Protein AF-0000000075673671 (afdb_homodimer)

Foldseek 3Di:
DPPDPPPLDADDDDFDDFDDLDVPDPLVVLLVVLLVVQQVDAAEEAWAALNDGDAPVQWDFFFFQQFRVRTRYIYHADFLVRLVSLQVSLLVCLVVLQPPDLLVLLQLLLQLLVCCQPPCVSNLLSLLCRLQVAASRLSRLFLRRFLSLLSNQLSNLSSVVLVDFDDADVQKDKGKDWTFFQGAEEEEAEQNGLSRQLNSLSLLLSSRHAYERAYDNSSLVSSRVSVVSSVVSPRHRSSYIDHHHDLVRNLVSLLQAQRAAEYRDEEALVSLVVSVVSNVVNVVSHPDNHQYWYFHADAEEEEEAPQFDLVLVLVQLCCQQQAQFLQDSQRHAEYEAAPVCCVVSVVSNQVVLVVAAEHRSSPNSHRYYAGRDDVLLVLLLVVLVVQVPDPQKDWPDFSDFDPPRRGGGRQTEIEGQDCLPPSSADGNSGNHHYYYHDHNVCSLVVLLCNQVRYQWAFWYEYGHPPPVVVVSSCVSNVQNHLYYYYSHHRDDDHQCRFQGFHDGSSIPSLRSSHSCNSVSRTDMDMDMDGNDDDDDPDDPVPDD/DPPDPPPLDADDDDFDDFDDLDPPDPLVVLLVVLLVVQQVDAAEAAWAALNDGDAPVQWDFFFFQQFRVRTRYIYHADFLVSLVSLQVSLLVCLVVLQPPDLLVLLQLLLLLLVCCQPPCVSNLLSLLCRLQVAASRLSRLFLRRFLSLLSNQLSNLSSVVLVDFDDADVQKDKGKDWTFFQGAEEEEAEQNGLSRQLNSLSLLLSSRHAYERAYDNSSVVSSRVSVVSSVVSPRHRSSYIDHHHDLVRNLVSLLQAQRAAEYRDEEALVSLVVSVVSNVVNVVSHPDNHQYWYFHADAEEEEEAPQFDLVLVLVQLCCQQQAQFLQDSQRHAEYEAAPVCCVVSVVSNQVVLVVAAEHRSSPNSHRYYAGRDDVLLVLLLVVLVVQVPDPQKDWPDFSDFDPPRRGDGRQTEIEGQDCLPPSSADGNSGNHHYYYHDHNVCSLVVLLCNQVRYQWAFWYEYGHPPPVVVVSSCVSNVQNHLYYYYSHHRDDDHQCRFQGFHDGSSIPSLRSSHSCNSVSRTDMDMDMDGNDDDDDPDDPVPDD

Radius of gyration: 30.73 Å; Cα contacts (8 Å, |Δi|>4): 2734; chains: 2; bounding box: 63×90×68 Å

Organism: Branchiostoma floridae (NCBI:txid7739)

Secondary structure (DSSP, 8-state):
--------------PPPPP---TT-HHHHHHHHHHHHHHT--EEE-EEETTEEE--S-EEEEEETTEEEEEEEEEEPPPHHHHHHHHHHHHHHHHHHHHS-HHHHHHHHHHHHHHHHHTSHHHHHHHHHHHH---HHHHIIIIIIIHHHHHHHHHHHHHHHHH--PPPBTTEEEEEEEEPPSSEEEEE--SS-HHHHHHHHHHHHHTT-EEEEE--GGGHHHHHHHHHHHHHHTPPTTTEEE----HHHHHHHHHT-TTEEEEEEES-HHHHHHHHHHHHHTGGG-SSPPEEEEE----EEEEE-TTS-HHHHHHHHHHHHHGGGG-STT-EEEEEEETTTHHHHHHHHHHHHHHPPB--TT-TT-SB---SSHHHHHHHHHHHHHHHH-TTEEEEE---EE-SSS-EE--EEEEES-TTSHHHHS---SSEEEEEEE-GGGHHHHHHHHHHHSSEESEEEEE-S-HHHHHHHHHHTTTS-SEEEESS-S----TTTS-B--EETTB----BTSTTGGGGG-EEEEEEEE-S----S--GGG--/--------------PPPPP---TT-HHHHHHHHHHHHHHT--EEE-EEETTEEE--S-EEEEEETTEEEEEEEEEEPPPHHHHHHHHHHHHHHHHHHHHS-HHHHHHHHHHHHHHHHHTSHHHHHHHHHHHH---HHHHIIIIIIIHHHHHHHHHHHHHHHHH--PPPBTTEEEEEEEEPPSSEEEEE--SS-HHHHHHHHHHHHHTT-EEEEE--GGGHHHHHHHHHHHHHHTPPTTTEEE----HHHHHHHHHT-TTEEEEEEES-HHHHHHHHHHHHHTGGG-SS--EEEEE----EEEEE-TTS-HHHHHHHHHHHHHGGGG-STT-EEEEEEETTTHHHHHHHHHHHHHHPPB--TT-TT-SB---SSHHHHHHHHHHHHHHHH-TTEEEEE---EE-SSS-EE--EEEEES-TTSHHHHS---SSEEEEEEE-GGGHHHHHHHHHHHSSEESEEEEE-S-HHHHHHHHHHTGGG-SEEEESS-S----TTTS-B--EETTB----BTSTTGGGGG-EEEEEEEE-S----S--GGG--

Structure (mmCIF, N/CA/C/O backbone):
data_AF-0000000075673671-model_v1
#
loop_
_entity.id
_entity.type
_entity.pdbx_description
1 polymer 'Multifunctional fusion protein'
#
loop_
_atom_site.group_PDB
_atom_site.id
_atom_site.type_symbol
_atom_site.label_atom_id
_atom_site.label_alt_id
_atom_site.label_comp_id
_atom_site.label_asym_id
_atom_site.label_entity_id
_atom_site.label_seq_id
_atom_site.pdbx_PDB_ins_code
_atom_site.Cartn_x
_atom_site.Cartn_y
_atom_site.Cartn_z
_atom_site.occupancy
_atom_site.B_iso_or_equiv
_atom_site.auth_seq_id
_atom_site.auth_comp_id
_atom_site.auth_asym_id
_atom_site.auth_atom_id
_atom_site.pdbx_PDB_model_num
ATOM 1 N N . MET A 1 1 ? 17.734 27.875 -11.633 1 21.94 1 MET A N 1
ATOM 2 C CA . MET A 1 1 ? 16.969 27.328 -12.742 1 21.94 1 MET A CA 1
ATOM 3 C C . MET A 1 1 ? 16.875 25.797 -12.633 1 21.94 1 MET A C 1
ATOM 5 O O . MET A 1 1 ? 17.891 25.109 -12.766 1 21.94 1 MET A O 1
ATOM 9 N N . PHE A 1 2 ? 16.094 25.266 -11.719 1 29.94 2 PHE A N 1
ATOM 10 C CA . PHE A 1 2 ? 15.891 23.828 -11.633 1 29.94 2 PHE A CA 1
ATOM 11 C C . PHE A 1 2 ? 15.758 23.219 -13.023 1 29.94 2 PHE A C 1
ATOM 13 O O . PHE A 1 2 ? 14.961 23.688 -13.844 1 29.94 2 PHE A O 1
ATOM 20 N N . ARG A 1 3 ? 16.75 22.797 -13.641 1 30.12 3 ARG A N 1
ATOM 21 C CA . ARG A 1 3 ? 16.766 22.141 -14.953 1 30.12 3 ARG A CA 1
ATOM 22 C C . ARG A 1 3 ? 15.453 21.406 -15.211 1 30.12 3 ARG A C 1
ATOM 24 O O . ARG A 1 3 ? 14.898 20.781 -14.312 1 30.12 3 ARG A O 1
ATOM 31 N N . HIS A 1 4 ? 14.688 21.844 -16.234 1 31.64 4 HIS A N 1
ATOM 32 C CA . HIS A 1 4 ? 13.562 21.219 -16.922 1 31.64 4 HIS A CA 1
ATOM 33 C C . HIS A 1 4 ? 13.672 19.703 -16.891 1 31.64 4 HIS A C 1
ATOM 35 O O . HIS A 1 4 ? 14.75 19.156 -17.094 1 31.64 4 HIS A O 1
ATOM 41 N N . LEU A 1 5 ? 12.969 19.016 -16.094 1 36.66 5 LEU A N 1
ATOM 42 C CA . LEU A 1 5 ? 12.75 17.578 -16.172 1 36.66 5 LEU A CA 1
ATOM 43 C C . LEU A 1 5 ? 12.836 17.078 -17.609 1 36.66 5 LEU A C 1
ATOM 45 O O . LEU A 1 5 ? 12.125 17.578 -18.484 1 36.66 5 LEU A O 1
ATOM 49 N N . SER A 1 6 ? 14.031 16.719 -18.047 1 38.06 6 SER A N 1
ATOM 50 C CA . SER A 1 6 ? 14.273 16.016 -19.312 1 38.06 6 SER A CA 1
ATOM 51 C C . SER A 1 6 ? 13.039 15.227 -19.75 1 38.06 6 SER A C 1
ATOM 53 O O . SER A 1 6 ? 12.234 14.812 -18.906 1 38.06 6 SER A O 1
ATOM 55 N N . SER A 1 7 ? 12.57 15.438 -20.969 1 45.81 7 SER A N 1
ATOM 56 C CA . SER A 1 7 ? 11.531 14.664 -21.625 1 45.81 7 SER A CA 1
ATOM 57 C C . SER A 1 7 ? 11.453 13.242 -21.094 1 45.81 7 SER A C 1
ATOM 59 O O . SER A 1 7 ? 12.422 12.484 -21.188 1 45.81 7 SER A O 1
ATOM 61 N N . ALA A 1 8 ? 10.641 13.164 -20.094 1 63.19 8 ALA A N 1
ATOM 62 C CA . ALA A 1 8 ? 10.445 11.844 -19.484 1 63.19 8 ALA A CA 1
ATOM 63 C C . ALA A 1 8 ? 10.57 10.734 -20.531 1 63.19 8 ALA A C 1
ATOM 65 O O . ALA A 1 8 ? 9.852 10.727 -21.531 1 63.19 8 ALA A O 1
ATOM 66 N N . ALA A 1 9 ? 11.648 10.047 -20.609 1 69.44 9 ALA A N 1
ATOM 67 C CA . ALA A 1 9 ? 11.938 8.898 -21.453 1 69.44 9 ALA A CA 1
ATOM 68 C C . ALA A 1 9 ? 10.734 7.957 -21.547 1 69.44 9 ALA A C 1
ATOM 70 O O . ALA A 1 9 ? 10.016 7.77 -20.562 1 69.44 9 ALA A O 1
ATOM 71 N N . THR A 1 10 ? 10.133 7.738 -22.734 1 79.19 10 THR A N 1
ATOM 72 C CA . THR A 1 10 ? 9.133 6.695 -22.953 1 79.19 10 THR A CA 1
ATOM 73 C C . THR A 1 10 ? 9.75 5.496 -23.672 1 79.19 10 THR A C 1
ATOM 75 O O . THR A 1 10 ? 10.633 5.656 -24.516 1 79.19 10 THR A O 1
ATOM 78 N N . VAL A 1 11 ? 9.438 4.316 -23 1 89.44 11 VAL A N 1
ATOM 79 C CA . VAL A 1 11 ? 9.867 3.094 -23.672 1 89.44 11 VAL A CA 1
ATOM 80 C C . VAL A 1 11 ? 8.641 2.264 -24.062 1 89.44 11 VAL A C 1
ATOM 82 O O . VAL A 1 11 ? 7.668 2.195 -23.312 1 89.44 11 VAL A O 1
ATOM 85 N N . GLU A 1 12 ? 8.672 1.79 -25.219 1 92.75 12 GLU A N 1
ATOM 86 C CA . GLU A 1 12 ? 7.641 0.852 -25.672 1 92.75 12 GLU A CA 1
ATOM 87 C C . GLU A 1 12 ? 8.117 -0.592 -25.516 1 92.75 12 GLU A C 1
ATOM 89 O O . GLU A 1 12 ? 9.227 -0.927 -25.922 1 92.75 12 GLU A O 1
ATOM 94 N N . VAL A 1 13 ? 7.305 -1.298 -24.812 1 96.56 13 VAL A N 1
ATOM 95 C CA . VAL A 1 13 ? 7.66 -2.699 -24.609 1 96.56 13 VAL A CA 1
ATOM 96 C C . VAL A 1 13 ? 6.5 -3.594 -25.047 1 96.56 13 VAL A C 1
ATOM 98 O O . VAL A 1 13 ? 5.359 -3.137 -25.141 1 96.56 13 VAL A O 1
ATOM 101 N N . GLU A 1 14 ? 6.812 -4.801 -25.391 1 97 14 GLU A N 1
ATOM 102 C CA . GLU A 1 14 ? 5.855 -5.859 -25.703 1 97 14 GLU A CA 1
ATOM 103 C C . GLU A 1 14 ? 6.18 -7.137 -24.938 1 97 14 GLU A C 1
ATOM 105 O O . GLU A 1 14 ? 7.301 -7.309 -24.453 1 97 14 GLU A O 1
ATOM 110 N N . ASN A 1 15 ? 5.207 -7.969 -24.766 1 98.25 15 ASN A N 1
ATOM 111 C CA . ASN A 1 15 ? 5.461 -9.25 -24.109 1 98.25 15 ASN A CA 1
ATOM 112 C C . ASN A 1 15 ? 6.457 -10.094 -24.906 1 98.25 15 ASN A C 1
ATOM 114 O O . ASN A 1 15 ? 6.426 -10.102 -26.125 1 98.25 15 ASN A O 1
ATOM 118 N N . GLU A 1 16 ? 7.301 -10.773 -24.203 1 98.5 16 GLU A N 1
ATOM 119 C CA . GLU A 1 16 ? 8.25 -11.695 -24.812 1 98.5 16 GLU A CA 1
ATOM 120 C C . GLU A 1 16 ? 7.531 -12.883 -25.453 1 98.5 16 GLU A C 1
ATOM 122 O O . GLU A 1 16 ? 6.684 -13.516 -24.812 1 98.5 16 GLU A O 1
ATOM 127 N N . PRO A 1 17 ? 7.828 -13.188 -26.703 1 97 17 PRO A N 1
ATOM 128 C CA . PRO A 1 17 ? 7.211 -14.367 -27.312 1 97 17 PRO A CA 1
ATOM 129 C C . PRO A 1 17 ? 7.645 -15.672 -26.641 1 97 17 PRO A C 1
ATOM 131 O O . PRO A 1 17 ? 8.812 -15.828 -26.281 1 97 17 PRO A O 1
ATOM 134 N N . CYS A 1 18 ? 6.73 -16.547 -26.438 1 96.5 18 CYS A N 1
ATOM 135 C CA . CYS A 1 18 ? 7.043 -17.891 -26 1 96.5 18 CYS A CA 1
ATOM 136 C C . CYS A 1 18 ? 7.438 -18.781 -27.188 1 96.5 18 CYS A C 1
ATOM 138 O O . CYS A 1 18 ? 6.691 -18.875 -28.156 1 96.5 18 CYS A O 1
ATOM 140 N N . LEU A 1 19 ? 8.516 -19.469 -27.062 1 96.88 19 LEU A N 1
ATOM 141 C CA . LEU A 1 19 ? 8.953 -20.375 -28.125 1 96.88 19 LEU A CA 1
ATOM 142 C C . LEU A 1 19 ? 8.32 -21.766 -27.953 1 96.88 19 LEU A C 1
ATOM 144 O O . LEU A 1 19 ? 7.824 -22.094 -26.875 1 96.88 19 LEU A O 1
ATOM 148 N N . ASN A 1 20 ? 8.375 -22.625 -29.016 1 94.62 20 ASN A N 1
ATOM 149 C CA . ASN A 1 20 ? 7.57 -23.844 -29.016 1 94.62 20 ASN A CA 1
ATOM 150 C C . ASN A 1 20 ? 8.43 -25.094 -28.828 1 94.62 20 ASN A C 1
ATOM 152 O O . ASN A 1 20 ? 7.914 -26.172 -28.516 1 94.62 20 ASN A O 1
ATOM 156 N N . TY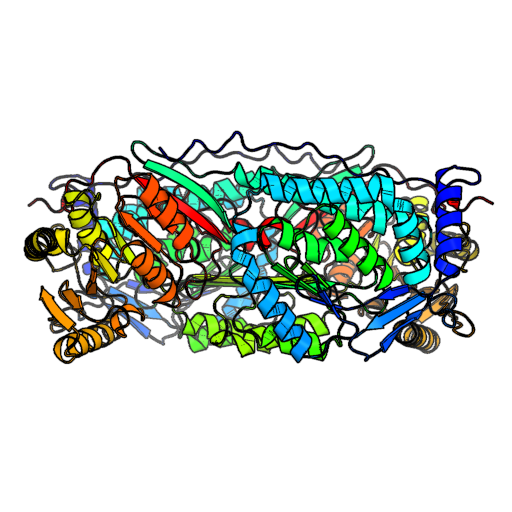R A 1 21 ? 9.672 -25.031 -29.141 1 97.19 21 TYR A N 1
ATOM 157 C CA . TYR A 1 21 ? 10.648 -26.094 -28.938 1 97.19 21 TYR A CA 1
ATOM 158 C C . TYR A 1 21 ? 10.219 -27.375 -29.625 1 97.19 21 TYR A C 1
ATOM 160 O O . TYR A 1 21 ? 10.266 -28.453 -29.031 1 97.19 21 TYR A O 1
ATOM 168 N N . LEU A 1 22 ? 9.82 -27.234 -30.828 1 96.62 22 LEU A N 1
ATOM 169 C CA . LEU A 1 22 ? 9.414 -28.375 -31.641 1 96.62 22 LEU A CA 1
ATOM 170 C C . LEU A 1 22 ? 10.602 -29.297 -31.906 1 96.62 22 LEU A C 1
ATOM 172 O O . LEU A 1 22 ? 11.75 -28.859 -31.875 1 96.62 22 LEU A O 1
ATOM 176 N N . LYS A 1 23 ? 10.289 -30.594 -32.188 1 94.31 23 LYS A N 1
ATOM 177 C CA . LYS A 1 23 ? 11.344 -31.531 -32.562 1 94.31 23 LYS A CA 1
ATOM 178 C C . LYS A 1 23 ? 12.133 -31.016 -33.75 1 94.31 23 LYS A C 1
ATOM 180 O O . LYS A 1 23 ? 11.547 -30.578 -34.75 1 94.31 23 LYS A O 1
ATOM 185 N N . GLY A 1 24 ? 13.43 -31 -33.594 1 94.5 24 GLY A N 1
ATOM 186 C CA . GLY A 1 24 ? 14.297 -30.594 -34.688 1 94.5 24 GLY A CA 1
ATOM 187 C C . GLY A 1 24 ? 14.555 -29.094 -34.719 1 94.5 24 GLY A C 1
ATOM 188 O O . GLY A 1 24 ? 15.391 -28.625 -35.5 1 94.5 24 GLY A O 1
ATOM 189 N N . SER A 1 25 ? 13.852 -28.359 -33.969 1 96.25 25 SER A N 1
ATOM 190 C CA . SER A 1 25 ? 14.031 -26.906 -33.969 1 96.25 25 SER A CA 1
ATOM 191 C C . SER A 1 25 ? 15.367 -26.5 -33.344 1 96.25 25 SER A C 1
ATOM 193 O O . SER A 1 25 ? 15.938 -27.266 -32.562 1 96.25 25 SER A O 1
ATOM 195 N N . GLU A 1 26 ? 15.852 -25.344 -33.75 1 97.5 26 GLU A N 1
ATOM 196 C CA . GLU A 1 26 ? 17.109 -24.812 -33.219 1 97.5 26 GLU A CA 1
ATOM 197 C C . GLU A 1 26 ? 17.016 -24.516 -31.719 1 97.5 26 GLU A C 1
ATOM 199 O O . GLU A 1 26 ? 17.953 -24.797 -30.969 1 97.5 26 GLU A O 1
ATOM 204 N N . GLU A 1 27 ? 15.922 -23.922 -31.312 1 97.56 27 GLU A N 1
ATOM 205 C CA . GLU A 1 27 ? 15.758 -23.594 -29.906 1 97.56 27 GLU A CA 1
ATOM 206 C C . GLU A 1 27 ? 15.742 -24.859 -29.047 1 97.56 27 GLU A C 1
ATOM 208 O O . GLU A 1 27 ? 16.25 -24.859 -27.922 1 97.56 27 GLU A O 1
ATOM 213 N N . ARG A 1 28 ? 15.133 -25.938 -29.5 1 97.31 28 ARG A N 1
ATOM 214 C CA . ARG A 1 28 ? 15.148 -27.188 -28.766 1 97.31 28 ARG A CA 1
ATOM 215 C C . ARG A 1 28 ? 16.562 -27.719 -28.609 1 97.31 28 ARG A C 1
ATOM 217 O O . ARG A 1 28 ? 16.953 -28.172 -27.531 1 97.31 28 ARG A O 1
ATOM 224 N N . GLN A 1 29 ? 17.328 -27.672 -29.688 1 97.81 29 GLN A N 1
ATOM 225 C CA . GLN A 1 29 ? 18.719 -28.125 -29.656 1 97.81 29 GLN A CA 1
ATOM 226 C C . GLN A 1 29 ? 19.531 -27.328 -28.641 1 97.81 29 GLN A C 1
ATOM 228 O O . GLN A 1 29 ? 20.344 -27.891 -27.906 1 97.81 29 GLN A O 1
ATOM 233 N N . LYS A 1 30 ? 19.312 -26.094 -28.609 1 98.5 30 LYS A N 1
ATOM 234 C CA . LYS A 1 30 ? 20.062 -25.219 -27.703 1 98.5 30 LYS A CA 1
ATOM 235 C C . LYS A 1 30 ? 19.734 -25.531 -26.25 1 98.5 30 LYS A C 1
ATOM 237 O O . LYS A 1 30 ? 20.609 -25.516 -25.391 1 98.5 30 LYS A O 1
ATOM 242 N N . VAL A 1 31 ? 18.484 -25.812 -25.922 1 98.31 31 VAL A N 1
ATOM 243 C CA . VAL A 1 31 ? 18.109 -26.172 -24.562 1 98.31 31 VAL A CA 1
ATOM 244 C C . VAL A 1 31 ? 18.688 -27.531 -24.203 1 98.31 31 VAL A C 1
ATOM 246 O O . VAL A 1 31 ? 19.156 -27.734 -23.078 1 98.31 31 VAL A O 1
ATOM 249 N N . GLU A 1 32 ? 18.641 -28.469 -25.156 1 98 32 GLU A N 1
ATOM 250 C CA . GLU A 1 32 ? 19.219 -29.797 -24.922 1 98 32 GLU A CA 1
ATOM 251 C C . GLU A 1 32 ? 20.703 -29.703 -24.609 1 98 32 GLU A C 1
ATOM 253 O O . GLU A 1 32 ? 21.203 -30.406 -23.719 1 98 32 GLU A O 1
ATOM 258 N N . GLU A 1 33 ? 21.359 -28.875 -25.344 1 98.44 33 GLU A N 1
ATOM 259 C CA . GLU A 1 33 ? 22.781 -28.656 -25.078 1 98.44 33 GLU A CA 1
ATOM 260 C C . GLU A 1 33 ? 23.016 -28.047 -23.703 1 98.44 33 GLU A C 1
ATOM 262 O O . GLU A 1 33 ? 23.922 -28.453 -22.984 1 98.44 33 GLU A O 1
ATOM 267 N N . ALA A 1 34 ? 22.234 -27.094 -23.328 1 98.69 34 ALA A N 1
ATOM 268 C CA . ALA A 1 34 ? 22.328 -26.453 -22.016 1 98.69 34 ALA A CA 1
ATOM 269 C C . ALA A 1 34 ? 22.062 -27.469 -20.906 1 98.69 34 ALA A C 1
ATOM 271 O O . ALA A 1 34 ? 22.719 -27.438 -19.875 1 98.69 34 ALA A O 1
ATOM 272 N N . LEU A 1 35 ? 21.094 -28.297 -21.109 1 98.62 35 LEU A N 1
ATOM 273 C CA . LEU A 1 35 ? 20.766 -29.344 -20.141 1 98.62 35 LEU A CA 1
ATOM 274 C C . LEU A 1 35 ? 21.938 -30.297 -19.938 1 98.62 35 LEU A C 1
ATOM 276 O O . LEU A 1 35 ? 22.266 -30.641 -18.797 1 98.62 35 LEU A O 1
ATOM 280 N N . LYS A 1 36 ? 22.484 -30.703 -21.047 1 97.94 36 LYS A N 1
ATOM 281 C CA . LYS A 1 36 ? 23.641 -31.609 -20.984 1 97.94 36 LYS A CA 1
ATOM 282 C C . LYS A 1 36 ? 24.797 -30.984 -20.219 1 97.94 36 LYS A C 1
ATOM 284 O O . LYS A 1 36 ? 25.391 -31.625 -19.359 1 97.94 36 LYS A O 1
ATOM 289 N N . GLU A 1 37 ? 25.062 -29.828 -20.531 1 98 37 GLU A N 1
ATOM 290 C CA . GLU A 1 37 ? 26.141 -29.109 -19.859 1 98 37 GLU A CA 1
ATOM 291 C C . GLU A 1 37 ? 25.859 -28.969 -18.359 1 98 37 GLU A C 1
ATOM 293 O O . GLU A 1 37 ? 26.75 -29.203 -17.531 1 98 37 GLU A O 1
ATOM 298 N N . MET A 1 38 ? 24.703 -28.609 -18.016 1 97.81 38 MET A N 1
ATOM 299 C CA . MET A 1 38 ? 24.344 -28.328 -16.625 1 97.81 38 MET A CA 1
ATOM 300 C C . MET A 1 38 ? 24.359 -29.594 -15.789 1 97.81 38 MET A C 1
ATOM 302 O O . MET A 1 38 ? 24.719 -29.578 -14.617 1 97.81 38 MET A O 1
ATOM 306 N N . ARG A 1 39 ? 23.984 -30.703 -16.344 1 95.12 39 ARG A N 1
ATOM 307 C CA . ARG A 1 39 ? 23.953 -32 -15.664 1 95.12 39 ARG A CA 1
ATOM 308 C C . ARG A 1 39 ? 25.359 -32.469 -15.344 1 95.12 39 ARG A C 1
ATOM 310 O O . ARG A 1 39 ? 25.562 -33.281 -14.43 1 95.12 39 ARG A O 1
ATOM 317 N N . SER A 1 40 ? 26.234 -31.969 -16.062 1 96.06 40 SER A N 1
ATOM 318 C CA . SER A 1 40 ? 27.594 -32.5 -15.992 1 96.06 40 SER A CA 1
ATOM 319 C C . SER A 1 40 ? 28.359 -31.875 -14.828 1 96.06 40 SER A C 1
ATOM 321 O O . SER A 1 40 ? 29.453 -32.344 -14.492 1 96.06 40 SER A O 1
ATOM 323 N N . LYS A 1 41 ? 27.812 -30.906 -14.18 1 95.44 41 LYS A N 1
ATOM 324 C CA . LYS A 1 41 ? 28.531 -30.266 -13.094 1 95.44 41 LYS A CA 1
ATOM 325 C C . LYS A 1 41 ? 27.594 -29.875 -11.953 1 95.44 41 LYS A C 1
ATOM 327 O O . LYS A 1 41 ? 26.375 -29.75 -12.164 1 95.44 41 LYS A O 1
ATOM 332 N N . THR A 1 42 ? 28.109 -29.844 -10.742 1 98.31 42 THR A N 1
ATOM 333 C CA . THR A 1 42 ? 27.453 -29.25 -9.586 1 98.31 42 THR A CA 1
ATOM 334 C C . THR A 1 42 ? 27.953 -27.828 -9.352 1 98.31 42 THR A C 1
ATOM 336 O O . THR A 1 42 ? 29.109 -27.625 -8.953 1 98.31 42 THR A O 1
ATOM 339 N N . GLU A 1 43 ? 27.094 -26.875 -9.656 1 98.25 43 GLU A N 1
ATOM 340 C CA . GLU A 1 43 ? 27.484 -25.484 -9.516 1 98.25 43 GLU A CA 1
ATOM 341 C C . GLU A 1 43 ? 27.609 -25.078 -8.047 1 98.25 43 GLU A C 1
ATOM 343 O O . GLU A 1 43 ? 26.719 -25.359 -7.242 1 98.25 43 GLU A O 1
ATOM 348 N N . GLU A 1 44 ? 28.703 -24.547 -7.605 1 98.75 44 GLU A N 1
ATOM 349 C CA . GLU A 1 44 ? 28.844 -24.031 -6.246 1 98.75 44 GLU A CA 1
ATOM 350 C C . GLU A 1 44 ? 28.438 -22.562 -6.176 1 98.75 44 GLU A C 1
ATOM 352 O O . GLU A 1 44 ? 28.906 -21.734 -6.961 1 98.75 44 GLU A O 1
ATOM 357 N N . ILE A 1 45 ? 27.562 -22.234 -5.238 1 98.88 45 ILE A N 1
ATOM 358 C CA . ILE A 1 45 ? 26.953 -20.922 -5.18 1 98.88 45 ILE A CA 1
ATOM 359 C C . ILE A 1 45 ? 27.234 -20.281 -3.824 1 98.88 45 ILE A C 1
ATOM 361 O O . ILE A 1 45 ? 26.812 -20.781 -2.787 1 98.88 45 ILE A O 1
ATOM 365 N N . PRO A 1 46 ? 27.938 -19.219 -3.732 1 98.94 46 PRO A N 1
ATOM 366 C CA . PRO A 1 46 ? 28.203 -18.5 -2.494 1 98.94 46 PRO A CA 1
ATOM 367 C C . PRO A 1 46 ? 27.094 -17.516 -2.137 1 98.94 46 PRO A C 1
ATOM 369 O O . PRO A 1 46 ? 26.188 -17.266 -2.947 1 98.94 46 PRO A O 1
ATOM 372 N N . CYS A 1 47 ? 27.141 -17.047 -0.902 1 98.94 47 CYS A N 1
ATOM 373 C CA . CYS A 1 47 ? 26.5 -15.758 -0.665 1 98.94 47 CYS A CA 1
ATOM 374 C C . CYS A 1 47 ? 27.234 -14.633 -1.382 1 98.94 47 CYS A C 1
ATOM 376 O O . CYS A 1 47 ? 28.453 -14.695 -1.562 1 98.94 47 CYS A O 1
ATOM 378 N N . VAL A 1 48 ? 26.5 -13.664 -1.878 1 98.94 48 VAL A N 1
ATOM 379 C CA . VAL A 1 48 ? 27.141 -12.461 -2.402 1 98.94 48 VAL A CA 1
ATOM 380 C C . VAL A 1 48 ? 26.703 -11.242 -1.592 1 98.94 48 VAL A C 1
ATOM 382 O O . VAL A 1 48 ? 25.547 -10.836 -1.662 1 98.94 48 VAL A O 1
ATOM 385 N N . ILE A 1 49 ? 27.625 -10.711 -0.816 1 98.88 49 ILE A N 1
ATOM 386 C CA . ILE A 1 49 ? 27.391 -9.594 0.09 1 98.88 49 ILE A CA 1
ATOM 387 C C . ILE A 1 49 ? 28.312 -8.43 -0.271 1 98.88 49 ILE A C 1
ATOM 389 O O . ILE A 1 49 ? 29.531 -8.562 -0.217 1 98.88 49 ILE A O 1
ATOM 393 N N . GLY A 1 50 ? 27.734 -7.312 -0.685 1 98.5 50 GLY A N 1
ATOM 394 C CA . GLY A 1 50 ? 28.516 -6.168 -1.116 1 98.5 50 GLY A CA 1
ATOM 395 C C . GLY A 1 50 ? 29.406 -6.469 -2.316 1 98.5 50 GLY A C 1
ATOM 396 O O . GLY A 1 50 ? 30.5 -5.938 -2.432 1 98.5 50 GLY A O 1
ATOM 397 N N . GLY A 1 51 ? 28.984 -7.43 -3.082 1 98.19 51 GLY A N 1
ATOM 398 C CA . GLY A 1 51 ? 29.766 -7.809 -4.25 1 98.19 51 GLY A CA 1
ATOM 399 C C . GLY A 1 51 ? 30.781 -8.898 -3.967 1 98.19 51 GLY A C 1
ATOM 400 O O . GLY A 1 51 ? 31.344 -9.492 -4.895 1 98.19 51 GLY A O 1
ATOM 401 N N . GLU A 1 52 ? 30.938 -9.211 -2.727 1 98.69 52 GLU A N 1
ATOM 402 C CA . GLU A 1 52 ? 31.906 -10.234 -2.35 1 98.69 52 GLU A CA 1
ATOM 403 C C . GLU A 1 52 ? 31.25 -11.609 -2.283 1 98.69 52 GLU A C 1
ATOM 405 O O . GLU A 1 52 ? 30.203 -11.773 -1.652 1 98.69 52 GLU A O 1
ATOM 410 N N . GLU A 1 53 ? 31.844 -12.562 -2.939 1 98.81 53 GLU A N 1
ATOM 411 C CA . GLU A 1 53 ? 31.406 -13.953 -2.812 1 98.81 53 GLU A CA 1
ATOM 412 C C . GLU A 1 53 ? 31.906 -14.578 -1.516 1 98.81 53 GLU A C 1
ATOM 414 O O . GLU A 1 53 ? 33.125 -14.594 -1.259 1 98.81 53 GLU A O 1
ATOM 419 N N . ILE A 1 54 ? 31.047 -15.008 -0.69 1 98.88 54 ILE A N 1
ATOM 420 C CA . ILE A 1 54 ? 31.391 -15.562 0.611 1 98.88 54 ILE A CA 1
ATOM 421 C C . ILE A 1 54 ? 30.969 -17.031 0.667 1 98.88 54 ILE A C 1
ATOM 423 O O . ILE A 1 54 ? 29.781 -17.344 0.642 1 98.88 54 ILE A O 1
ATOM 427 N N . PHE A 1 55 ? 31.953 -17.906 0.724 1 98.81 55 PHE A N 1
ATOM 428 C CA . PHE A 1 55 ? 31.734 -19.328 0.958 1 98.81 55 PHE A CA 1
ATOM 429 C C . PHE A 1 55 ? 31.766 -19.641 2.449 1 98.81 55 PHE A C 1
ATOM 431 O O . PHE A 1 55 ? 32.844 -19.781 3.037 1 98.81 55 PHE A O 1
ATOM 438 N N . THR A 1 56 ? 30.672 -19.703 3.119 1 98.5 56 THR A N 1
ATOM 439 C CA . THR A 1 56 ? 30.547 -19.703 4.574 1 98.5 56 THR A CA 1
ATOM 440 C C . THR A 1 56 ? 30.953 -21.062 5.145 1 98.5 56 THR A C 1
ATOM 442 O O . THR A 1 56 ? 31.266 -21.172 6.332 1 98.5 56 THR A O 1
ATOM 445 N N . GLY A 1 57 ? 30.812 -22.109 4.375 1 98.38 57 GLY A N 1
ATOM 446 C CA . GLY A 1 57 ? 31.078 -23.453 4.836 1 98.38 57 GLY A CA 1
ATOM 447 C C . GLY A 1 57 ? 29.844 -24.188 5.309 1 98.38 57 GLY A C 1
ATOM 448 O O . GLY A 1 57 ? 29.844 -25.406 5.445 1 98.38 57 GLY A O 1
ATOM 449 N N . ASP A 1 58 ? 28.75 -23.516 5.605 1 98.81 58 ASP A N 1
ATOM 450 C CA . ASP A 1 58 ? 27.469 -24.156 5.879 1 98.81 58 ASP A CA 1
ATOM 451 C C . ASP A 1 58 ? 26.781 -24.562 4.582 1 98.81 58 ASP A C 1
ATOM 453 O O . ASP A 1 58 ? 25.969 -23.812 4.043 1 98.81 58 ASP A O 1
ATOM 457 N N . VAL A 1 59 ? 27.031 -25.75 4.164 1 98.69 59 VAL A N 1
ATOM 458 C CA . VAL A 1 59 ? 26.766 -26.188 2.799 1 98.69 59 VAL A CA 1
ATOM 459 C C . VAL A 1 59 ? 25.438 -26.938 2.75 1 98.69 59 VAL A C 1
ATOM 461 O O . VAL A 1 59 ? 25.141 -27.734 3.643 1 98.69 59 VAL A O 1
ATOM 464 N N . HIS A 1 60 ? 24.703 -26.625 1.726 1 98.75 60 HIS A N 1
ATOM 465 C CA . HIS A 1 60 ? 23.453 -27.297 1.369 1 98.75 60 HIS A CA 1
ATOM 466 C C . HIS A 1 60 ? 23.406 -27.609 -0.122 1 98.75 60 HIS A C 1
ATOM 468 O O . HIS A 1 60 ? 24.234 -27.125 -0.891 1 98.75 60 HIS A O 1
ATOM 474 N N . TYR A 1 61 ? 22.469 -28.438 -0.501 1 98.62 61 TYR A N 1
ATOM 475 C CA . TYR A 1 61 ? 22.438 -28.859 -1.896 1 98.62 61 TYR A CA 1
ATOM 476 C C . TYR A 1 61 ? 21.031 -28.703 -2.473 1 98.62 61 TYR A C 1
ATOM 478 O O . TYR A 1 61 ? 20.031 -28.875 -1.764 1 98.62 61 TYR A O 1
ATOM 486 N N . GLN A 1 62 ? 20.984 -28.297 -3.695 1 98.75 62 GLN A N 1
ATOM 487 C CA . GLN A 1 62 ? 19.781 -28.453 -4.516 1 98.75 62 GLN A CA 1
ATOM 488 C C . GLN A 1 62 ? 19.875 -29.688 -5.395 1 98.75 62 GLN A C 1
ATOM 490 O O . GLN A 1 62 ? 20.875 -29.891 -6.102 1 98.75 62 GLN A O 1
ATOM 495 N N . VAL A 1 63 ? 18.906 -30.484 -5.348 1 98.5 63 VAL A N 1
ATOM 496 C CA . VAL A 1 63 ? 18.891 -31.688 -6.176 1 98.5 63 VAL A CA 1
ATOM 497 C C . VAL A 1 63 ? 17.828 -31.531 -7.273 1 98.5 63 VAL A C 1
ATOM 499 O O . VAL A 1 63 ? 17.047 -30.594 -7.258 1 98.5 63 VAL A O 1
ATOM 502 N N . CYS A 1 64 ? 17.906 -32.406 -8.297 1 98.5 64 CYS A N 1
ATOM 503 C CA . CYS A 1 64 ? 16.828 -32.5 -9.266 1 98.5 64 CYS A CA 1
ATOM 504 C C . CYS A 1 64 ? 15.625 -33.219 -8.664 1 98.5 64 CYS A C 1
ATOM 506 O O . CYS A 1 64 ? 15.742 -34.375 -8.227 1 98.5 64 CYS A O 1
ATOM 508 N N . PRO A 1 65 ? 14.445 -32.625 -8.664 1 98.69 65 PRO A N 1
ATOM 509 C CA . PRO A 1 65 ? 13.281 -33.281 -8.047 1 98.69 65 PRO A CA 1
ATOM 510 C C . PRO A 1 65 ? 12.938 -34.625 -8.695 1 98.69 65 PRO A C 1
ATOM 512 O O . PRO A 1 65 ? 12.453 -35.531 -8.023 1 98.69 65 PRO A O 1
ATOM 515 N N . HIS A 1 66 ? 13.203 -34.812 -10.023 1 98.5 66 HIS A N 1
ATOM 516 C CA . HIS A 1 66 ? 12.836 -36 -10.758 1 98.5 66 HIS A CA 1
ATOM 517 C C . HIS A 1 66 ? 13.961 -37.031 -10.727 1 98.5 66 HIS A C 1
ATOM 519 O O . HIS A 1 66 ? 13.812 -38.125 -11.258 1 98.5 66 HIS A O 1
ATOM 525 N N . ASN A 1 67 ? 15.031 -36.688 -10.18 1 98.06 67 ASN A N 1
ATOM 526 C CA . ASN A 1 67 ? 16.188 -37.531 -9.883 1 98.06 67 ASN A CA 1
ATOM 527 C C . ASN A 1 67 ? 16.953 -37 -8.664 1 98.06 67 ASN A C 1
ATOM 529 O O . ASN A 1 67 ? 18.047 -36.438 -8.797 1 98.06 67 ASN A O 1
ATOM 533 N N . HIS A 1 68 ? 16.406 -37.344 -7.449 1 97 68 HIS A N 1
ATOM 534 C CA . HIS A 1 68 ? 16.781 -36.594 -6.258 1 97 68 HIS A CA 1
ATOM 535 C C . HIS A 1 68 ? 18.188 -37 -5.777 1 97 68 HIS A C 1
ATOM 537 O O . HIS A 1 68 ? 18.734 -36.344 -4.875 1 97 68 HIS A O 1
ATOM 543 N N . GLN A 1 69 ? 18.875 -37.938 -6.414 1 97.44 69 GLN A N 1
ATOM 544 C CA . GLN A 1 69 ? 20.266 -38.25 -6.113 1 97.44 69 GLN A CA 1
ATOM 545 C C . GLN A 1 69 ? 21.234 -37.344 -6.867 1 97.44 69 GLN A C 1
ATOM 547 O O . GLN A 1 69 ? 22.422 -37.25 -6.539 1 97.44 69 GLN A O 1
ATOM 552 N N . HIS A 1 70 ? 20.703 -36.688 -7.898 1 97.88 70 HIS A N 1
ATOM 553 C CA . HIS A 1 70 ? 21.547 -35.781 -8.688 1 97.88 70 HIS A CA 1
ATOM 554 C C . HIS A 1 70 ? 21.656 -34.406 -8.031 1 97.88 70 HIS A C 1
ATOM 556 O O . HIS A 1 70 ? 20.688 -33.656 -8.031 1 97.88 70 HIS A O 1
ATOM 562 N N . LYS A 1 71 ? 22.812 -34.094 -7.539 1 98.25 71 LYS A N 1
ATOM 563 C CA . LYS A 1 71 ? 23.078 -32.781 -6.953 1 98.25 71 LYS A CA 1
ATOM 564 C C . LYS A 1 71 ? 23.391 -31.75 -8.031 1 98.25 71 LYS A C 1
ATOM 566 O O . LYS A 1 71 ? 24.453 -31.797 -8.656 1 98.25 71 LYS A O 1
ATOM 571 N N . LEU A 1 72 ? 22.531 -30.844 -8.203 1 98 72 LEU A N 1
ATOM 572 C CA . LEU A 1 72 ? 22.609 -29.844 -9.258 1 98 72 LEU A CA 1
ATOM 573 C C . LEU A 1 72 ? 23.453 -28.656 -8.805 1 98 72 LEU A C 1
ATOM 575 O O . LEU A 1 72 ? 24.219 -28.094 -9.594 1 98 72 LEU A O 1
ATOM 579 N N . ALA A 1 73 ? 23.234 -28.203 -7.547 1 98.69 73 ALA A N 1
ATOM 580 C CA . ALA A 1 73 ? 23.953 -27.047 -6.996 1 98.69 73 ALA A CA 1
ATOM 581 C C . ALA A 1 73 ? 24.359 -27.297 -5.547 1 98.69 73 ALA A C 1
ATOM 583 O O . ALA A 1 73 ? 23.672 -28.016 -4.816 1 98.69 73 ALA A O 1
ATOM 584 N N . LYS A 1 74 ? 25.484 -26.844 -5.191 1 98.75 74 LYS A N 1
ATOM 585 C CA . LYS A 1 74 ? 26.016 -26.719 -3.836 1 98.75 74 LYS A CA 1
ATOM 586 C C . LYS A 1 74 ? 26.047 -25.266 -3.383 1 98.75 74 LYS A C 1
ATOM 588 O O . LYS A 1 74 ? 26.703 -24.422 -4.016 1 98.75 74 LYS A O 1
ATOM 593 N N . PHE A 1 75 ? 25.328 -24.938 -2.289 1 98.88 75 PHE A N 1
ATOM 594 C CA . PHE A 1 75 ? 25.25 -23.516 -1.953 1 98.88 75 PHE A CA 1
ATOM 595 C C . PHE A 1 75 ? 25.547 -23.297 -0.472 1 98.88 75 PHE A C 1
ATOM 597 O O . PHE A 1 75 ? 25.422 -24.234 0.332 1 98.88 75 PHE A O 1
ATOM 604 N N . HIS A 1 76 ? 25.953 -22.125 -0.104 1 98.88 76 HIS A N 1
ATOM 605 C CA . HIS A 1 76 ? 26.391 -21.75 1.239 1 98.88 76 HIS A CA 1
ATOM 606 C C . HIS A 1 76 ? 25.344 -20.906 1.941 1 98.88 76 HIS A C 1
ATOM 608 O O . HIS A 1 76 ? 24.891 -19.891 1.396 1 98.88 76 HIS A O 1
ATOM 614 N N . TYR A 1 77 ? 24.938 -21.25 3.209 1 98.88 77 TYR A N 1
ATOM 615 C CA . TYR A 1 77 ? 23.984 -20.484 4.008 1 98.88 77 TYR A CA 1
ATOM 616 C C . TYR A 1 77 ? 24.656 -19.297 4.688 1 98.88 77 TYR A C 1
ATOM 618 O O . TYR A 1 77 ? 25.797 -19.422 5.172 1 98.88 77 TYR A O 1
ATOM 626 N N . ALA A 1 78 ? 24 -18.25 4.656 1 98.94 78 ALA A N 1
ATOM 627 C CA . ALA A 1 78 ? 24.391 -17.094 5.461 1 98.94 78 ALA A CA 1
ATOM 628 C C . ALA A 1 78 ? 23.953 -17.266 6.914 1 98.94 78 ALA A C 1
ATOM 630 O O . ALA A 1 78 ? 22.859 -17.75 7.188 1 98.94 78 ALA A O 1
ATOM 631 N N . SER A 1 79 ? 24.797 -16.938 7.848 1 98.81 79 SER A N 1
ATOM 632 C CA . SER A 1 79 ? 24.453 -16.797 9.258 1 98.81 79 SER A CA 1
ATOM 633 C C . SER A 1 79 ? 23.781 -15.445 9.531 1 98.81 79 SER A C 1
ATOM 635 O O . SER A 1 79 ? 23.703 -14.594 8.648 1 98.81 79 SER A O 1
ATOM 637 N N . ALA A 1 80 ? 23.297 -15.258 10.781 1 98.75 80 ALA A N 1
ATOM 638 C CA . ALA A 1 80 ? 22.734 -13.977 11.188 1 98.75 80 ALA A CA 1
ATOM 639 C C . ALA A 1 80 ? 23.766 -12.852 11.008 1 98.75 80 ALA A C 1
ATOM 641 O O . ALA A 1 80 ? 23.406 -11.742 10.602 1 98.75 80 ALA A O 1
ATOM 642 N N . ASP A 1 81 ? 25.031 -13.141 11.305 1 98.75 81 ASP A N 1
ATOM 643 C CA . ASP A 1 81 ? 26.078 -12.141 11.164 1 98.75 81 ASP A CA 1
ATOM 644 C C . ASP A 1 81 ? 26.281 -11.758 9.703 1 98.75 81 ASP A C 1
ATOM 646 O O . ASP A 1 81 ? 26.531 -10.594 9.391 1 98.75 81 ASP A O 1
ATOM 650 N N . HIS A 1 82 ? 26.219 -12.773 8.82 1 98.88 82 HIS A N 1
ATOM 651 C CA . HIS A 1 82 ? 26.312 -12.5 7.387 1 98.88 82 HIS A CA 1
ATOM 652 C C . HIS A 1 82 ? 25.172 -11.609 6.922 1 98.88 82 HIS A C 1
ATOM 654 O O . HIS A 1 82 ? 25.375 -10.711 6.102 1 98.88 82 HIS A O 1
ATOM 660 N N . ILE A 1 83 ? 24 -11.891 7.418 1 98.94 83 ILE A N 1
ATOM 661 C CA . ILE A 1 83 ? 22.828 -11.117 7.023 1 98.94 83 ILE A CA 1
ATOM 662 C C . ILE A 1 83 ? 22.969 -9.68 7.516 1 98.94 83 ILE A C 1
ATOM 664 O O . ILE A 1 83 ? 22.672 -8.734 6.785 1 98.94 83 ILE A O 1
ATOM 668 N N . ARG A 1 84 ? 23.422 -9.461 8.75 1 98.88 84 ARG A N 1
ATOM 669 C CA . ARG A 1 84 ? 23.672 -8.125 9.266 1 98.88 84 ARG A CA 1
ATOM 670 C C . ARG A 1 84 ? 24.719 -7.398 8.438 1 98.88 84 ARG A C 1
ATOM 672 O O . ARG A 1 84 ? 24.594 -6.195 8.188 1 98.88 84 ARG A O 1
ATOM 679 N N . LEU A 1 85 ? 25.75 -8.172 8.031 1 98.94 85 LEU A N 1
ATOM 680 C CA . LEU A 1 85 ? 26.766 -7.598 7.152 1 98.94 85 LEU A CA 1
ATOM 681 C C . LEU A 1 85 ? 26.156 -7.164 5.824 1 98.94 85 LEU A C 1
ATOM 683 O O . LEU A 1 85 ? 26.5 -6.109 5.289 1 98.94 85 LEU A O 1
ATOM 687 N N . ALA A 1 86 ? 25.266 -8 5.254 1 98.94 86 ALA A N 1
ATOM 688 C CA . ALA A 1 86 ? 24.578 -7.668 4.008 1 98.94 86 ALA A CA 1
ATOM 689 C C . ALA A 1 86 ? 23.766 -6.387 4.156 1 98.94 86 ALA A C 1
ATOM 691 O O . ALA A 1 86 ? 23.734 -5.555 3.25 1 98.94 86 ALA A O 1
ATOM 692 N N . ILE A 1 87 ? 23.062 -6.238 5.297 1 98.94 87 ILE A N 1
ATOM 693 C CA . ILE A 1 87 ? 22.312 -5.027 5.574 1 98.94 87 ILE A CA 1
ATOM 694 C C . ILE A 1 87 ? 23.234 -3.818 5.578 1 98.94 87 ILE A C 1
ATOM 696 O O . ILE A 1 87 ? 22.969 -2.818 4.91 1 98.94 87 ILE A O 1
ATOM 700 N N . ASP A 1 88 ? 24.359 -3.93 6.254 1 98.88 88 ASP A N 1
ATOM 701 C CA . ASP A 1 88 ? 25.297 -2.826 6.375 1 98.88 88 ASP A CA 1
ATOM 702 C C . ASP A 1 88 ? 25.859 -2.434 5.008 1 98.88 88 ASP A C 1
ATOM 704 O O . ASP A 1 88 ? 25.953 -1.247 4.688 1 98.88 88 ASP A O 1
ATOM 708 N N . ARG A 1 89 ? 26.266 -3.436 4.254 1 98.81 89 ARG A N 1
ATOM 709 C CA . ARG A 1 89 ? 26.859 -3.18 2.941 1 98.81 89 ARG A CA 1
ATOM 710 C C . ARG A 1 89 ? 25.828 -2.58 1.989 1 98.81 89 ARG A C 1
ATOM 712 O O . ARG A 1 89 ? 26.156 -1.713 1.177 1 98.81 89 ARG A O 1
ATOM 719 N N . ALA A 1 90 ? 24.609 -3.105 2.045 1 98.88 90 ALA A N 1
ATOM 720 C CA . ALA A 1 90 ? 23.531 -2.551 1.231 1 98.88 90 ALA A CA 1
ATOM 721 C C . ALA A 1 90 ? 23.281 -1.082 1.569 1 98.88 90 ALA A C 1
ATOM 723 O O . ALA A 1 90 ? 23.203 -0.238 0.674 1 98.88 90 ALA A O 1
ATOM 724 N N . LEU A 1 91 ? 23.234 -0.754 2.85 1 98.81 91 LEU A N 1
ATOM 725 C CA . LEU A 1 91 ? 22.922 0.599 3.303 1 98.81 91 LEU A CA 1
ATOM 726 C C . LEU A 1 91 ? 24.047 1.563 2.918 1 98.81 91 LEU A C 1
ATOM 728 O O . LEU A 1 91 ? 23.781 2.734 2.627 1 98.81 91 LEU A O 1
ATOM 732 N N . ALA A 1 92 ? 25.25 1.032 2.873 1 98.62 92 ALA A N 1
ATOM 733 C CA . ALA A 1 92 ? 26.422 1.864 2.578 1 98.62 92 ALA A CA 1
ATOM 734 C C . ALA A 1 92 ? 26.344 2.428 1.161 1 98.62 92 ALA A C 1
ATOM 736 O O . ALA A 1 92 ? 26.891 3.498 0.882 1 98.62 92 ALA A O 1
ATOM 737 N N . ILE A 1 93 ? 25.609 1.781 0.261 1 98.44 93 ILE A N 1
ATOM 738 C CA . ILE A 1 93 ? 25.625 2.238 -1.124 1 98.44 93 ILE A CA 1
ATOM 739 C C . ILE A 1 93 ? 24.219 2.725 -1.51 1 98.44 93 ILE A C 1
ATOM 741 O O . ILE A 1 93 ? 24 3.154 -2.645 1 98.44 93 ILE A O 1
ATOM 745 N N . ARG A 1 94 ? 23.266 2.674 -0.64 1 98.5 94 ARG A N 1
ATOM 746 C CA . ARG A 1 94 ? 21.859 2.951 -0.896 1 98.5 94 ARG A CA 1
ATOM 747 C C . ARG A 1 94 ? 21.672 4.348 -1.48 1 98.5 94 ARG A C 1
ATOM 749 O O . ARG A 1 94 ? 21 4.512 -2.504 1 98.5 94 ARG A O 1
ATOM 756 N N . ALA A 1 95 ? 22.219 5.336 -0.864 1 97.88 95 ALA A N 1
ATOM 757 C CA . ALA A 1 95 ? 22.031 6.719 -1.286 1 97.88 95 ALA A CA 1
ATOM 758 C C . ALA A 1 95 ? 22.531 6.93 -2.713 1 97.88 95 ALA A C 1
ATOM 760 O O . ALA A 1 95 ? 21.875 7.621 -3.506 1 97.88 95 ALA A O 1
ATOM 761 N N . GLY A 1 96 ? 23.703 6.336 -3.002 1 98.06 96 GLY A N 1
ATOM 762 C CA . GLY A 1 96 ? 24.266 6.457 -4.344 1 98.06 96 GLY A CA 1
ATOM 763 C C . GLY A 1 96 ? 23.391 5.805 -5.402 1 98.06 96 GLY A C 1
ATOM 764 O O . GLY A 1 96 ? 23.219 6.355 -6.492 1 98.06 96 GLY A O 1
ATOM 765 N N . TRP A 1 97 ? 22.859 4.676 -5.102 1 98.62 97 TRP A N 1
ATOM 766 C CA . TRP A 1 97 ? 21.984 3.975 -6.035 1 98.62 97 TRP A CA 1
ATOM 767 C C . TRP A 1 97 ? 20.672 4.742 -6.238 1 98.62 97 TRP A C 1
ATOM 769 O O . TRP A 1 97 ? 20.234 4.918 -7.375 1 98.62 97 TRP A O 1
ATOM 779 N N . GLU A 1 98 ? 20.078 5.191 -5.184 1 98.25 98 GLU A N 1
ATOM 780 C CA . GLU A 1 98 ? 18.828 5.938 -5.234 1 98.25 98 GLU A CA 1
ATOM 781 C C . GLU A 1 98 ? 18.984 7.227 -6.039 1 98.25 98 GLU A C 1
ATOM 783 O O . GLU A 1 98 ? 18.062 7.656 -6.715 1 98.25 98 GLU A O 1
ATOM 788 N N . LYS A 1 99 ? 20.125 7.766 -6.008 1 97.19 99 LYS A N 1
ATOM 789 C CA . LYS A 1 99 ? 20.391 9.031 -6.68 1 97.19 99 LYS A CA 1
ATOM 790 C C . LYS A 1 99 ? 20.469 8.852 -8.195 1 97.19 99 LYS A C 1
ATOM 792 O O . LYS A 1 99 ? 20.281 9.805 -8.945 1 97.19 99 LYS A O 1
ATOM 797 N N . ARG A 1 100 ? 20.766 7.645 -8.609 1 97.56 100 ARG A N 1
ATOM 798 C CA . ARG A 1 100 ? 20.828 7.402 -10.047 1 97.56 100 ARG A CA 1
ATOM 799 C C . ARG A 1 100 ? 19.469 7.676 -10.695 1 97.56 100 ARG A C 1
ATOM 801 O O . ARG A 1 100 ? 18.438 7.266 -10.18 1 97.56 100 ARG A O 1
ATOM 808 N N . PRO A 1 101 ? 19.453 8.383 -11.828 1 97.19 101 PRO A N 1
ATOM 809 C CA . PRO A 1 101 ? 18.188 8.695 -12.484 1 97.19 101 PRO A CA 1
ATOM 810 C C . PRO A 1 101 ? 17.359 7.445 -12.805 1 97.19 101 PRO A C 1
ATOM 812 O O . PRO A 1 101 ? 17.938 6.418 -13.195 1 97.19 101 PRO A O 1
ATOM 815 N N . MET A 1 102 ? 16.109 7.535 -12.719 1 97.62 102 MET A N 1
ATOM 816 C CA . MET A 1 102 ? 15.195 6.43 -12.977 1 97.62 102 MET A CA 1
ATOM 817 C C . MET A 1 102 ? 15.438 5.836 -14.367 1 97.62 102 MET A C 1
ATOM 819 O O . MET A 1 102 ? 15.391 4.617 -14.539 1 97.62 102 MET A O 1
ATOM 823 N N . ALA A 1 103 ? 15.664 6.715 -15.305 1 97.94 103 ALA A N 1
ATOM 824 C CA . ALA A 1 103 ? 15.883 6.266 -16.672 1 97.94 103 ALA A CA 1
ATOM 825 C C . ALA A 1 103 ? 17.094 5.344 -16.766 1 97.94 103 ALA A C 1
ATOM 827 O O . ALA A 1 103 ? 17.094 4.367 -17.516 1 97.94 103 ALA A O 1
ATOM 828 N N . GLU A 1 104 ? 18.141 5.629 -16 1 98.44 104 GLU A N 1
ATOM 829 C CA . GLU A 1 104 ? 19.344 4.797 -16 1 98.44 104 GLU A CA 1
ATOM 830 C C . GLU A 1 104 ? 19.078 3.455 -15.328 1 98.44 104 GLU A C 1
ATOM 832 O O . GLU A 1 104 ? 19.562 2.416 -15.797 1 98.44 104 GLU A O 1
ATOM 837 N N . ARG A 1 105 ? 18.375 3.492 -14.266 1 98.69 105 ARG A N 1
ATOM 838 C CA . ARG A 1 105 ? 18.031 2.244 -13.594 1 98.69 105 ARG A CA 1
ATOM 839 C C . ARG A 1 105 ? 17.125 1.386 -14.461 1 98.69 105 ARG A C 1
ATOM 841 O O . ARG A 1 105 ? 17.297 0.17 -14.555 1 98.69 105 ARG A O 1
ATOM 848 N N . ALA A 1 106 ? 16.141 2.055 -15.133 1 98.75 106 ALA A N 1
ATOM 849 C CA . ALA A 1 106 ? 15.266 1.353 -16.062 1 98.75 106 ALA A CA 1
ATOM 850 C C . ALA A 1 106 ? 16.078 0.695 -17.188 1 98.75 106 ALA A C 1
ATOM 852 O O . ALA A 1 106 ? 15.797 -0.444 -17.562 1 98.75 106 ALA A O 1
ATOM 853 N N . ASP A 1 107 ? 17.094 1.415 -17.672 1 98.69 107 ASP A N 1
ATOM 854 C CA . ASP A 1 107 ? 17.938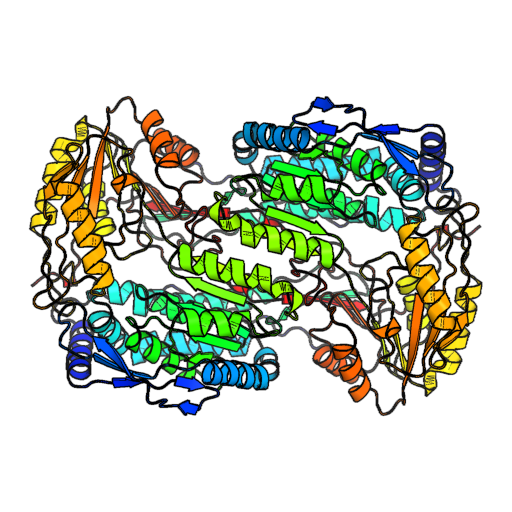 0.894 -18.75 1 98.69 107 ASP A CA 1
ATOM 855 C C . ASP A 1 107 ? 18.656 -0.384 -18.312 1 98.69 107 ASP A C 1
ATOM 857 O O . ASP A 1 107 ? 18.828 -1.305 -19.109 1 98.69 107 ASP A O 1
ATOM 861 N N . ILE A 1 108 ? 19.062 -0.431 -17.109 1 98.88 108 ILE A N 1
ATOM 862 C CA . ILE A 1 108 ? 19.75 -1.602 -16.578 1 98.88 108 ILE A CA 1
ATOM 863 C C . ILE A 1 108 ? 18.828 -2.812 -16.625 1 98.88 108 ILE A C 1
ATOM 865 O O . ILE A 1 108 ? 19.234 -3.896 -17.062 1 98.88 108 ILE A O 1
ATOM 869 N N . PHE A 1 109 ? 17.625 -2.656 -16.297 1 98.88 109 PHE A N 1
ATOM 870 C CA . PHE A 1 109 ? 16.719 -3.795 -16.234 1 98.88 109 PHE A CA 1
ATOM 871 C C . PHE A 1 109 ? 16.203 -4.145 -17.625 1 98.88 109 PHE A C 1
ATOM 873 O O . PHE A 1 109 ? 15.875 -5.305 -17.906 1 98.88 109 PHE A O 1
ATOM 880 N N . LEU A 1 110 ? 16.094 -3.15 -18.531 1 98.88 110 LEU A N 1
ATOM 881 C CA . LEU A 1 110 ? 15.852 -3.473 -19.922 1 98.88 110 LEU A CA 1
ATOM 882 C C . LEU A 1 110 ? 17 -4.289 -20.5 1 98.88 110 LEU A C 1
ATOM 884 O O . LEU A 1 110 ? 16.781 -5.207 -21.297 1 98.88 110 LEU A O 1
ATOM 888 N N . GLU A 1 111 ? 18.234 -3.941 -20.078 1 98.94 111 GLU A N 1
ATOM 889 C CA . GLU A 1 111 ? 19.391 -4.723 -20.484 1 98.94 111 GLU A CA 1
ATOM 890 C C . GLU A 1 111 ? 19.344 -6.133 -19.906 1 98.94 111 GLU A C 1
ATOM 892 O O . GLU A 1 111 ? 19.688 -7.102 -20.578 1 98.94 111 GLU A O 1
ATOM 897 N N . ALA A 1 112 ? 18.906 -6.242 -18.672 1 98.94 112 ALA A N 1
ATOM 898 C CA . ALA A 1 112 ? 18.734 -7.566 -18.078 1 98.94 112 ALA A CA 1
ATOM 899 C C . ALA A 1 112 ? 17.75 -8.406 -18.891 1 98.94 112 ALA A C 1
ATOM 901 O O . ALA A 1 112 ? 18 -9.586 -19.141 1 98.94 112 ALA A O 1
ATOM 902 N N . ALA A 1 113 ? 16.641 -7.762 -19.281 1 98.94 113 ALA A N 1
ATOM 903 C CA . ALA A 1 113 ? 15.648 -8.445 -20.109 1 98.94 113 ALA A CA 1
ATOM 904 C C . ALA A 1 113 ? 16.266 -8.898 -21.422 1 98.94 113 ALA A C 1
ATOM 906 O O . ALA A 1 113 ? 16.016 -10.023 -21.875 1 98.94 113 ALA A O 1
ATOM 907 N N . ARG A 1 114 ? 17.047 -8.031 -22.031 1 98.81 114 ARG A N 1
ATOM 908 C CA . ARG A 1 114 ? 17.703 -8.375 -23.297 1 98.81 114 ARG A CA 1
ATOM 909 C C . ARG A 1 114 ? 18.656 -9.547 -23.109 1 98.81 114 ARG A C 1
ATOM 911 O O . ARG A 1 114 ? 18.656 -10.484 -23.906 1 98.81 114 ARG A O 1
ATOM 918 N N . LEU A 1 115 ? 19.484 -9.508 -22.078 1 98.94 115 LEU A N 1
ATOM 919 C CA . LEU A 1 115 ? 20.453 -10.57 -21.797 1 98.94 115 LEU A CA 1
ATOM 920 C C . LEU A 1 115 ? 19.75 -11.906 -21.609 1 98.94 115 LEU A C 1
ATOM 922 O O . LEU A 1 115 ? 20.203 -12.93 -22.125 1 98.94 115 LEU A O 1
ATOM 926 N N . LEU A 1 116 ? 18.672 -11.859 -20.875 1 98.94 116 LEU A N 1
ATOM 927 C CA . LEU A 1 116 ? 17.938 -13.102 -20.656 1 98.94 116 LEU A CA 1
ATOM 928 C C . LEU A 1 116 ? 17.328 -13.594 -21.969 1 98.94 116 LEU A C 1
ATOM 930 O O . LEU A 1 116 ? 17.359 -14.789 -22.266 1 98.94 116 LEU A O 1
ATOM 934 N N . SER A 1 117 ? 16.766 -12.711 -22.719 1 98.81 117 SER A N 1
ATOM 935 C CA . SER A 1 117 ? 16.078 -13.062 -23.969 1 98.81 117 SER A CA 1
ATOM 936 C C . SER A 1 117 ? 17.047 -13.625 -25 1 98.81 117 SER A C 1
ATOM 938 O O . SER A 1 117 ? 16.703 -14.555 -25.734 1 98.81 117 SER A O 1
ATOM 940 N N . GLU A 1 118 ? 18.297 -13.133 -25.031 1 98.38 118 GLU A N 1
ATOM 941 C CA . GLU A 1 118 ? 19.172 -13.406 -26.156 1 98.38 118 GLU A CA 1
ATOM 942 C C . GLU A 1 118 ? 20.344 -14.297 -25.75 1 98.38 118 GLU A C 1
ATOM 944 O O . GLU A 1 118 ? 20.75 -15.188 -26.5 1 98.38 118 GLU A O 1
ATOM 949 N N . LYS A 1 119 ? 20.875 -14.102 -24.641 1 98.69 119 LYS A N 1
ATOM 950 C CA . LYS A 1 119 ? 22.141 -14.742 -24.281 1 98.69 119 LYS A CA 1
ATOM 951 C C . LYS A 1 119 ? 21.906 -15.891 -23.297 1 98.69 119 LYS A C 1
ATOM 953 O O . LYS A 1 119 ? 22.547 -16.953 -23.422 1 98.69 119 LYS A O 1
ATOM 958 N N . TYR A 1 120 ? 21.016 -15.719 -22.359 1 98.88 120 TYR A N 1
ATOM 959 C CA . TYR A 1 120 ? 20.984 -16.656 -21.234 1 98.88 120 TYR A CA 1
ATOM 960 C C . TYR A 1 120 ? 19.688 -17.469 -21.234 1 98.88 120 TYR A C 1
ATOM 962 O O . TYR A 1 120 ? 19.438 -18.25 -20.328 1 98.88 120 TYR A O 1
ATOM 970 N N . ARG A 1 121 ? 18.828 -17.328 -22.219 1 98.81 121 ARG A N 1
ATOM 971 C CA . ARG A 1 121 ? 17.5 -17.938 -22.25 1 98.81 121 ARG A CA 1
ATOM 972 C C . ARG A 1 121 ? 17.594 -19.438 -21.984 1 98.81 121 ARG A C 1
ATOM 974 O O . ARG A 1 121 ? 16.953 -19.938 -21.062 1 98.81 121 ARG A O 1
ATOM 981 N N . TYR A 1 122 ? 18.438 -20.109 -22.719 1 98.81 122 TYR A N 1
ATOM 982 C CA . TYR A 1 122 ? 18.453 -21.578 -22.688 1 98.81 122 TYR A CA 1
ATOM 983 C C . TYR A 1 122 ? 19.141 -22.078 -21.422 1 98.81 122 TYR A C 1
ATOM 985 O O . TYR A 1 122 ? 18.75 -23.109 -20.875 1 98.81 122 TYR A O 1
ATOM 993 N N . LYS A 1 123 ? 20.156 -21.391 -20.922 1 98.81 123 LYS A N 1
ATOM 994 C CA . LYS A 1 123 ? 20.766 -21.703 -19.641 1 98.81 123 LYS A CA 1
ATOM 995 C C . LYS A 1 123 ? 19.75 -21.594 -18.5 1 98.81 123 LYS A C 1
ATOM 997 O O . LYS A 1 123 ? 19.688 -22.453 -17.625 1 98.81 123 LYS A O 1
ATOM 1002 N N . MET A 1 124 ? 18.969 -20.531 -18.516 1 98.94 124 MET A N 1
ATOM 1003 C CA . MET A 1 124 ? 17.953 -20.312 -17.5 1 98.94 124 MET A CA 1
ATOM 1004 C C . MET A 1 124 ? 16.875 -21.391 -17.547 1 98.94 124 MET A C 1
ATOM 1006 O O . MET A 1 124 ? 16.422 -21.875 -16.516 1 98.94 124 MET A O 1
ATOM 1010 N N . LEU A 1 125 ? 16.469 -21.719 -18.766 1 98.88 125 LEU A N 1
ATOM 1011 C CA . LEU A 1 125 ? 15.469 -22.766 -18.922 1 98.88 125 LEU A CA 1
ATOM 1012 C C . LEU A 1 125 ? 15.984 -24.094 -18.359 1 98.88 125 LEU A C 1
ATOM 1014 O O . LEU A 1 125 ? 15.273 -24.797 -17.641 1 98.88 125 LEU A O 1
ATOM 1018 N N . ALA A 1 126 ? 17.234 -24.422 -18.688 1 98.88 126 ALA A N 1
ATOM 1019 C CA . ALA A 1 126 ? 17.828 -25.672 -18.219 1 98.88 126 ALA A CA 1
ATOM 1020 C C . ALA A 1 126 ? 17.859 -25.719 -16.688 1 98.88 126 ALA A C 1
ATOM 1022 O O . ALA A 1 126 ? 17.516 -26.734 -16.094 1 98.88 126 ALA A O 1
ATOM 1023 N N . ALA A 1 127 ? 18.266 -24.609 -16.094 1 98.88 127 ALA A N 1
ATOM 1024 C CA . ALA A 1 127 ? 18.328 -24.531 -14.633 1 98.88 127 ALA A CA 1
ATOM 1025 C C . ALA A 1 127 ? 16.953 -24.75 -14.016 1 98.88 127 ALA A C 1
ATOM 1027 O O . ALA A 1 127 ? 16.828 -25.422 -12.992 1 98.88 127 ALA A O 1
ATOM 1028 N N . THR A 1 128 ? 15.969 -24.172 -14.594 1 98.81 128 THR A N 1
ATOM 1029 C CA . THR A 1 128 ? 14.602 -24.25 -14.078 1 98.81 128 THR A CA 1
ATOM 1030 C C . THR A 1 128 ? 14.008 -25.641 -14.312 1 98.81 128 THR A C 1
ATOM 1032 O O . THR A 1 128 ? 13.289 -26.156 -13.453 1 98.81 128 THR A O 1
ATOM 1035 N N . MET A 1 129 ? 14.305 -26.219 -15.453 1 98.75 129 MET A N 1
ATOM 1036 C CA . MET A 1 129 ? 13.82 -27.562 -15.758 1 98.75 129 MET A CA 1
ATOM 1037 C C . MET A 1 129 ? 14.43 -28.578 -14.805 1 98.75 129 MET A C 1
ATOM 1039 O O . MET A 1 129 ? 13.711 -29.359 -14.172 1 98.75 129 MET A O 1
ATOM 1043 N N . LEU A 1 130 ? 15.734 -28.562 -14.68 1 98.69 130 LEU A N 1
ATOM 1044 C CA . LEU A 1 130 ? 16.422 -29.547 -13.844 1 98.69 130 LEU A CA 1
ATOM 1045 C C . LEU A 1 130 ? 16.188 -29.234 -12.367 1 98.69 130 LEU A C 1
ATOM 1047 O O . LEU A 1 130 ? 15.961 -30.156 -11.57 1 98.69 130 LEU A O 1
ATOM 1051 N N . GLY A 1 131 ? 16.234 -27.984 -12.031 1 98.62 131 GLY A N 1
ATOM 1052 C CA . GLY A 1 131 ? 16.234 -27.594 -10.625 1 98.62 131 GLY A CA 1
ATOM 1053 C C . GLY A 1 131 ? 14.852 -27.578 -10.008 1 98.62 131 GLY A C 1
ATOM 1054 O O . GLY A 1 131 ? 14.703 -27.812 -8.805 1 98.62 131 GLY A O 1
ATOM 1055 N N . GLN A 1 132 ? 13.844 -27.266 -10.773 1 98.75 132 GLN A N 1
ATOM 1056 C CA . GLN A 1 132 ? 12.508 -27.125 -10.203 1 98.75 132 GLN A CA 1
ATOM 1057 C C . GLN A 1 132 ? 11.547 -28.172 -10.766 1 98.75 132 GLN A C 1
ATOM 1059 O O . GLN A 1 132 ? 10.383 -28.219 -10.367 1 98.75 132 GLN A O 1
ATOM 1064 N N . GLY A 1 133 ? 12.047 -29 -11.648 1 98.5 133 GLY A N 1
ATOM 1065 C CA . GLY A 1 133 ? 11.227 -30.078 -12.18 1 98.5 133 GLY A CA 1
ATOM 1066 C C . GLY A 1 133 ? 10.18 -29.594 -13.172 1 98.5 133 GLY A C 1
ATOM 1067 O O . GLY A 1 133 ? 9.125 -30.219 -13.328 1 98.5 133 GLY A O 1
ATOM 1068 N N . LYS A 1 134 ? 10.445 -28.469 -13.906 1 98.56 134 LYS A N 1
ATOM 1069 C CA . LYS A 1 134 ? 9.516 -27.969 -14.922 1 98.56 134 LYS A CA 1
ATOM 1070 C C . LYS A 1 134 ? 9.828 -28.562 -16.297 1 98.56 134 LYS A C 1
ATOM 1072 O O . LYS A 1 134 ? 10.992 -28.703 -16.672 1 98.56 134 LYS A O 1
ATOM 1077 N N . ASN A 1 135 ? 8.789 -28.953 -17.016 1 98 135 ASN A N 1
ATOM 1078 C CA . ASN A 1 135 ? 9.031 -29.281 -18.422 1 98 135 ASN A CA 1
ATOM 1079 C C . ASN A 1 135 ? 9.352 -28.047 -19.25 1 98 135 ASN A C 1
ATOM 1081 O O . ASN A 1 135 ? 9.344 -26.922 -18.719 1 98 135 ASN A O 1
ATOM 1085 N N . ILE A 1 136 ? 9.656 -28.203 -20.484 1 98.12 136 ILE A N 1
ATOM 1086 C CA . ILE A 1 136 ? 10.18 -27.125 -21.312 1 98.12 136 ILE A CA 1
ATOM 1087 C C . ILE A 1 136 ? 9.125 -26.031 -21.469 1 98.12 136 ILE A C 1
ATOM 1089 O O . ILE A 1 136 ? 9.445 -24.844 -21.453 1 98.12 136 ILE A O 1
ATOM 1093 N N . GLN A 1 137 ? 7.848 -26.406 -21.625 1 97.31 137 GLN A N 1
ATOM 1094 C CA . GLN A 1 137 ? 6.773 -25.438 -21.797 1 97.31 137 GLN A CA 1
ATOM 1095 C C . GLN A 1 137 ? 6.617 -24.562 -20.562 1 97.31 137 GLN A C 1
ATOM 1097 O O . GLN A 1 137 ? 6.516 -23.328 -20.672 1 97.31 137 GLN A O 1
ATOM 1102 N N . GLN A 1 138 ? 6.562 -25.188 -19.422 1 98 138 GLN A N 1
ATOM 1103 C CA . GLN A 1 138 ? 6.391 -24.469 -18.156 1 98 138 GLN A CA 1
ATOM 1104 C C . GLN A 1 138 ? 7.621 -23.625 -17.844 1 98 138 GLN A C 1
ATOM 1106 O O . GLN A 1 138 ? 7.504 -22.516 -17.297 1 98 138 GLN A O 1
ATOM 1111 N N . ALA A 1 139 ? 8.805 -24.109 -18.125 1 98.69 139 ALA A N 1
ATOM 1112 C CA . ALA A 1 139 ? 10.023 -23.328 -17.922 1 98.69 139 ALA A CA 1
ATOM 1113 C C . ALA A 1 139 ? 10.039 -22.094 -18.828 1 98.69 139 ALA A C 1
ATOM 1115 O O . ALA A 1 139 ? 10.422 -21.016 -18.391 1 98.69 139 ALA A O 1
ATOM 1116 N N . GLU A 1 140 ? 9.625 -22.297 -20.109 1 98.44 140 GLU A N 1
ATOM 1117 C CA . GLU A 1 140 ? 9.602 -21.203 -21.078 1 98.44 140 GLU A CA 1
ATOM 1118 C C . GLU A 1 140 ? 8.672 -20.078 -20.641 1 98.44 140 GLU A C 1
ATOM 1120 O O . GLU A 1 140 ? 9.055 -18.906 -20.672 1 98.44 140 GLU A O 1
ATOM 1125 N N . ILE A 1 141 ? 7.5 -20.375 -20.172 1 98.06 141 ILE A N 1
ATOM 1126 C CA . ILE A 1 141 ? 6.504 -19.391 -19.781 1 98.06 141 ILE A CA 1
ATOM 1127 C C . ILE A 1 141 ? 6.977 -18.656 -18.531 1 98.06 141 ILE A C 1
ATOM 1129 O O . ILE A 1 141 ? 6.793 -17.453 -18.406 1 98.06 141 ILE A O 1
ATOM 1133 N N . ASP A 1 142 ? 7.617 -19.312 -17.641 1 98.5 142 ASP A N 1
ATOM 1134 C CA . ASP A 1 142 ? 8.047 -18.844 -16.328 1 98.5 142 ASP A CA 1
ATOM 1135 C C . ASP A 1 142 ? 9.391 -18.109 -16.422 1 98.5 142 ASP A C 1
ATOM 1137 O O . ASP A 1 142 ? 9.43 -16.875 -16.453 1 98.5 142 ASP A O 1
ATOM 1141 N N . ALA A 1 143 ? 10.414 -18.812 -16.75 1 98.81 143 ALA A N 1
ATOM 1142 C CA . ALA A 1 143 ? 11.781 -18.359 -16.516 1 98.81 143 ALA A CA 1
ATOM 1143 C C . ALA A 1 143 ? 12.234 -17.406 -17.625 1 98.81 143 ALA A C 1
ATOM 1145 O O . ALA A 1 143 ? 13.078 -16.531 -17.391 1 98.81 143 ALA A O 1
ATOM 1146 N N . ALA A 1 144 ? 11.68 -17.594 -18.844 1 98.75 144 ALA A N 1
ATOM 1147 C CA . ALA A 1 144 ? 12.023 -16.688 -19.922 1 98.75 144 ALA A CA 1
ATOM 1148 C C . ALA A 1 144 ? 10.953 -15.617 -20.109 1 98.75 144 ALA A C 1
ATOM 1150 O O . ALA A 1 144 ? 11.117 -14.492 -19.625 1 98.75 144 ALA A O 1
ATOM 1151 N N . ALA A 1 145 ? 9.781 -15.992 -20.578 1 98.75 145 ALA A N 1
ATOM 1152 C CA . ALA A 1 145 ? 8.766 -15.031 -21 1 98.75 145 ALA A CA 1
ATOM 1153 C C . ALA A 1 145 ? 8.352 -14.133 -19.828 1 98.75 145 ALA A C 1
ATOM 1155 O O . ALA A 1 145 ? 8.406 -12.906 -19.938 1 98.75 145 ALA A O 1
ATOM 1156 N N . GLU A 1 146 ? 7.961 -14.703 -18.75 1 98.81 146 GLU A N 1
ATOM 1157 C CA . GLU A 1 146 ? 7.402 -13.938 -17.641 1 98.81 146 GLU A CA 1
ATOM 1158 C C . GLU A 1 146 ? 8.461 -13.047 -16.984 1 98.81 146 GLU A C 1
ATOM 1160 O O . GLU A 1 146 ? 8.195 -11.883 -16.688 1 98.81 146 GLU A O 1
ATOM 1165 N N . LEU A 1 147 ? 9.688 -13.562 -16.75 1 98.94 147 LEU A N 1
ATOM 1166 C CA . LEU A 1 147 ? 10.719 -12.758 -16.109 1 98.94 147 LEU A CA 1
ATOM 1167 C C . LEU A 1 147 ? 11.133 -11.586 -17 1 98.94 147 LEU A C 1
ATOM 1169 O O . LEU A 1 147 ? 11.289 -10.461 -16.516 1 98.94 147 LEU A O 1
ATOM 1173 N N . ILE A 1 148 ? 11.305 -11.836 -18.312 1 98.94 148 ILE A N 1
ATOM 1174 C CA . ILE A 1 148 ? 11.633 -10.781 -19.266 1 98.94 148 ILE A CA 1
ATOM 1175 C C . ILE A 1 148 ? 10.547 -9.703 -19.234 1 98.94 148 ILE A C 1
ATOM 1177 O O . ILE A 1 148 ? 10.844 -8.508 -19.219 1 98.94 148 ILE A O 1
ATOM 1181 N N . ASP A 1 149 ? 9.328 -10.148 -19.219 1 98.88 149 ASP A N 1
ATOM 1182 C CA . ASP A 1 149 ? 8.195 -9.227 -19.188 1 98.88 149 ASP A CA 1
ATOM 1183 C C . ASP A 1 149 ? 8.203 -8.398 -17.906 1 98.88 149 ASP A C 1
ATOM 1185 O O . ASP A 1 149 ? 7.938 -7.191 -17.938 1 98.88 149 ASP A O 1
ATOM 1189 N N . PHE A 1 150 ? 8.453 -9.016 -16.734 1 98.94 150 PHE A N 1
ATOM 1190 C CA . PHE A 1 150 ? 8.523 -8.266 -15.492 1 98.94 150 PHE A CA 1
ATOM 1191 C C . PHE A 1 150 ? 9.539 -7.137 -15.594 1 98.94 150 PHE A C 1
ATOM 1193 O O . PHE A 1 150 ? 9.242 -5.988 -15.258 1 98.94 150 PHE A O 1
ATOM 1200 N N . TRP A 1 151 ? 10.727 -7.48 -16.047 1 98.94 151 TRP A N 1
ATOM 1201 C CA . TRP A 1 151 ? 11.789 -6.484 -16.109 1 98.94 151 TRP A CA 1
ATOM 1202 C C . TRP A 1 151 ? 11.438 -5.379 -17.109 1 98.94 151 TRP A C 1
ATOM 1204 O O . TRP A 1 151 ? 11.625 -4.195 -16.812 1 98.94 151 TRP A O 1
ATOM 1214 N N . ARG A 1 152 ? 10.828 -5.719 -18.281 1 98.81 152 ARG A N 1
ATOM 1215 C CA . ARG A 1 152 ? 10.469 -4.746 -19.297 1 98.81 152 ARG A CA 1
ATOM 1216 C C . ARG A 1 152 ? 9.344 -3.834 -18.812 1 98.81 152 ARG A C 1
ATOM 1218 O O . ARG A 1 152 ? 9.453 -2.609 -18.906 1 98.81 152 ARG A O 1
ATOM 1225 N N . TRP A 1 153 ? 8.344 -4.41 -18.312 1 98.75 153 TRP A N 1
ATOM 1226 C CA . TRP A 1 153 ? 7.148 -3.633 -17.984 1 98.75 153 TRP A CA 1
ATOM 1227 C C . TRP A 1 153 ? 7.359 -2.824 -16.703 1 98.75 153 TRP A C 1
ATOM 1229 O O . TRP A 1 153 ? 6.867 -1.702 -16.594 1 98.75 153 TRP A O 1
ATOM 1239 N N . ASN A 1 154 ? 8 -3.391 -15.695 1 98.75 154 ASN A N 1
ATOM 1240 C CA . ASN A 1 154 ? 8.344 -2.576 -14.531 1 98.75 154 ASN A CA 1
ATOM 1241 C C . ASN A 1 154 ? 9.156 -1.348 -14.93 1 98.75 154 ASN A C 1
ATOM 1243 O O . ASN A 1 154 ? 8.938 -0.257 -14.398 1 98.75 154 ASN A O 1
ATOM 1247 N N . ALA A 1 155 ? 10.156 -1.561 -15.828 1 98.75 155 ALA A N 1
ATOM 1248 C CA . ALA A 1 155 ? 10.938 -0.429 -16.328 1 98.75 155 ALA A CA 1
ATOM 1249 C C . ALA A 1 155 ? 10.031 0.615 -16.969 1 98.75 155 ALA A C 1
ATOM 1251 O O . ALA A 1 155 ? 10.125 1.806 -16.672 1 98.75 155 ALA A O 1
ATOM 1252 N N . LYS A 1 156 ? 9.172 0.159 -17.844 1 98.56 156 LYS A N 1
ATOM 1253 C CA . LYS A 1 156 ? 8.25 1.068 -18.516 1 98.56 156 LYS A CA 1
ATOM 1254 C C . LYS A 1 156 ? 7.379 1.81 -17.5 1 98.56 156 LYS A C 1
ATOM 1256 O O . LYS A 1 156 ? 7.207 3.027 -17.594 1 98.56 156 LYS A O 1
ATOM 1261 N N . HIS A 1 157 ? 6.777 1.091 -16.594 1 97.94 157 HIS A N 1
ATOM 1262 C CA . HIS A 1 157 ? 5.867 1.677 -15.617 1 97.94 157 HIS A CA 1
ATOM 1263 C C . HIS A 1 157 ? 6.59 2.68 -14.719 1 97.94 157 HIS A C 1
ATOM 1265 O O . HIS A 1 157 ? 6.004 3.689 -14.32 1 97.94 157 HIS A O 1
ATOM 1271 N N . SER A 1 158 ? 7.836 2.404 -14.344 1 98.12 158 SER A N 1
ATOM 1272 C CA . SER A 1 158 ? 8.609 3.34 -13.539 1 98.12 158 SER A CA 1
ATOM 1273 C C . SER A 1 158 ? 8.797 4.672 -14.25 1 98.12 158 SER A C 1
ATOM 1275 O O . SER A 1 158 ? 8.695 5.734 -13.633 1 98.12 158 SER A O 1
ATOM 1277 N N . LEU A 1 159 ? 9.047 4.609 -15.547 1 98 159 LEU A N 1
ATOM 1278 C CA . LEU A 1 159 ? 9.234 5.816 -16.344 1 98 159 LEU A CA 1
ATOM 1279 C C . LEU A 1 159 ? 7.91 6.547 -16.547 1 98 159 LEU A C 1
ATOM 1281 O O . LEU A 1 159 ? 7.855 7.777 -16.453 1 98 159 LEU A O 1
ATOM 1285 N N . ASP A 1 160 ? 6.832 5.805 -16.797 1 96.69 160 ASP A N 1
ATOM 1286 C CA . ASP A 1 160 ? 5.512 6.398 -16.969 1 96.69 160 ASP A CA 1
ATOM 1287 C C . ASP A 1 160 ? 5.062 7.113 -15.688 1 96.69 160 ASP A C 1
ATOM 1289 O O . ASP A 1 160 ? 4.398 8.148 -15.758 1 96.69 160 ASP A O 1
ATOM 1293 N N . LEU A 1 161 ? 5.348 6.543 -14.609 1 95.75 161 LEU A N 1
ATOM 1294 C CA . LEU A 1 161 ? 5.004 7.117 -13.312 1 95.75 161 LEU A CA 1
ATOM 1295 C C . LEU A 1 161 ? 5.574 8.523 -13.172 1 95.75 161 LEU A C 1
ATOM 1297 O O . LEU A 1 161 ? 4.926 9.414 -12.617 1 95.75 161 LEU A O 1
ATOM 1301 N N . GLN A 1 162 ? 6.754 8.773 -13.672 1 95.25 162 GLN A N 1
ATOM 1302 C CA . GLN A 1 162 ? 7.434 10.055 -13.555 1 95.25 162 GLN A CA 1
ATOM 1303 C C . GLN A 1 162 ? 6.699 11.148 -14.328 1 95.25 162 GLN A C 1
ATOM 1305 O O . GLN A 1 162 ? 6.848 12.336 -14.039 1 95.25 162 GLN A O 1
ATOM 1310 N N . LYS A 1 163 ? 5.902 10.727 -15.289 1 94.94 163 LYS A N 1
ATOM 1311 C CA . LYS A 1 163 ? 5.191 11.68 -16.141 1 94.94 163 LYS A CA 1
ATOM 1312 C C . LYS A 1 163 ? 3.957 12.234 -15.438 1 94.94 163 LYS A C 1
ATOM 1314 O O . LYS A 1 163 ? 3.406 13.258 -15.844 1 94.94 163 LYS A O 1
ATOM 1319 N N . GLN A 1 164 ? 3.516 11.57 -14.438 1 93.56 164 GLN A N 1
ATOM 1320 C CA . GLN A 1 164 ? 2.367 12.039 -13.672 1 93.56 164 GLN A CA 1
ATOM 1321 C C . GLN A 1 164 ? 2.775 13.109 -12.664 1 93.56 164 GLN A C 1
ATOM 1323 O O . GLN A 1 164 ? 3.322 12.797 -11.602 1 93.56 164 GLN A O 1
ATOM 1328 N N . GLN A 1 165 ? 2.424 14.344 -12.969 1 97.44 165 GLN A N 1
ATOM 1329 C CA . GLN A 1 165 ? 2.873 15.469 -12.156 1 97.44 165 GLN A CA 1
ATOM 1330 C C . GLN A 1 165 ? 1.689 16.281 -11.633 1 97.44 165 GLN A C 1
ATOM 1332 O O . GLN A 1 165 ? 0.608 16.266 -12.227 1 97.44 165 GLN A O 1
ATOM 1337 N N . PRO A 1 166 ? 1.835 16.984 -10.5 1 97.75 166 PRO A N 1
ATOM 1338 C CA . PRO A 1 166 ? 0.767 17.797 -9.93 1 97.75 166 PRO A CA 1
ATOM 1339 C C . PRO A 1 166 ? 0.559 19.109 -10.695 1 97.75 166 PRO A C 1
ATOM 1341 O O . PRO A 1 166 ? 1.334 19.438 -11.594 1 97.75 166 PRO A O 1
ATOM 1344 N N . ILE A 1 167 ? -0.5 19.812 -10.305 1 97.12 167 ILE A N 1
ATOM 1345 C CA . ILE A 1 167 ? -0.844 21.094 -10.898 1 97.12 167 ILE A CA 1
ATOM 1346 C C . ILE A 1 167 ? 0.089 22.188 -10.367 1 97.12 167 ILE A C 1
ATOM 1348 O O . ILE A 1 167 ? 0.314 22.281 -9.156 1 97.12 167 ILE A O 1
ATOM 1352 N N . SER A 1 168 ? 0.672 22.938 -11.258 1 97.81 168 SER A N 1
ATOM 1353 C CA . SER A 1 168 ? 1.375 24.156 -10.914 1 97.81 168 SER A CA 1
ATOM 1354 C C . SER A 1 168 ? 0.483 25.391 -11.117 1 97.81 168 SER A C 1
ATOM 1356 O O . SER A 1 168 ? -0.466 25.344 -11.898 1 97.81 168 SER A O 1
ATOM 1358 N N . THR A 1 169 ? 0.67 26.359 -10.352 1 96.94 169 THR A N 1
ATOM 1359 C CA . THR A 1 169 ? -0.091 27.609 -10.469 1 96.94 169 THR A CA 1
ATOM 1360 C C . THR A 1 169 ? 0.837 28.781 -10.727 1 96.94 169 THR A C 1
ATOM 1362 O O . THR A 1 169 ? 2.061 28.641 -10.734 1 96.94 169 THR A O 1
ATOM 1365 N N . GLU A 1 170 ? 0.247 29.984 -10.969 1 96.31 170 GLU A N 1
ATOM 1366 C CA . GLU A 1 170 ? 1.057 31.172 -11.219 1 96.31 170 GLU A CA 1
ATOM 1367 C C . GLU A 1 170 ? 2.02 31.438 -10.07 1 96.31 170 GLU A C 1
ATOM 1369 O O . GLU A 1 170 ? 1.61 31.469 -8.906 1 96.31 170 GLU A O 1
ATOM 1374 N N . GLY A 1 171 ? 3.283 31.531 -10.383 1 97.38 171 GLY A N 1
ATOM 1375 C CA . GLY A 1 171 ? 4.309 31.859 -9.398 1 97.38 171 GLY A CA 1
ATOM 1376 C C . GLY A 1 171 ? 4.766 30.656 -8.594 1 97.38 171 GLY A C 1
ATOM 1377 O O . GLY A 1 171 ? 5.648 30.781 -7.742 1 97.38 171 GLY A O 1
ATOM 1378 N N . VAL A 1 172 ? 4.219 29.5 -8.852 1 98.12 172 VAL A N 1
ATOM 1379 C CA . VAL A 1 172 ? 4.543 28.312 -8.07 1 98.12 172 VAL A CA 1
ATOM 1380 C C . VAL A 1 172 ? 4.738 27.125 -9.008 1 98.12 172 VAL A C 1
ATOM 1382 O O . VAL A 1 172 ? 3.902 26.859 -9.875 1 98.12 172 VAL A O 1
ATOM 1385 N N . THR A 1 173 ? 5.824 26.422 -8.914 1 98.62 173 THR A N 1
ATOM 1386 C CA . THR A 1 173 ? 6.035 25.141 -9.586 1 98.62 173 THR A CA 1
ATOM 1387 C C . THR A 1 173 ? 5.891 23.984 -8.594 1 98.62 173 THR A C 1
ATOM 1389 O O . THR A 1 173 ? 6.559 23.969 -7.562 1 98.62 173 THR A O 1
ATOM 1392 N N . ASN A 1 174 ? 5.008 23.078 -8.867 1 98.69 174 ASN A N 1
ATOM 1393 C CA . ASN A 1 174 ? 4.836 21.844 -8.109 1 98.69 174 ASN A CA 1
ATOM 1394 C C . ASN A 1 174 ? 5.332 20.625 -8.891 1 98.69 174 ASN A C 1
ATOM 1396 O O . ASN A 1 174 ? 5.125 20.547 -10.102 1 98.69 174 ASN A O 1
ATOM 1400 N N . SER A 1 175 ? 6.035 19.797 -8.273 1 98.44 175 SER A N 1
ATOM 1401 C CA . SER A 1 175 ? 6.492 18.547 -8.867 1 98.44 175 SER A CA 1
ATOM 1402 C C . SER A 1 175 ? 6.461 17.406 -7.848 1 98.44 175 SER A C 1
ATOM 1404 O O . SER A 1 175 ? 6.309 17.641 -6.648 1 98.44 175 SER A O 1
ATOM 1406 N N . ILE A 1 176 ? 6.512 16.234 -8.336 1 98.31 176 ILE A N 1
ATOM 1407 C CA . ILE A 1 176 ? 6.621 15.047 -7.496 1 98.31 176 ILE A CA 1
ATOM 1408 C C . ILE A 1 176 ? 7.742 14.148 -8.008 1 98.31 176 ILE A C 1
ATOM 1410 O O . ILE A 1 176 ? 7.926 14.008 -9.219 1 98.31 176 ILE A O 1
ATOM 1414 N N . ILE A 1 177 ? 8.586 13.695 -7.16 1 97.75 177 ILE A N 1
ATOM 1415 C CA . ILE A 1 177 ? 9.586 12.695 -7.508 1 97.75 177 ILE A CA 1
ATOM 1416 C C . ILE A 1 177 ? 9.305 11.398 -6.758 1 97.75 177 ILE A C 1
ATOM 1418 O O . ILE A 1 177 ? 8.68 11.414 -5.691 1 97.75 177 ILE A O 1
ATOM 1422 N N . TYR A 1 178 ? 9.695 10.297 -7.27 1 97.38 178 TYR A N 1
ATOM 1423 C CA . TYR A 1 178 ? 9.461 8.969 -6.707 1 97.38 178 TYR A CA 1
ATOM 1424 C C . TYR A 1 178 ? 10.773 8.352 -6.23 1 97.38 178 TYR A C 1
ATOM 1426 O O . TYR A 1 178 ? 11.453 7.668 -6.992 1 97.38 178 TYR A O 1
ATOM 1434 N N . ARG A 1 179 ? 11.023 8.562 -4.91 1 96.88 179 ARG A N 1
ATOM 1435 C CA . ARG A 1 179 ? 12.266 8.102 -4.289 1 96.88 179 ARG A CA 1
ATOM 1436 C C . ARG A 1 179 ? 12.117 6.668 -3.783 1 96.88 179 ARG A C 1
ATOM 1438 O O . ARG A 1 179 ? 11 6.203 -3.541 1 96.88 179 ARG A O 1
ATOM 1445 N N . GLY A 1 180 ? 13.258 5.98 -3.727 1 98.25 180 GLY A N 1
ATOM 1446 C CA . GLY A 1 180 ? 13.242 4.703 -3.029 1 98.25 180 GLY A CA 1
ATOM 1447 C C . GLY A 1 180 ? 12.93 4.836 -1.55 1 98.25 180 GLY A C 1
ATOM 1448 O O . GLY A 1 180 ? 12.906 5.945 -1.012 1 98.25 180 GLY A O 1
ATOM 1449 N N . LEU A 1 181 ? 12.656 3.793 -0.894 1 98.62 181 LEU A N 1
ATOM 1450 C CA . LEU A 1 181 ? 12.406 3.775 0.543 1 98.62 181 LEU A CA 1
ATOM 1451 C C . LEU A 1 181 ? 13.695 4.027 1.322 1 98.62 181 LEU A C 1
ATOM 1453 O O . LEU A 1 181 ? 14.797 3.848 0.792 1 98.62 181 LEU A O 1
ATOM 1457 N N . GLU A 1 182 ? 13.594 4.508 2.51 1 98.31 182 GLU A N 1
ATOM 1458 C CA . GLU A 1 182 ? 14.758 4.75 3.357 1 98.31 182 GLU A CA 1
ATOM 1459 C C . GLU A 1 182 ? 15.102 3.518 4.191 1 98.31 182 GLU A C 1
ATOM 1461 O O . GLU A 1 182 ? 14.562 3.334 5.285 1 98.31 182 GLU A O 1
ATOM 1466 N N . GLY A 1 183 ? 15.977 2.711 3.771 1 98.75 183 GLY A N 1
ATOM 1467 C CA . GLY A 1 183 ? 16.375 1.425 4.324 1 98.75 183 GLY A CA 1
ATOM 1468 C C . GLY A 1 183 ? 16.516 0.342 3.273 1 98.75 183 GLY A C 1
ATOM 1469 O O . GLY A 1 183 ? 16.906 0.623 2.139 1 98.75 183 GLY A O 1
ATOM 1470 N N . PHE A 1 184 ? 16.359 -0.919 3.695 1 98.94 184 PHE A N 1
ATOM 1471 C CA . PHE A 1 184 ? 16.5 -2.02 2.748 1 98.94 184 PHE A CA 1
ATOM 1472 C C . PHE A 1 184 ? 15.188 -2.775 2.6 1 98.94 184 PHE A C 1
ATOM 1474 O O . PHE A 1 184 ? 14.32 -2.703 3.471 1 98.94 184 PHE A O 1
ATOM 1481 N N . VAL A 1 185 ? 15.008 -3.43 1.446 1 98.94 185 VAL A N 1
ATOM 1482 C CA . VAL A 1 185 ? 13.883 -4.32 1.182 1 98.94 185 VAL A CA 1
ATOM 1483 C C . VAL A 1 185 ? 14.352 -5.773 1.233 1 98.94 185 VAL A C 1
ATOM 1485 O O . VAL A 1 185 ? 15.375 -6.125 0.643 1 98.94 185 VAL A O 1
ATOM 1488 N N . ALA A 1 186 ? 13.664 -6.57 2.01 1 99 186 ALA A N 1
ATOM 1489 C CA . ALA A 1 186 ? 13.906 -8.008 2.002 1 99 186 ALA A CA 1
ATOM 1490 C C . ALA A 1 186 ? 13.031 -8.711 0.966 1 99 186 ALA A C 1
ATOM 1492 O O . ALA A 1 186 ? 11.805 -8.562 0.979 1 99 186 ALA A O 1
ATOM 1493 N N . ALA A 1 187 ? 13.641 -9.391 0.044 1 98.94 187 ALA A N 1
ATOM 1494 C CA . ALA A 1 187 ? 12.938 -10.211 -0.939 1 98.94 187 ALA A CA 1
ATOM 1495 C C . ALA A 1 187 ? 13.023 -11.688 -0.581 1 98.94 187 ALA A C 1
ATOM 1497 O O . ALA A 1 187 ? 14.117 -12.258 -0.505 1 98.94 187 ALA A O 1
ATOM 1498 N N . VAL A 1 188 ? 11.898 -12.297 -0.306 1 98.94 188 VAL A N 1
ATOM 1499 C CA . VAL A 1 188 ? 11.805 -13.727 -0.013 1 98.94 188 VAL A CA 1
ATOM 1500 C C . VAL A 1 188 ? 11.023 -14.43 -1.119 1 98.94 188 VAL A C 1
ATOM 1502 O O . VAL A 1 188 ? 9.797 -14.297 -1.205 1 98.94 188 VAL A O 1
ATOM 1505 N N . SER A 1 189 ? 11.711 -15.148 -1.939 1 98.75 189 SER A N 1
ATOM 1506 C CA . SER A 1 189 ? 11.109 -15.633 -3.174 1 98.75 189 SER A CA 1
ATOM 1507 C C . SER A 1 189 ? 10.758 -17.109 -3.076 1 98.75 189 SER A C 1
ATOM 1509 O O . SER A 1 189 ? 11.398 -17.859 -2.322 1 98.75 189 SER A O 1
ATOM 1511 N N . PRO A 1 190 ? 9.789 -17.578 -3.781 1 98.5 190 PRO A N 1
ATOM 1512 C CA . PRO A 1 190 ? 9.344 -18.969 -3.783 1 98.5 190 PRO A CA 1
ATOM 1513 C C . PRO A 1 190 ? 10.148 -19.844 -4.746 1 98.5 190 PRO A C 1
ATOM 1515 O O . PRO A 1 190 ? 10.977 -19.328 -5.5 1 98.5 190 PRO A O 1
ATOM 1518 N N . PHE A 1 191 ? 9.852 -21.125 -4.734 1 98.56 191 PHE A N 1
ATOM 1519 C CA . PHE A 1 191 ? 10.578 -22.031 -5.617 1 98.56 191 PHE A CA 1
ATOM 1520 C C . PHE A 1 191 ? 9.906 -22.125 -6.977 1 98.56 191 PHE A C 1
ATOM 1522 O O . PHE A 1 191 ? 10.555 -22.406 -7.984 1 98.56 191 PHE A O 1
ATOM 1529 N N . ASN A 1 192 ? 8.609 -21.859 -6.992 1 98.12 192 ASN A N 1
ATOM 1530 C CA . ASN A 1 192 ? 7.848 -22.422 -8.102 1 98.12 192 ASN A CA 1
ATOM 1531 C C . ASN A 1 192 ? 7.84 -21.484 -9.305 1 98.12 192 ASN A C 1
ATOM 1533 O O . ASN A 1 192 ? 7.449 -21.891 -10.406 1 98.12 192 ASN A O 1
ATOM 1537 N N . PHE A 1 193 ? 8.336 -20.25 -9.117 1 98.12 193 PHE A N 1
ATOM 1538 C CA . PHE A 1 193 ? 8.508 -19.391 -10.273 1 98.12 193 PHE A CA 1
ATOM 1539 C C . PHE A 1 193 ? 9.836 -18.641 -10.203 1 98.12 193 PHE A C 1
ATOM 1541 O O . PHE A 1 193 ? 10.031 -17.781 -9.344 1 98.12 193 PHE A O 1
ATOM 1548 N N . THR A 1 194 ? 10.727 -18.953 -11.164 1 98.81 194 THR A N 1
ATOM 1549 C CA . THR A 1 194 ? 11.977 -18.234 -11.359 1 98.81 194 THR A CA 1
ATOM 1550 C C . THR A 1 194 ? 11.703 -16.75 -11.609 1 98.81 194 THR A C 1
ATOM 1552 O O . THR A 1 194 ? 12.398 -15.883 -11.07 1 98.81 194 THR A O 1
ATOM 1555 N N . ALA A 1 195 ? 10.664 -16.484 -12.344 1 98.88 195 ALA A N 1
ATOM 1556 C CA . ALA A 1 195 ? 10.289 -15.125 -12.703 1 98.88 195 ALA A CA 1
ATOM 1557 C C . ALA A 1 195 ? 9.961 -14.305 -11.461 1 98.88 195 ALA A C 1
ATOM 1559 O O . ALA A 1 195 ? 10.312 -13.125 -11.375 1 98.88 195 ALA A O 1
ATOM 1560 N N . ILE A 1 196 ? 9.242 -14.914 -10.5 1 98.69 196 ILE A N 1
ATOM 1561 C CA . ILE A 1 196 ? 8.859 -14.211 -9.281 1 98.69 196 ILE A CA 1
ATOM 1562 C C . ILE A 1 196 ? 10.102 -13.859 -8.469 1 98.69 196 ILE A C 1
ATOM 1564 O O . ILE A 1 196 ? 10.195 -12.781 -7.891 1 98.69 196 ILE A O 1
ATOM 1568 N N . GLY A 1 197 ? 11.07 -14.758 -8.445 1 98.5 197 GLY A N 1
ATOM 1569 C CA . GLY A 1 197 ? 12.312 -14.445 -7.762 1 98.5 197 GLY A CA 1
ATOM 1570 C C . GLY A 1 197 ? 13.016 -13.219 -8.32 1 98.5 197 GLY A C 1
ATOM 1571 O O . GLY A 1 197 ? 13.359 -12.305 -7.578 1 98.5 197 GLY A O 1
ATOM 1572 N N . GLY A 1 198 ? 13.188 -13.211 -9.648 1 98.81 198 GLY A N 1
ATOM 1573 C CA . GLY A 1 198 ? 13.797 -12.062 -10.305 1 98.81 198 GLY A CA 1
ATOM 1574 C C . GLY A 1 198 ? 13.016 -10.781 -10.094 1 98.81 198 GLY A C 1
ATOM 1575 O O . GLY A 1 198 ? 13.602 -9.711 -9.922 1 98.81 198 GLY A O 1
ATOM 1576 N N . ASN A 1 199 ? 11.734 -10.898 -10.07 1 98.88 199 ASN A N 1
ATOM 1577 C CA . ASN A 1 199 ? 10.875 -9.719 -9.938 1 98.88 199 ASN A CA 1
ATOM 1578 C C . ASN A 1 199 ? 10.891 -9.18 -8.508 1 98.88 199 ASN A C 1
ATOM 1580 O O . ASN A 1 199 ? 10.914 -7.961 -8.305 1 98.88 199 ASN A O 1
ATOM 1584 N N . LEU A 1 200 ? 10.844 -10.086 -7.453 1 98.88 200 LEU A N 1
ATOM 1585 C CA . LEU A 1 200 ? 10.789 -9.656 -6.062 1 98.88 200 LEU A CA 1
ATOM 1586 C C . LEU A 1 200 ? 12.047 -8.875 -5.684 1 98.88 200 LEU A C 1
ATOM 1588 O O . LEU A 1 200 ? 11.992 -7.969 -4.848 1 98.88 200 LEU A O 1
ATOM 1592 N N . SER A 1 201 ? 13.141 -9.227 -6.281 1 98.88 201 SER A N 1
ATOM 1593 C CA . SER A 1 201 ? 14.398 -8.516 -6.023 1 98.88 201 SER A CA 1
ATOM 1594 C C . SER A 1 201 ? 14.57 -7.344 -6.977 1 98.88 201 SER A C 1
ATOM 1596 O O . SER A 1 201 ? 14.977 -6.254 -6.562 1 98.88 201 SER A O 1
ATOM 1598 N N . GLY A 1 202 ? 14.211 -7.523 -8.234 1 98.94 202 GLY A N 1
ATOM 1599 C CA . GLY A 1 202 ? 14.5 -6.555 -9.281 1 98.94 202 GLY A CA 1
ATOM 1600 C C . GLY A 1 202 ? 13.617 -5.32 -9.211 1 98.94 202 GLY A C 1
ATOM 1601 O O . GLY A 1 202 ? 14.094 -4.199 -9.414 1 98.94 202 GLY A O 1
ATOM 1602 N N . ALA A 1 203 ? 12.32 -5.48 -8.898 1 98.94 203 ALA A N 1
ATOM 1603 C CA . ALA A 1 203 ? 11.383 -4.359 -8.93 1 98.94 203 ALA A CA 1
ATOM 1604 C C . ALA A 1 203 ? 11.75 -3.312 -7.879 1 98.94 203 ALA A C 1
ATOM 1606 O O . ALA A 1 203 ? 11.867 -2.125 -8.195 1 98.94 203 ALA A O 1
ATOM 1607 N N . PRO A 1 204 ? 12.016 -3.744 -6.59 1 98.94 204 PRO A N 1
ATOM 1608 C CA . PRO A 1 204 ? 12.453 -2.736 -5.621 1 98.94 204 PRO A CA 1
ATOM 1609 C C . PRO A 1 204 ? 13.789 -2.094 -5.996 1 98.94 204 PRO A C 1
ATOM 1611 O O . PRO A 1 204 ? 13.984 -0.895 -5.777 1 98.94 204 PRO A O 1
ATOM 1614 N N . ALA A 1 205 ? 14.695 -2.908 -6.535 1 98.94 205 ALA A N 1
ATOM 1615 C CA . ALA A 1 205 ? 15.977 -2.354 -6.953 1 98.94 205 ALA A CA 1
ATOM 1616 C C . ALA A 1 205 ? 15.789 -1.297 -8.039 1 98.94 205 ALA A C 1
ATOM 1618 O O . ALA A 1 205 ? 16.391 -0.219 -7.977 1 98.94 205 ALA A O 1
ATOM 1619 N N . LEU A 1 206 ? 14.945 -1.575 -8.992 1 98.94 206 LEU A N 1
ATOM 1620 C CA . LEU A 1 206 ? 14.625 -0.644 -10.07 1 98.94 206 LEU A CA 1
ATOM 1621 C C . LEU A 1 206 ? 14.133 0.685 -9.508 1 98.94 206 LEU A C 1
ATOM 1623 O O . LEU A 1 206 ? 14.469 1.749 -10.031 1 98.94 206 LEU A O 1
ATOM 1627 N N . MET A 1 207 ? 13.414 0.622 -8.43 1 98.81 207 MET A N 1
ATOM 1628 C CA . MET A 1 207 ? 12.805 1.823 -7.871 1 98.81 207 MET A CA 1
ATOM 1629 C C . MET A 1 207 ? 13.734 2.494 -6.871 1 98.81 207 MET A C 1
ATOM 1631 O O . MET A 1 207 ? 13.297 3.312 -6.059 1 98.81 207 MET A O 1
ATOM 1635 N N . GLY A 1 208 ? 15.008 2.115 -6.844 1 98.75 208 GLY A N 1
ATOM 1636 C CA . GLY A 1 208 ? 16.016 2.852 -6.102 1 98.75 208 GLY A CA 1
ATOM 1637 C C . GLY A 1 208 ? 16.297 2.271 -4.727 1 98.75 208 GLY A C 1
ATOM 1638 O O . GLY A 1 208 ? 16.891 2.934 -3.875 1 98.75 208 GLY A O 1
ATOM 1639 N N . ASN A 1 209 ? 15.836 1.053 -4.465 1 98.94 209 ASN A N 1
ATOM 1640 C CA . ASN A 1 209 ? 16.062 0.4 -3.178 1 98.94 209 ASN A CA 1
ATOM 1641 C C . ASN A 1 209 ? 17.25 -0.55 -3.229 1 98.94 209 ASN A C 1
ATOM 1643 O O . ASN A 1 209 ? 17.641 -0.997 -4.305 1 98.94 209 ASN A O 1
ATOM 1647 N N . VAL A 1 210 ? 17.812 -0.787 -2.066 1 98.94 210 VAL A N 1
ATOM 1648 C CA . VAL A 1 210 ? 18.75 -1.896 -1.917 1 98.94 210 VAL A CA 1
ATOM 1649 C C . VAL A 1 210 ? 18.031 -3.107 -1.334 1 98.94 210 VAL A C 1
ATOM 1651 O O . VAL A 1 210 ? 17.062 -2.961 -0.578 1 98.94 210 VAL A O 1
ATOM 1654 N N . VAL A 1 211 ? 18.516 -4.309 -1.761 1 99 211 VAL A N 1
ATOM 1655 C CA . VAL A 1 211 ? 17.688 -5.492 -1.545 1 99 211 VAL A CA 1
ATOM 1656 C C . VAL A 1 211 ? 18.547 -6.617 -0.971 1 99 211 VAL A C 1
ATOM 1658 O O . VAL A 1 211 ? 19.688 -6.816 -1.394 1 99 211 VAL A O 1
ATOM 1661 N N . LEU A 1 212 ? 18.047 -7.293 0.025 1 99 212 LEU A N 1
ATOM 1662 C CA . LEU A 1 212 ? 18.531 -8.617 0.417 1 99 212 LEU A CA 1
ATOM 1663 C C . LEU A 1 212 ? 17.625 -9.711 -0.136 1 99 212 LEU A C 1
ATOM 1665 O O . LEU A 1 212 ? 16.453 -9.82 0.267 1 99 212 LEU A O 1
ATOM 1669 N N . TRP A 1 213 ? 18.156 -10.477 -1.047 1 98.94 213 TRP A N 1
ATOM 1670 C CA . TRP A 1 213 ? 17.375 -11.523 -1.7 1 98.94 213 TRP A CA 1
ATOM 1671 C C . TRP A 1 213 ? 17.656 -12.883 -1.083 1 98.94 213 TRP A C 1
ATOM 1673 O O . TRP A 1 213 ? 18.766 -13.406 -1.194 1 98.94 213 TRP A O 1
ATOM 1683 N N . LYS A 1 214 ? 16.734 -13.43 -0.368 1 98.94 214 LYS A N 1
ATOM 1684 C CA . LYS A 1 214 ? 16.766 -14.82 0.074 1 98.94 214 LYS A CA 1
ATOM 1685 C C . LYS A 1 214 ? 16.031 -15.727 -0.906 1 98.94 214 LYS A C 1
ATOM 1687 O O . LYS A 1 214 ? 14.797 -15.82 -0.874 1 98.94 214 LYS A O 1
ATOM 1692 N N . PRO A 1 215 ? 16.688 -16.484 -1.743 1 98.81 215 PRO A N 1
ATOM 1693 C CA . PRO A 1 215 ? 16.031 -17.406 -2.664 1 98.81 215 PRO A CA 1
ATOM 1694 C C . PRO A 1 215 ? 15.539 -18.672 -1.969 1 98.81 215 PRO A C 1
ATOM 1696 O O . PRO A 1 215 ? 15.906 -18.938 -0.818 1 98.81 215 PRO A O 1
ATOM 1699 N N . SER A 1 216 ? 14.656 -19.359 -2.598 1 98.75 216 SER A N 1
ATOM 1700 C CA . SER A 1 216 ? 14.289 -20.703 -2.119 1 98.75 216 SER A CA 1
ATOM 1701 C C . SER A 1 216 ? 15.43 -21.688 -2.309 1 98.75 216 SER A C 1
ATOM 1703 O O . SER A 1 216 ? 16.125 -21.656 -3.326 1 98.75 216 SER A O 1
ATOM 1705 N N . ASP A 1 217 ? 15.562 -22.609 -1.372 1 98.62 217 ASP A N 1
ATOM 1706 C CA . ASP A 1 217 ? 16.594 -23.641 -1.438 1 98.62 217 ASP A CA 1
ATOM 1707 C C . ASP A 1 217 ? 16.422 -24.516 -2.676 1 98.62 217 ASP A C 1
ATOM 1709 O O . ASP A 1 217 ? 17.391 -25.047 -3.209 1 98.62 217 ASP A O 1
ATOM 1713 N N . THR A 1 218 ? 15.211 -24.609 -3.107 1 98.69 218 THR A N 1
ATOM 1714 C CA . THR A 1 218 ? 14.914 -25.562 -4.172 1 98.69 218 THR A CA 1
ATOM 1715 C C . THR A 1 218 ? 14.805 -24.859 -5.52 1 98.69 218 THR A C 1
ATOM 1717 O O . THR A 1 218 ? 14.414 -25.453 -6.52 1 98.69 218 THR A O 1
ATOM 1720 N N . ALA A 1 219 ? 15.102 -23.578 -5.594 1 98.81 219 ALA A N 1
ATOM 1721 C CA . ALA A 1 219 ? 15.234 -22.797 -6.82 1 98.81 219 ALA A CA 1
ATOM 1722 C C . ALA A 1 219 ? 16.531 -21.969 -6.812 1 98.81 219 ALA A C 1
ATOM 1724 O O . ALA A 1 219 ? 16.547 -20.844 -7.285 1 98.81 219 ALA A O 1
ATOM 1725 N N . MET A 1 220 ? 17.562 -22.531 -6.246 1 98.88 220 MET A N 1
ATOM 1726 C CA . MET A 1 220 ? 18.812 -21.812 -5.992 1 98.88 220 MET A CA 1
ATOM 1727 C C . MET A 1 220 ? 19.531 -21.516 -7.297 1 98.88 220 MET A C 1
ATOM 1729 O O . MET A 1 220 ? 19.938 -20.375 -7.531 1 98.88 220 MET A O 1
ATOM 1733 N N . LEU A 1 221 ? 19.688 -22.5 -8.164 1 98.88 221 LEU A N 1
ATOM 1734 C CA . LEU A 1 221 ? 20.484 -22.344 -9.367 1 98.88 221 LEU A CA 1
ATOM 1735 C C . LEU A 1 221 ? 19.859 -21.328 -10.312 1 98.88 221 LEU A C 1
ATOM 1737 O O . LEU A 1 221 ? 20.562 -20.484 -10.875 1 98.88 221 LEU A O 1
ATOM 1741 N N . SER A 1 222 ? 18.547 -21.406 -10.555 1 98.94 222 SER A N 1
ATOM 1742 C CA . SER A 1 222 ? 17.875 -20.438 -11.414 1 98.94 222 SER A CA 1
ATOM 1743 C C . SER A 1 222 ? 17.938 -19.031 -10.828 1 98.94 222 SER A C 1
ATOM 1745 O O . SER A 1 222 ? 18.141 -18.062 -11.555 1 98.94 222 SER A O 1
ATOM 1747 N N . SER A 1 223 ? 17.797 -18.906 -9.477 1 98.94 223 SER A N 1
ATOM 1748 C CA . SER A 1 223 ? 17.922 -17.609 -8.812 1 98.94 223 SER A CA 1
ATOM 1749 C C . SER A 1 223 ? 19.328 -17.031 -8.961 1 98.94 223 SER A C 1
ATOM 1751 O O . SER A 1 223 ? 19.5 -15.836 -9.156 1 98.94 223 SER A O 1
ATOM 1753 N N . TRP A 1 224 ? 20.281 -17.906 -8.891 1 98.94 224 TRP A N 1
ATOM 1754 C CA . TRP A 1 224 ? 21.688 -17.516 -9.062 1 98.94 224 TRP A CA 1
ATOM 1755 C C . TRP A 1 224 ? 21.922 -16.953 -10.453 1 98.94 224 TRP A C 1
ATOM 1757 O O . TRP A 1 224 ? 22.594 -15.93 -10.609 1 98.94 224 TRP A O 1
ATOM 1767 N N . ILE A 1 225 ? 21.391 -17.609 -11.438 1 98.94 225 ILE A N 1
ATOM 1768 C CA . ILE A 1 225 ? 21.531 -17.156 -12.82 1 98.94 225 ILE A CA 1
ATOM 1769 C C . ILE A 1 225 ? 20.844 -15.805 -13 1 98.94 225 ILE A C 1
ATOM 1771 O O . ILE A 1 225 ? 21.406 -14.883 -13.594 1 98.94 225 ILE A O 1
ATOM 1775 N N . ALA A 1 226 ? 19.609 -15.68 -12.484 1 98.94 226 ALA A N 1
ATOM 1776 C CA . ALA A 1 226 ? 18.891 -14.406 -12.562 1 98.94 226 ALA A CA 1
ATOM 1777 C C . ALA A 1 226 ? 19.672 -13.289 -11.891 1 98.94 226 ALA A C 1
ATOM 1779 O O . ALA A 1 226 ? 19.797 -12.188 -12.43 1 98.94 226 ALA A O 1
ATOM 1780 N N . TYR A 1 227 ? 20.188 -13.586 -10.695 1 98.94 227 TYR A N 1
ATOM 1781 C CA . TYR A 1 227 ? 21 -12.625 -9.953 1 98.94 227 TYR A CA 1
ATOM 1782 C C . TYR A 1 227 ? 22.188 -12.172 -10.781 1 98.94 227 TYR A C 1
ATOM 1784 O O . TYR A 1 227 ? 22.469 -10.969 -10.867 1 98.94 227 TYR A O 1
ATOM 1792 N N . ASN A 1 228 ? 22.844 -13.086 -11.414 1 98.94 228 ASN A N 1
ATOM 1793 C CA . ASN A 1 228 ? 24.047 -12.773 -12.18 1 98.94 228 ASN A CA 1
ATOM 1794 C C . ASN A 1 228 ? 23.719 -12.016 -13.461 1 98.94 228 ASN A C 1
ATOM 1796 O O . ASN A 1 228 ? 24.5 -11.172 -13.906 1 98.94 228 ASN A O 1
ATOM 1800 N N . ILE A 1 229 ? 22.594 -12.32 -14.055 1 98.94 229 ILE A N 1
ATOM 1801 C CA . ILE A 1 229 ? 22.156 -11.555 -15.211 1 98.94 229 ILE A CA 1
ATOM 1802 C C . ILE A 1 229 ? 21.969 -10.086 -14.82 1 98.94 229 ILE A C 1
ATOM 1804 O O . ILE A 1 229 ? 22.391 -9.188 -15.547 1 98.94 229 ILE A O 1
ATOM 1808 N N . MET A 1 230 ? 21.375 -9.82 -13.648 1 98.94 230 MET A N 1
ATOM 1809 C CA . MET A 1 230 ? 21.188 -8.445 -13.188 1 98.94 230 MET A CA 1
ATOM 1810 C C . MET A 1 230 ? 22.531 -7.777 -12.914 1 98.94 230 MET A C 1
ATOM 1812 O O . MET A 1 230 ? 22.719 -6.602 -13.227 1 98.94 230 MET A O 1
ATOM 1816 N N . ARG A 1 231 ? 23.469 -8.531 -12.398 1 98.81 231 ARG A N 1
ATOM 1817 C CA . ARG A 1 231 ? 24.812 -8.008 -12.195 1 98.81 231 ARG A CA 1
ATOM 1818 C C . ARG A 1 231 ? 25.469 -7.637 -13.523 1 98.81 231 ARG A C 1
ATOM 1820 O O . ARG A 1 231 ? 26.016 -6.547 -13.672 1 98.81 231 ARG A O 1
ATOM 1827 N N . GLU A 1 232 ? 25.375 -8.578 -14.453 1 98.88 232 GLU A N 1
ATOM 1828 C CA . GLU A 1 232 ? 25.953 -8.328 -15.766 1 98.88 232 GLU A CA 1
ATOM 1829 C C . GLU A 1 232 ? 25.281 -7.145 -16.453 1 98.88 232 GLU A C 1
ATOM 1831 O O . GLU A 1 232 ? 25.938 -6.391 -17.188 1 98.88 232 GLU A O 1
ATOM 1836 N N . ALA A 1 233 ? 24 -6.973 -16.266 1 98.88 233 ALA A N 1
ATOM 1837 C CA . ALA A 1 233 ? 23.234 -5.891 -16.875 1 98.88 233 ALA A CA 1
ATOM 1838 C C . ALA A 1 233 ? 23.656 -4.535 -16.312 1 98.88 233 ALA A C 1
ATOM 1840 O O . ALA A 1 233 ? 23.375 -3.494 -16.922 1 98.88 233 ALA A O 1
ATOM 1841 N N . GLY A 1 234 ? 24.25 -4.535 -15.07 1 98.81 234 GLY A N 1
ATOM 1842 C CA . GLY A 1 234 ? 24.781 -3.275 -14.578 1 98.81 234 GLY A CA 1
ATOM 1843 C C . GLY A 1 234 ? 24.281 -2.926 -13.188 1 98.81 234 GLY A C 1
ATOM 1844 O O . GLY A 1 234 ? 24.562 -1.837 -12.68 1 98.81 234 GLY A O 1
ATOM 1845 N N . VAL A 1 235 ? 23.531 -3.818 -12.492 1 98.88 235 VAL A N 1
ATOM 1846 C CA . VAL A 1 235 ? 23.203 -3.555 -11.094 1 98.88 235 VAL A CA 1
ATOM 1847 C C . VAL A 1 235 ? 24.469 -3.477 -10.258 1 98.88 235 VAL A C 1
ATOM 1849 O O . VAL A 1 235 ? 25.25 -4.43 -10.219 1 98.88 235 VAL A O 1
ATOM 1852 N N . PRO A 1 236 ? 24.703 -2.41 -9.57 1 98.88 236 PRO A N 1
ATOM 1853 C CA . PRO A 1 236 ? 25.953 -2.248 -8.828 1 98.88 236 PRO A CA 1
ATOM 1854 C C . PRO A 1 236 ? 26.094 -3.242 -7.676 1 98.88 236 PRO A C 1
ATOM 1856 O O . PRO A 1 236 ? 25.078 -3.727 -7.156 1 98.88 236 PRO A O 1
ATOM 1859 N N . GLU A 1 237 ? 27.344 -3.482 -7.32 1 98.69 237 GLU A N 1
ATOM 1860 C CA . GLU A 1 237 ? 27.625 -4.324 -6.164 1 98.69 237 GLU A CA 1
ATOM 1861 C C . GLU A 1 237 ? 26.938 -3.795 -4.91 1 98.69 237 GLU A C 1
ATOM 1863 O O . GLU A 1 237 ? 26.969 -2.592 -4.641 1 98.69 237 GLU A O 1
ATOM 1868 N N . GLY A 1 238 ? 26.203 -4.652 -4.297 1 98.75 238 GLY A N 1
ATOM 1869 C CA . GLY A 1 238 ? 25.594 -4.297 -3.027 1 98.75 238 GLY A CA 1
ATOM 1870 C C . GLY A 1 238 ? 24.156 -3.855 -3.164 1 98.75 238 GLY A C 1
ATOM 1871 O O . GLY A 1 238 ? 23.422 -3.797 -2.176 1 98.75 238 GLY A O 1
ATOM 1872 N N . VAL A 1 239 ? 23.641 -3.492 -4.348 1 98.94 239 VAL A N 1
ATOM 1873 C CA . VAL A 1 239 ? 22.25 -3.084 -4.543 1 98.94 239 VAL A CA 1
ATOM 1874 C C . VAL A 1 239 ? 21.328 -4.273 -4.305 1 98.94 239 VAL A C 1
ATOM 1876 O O . VAL A 1 239 ? 20.312 -4.148 -3.621 1 98.94 239 VAL A O 1
ATOM 1879 N N . ILE A 1 240 ? 21.672 -5.371 -4.879 1 98.94 240 ILE A N 1
ATOM 1880 C CA . ILE A 1 240 ? 21.047 -6.645 -4.547 1 98.94 240 ILE A CA 1
ATOM 1881 C C . ILE A 1 240 ? 22.078 -7.594 -3.951 1 98.94 240 ILE A C 1
ATOM 1883 O O . ILE A 1 240 ? 23.094 -7.887 -4.586 1 98.94 240 ILE A O 1
ATOM 1887 N N . ASN A 1 241 ? 21.859 -7.973 -2.74 1 98.94 241 ASN A N 1
ATOM 1888 C CA . ASN A 1 241 ? 22.672 -9.016 -2.098 1 98.94 241 ASN A CA 1
ATOM 1889 C C . ASN A 1 241 ? 21.969 -10.375 -2.162 1 98.94 241 ASN A C 1
ATOM 1891 O O . ASN A 1 241 ? 20.781 -10.484 -1.875 1 98.94 241 ASN A O 1
ATOM 1895 N N . PHE A 1 242 ? 22.703 -11.383 -2.637 1 98.94 242 PHE A N 1
ATOM 1896 C CA . PHE A 1 242 ? 22.188 -12.742 -2.752 1 98.94 242 PHE A CA 1
ATOM 1897 C C . PHE A 1 242 ? 22.5 -13.547 -1.498 1 98.94 242 PHE A C 1
ATOM 1899 O O . PHE A 1 242 ? 23.656 -13.922 -1.267 1 98.94 242 PHE A O 1
ATOM 1906 N N . VAL A 1 243 ? 21.406 -13.883 -0.693 1 98.94 243 VAL A N 1
ATOM 1907 C CA . VAL A 1 243 ? 21.656 -14.328 0.674 1 98.94 243 VAL A CA 1
ATOM 1908 C C . VAL A 1 243 ? 20.859 -15.594 0.96 1 98.94 243 VAL A C 1
ATOM 1910 O O . VAL A 1 243 ? 19.922 -15.57 1.761 1 98.94 243 VAL A O 1
ATOM 1913 N N . PRO A 1 244 ? 21.297 -16.75 0.438 1 98.94 244 PRO A N 1
ATOM 1914 C CA . PRO A 1 244 ? 20.688 -18 0.897 1 98.94 244 PRO A CA 1
ATOM 1915 C C . PRO A 1 244 ? 20.828 -18.203 2.404 1 98.94 244 PRO A C 1
ATOM 1917 O O . PRO A 1 244 ? 21.906 -18 2.963 1 98.94 244 PRO A O 1
ATOM 1920 N N . ALA A 1 245 ? 19.719 -18.547 3.021 1 98.94 245 ALA A N 1
ATOM 1921 C CA . ALA A 1 245 ? 19.734 -18.688 4.473 1 98.94 245 ALA A CA 1
ATOM 1922 C C . ALA A 1 245 ? 18.531 -19.516 4.945 1 98.94 245 ALA A C 1
ATOM 1924 O O . ALA A 1 245 ? 17.578 -19.734 4.191 1 98.94 245 ALA A O 1
ATOM 1925 N N . ASP A 1 246 ? 18.734 -20.016 6.184 1 98.44 246 ASP A N 1
ATOM 1926 C CA . ASP A 1 246 ? 17.594 -20.578 6.879 1 98.44 246 ASP A CA 1
ATOM 1927 C C . ASP A 1 246 ? 16.484 -19.547 7.055 1 98.44 246 ASP A C 1
ATOM 1929 O O . ASP A 1 246 ? 16.766 -18.375 7.379 1 98.44 246 ASP A O 1
ATOM 1933 N N . GLY A 1 247 ? 15.227 -20 6.848 1 98.25 247 GLY A N 1
ATOM 1934 C CA . GLY A 1 247 ? 14.094 -19.094 6.891 1 98.25 247 GLY A CA 1
ATOM 1935 C C . GLY A 1 247 ? 14.016 -18.297 8.18 1 98.25 247 GLY A C 1
ATOM 1936 O O . GLY A 1 247 ? 14.039 -17.062 8.156 1 98.25 247 GLY A O 1
ATOM 1937 N N . PRO A 1 248 ? 13.922 -18.922 9.297 1 98.31 248 PRO A N 1
ATOM 1938 C CA . PRO A 1 248 ? 13.844 -18.234 10.594 1 98.31 248 PRO A CA 1
ATOM 1939 C C . PRO A 1 248 ? 15.039 -17.328 10.859 1 98.31 248 PRO A C 1
ATOM 1941 O O . PRO A 1 248 ? 14.875 -16.219 11.375 1 98.31 248 PRO A O 1
ATOM 1944 N N . THR A 1 249 ? 16.266 -17.828 10.469 1 98.81 249 THR A N 1
ATOM 1945 C CA . THR A 1 249 ? 17.469 -17.016 10.656 1 98.81 249 THR A CA 1
ATOM 1946 C C . THR A 1 249 ? 17.375 -15.719 9.852 1 98.81 249 THR A C 1
ATOM 1948 O O . THR A 1 249 ? 17.656 -14.641 10.375 1 98.81 249 THR A O 1
ATOM 1951 N N . PHE A 1 250 ? 16.969 -15.82 8.625 1 98.88 250 PHE A N 1
ATOM 1952 C CA . PHE A 1 250 ? 16.828 -14.664 7.758 1 98.88 250 PHE A CA 1
ATOM 1953 C C . PHE A 1 250 ? 15.742 -13.727 8.289 1 98.88 250 PHE A C 1
ATOM 1955 O O . PHE A 1 250 ? 15.977 -12.523 8.445 1 98.88 250 PHE A O 1
ATOM 1962 N N . GLY A 1 251 ? 14.539 -14.297 8.578 1 98.88 251 GLY A N 1
ATOM 1963 C CA . GLY A 1 251 ? 13.414 -13.508 9.062 1 98.88 251 GLY A CA 1
ATOM 1964 C C . GLY A 1 251 ? 13.727 -12.75 10.336 1 98.88 251 GLY A C 1
ATOM 1965 O O . GLY A 1 251 ? 13.43 -11.555 10.438 1 98.88 251 GLY A O 1
ATOM 1966 N N . ASP A 1 252 ? 14.305 -13.398 11.297 1 98.81 252 ASP A N 1
ATOM 1967 C CA . ASP A 1 252 ? 14.641 -12.773 12.57 1 98.81 252 ASP A CA 1
ATOM 1968 C C . ASP A 1 252 ? 15.641 -11.633 12.375 1 98.81 252 ASP A C 1
ATOM 1970 O O . ASP A 1 252 ? 15.5 -10.562 12.977 1 98.81 252 ASP A O 1
ATOM 1974 N N . ALA A 1 253 ? 16.625 -11.867 11.484 1 98.88 253 ALA A N 1
ATOM 1975 C CA . ALA A 1 253 ? 17.672 -10.867 11.281 1 98.88 253 ALA A CA 1
ATOM 1976 C C . ALA A 1 253 ? 17.109 -9.617 10.617 1 98.88 253 ALA A C 1
ATOM 1978 O O . ALA A 1 253 ? 17.406 -8.492 11.039 1 98.88 253 ALA A O 1
ATOM 1979 N N . ILE A 1 254 ? 16.312 -9.766 9.602 1 98.94 254 ILE A N 1
ATOM 1980 C CA . ILE A 1 254 ? 15.852 -8.602 8.867 1 98.94 254 ILE A CA 1
ATOM 1981 C C . ILE A 1 254 ? 14.828 -7.832 9.703 1 98.94 254 ILE A C 1
ATOM 1983 O O . ILE A 1 254 ? 14.797 -6.602 9.68 1 98.94 254 ILE A O 1
ATOM 1987 N N . THR A 1 255 ? 13.961 -8.492 10.5 1 98.88 255 THR A N 1
ATOM 1988 C CA . THR A 1 255 ? 12.898 -7.812 11.234 1 98.88 255 THR A CA 1
ATOM 1989 C C . THR A 1 255 ? 13.445 -7.164 12.508 1 98.88 255 THR A C 1
ATOM 1991 O O . THR A 1 255 ? 12.766 -6.348 13.125 1 98.88 255 THR A O 1
ATOM 1994 N N . SER A 1 256 ? 14.641 -7.516 12.867 1 98.69 256 SER A N 1
ATOM 1995 C CA . SER A 1 256 ? 15.234 -6.902 14.055 1 98.69 256 SER A CA 1
ATOM 1996 C C . SER A 1 256 ? 16.109 -5.707 13.68 1 98.69 256 SER A C 1
ATOM 1998 O O . SER A 1 256 ? 16.703 -5.074 14.547 1 98.69 256 SER A O 1
ATOM 2000 N N . SER A 1 257 ? 16.219 -5.422 12.414 1 98.88 257 SER A N 1
ATOM 2001 C CA . SER A 1 257 ? 17 -4.27 11.969 1 98.88 257 SER A CA 1
ATOM 2002 C C . SER A 1 257 ? 16.141 -3.002 11.961 1 98.88 257 SER A C 1
ATOM 2004 O O . SER A 1 257 ? 15.055 -2.986 11.391 1 98.88 257 SER A O 1
ATOM 2006 N N . PRO A 1 258 ? 16.688 -1.871 12.523 1 98.75 258 PRO A N 1
ATOM 2007 C CA . PRO A 1 258 ? 15.938 -0.609 12.484 1 98.75 258 PRO A CA 1
ATOM 2008 C C . PRO A 1 258 ? 15.766 -0.071 11.062 1 98.75 258 PRO A C 1
ATOM 2010 O O . PRO A 1 258 ? 15 0.871 10.844 1 98.75 258 PRO A O 1
ATOM 2013 N N . HIS A 1 259 ? 16.5 -0.684 10.07 1 98.81 259 HIS A N 1
ATOM 2014 C CA . HIS A 1 259 ? 16.516 -0.138 8.719 1 98.81 259 HIS A CA 1
ATOM 2015 C C . HIS A 1 259 ? 15.602 -0.922 7.785 1 98.81 259 HIS A C 1
ATOM 2017 O O . HIS A 1 259 ? 15.602 -0.7 6.574 1 98.81 259 HIS A O 1
ATOM 2023 N N . LEU A 1 260 ? 14.82 -1.91 8.352 1 98.94 260 LEU A N 1
ATOM 2024 C CA . LEU A 1 260 ? 13.859 -2.611 7.5 1 98.94 260 LEU A CA 1
ATOM 2025 C C . LEU A 1 260 ? 12.844 -1.64 6.91 1 98.94 260 LEU A C 1
ATOM 2027 O O . LEU A 1 260 ? 12.102 -0.986 7.652 1 98.94 260 LEU A O 1
ATOM 2031 N N . ALA A 1 261 ? 12.82 -1.56 5.566 1 98.81 261 ALA A N 1
ATOM 2032 C CA . ALA A 1 261 ? 11.906 -0.637 4.895 1 98.81 261 ALA A CA 1
ATOM 2033 C C . ALA A 1 261 ? 10.781 -1.391 4.188 1 98.81 261 ALA A C 1
ATOM 2035 O O . ALA A 1 261 ? 9.758 -0.804 3.84 1 98.81 261 ALA A O 1
ATOM 2036 N N . GLY A 1 262 ? 10.992 -2.662 3.912 1 98.81 262 GLY A N 1
ATOM 2037 C CA . GLY A 1 262 ? 9.93 -3.428 3.279 1 98.81 262 GLY A CA 1
ATOM 2038 C C . GLY A 1 262 ? 10.25 -4.906 3.164 1 98.81 262 GLY A C 1
ATOM 2039 O O . GLY A 1 262 ? 11.414 -5.305 3.252 1 98.81 262 GLY A O 1
ATOM 2040 N N . ILE A 1 263 ? 9.258 -5.723 3.07 1 98.94 263 ILE A N 1
ATOM 2041 C CA . ILE A 1 263 ? 9.344 -7.148 2.77 1 98.94 263 ILE A CA 1
ATOM 2042 C C . ILE A 1 263 ? 8.516 -7.465 1.526 1 98.94 263 ILE A C 1
ATOM 2044 O O . ILE A 1 263 ? 7.324 -7.145 1.469 1 98.94 263 ILE A O 1
ATOM 2048 N N . ASN A 1 264 ? 9.125 -7.902 0.503 1 98.88 264 ASN A N 1
ATOM 2049 C CA . ASN A 1 264 ? 8.484 -8.422 -0.703 1 98.88 264 ASN A CA 1
ATOM 2050 C C . ASN A 1 264 ? 8.516 -9.945 -0.742 1 98.88 264 ASN A C 1
ATOM 2052 O O . ASN A 1 264 ? 9.555 -10.539 -1.03 1 98.88 264 ASN A O 1
ATOM 2056 N N . PHE A 1 265 ? 7.324 -10.594 -0.415 1 98.88 265 PHE A N 1
ATOM 2057 C CA . PHE A 1 265 ? 7.27 -12.008 -0.051 1 98.88 265 PHE A CA 1
ATOM 2058 C C . PHE A 1 265 ? 6.328 -12.766 -0.976 1 98.88 265 PHE A C 1
ATOM 2060 O O . PHE A 1 265 ? 5.23 -12.297 -1.274 1 98.88 265 PHE A O 1
ATOM 2067 N N . THR A 1 266 ? 6.711 -13.828 -1.504 1 98.81 266 THR A N 1
ATOM 2068 C CA . THR A 1 266 ? 5.836 -14.859 -2.051 1 98.81 266 THR A CA 1
ATOM 2069 C C . THR A 1 266 ? 6.117 -16.203 -1.395 1 98.81 266 THR A C 1
ATOM 2071 O O . THR A 1 266 ? 7.262 -16.656 -1.36 1 98.81 266 THR A O 1
ATOM 2074 N N . GLY A 1 267 ? 5.156 -16.828 -0.794 1 98.12 267 GLY A N 1
ATOM 2075 C CA . GLY A 1 267 ? 5.309 -18.109 -0.101 1 98.12 267 GLY A CA 1
ATOM 2076 C C . GLY A 1 267 ? 4.086 -18.484 0.707 1 98.12 267 GLY A C 1
ATOM 2077 O O . GLY A 1 267 ? 2.955 -18.188 0.318 1 98.12 267 GLY A O 1
ATOM 2078 N N . SER A 1 268 ? 4.242 -19.188 1.823 1 97.31 268 SER A N 1
ATOM 2079 C CA . SER A 1 268 ? 3.115 -19.734 2.578 1 97.31 268 SER A CA 1
ATOM 2080 C C . SER A 1 268 ? 2.447 -18.656 3.42 1 97.31 268 SER A C 1
ATOM 2082 O O . SER A 1 268 ? 3.098 -17.688 3.828 1 97.31 268 SER A O 1
ATOM 2084 N N . VAL A 1 269 ? 1.128 -18.859 3.725 1 97.62 269 VAL A N 1
ATOM 2085 C CA . VAL A 1 269 ? 0.348 -17.953 4.566 1 97.62 269 VAL A CA 1
ATOM 2086 C C . VAL A 1 269 ? 0.988 -17.859 5.949 1 97.62 269 VAL A C 1
ATOM 2088 O O . VAL A 1 269 ? 1.149 -16.766 6.488 1 97.62 269 VAL A O 1
ATOM 2091 N N . GLN A 1 270 ? 1.438 -18.938 6.477 1 97.56 270 GLN A N 1
ATOM 2092 C CA . GLN A 1 270 ? 1.975 -19.016 7.832 1 97.56 270 GLN A CA 1
ATOM 2093 C C . GLN A 1 270 ? 3.248 -18.172 7.961 1 97.56 270 GLN A C 1
ATOM 2095 O O . GLN A 1 270 ? 3.426 -17.453 8.945 1 97.56 270 GLN A O 1
ATOM 2100 N N . THR A 1 271 ? 4.137 -18.312 6.977 1 98.31 271 THR A N 1
ATOM 2101 C CA . THR A 1 271 ? 5.395 -17.578 7.016 1 98.31 271 THR A CA 1
ATOM 2102 C C . THR A 1 271 ? 5.148 -16.078 6.895 1 98.31 271 THR A C 1
ATOM 2104 O O . THR A 1 271 ? 5.75 -15.289 7.621 1 98.31 271 THR A O 1
ATOM 2107 N N . PHE A 1 272 ? 4.262 -15.672 5.992 1 98.62 272 PHE A N 1
ATOM 2108 C CA . PHE A 1 272 ? 3.973 -14.25 5.824 1 98.62 272 PHE A CA 1
ATOM 2109 C C . PHE A 1 272 ? 3.367 -13.672 7.094 1 98.62 272 PHE A C 1
ATOM 2111 O O . PHE A 1 272 ? 3.748 -12.578 7.523 1 98.62 272 PHE A O 1
ATOM 2118 N N . GLN A 1 273 ? 2.418 -14.406 7.699 1 98.44 273 GLN A N 1
ATOM 2119 C CA . GLN A 1 273 ? 1.807 -13.969 8.953 1 98.44 273 GLN A CA 1
ATOM 2120 C C . GLN A 1 273 ? 2.848 -13.844 10.062 1 98.44 273 GLN A C 1
ATOM 2122 O O . GLN A 1 273 ? 2.789 -12.922 10.875 1 98.44 273 GLN A O 1
ATOM 2127 N N . HIS A 1 274 ? 3.756 -14.766 10.047 1 98.56 274 HIS A N 1
ATOM 2128 C CA . HIS A 1 274 ? 4.82 -14.727 11.047 1 98.56 274 HIS A CA 1
ATOM 2129 C C . HIS A 1 274 ? 5.664 -13.469 10.898 1 98.56 274 HIS A C 1
ATOM 2131 O O . HIS A 1 274 ? 5.93 -12.773 11.875 1 98.56 274 HIS A O 1
ATOM 2137 N N . LEU A 1 275 ? 6.121 -13.18 9.672 1 98.81 275 LEU A N 1
ATOM 2138 C CA . LEU A 1 275 ? 6.922 -11.992 9.406 1 98.81 275 LEU A CA 1
ATOM 2139 C C . LEU A 1 275 ? 6.145 -10.727 9.758 1 98.81 275 LEU A C 1
ATOM 2141 O O . LEU A 1 275 ? 6.695 -9.805 10.375 1 98.81 275 LEU A O 1
ATOM 2145 N N . TRP A 1 276 ? 4.891 -10.688 9.383 1 98.75 276 TRP A N 1
ATOM 2146 C CA . TRP A 1 276 ? 4.047 -9.531 9.68 1 98.75 276 TRP A CA 1
ATOM 2147 C C . TRP A 1 276 ? 3.908 -9.328 11.188 1 98.75 276 TRP A C 1
ATOM 2149 O O . TRP A 1 276 ? 3.979 -8.203 11.672 1 98.75 276 TRP A O 1
ATOM 2159 N N . ARG A 1 277 ? 3.668 -10.375 11.93 1 98.44 277 ARG A N 1
ATOM 2160 C CA . ARG A 1 277 ? 3.578 -10.305 13.383 1 98.44 277 ARG A CA 1
ATOM 2161 C C . ARG A 1 277 ? 4.871 -9.766 13.984 1 98.44 277 ARG A C 1
ATOM 2163 O O . ARG A 1 277 ? 4.836 -8.922 14.883 1 98.44 277 ARG A O 1
ATOM 2170 N N . GLN A 1 278 ? 6.008 -10.242 13.484 1 98.69 278 GLN A N 1
ATOM 2171 C CA . GLN A 1 278 ? 7.297 -9.773 13.969 1 98.69 278 GLN A CA 1
ATOM 2172 C C . GLN A 1 278 ? 7.48 -8.281 13.695 1 98.69 278 GLN A C 1
ATOM 2174 O O . GLN A 1 278 ? 7.977 -7.539 14.547 1 98.69 278 GLN A O 1
ATOM 2179 N N . VAL A 1 279 ? 7.094 -7.875 12.516 1 98.81 279 VAL A N 1
ATOM 2180 C CA . VAL A 1 279 ? 7.18 -6.453 12.18 1 98.81 279 VAL A CA 1
ATOM 2181 C C . VAL A 1 279 ? 6.32 -5.645 13.148 1 98.81 279 VAL A C 1
ATOM 2183 O O . VAL A 1 279 ? 6.766 -4.621 13.68 1 98.81 279 VAL A O 1
ATOM 2186 N N . GLY A 1 280 ? 5.066 -6.109 13.391 1 98.31 280 GLY A N 1
ATOM 2187 C CA . GLY A 1 280 ? 4.207 -5.434 14.352 1 98.31 280 GLY A CA 1
ATOM 2188 C C . GLY A 1 280 ? 4.832 -5.309 15.727 1 98.31 280 GLY A C 1
ATOM 2189 O O . GLY A 1 280 ? 4.754 -4.25 16.359 1 98.31 280 GLY A O 1
ATOM 2190 N N . GLN A 1 281 ? 5.504 -6.293 16.125 1 98 281 GLN A N 1
ATOM 2191 C CA . GLN A 1 281 ? 6.117 -6.34 17.453 1 98 281 GLN A CA 1
ATOM 2192 C C . GLN A 1 281 ? 7.328 -5.414 17.531 1 98 281 GLN A C 1
ATOM 2194 O O . GLN A 1 281 ? 7.641 -4.879 18.594 1 98 281 GLN A O 1
ATOM 2199 N N . ASN A 1 282 ? 7.977 -5.219 16.375 1 98.38 282 ASN A N 1
ATOM 2200 C CA . ASN A 1 282 ? 9.242 -4.496 16.359 1 98.38 282 ASN A CA 1
ATOM 2201 C C . ASN A 1 282 ? 9.07 -3.064 15.859 1 98.38 282 ASN A C 1
ATOM 2203 O O . ASN A 1 282 ? 10.047 -2.387 15.539 1 98.38 282 ASN A O 1
ATOM 2207 N N . LEU A 1 283 ? 7.91 -2.494 15.828 1 97.56 283 LEU A N 1
ATOM 2208 C CA . LEU A 1 283 ? 7.613 -1.201 15.219 1 97.56 283 LEU A CA 1
ATOM 2209 C C . LEU A 1 283 ? 8.406 -0.089 15.898 1 97.56 283 LEU A C 1
ATOM 2211 O O . LEU A 1 283 ? 8.773 0.898 15.25 1 97.56 283 LEU A O 1
ATOM 2215 N N . GLY A 1 284 ? 8.648 -0.231 17.203 1 96.81 284 GLY A N 1
ATOM 2216 C CA . GLY A 1 284 ? 9.359 0.797 17.938 1 96.81 284 GLY A CA 1
ATOM 2217 C C . GLY A 1 284 ? 10.82 0.917 17.547 1 96.81 284 GLY A C 1
ATOM 2218 O O . GLY A 1 284 ? 11.469 1.914 17.859 1 96.81 284 GLY A O 1
ATOM 2219 N N . LEU A 1 285 ? 11.312 -0.047 16.75 1 97.62 285 LEU A N 1
ATOM 2220 C CA . LEU A 1 285 ? 12.719 -0.102 16.359 1 97.62 285 LEU A CA 1
ATOM 2221 C C . LEU A 1 285 ? 12.945 0.632 15.039 1 97.62 285 LEU A C 1
ATOM 2223 O O . LEU A 1 285 ? 14.047 1.135 14.789 1 97.62 285 LEU A O 1
ATOM 2227 N N . TYR A 1 286 ? 12.008 0.695 14.211 1 98.31 286 TYR A N 1
ATOM 2228 C CA . TYR A 1 286 ? 12.211 1.012 12.805 1 98.31 286 TYR A CA 1
ATOM 2229 C C . TYR A 1 286 ? 12.281 2.52 12.586 1 98.31 286 TYR A C 1
ATOM 2231 O O . TYR A 1 286 ? 11.578 3.281 13.25 1 98.31 286 TYR A O 1
ATOM 2239 N N . LYS A 1 287 ? 13.039 2.91 11.609 1 97.81 287 LYS A N 1
ATOM 2240 C CA . LYS A 1 287 ? 13.133 4.297 11.172 1 97.81 287 LYS A CA 1
ATOM 2241 C C . LYS A 1 287 ? 11.906 4.695 10.344 1 97.81 287 LYS A C 1
ATOM 2243 O O . LYS A 1 287 ? 11.516 5.863 10.328 1 97.81 287 LYS A O 1
ATOM 2248 N N . THR A 1 288 ? 11.391 3.764 9.664 1 98.19 288 THR A N 1
ATOM 2249 C CA . THR A 1 288 ? 10.211 3.951 8.82 1 98.19 288 THR A CA 1
ATOM 2250 C C . THR A 1 288 ? 9.172 2.871 9.102 1 98.19 288 THR A C 1
ATOM 2252 O O . THR A 1 288 ? 9.461 1.889 9.789 1 98.19 288 THR A O 1
ATOM 2255 N N . PHE A 1 289 ? 7.926 3.035 8.672 1 98.5 289 PHE A N 1
ATOM 2256 C CA . PHE A 1 289 ? 6.945 1.956 8.648 1 98.5 289 PHE A CA 1
ATOM 2257 C C . PHE A 1 289 ? 7.16 1.06 7.43 1 98.5 289 PHE A C 1
ATOM 2259 O O . PHE A 1 289 ? 7.008 1.503 6.289 1 98.5 289 PHE A O 1
ATOM 2266 N N . PRO A 1 290 ? 7.496 -0.187 7.645 1 98.69 290 PRO A N 1
ATOM 2267 C CA . PRO A 1 290 ? 7.875 -1.043 6.52 1 98.69 290 PRO A CA 1
ATOM 2268 C C . PRO A 1 290 ? 6.695 -1.369 5.605 1 98.69 290 PRO A C 1
ATOM 2270 O O . PRO A 1 290 ? 5.574 -1.565 6.082 1 98.69 290 PRO A O 1
ATOM 2273 N N . ARG A 1 291 ? 6.988 -1.443 4.238 1 98.19 291 ARG A N 1
ATOM 2274 C CA . ARG A 1 291 ? 6.039 -1.994 3.275 1 98.19 291 ARG A CA 1
ATOM 2275 C C . ARG A 1 291 ? 5.961 -3.514 3.393 1 98.19 291 ARG A C 1
ATOM 2277 O O . ARG A 1 291 ? 6.984 -4.184 3.537 1 98.19 291 ARG A O 1
ATOM 2284 N N . LEU A 1 292 ? 4.738 -4.027 3.42 1 98.62 292 LEU A N 1
ATOM 2285 C CA . LEU A 1 292 ? 4.559 -5.477 3.451 1 98.62 292 LEU A CA 1
ATOM 2286 C C . LEU A 1 292 ? 3.764 -5.953 2.24 1 98.62 292 LEU A C 1
ATOM 2288 O O . LEU A 1 292 ? 2.596 -5.59 2.078 1 98.62 292 LEU A O 1
ATOM 2292 N N . VAL A 1 293 ? 4.363 -6.672 1.365 1 98.56 293 VAL A N 1
ATOM 2293 C CA . VAL A 1 293 ? 3.744 -7.27 0.186 1 98.56 293 VAL A CA 1
ATOM 2294 C C . VAL A 1 293 ? 3.826 -8.789 0.276 1 98.56 293 VAL A C 1
ATOM 2296 O O . VAL A 1 293 ? 4.914 -9.352 0.423 1 98.56 293 VAL A O 1
ATOM 2299 N N . GLY A 1 294 ? 2.67 -9.406 0.202 1 98.44 294 GLY A N 1
ATOM 2300 C CA . GLY A 1 294 ? 2.65 -10.859 0.282 1 98.44 294 GLY A CA 1
ATOM 2301 C C . GLY A 1 294 ? 1.75 -11.5 -0.754 1 98.44 294 GLY A C 1
ATOM 2302 O O . GLY A 1 294 ? 0.607 -11.078 -0.939 1 98.44 294 GLY A O 1
ATOM 2303 N N . GLU A 1 295 ? 2.248 -12.422 -1.501 1 98.25 295 GLU A N 1
ATOM 2304 C CA . GLU A 1 295 ? 1.506 -13.391 -2.307 1 98.25 295 GLU A CA 1
ATOM 2305 C C . GLU A 1 295 ? 1.603 -14.789 -1.714 1 98.25 295 GLU A C 1
ATOM 2307 O O . GLU A 1 295 ? 2.699 -15.336 -1.577 1 98.25 295 GLU A O 1
ATOM 2312 N N . CYS A 1 296 ? 0.471 -15.328 -1.394 1 97.25 296 CYS A N 1
ATOM 2313 C CA . CYS A 1 296 ? 0.46 -16.578 -0.631 1 97.25 296 CYS A CA 1
ATOM 2314 C C . CYS A 1 296 ? -0.288 -17.672 -1.384 1 97.25 296 CYS A C 1
ATOM 2316 O O . CYS A 1 296 ? -0.119 -17.828 -2.594 1 97.25 296 CYS A O 1
ATOM 2318 N N . GLY A 1 297 ? -1.035 -18.484 -0.723 1 94.5 297 GLY A N 1
ATOM 2319 C CA . GLY A 1 297 ? -1.574 -19.688 -1.334 1 94.5 297 GLY A CA 1
ATOM 2320 C C . GLY A 1 297 ? -2.926 -19.469 -1.987 1 94.5 297 GLY A C 1
ATOM 2321 O O . GLY A 1 297 ? -3.379 -18.328 -2.129 1 94.5 297 GLY A O 1
ATOM 2322 N N . GLY A 1 298 ? -3.482 -20.531 -2.5 1 97.44 298 GLY A N 1
ATOM 2323 C CA . GLY A 1 298 ? -4.777 -20.547 -3.16 1 97.44 298 GLY A CA 1
ATOM 2324 C C . GLY A 1 298 ? -5.453 -21.906 -3.107 1 97.44 298 GLY A C 1
ATOM 2325 O O . GLY A 1 298 ? -4.824 -22.906 -2.748 1 97.44 298 GLY A O 1
ATOM 2326 N N . LYS A 1 299 ? -6.668 -21.906 -3.246 1 98.56 299 LYS A N 1
ATOM 2327 C CA . LYS A 1 299 ? -7.527 -23.062 -3.482 1 98.56 299 LYS A CA 1
ATOM 2328 C C . LYS A 1 299 ? -8.5 -22.812 -4.629 1 98.56 299 LYS A C 1
ATOM 2330 O O . LYS A 1 299 ? -9.703 -22.656 -4.41 1 98.56 299 LYS A O 1
ATOM 2335 N N . ASN A 1 300 ? -7.984 -22.812 -5.805 1 98.81 300 ASN A N 1
ATOM 2336 C CA . ASN A 1 300 ? -8.617 -22.234 -6.988 1 98.81 300 ASN A CA 1
ATOM 2337 C C . ASN A 1 300 ? -9.633 -23.203 -7.598 1 98.81 300 ASN A C 1
ATOM 2339 O O . ASN A 1 300 ? -9.57 -24.406 -7.371 1 98.81 300 ASN A O 1
ATOM 2343 N N . TYR A 1 301 ? -10.617 -22.625 -8.375 1 98.94 301 TYR A N 1
ATOM 2344 C CA . TYR A 1 301 ? -11.742 -23.453 -8.781 1 98.94 301 TYR A CA 1
ATOM 2345 C C . TYR A 1 301 ? -12.047 -23.266 -10.266 1 98.94 301 TYR A C 1
ATOM 2347 O O . TYR A 1 301 ? -11.719 -22.234 -10.844 1 98.94 301 TYR A O 1
ATOM 2355 N N . HIS A 1 302 ? -12.555 -24.312 -10.867 1 98.94 302 HIS A N 1
ATOM 2356 C CA . HIS A 1 302 ? -13.352 -24.281 -12.086 1 98.94 302 HIS A CA 1
ATOM 2357 C C . HIS A 1 302 ? -14.82 -24.531 -11.789 1 98.94 302 HIS A C 1
ATOM 2359 O O . HIS A 1 302 ? -15.188 -25.609 -11.305 1 98.94 302 HIS A O 1
ATOM 2365 N N . PHE A 1 303 ? -15.656 -23.547 -11.992 1 98.94 303 PHE A N 1
ATOM 2366 C CA . PHE A 1 303 ? -17.109 -23.734 -11.984 1 98.94 303 PHE A CA 1
ATOM 2367 C C . PHE A 1 303 ? -17.625 -23.922 -13.406 1 98.94 303 PHE A C 1
ATOM 2369 O O . PHE A 1 303 ? -17.438 -23.062 -14.266 1 98.94 303 PHE A O 1
ATOM 2376 N N . VAL A 1 304 ? -18.359 -24.984 -13.625 1 98.94 304 VAL A N 1
ATOM 2377 C CA . VAL A 1 304 ? -18.844 -25.328 -14.953 1 98.94 304 VAL A CA 1
ATOM 2378 C C . VAL A 1 304 ? -20.375 -25.281 -14.969 1 98.94 304 VAL A C 1
ATOM 2380 O O . VAL A 1 304 ? -21.031 -25.922 -14.148 1 98.94 304 VAL A O 1
ATOM 2383 N N . HIS A 1 305 ? -20.938 -24.516 -15.82 1 98.88 305 HIS A N 1
ATOM 2384 C CA . HIS A 1 305 ? -22.375 -24.484 -16.094 1 98.88 305 HIS A CA 1
ATOM 2385 C C . HIS A 1 305 ? -22.75 -25.422 -17.234 1 98.88 305 HIS A C 1
ATOM 2387 O O . HIS A 1 305 ? -21.906 -25.75 -18.078 1 98.88 305 HIS A O 1
ATOM 2393 N N . SER A 1 306 ? -24.016 -25.812 -17.312 1 98.56 306 SER A N 1
ATOM 2394 C CA . SER A 1 306 ? -24.453 -26.781 -18.312 1 98.56 306 SER A CA 1
ATOM 2395 C C . SER A 1 306 ? -24.312 -26.234 -19.734 1 98.56 306 SER A C 1
ATOM 2397 O O . SER A 1 306 ? -24.281 -26.984 -20.703 1 98.56 306 SER A O 1
ATOM 2399 N N . SER A 1 307 ? -24.156 -24.922 -19.875 1 98.5 307 SER A N 1
ATOM 2400 C CA . SER A 1 307 ? -24.031 -24.297 -21.188 1 98.5 307 SER A CA 1
ATOM 2401 C C . SER A 1 307 ? -22.578 -24.281 -21.656 1 98.5 307 SER A C 1
ATOM 2403 O O . SER A 1 307 ? -22.281 -23.859 -22.766 1 98.5 307 SER A O 1
ATOM 2405 N N . ALA A 1 308 ? -21.609 -24.766 -20.828 1 98.69 308 ALA A N 1
ATOM 2406 C CA . ALA A 1 308 ? -20.188 -24.656 -21.094 1 98.69 308 ALA A CA 1
ATOM 2407 C C . ALA A 1 308 ? -19.781 -25.5 -22.297 1 98.69 308 ALA A C 1
ATOM 2409 O O . ALA A 1 308 ? -20.453 -26.469 -22.641 1 98.69 308 ALA A O 1
ATOM 2410 N N . ASP A 1 309 ? -18.734 -25.078 -22.953 1 98.5 309 ASP A N 1
ATOM 2411 C CA . ASP A 1 309 ? -18.078 -25.891 -23.984 1 98.5 309 ASP A CA 1
ATOM 2412 C C . ASP A 1 309 ? -17.281 -27.031 -23.344 1 98.5 309 ASP A C 1
ATOM 2414 O O . ASP A 1 309 ? -16.219 -26.781 -22.75 1 98.5 309 ASP A O 1
ATOM 2418 N N . LEU A 1 310 ? -17.766 -28.219 -23.531 1 98.25 310 LEU A N 1
ATOM 2419 C CA . LEU A 1 310 ? -17.234 -29.391 -22.812 1 98.25 310 LEU A CA 1
ATOM 2420 C C . LEU A 1 310 ? -15.766 -29.609 -23.156 1 98.25 310 LEU A C 1
ATOM 2422 O O . LEU A 1 310 ? -14.969 -29.938 -22.281 1 98.25 310 LEU A O 1
ATOM 2426 N N . GLU A 1 311 ? -15.383 -29.422 -24.375 1 97.81 311 GLU A N 1
ATOM 2427 C CA . GLU A 1 311 ? -14.008 -29.656 -24.797 1 97.81 311 GLU A CA 1
ATOM 2428 C C . GLU A 1 311 ? -13.055 -28.656 -24.156 1 97.81 311 GLU A C 1
ATOM 2430 O O . GLU A 1 311 ? -11.977 -29.031 -23.688 1 97.81 311 GLU A O 1
ATOM 2435 N N . SER A 1 312 ? -13.469 -27.422 -24.109 1 98.56 312 SER A N 1
ATOM 2436 C CA . SER A 1 312 ? -12.664 -26.391 -23.469 1 98.56 312 SER A CA 1
ATOM 2437 C C . SER A 1 312 ? -12.523 -26.656 -21.969 1 98.56 312 SER A C 1
ATOM 2439 O O . SER A 1 312 ? -11.461 -26.422 -21.391 1 98.56 312 SER A O 1
ATOM 2441 N N . VAL A 1 313 ? -13.586 -27.094 -21.359 1 98.81 313 VAL A N 1
ATOM 2442 C CA . VAL A 1 313 ? -13.555 -27.422 -19.938 1 98.81 313 VAL A CA 1
ATOM 2443 C C . VAL A 1 313 ? -12.531 -28.531 -19.688 1 98.81 313 VAL A C 1
ATOM 2445 O O . VAL A 1 313 ? -11.68 -28.406 -18.812 1 98.81 313 VAL A O 1
ATOM 2448 N N . ALA A 1 314 ? -12.609 -29.594 -20.484 1 98.81 314 ALA A N 1
ATOM 2449 C CA . ALA A 1 314 ? -11.734 -30.75 -20.297 1 98.81 314 ALA A CA 1
ATOM 2450 C C . ALA A 1 314 ? -10.273 -30.375 -20.484 1 98.81 314 ALA A C 1
ATOM 2452 O O . ALA A 1 314 ? -9.43 -30.641 -19.625 1 98.81 314 ALA A O 1
ATOM 2453 N N . ASN A 1 315 ? -10 -29.719 -21.656 1 98.69 315 ASN A N 1
ATOM 2454 C CA . ASN A 1 315 ? -8.625 -29.344 -21.953 1 98.69 315 ASN A CA 1
ATOM 2455 C C . ASN A 1 315 ? -8.086 -28.328 -20.938 1 98.69 315 ASN A C 1
ATOM 2457 O O . ASN A 1 315 ? -6.953 -28.469 -20.469 1 98.69 315 ASN A O 1
ATOM 2461 N N . GLY A 1 316 ? -8.898 -27.359 -20.625 1 98.75 316 GLY A N 1
ATOM 2462 C CA . GLY A 1 316 ? -8.484 -26.344 -19.656 1 98.75 316 GLY A CA 1
ATOM 2463 C C . GLY A 1 316 ? -8.227 -26.906 -18.266 1 98.75 316 GLY A C 1
ATOM 2464 O O . GLY A 1 316 ? -7.293 -26.469 -17.594 1 98.75 316 GLY A O 1
ATOM 2465 N N . THR A 1 317 ? -9.023 -27.812 -17.828 1 98.88 317 THR A N 1
ATOM 2466 C CA . THR A 1 317 ? -8.883 -28.391 -16.5 1 98.88 317 THR A CA 1
ATOM 2467 C C . THR A 1 317 ? -7.625 -29.25 -16.422 1 98.88 317 THR A C 1
ATOM 2469 O O . THR A 1 317 ? -6.91 -29.219 -15.414 1 98.88 317 THR A O 1
ATOM 2472 N N . ILE A 1 318 ? -7.359 -30.047 -17.5 1 98.75 318 ILE A N 1
ATOM 2473 C CA . ILE A 1 318 ? -6.145 -30.844 -17.531 1 98.75 318 ILE A CA 1
ATOM 2474 C C . ILE A 1 318 ? -4.922 -29.938 -17.359 1 98.75 318 ILE A C 1
ATOM 2476 O O . ILE A 1 318 ? -4.051 -30.203 -16.531 1 98.75 318 ILE A O 1
ATOM 2480 N N . ARG A 1 319 ? -4.895 -28.875 -18.078 1 98.69 319 ARG A N 1
ATOM 2481 C CA . ARG A 1 319 ? -3.764 -27.953 -18.016 1 98.69 319 ARG A CA 1
ATOM 2482 C C . ARG A 1 319 ? -3.703 -27.266 -16.641 1 98.69 319 ARG A C 1
ATOM 2484 O O . ARG A 1 319 ? -2.654 -27.25 -16 1 98.69 319 ARG A O 1
ATOM 2491 N N . SER A 1 320 ? -4.82 -26.766 -16.203 1 98.81 320 SER A N 1
ATOM 2492 C CA . SER A 1 320 ? -4.871 -25.953 -14.984 1 98.81 320 SER A CA 1
ATOM 2493 C C . SER A 1 320 ? -4.531 -26.781 -13.75 1 98.81 320 SER A C 1
ATOM 2495 O O . SER A 1 320 ? -3.896 -26.281 -12.82 1 98.81 320 SER A O 1
ATOM 2497 N N . ALA A 1 321 ? -4.902 -28 -13.68 1 98.88 321 ALA A N 1
ATOM 2498 C CA . ALA A 1 321 ? -4.742 -28.828 -12.492 1 98.88 321 ALA A CA 1
ATOM 2499 C C . ALA A 1 321 ? -3.373 -29.5 -12.477 1 98.88 321 ALA A C 1
ATOM 2501 O O . ALA A 1 321 ? -2.793 -29.719 -11.414 1 98.88 321 ALA A O 1
ATOM 2502 N N . PHE A 1 322 ? -2.846 -29.812 -13.695 1 98.75 322 PHE A N 1
ATOM 2503 C CA . PHE A 1 322 ? -1.758 -30.781 -13.664 1 98.75 322 PHE A CA 1
ATOM 2504 C C . PHE A 1 322 ? -0.489 -30.188 -14.266 1 98.75 322 PHE A C 1
ATOM 2506 O O . PHE A 1 322 ? 0.6 -30.75 -14.094 1 98.75 322 PHE A O 1
ATOM 2513 N N . GLU A 1 323 ? -0.563 -29.062 -15.047 1 98.25 323 GLU A N 1
ATOM 2514 C CA . GLU A 1 323 ? 0.677 -28.406 -15.461 1 98.25 323 GLU A CA 1
ATOM 2515 C C . GLU A 1 323 ? 1.557 -28.094 -14.25 1 98.25 323 GLU A C 1
ATOM 2517 O O . GLU A 1 323 ? 1.062 -27.641 -13.219 1 98.25 323 GLU A O 1
ATOM 2522 N N . TYR A 1 324 ? 2.885 -28.484 -14.422 1 98.56 324 TYR A N 1
ATOM 2523 C CA . TYR A 1 324 ? 3.895 -28.312 -13.383 1 98.56 324 TYR A CA 1
ATOM 2524 C C . TYR A 1 324 ? 3.518 -29.094 -12.125 1 98.56 324 TYR A C 1
ATOM 2526 O O . TYR A 1 324 ? 3.799 -28.656 -11.008 1 98.56 324 TYR A O 1
ATOM 2534 N N . GLY A 1 325 ? 2.678 -30.125 -12.305 1 98.31 325 GLY A N 1
ATOM 2535 C CA . GLY A 1 325 ? 2.271 -30.984 -11.203 1 98.31 325 GLY A CA 1
ATOM 2536 C C . GLY A 1 325 ? 1.407 -30.266 -10.18 1 98.31 325 GLY A C 1
ATOM 2537 O O . GLY A 1 325 ? 1.517 -30.531 -8.977 1 98.31 325 GLY A O 1
ATOM 2538 N N . GLY A 1 326 ? 0.671 -29.297 -10.586 1 98.62 326 GLY A N 1
ATOM 2539 C CA . GLY A 1 326 ? -0.197 -28.578 -9.68 1 98.62 326 GLY A CA 1
ATOM 2540 C C . GLY A 1 326 ? 0.562 -27.672 -8.719 1 98.62 326 GLY A C 1
ATOM 2541 O O . GLY A 1 326 ? -0.025 -27.109 -7.801 1 98.62 326 GLY A O 1
ATOM 2542 N N . GLN A 1 327 ? 1.901 -27.484 -8.93 1 98.44 327 GLN A N 1
ATOM 2543 C CA . GLN A 1 327 ? 2.725 -26.672 -8.047 1 98.44 327 GLN A CA 1
ATOM 2544 C C . GLN A 1 327 ? 2.701 -25.203 -8.477 1 98.44 327 GLN A C 1
ATOM 2546 O O . GLN A 1 327 ? 3.754 -24.578 -8.609 1 98.44 327 GLN A O 1
ATOM 2551 N N . LYS A 1 328 ? 1.542 -24.703 -8.758 1 98.19 328 LYS A N 1
ATOM 2552 C CA . LYS A 1 328 ? 1.225 -23.297 -9 1 98.19 328 LYS A CA 1
ATOM 2553 C C . LYS A 1 328 ? 0.232 -22.766 -7.973 1 98.19 328 LYS A C 1
ATOM 2555 O O . LYS A 1 328 ? -0.743 -23.453 -7.637 1 98.19 328 LYS A O 1
ATOM 2560 N N . CYS A 1 329 ? 0.503 -21.609 -7.473 1 97.75 329 CYS A N 1
ATOM 2561 C CA . CYS A 1 329 ? -0.449 -21.047 -6.52 1 97.75 329 CYS A CA 1
ATOM 2562 C C . CYS A 1 329 ? -1.84 -20.953 -7.133 1 97.75 329 CYS A C 1
ATOM 2564 O O . CYS A 1 329 ? -2.844 -21.016 -6.422 1 97.75 329 CYS A O 1
ATOM 2566 N N . SER A 1 330 ? -1.883 -20.844 -8.5 1 98.31 330 SER A N 1
ATOM 2567 C CA . SER A 1 330 ? -3.129 -20.656 -9.234 1 98.31 330 SER A CA 1
ATOM 2568 C C . SER A 1 330 ? -3.695 -21.984 -9.711 1 98.31 330 SER A C 1
ATOM 2570 O O . SER A 1 330 ? -4.758 -22.031 -10.336 1 98.31 330 SER A O 1
ATOM 2572 N N . ALA A 1 331 ? -3.139 -23.094 -9.43 1 98.75 331 ALA A N 1
ATOM 2573 C CA . ALA A 1 331 ? -3.561 -24.391 -9.969 1 98.75 331 ALA A CA 1
ATOM 2574 C C . ALA A 1 331 ? -5.004 -24.688 -9.586 1 98.75 331 ALA A C 1
ATOM 2576 O O . ALA A 1 331 ? -5.43 -24.422 -8.469 1 98.75 331 ALA A O 1
ATOM 2577 N N . CYS A 1 332 ? -5.773 -25.234 -10.547 1 98.81 332 CYS A N 1
ATOM 2578 C CA . CYS A 1 332 ? -7.129 -25.688 -10.258 1 98.81 332 CYS A CA 1
ATOM 2579 C C . CYS A 1 332 ? -7.109 -26.906 -9.336 1 98.81 332 CYS A C 1
ATOM 2581 O O . CYS A 1 332 ? -6.559 -27.953 -9.688 1 98.81 332 CYS A O 1
ATOM 2583 N N . SER A 1 333 ? -7.668 -26.734 -8.172 1 98.56 333 SER A N 1
ATOM 2584 C CA . SER A 1 333 ? -7.629 -27.812 -7.188 1 98.56 333 SER A CA 1
ATOM 2585 C C . SER A 1 333 ? -9.039 -28.266 -6.809 1 98.56 333 SER A C 1
ATOM 2587 O O . SER A 1 333 ? -9.211 -29.312 -6.195 1 98.56 333 SER A O 1
ATOM 2589 N N . ARG A 1 334 ? -10.031 -27.547 -7.145 1 98.62 334 ARG A N 1
ATOM 2590 C CA . ARG A 1 334 ? -11.414 -27.953 -6.957 1 98.62 334 ARG A CA 1
ATOM 2591 C C . ARG A 1 334 ? -12.273 -27.562 -8.156 1 98.62 334 ARG A C 1
ATOM 2593 O O . ARG A 1 334 ? -11.984 -26.578 -8.836 1 98.62 334 ARG A O 1
ATOM 2600 N N . MET A 1 335 ? -13.258 -28.375 -8.398 1 98.88 335 MET A N 1
ATOM 2601 C CA . MET A 1 335 ? -14.109 -28.203 -9.578 1 98.88 335 MET A CA 1
ATOM 2602 C C . MET A 1 335 ? -15.555 -28.547 -9.258 1 98.88 335 MET A C 1
ATOM 2604 O O . MET A 1 335 ? -15.828 -29.484 -8.508 1 98.88 335 MET A O 1
ATOM 2608 N N . TYR A 1 336 ? -16.484 -27.781 -9.758 1 98.94 336 TYR A N 1
ATOM 2609 C CA . TYR A 1 336 ? -17.922 -27.984 -9.617 1 98.94 336 TYR A CA 1
ATOM 2610 C C . TYR A 1 336 ? -18.578 -28.156 -10.984 1 98.94 336 TYR A C 1
ATOM 2612 O O . TYR A 1 336 ? -18.5 -27.281 -11.836 1 98.94 336 TYR A O 1
ATOM 2620 N N . VAL A 1 337 ? -19.234 -29.312 -11.188 1 98.88 337 VAL A N 1
ATOM 2621 C CA . VAL A 1 337 ? -19.719 -29.688 -12.508 1 98.88 337 VAL A CA 1
ATOM 2622 C C . VAL A 1 337 ? -21.188 -30.109 -12.414 1 98.88 337 VAL A C 1
ATOM 2624 O O . VAL A 1 337 ? -21.562 -30.875 -11.523 1 98.88 337 VAL A O 1
ATOM 2627 N N . PRO A 1 338 ? -22.031 -29.609 -13.375 1 98.75 338 PRO A N 1
ATOM 2628 C CA . PRO A 1 338 ? -23.422 -30.094 -13.359 1 98.75 338 PRO A CA 1
ATOM 2629 C C . PRO A 1 338 ? -23.516 -31.609 -13.547 1 98.75 338 PRO A C 1
ATOM 2631 O O . PRO A 1 338 ? -22.797 -32.188 -14.375 1 98.75 338 PRO A O 1
ATOM 2634 N N . SER A 1 339 ? -24.453 -32.188 -12.82 1 98.62 339 SER A N 1
ATOM 2635 C CA . SER A 1 339 ? -24.609 -33.656 -12.836 1 98.62 339 SER A CA 1
ATOM 2636 C C . SER A 1 339 ? -24.922 -34.156 -14.242 1 98.62 339 SER A C 1
ATOM 2638 O O . SER A 1 339 ? -24.516 -35.25 -14.609 1 98.62 339 SER A O 1
ATOM 2640 N N . SER A 1 340 ? -25.578 -33.344 -15.008 1 98.44 340 SER A N 1
ATOM 2641 C CA . SER A 1 340 ? -25.938 -33.75 -16.359 1 98.44 340 SER A CA 1
ATOM 2642 C C . SER A 1 340 ? -24.719 -33.875 -17.25 1 98.44 340 SER A C 1
ATOM 2644 O O . SER A 1 340 ? -24.688 -34.688 -18.188 1 98.44 340 SER A O 1
ATOM 2646 N N . MET A 1 341 ? -23.672 -33.125 -16.953 1 98.5 341 MET A N 1
ATOM 2647 C CA . MET A 1 341 ? -22.484 -33.094 -17.797 1 98.5 341 MET A CA 1
ATOM 2648 C C . MET A 1 341 ? -21.406 -34 -17.266 1 98.5 341 MET A C 1
ATOM 2650 O O . MET A 1 341 ? -20.484 -34.375 -18 1 98.5 341 MET A O 1
ATOM 2654 N N . TRP A 1 342 ? -21.484 -34.438 -16.047 1 98.69 342 TRP A N 1
ATOM 2655 C CA . TRP A 1 342 ? -20.375 -35.062 -15.336 1 98.69 342 TRP A CA 1
ATOM 2656 C C . TRP A 1 342 ? -20 -36.375 -15.977 1 98.69 342 TRP A C 1
ATOM 2658 O O . TRP A 1 342 ? -18.812 -36.656 -16.203 1 98.69 342 TRP A O 1
ATOM 2668 N N . PRO A 1 343 ? -21 -37.219 -16.391 1 98.62 343 PRO A N 1
ATOM 2669 C CA . PRO A 1 343 ? -20.578 -38.5 -16.969 1 98.62 343 PRO A CA 1
ATOM 2670 C C . PRO A 1 343 ? -19.688 -38.312 -18.203 1 98.62 343 PRO A C 1
ATOM 2672 O O . PRO A 1 343 ? -18.625 -38.938 -18.281 1 98.62 343 PRO A O 1
ATOM 2675 N N . LYS A 1 344 ? -20.109 -37.469 -19.078 1 98.69 344 LYS A N 1
ATOM 2676 C CA . LYS A 1 344 ? -19.328 -37.25 -20.297 1 98.69 344 LYS A CA 1
ATOM 2677 C C . LYS A 1 344 ? -18.016 -36.531 -19.984 1 98.69 344 LYS A C 1
ATOM 2679 O O . LYS A 1 344 ? -16.969 -36.906 -20.547 1 98.69 344 LYS A O 1
ATOM 2684 N N . LEU A 1 345 ? -18.047 -35.531 -19.188 1 98.81 345 LEU A N 1
ATOM 2685 C CA . LEU A 1 345 ? -16.828 -34.812 -18.844 1 98.81 345 LEU A CA 1
ATOM 2686 C C . LEU A 1 345 ? -15.852 -35.719 -18.109 1 98.81 345 LEU A C 1
ATOM 2688 O O . LEU A 1 345 ? -14.641 -35.656 -18.328 1 98.81 345 LEU A O 1
ATOM 2692 N N . LYS A 1 346 ? -16.391 -36.531 -17.203 1 98.81 346 LYS A N 1
ATOM 2693 C CA . LYS A 1 346 ? -15.562 -37.5 -16.5 1 98.81 346 LYS A CA 1
ATOM 2694 C C . LYS A 1 346 ? -14.812 -38.406 -17.484 1 98.81 346 LYS A C 1
ATOM 2696 O O . LYS A 1 346 ? -13.602 -38.594 -17.359 1 98.81 346 LYS A O 1
ATOM 2701 N N . ASP A 1 347 ? -15.547 -38.906 -18.453 1 98.69 347 ASP A N 1
ATOM 2702 C CA . ASP A 1 347 ? -14.93 -39.781 -19.453 1 98.69 347 ASP A CA 1
ATOM 2703 C C . ASP A 1 347 ? -13.828 -39.031 -20.219 1 98.69 347 ASP A C 1
ATOM 2705 O O . ASP A 1 347 ? -12.758 -39.562 -20.469 1 98.69 347 ASP A O 1
ATOM 2709 N N . GLU A 1 348 ? -14.125 -37.812 -20.562 1 98.5 348 GLU A N 1
ATOM 2710 C CA . GLU A 1 348 ? -13.164 -36.969 -21.281 1 98.5 348 GLU A CA 1
ATOM 2711 C C . GLU A 1 348 ? -11.914 -36.719 -20.438 1 98.5 348 GLU A C 1
ATOM 2713 O O . GLU A 1 348 ? -10.789 -36.812 -20.938 1 98.5 348 GLU A O 1
ATOM 2718 N N . LEU A 1 349 ? -12.078 -36.375 -19.188 1 98.75 349 LEU A N 1
ATOM 2719 C CA . LEU A 1 349 ? -10.953 -36.156 -18.297 1 98.75 349 LEU A CA 1
ATOM 2720 C C . LEU A 1 349 ? -10.117 -37.406 -18.109 1 98.75 349 LEU A C 1
ATOM 2722 O O . LEU A 1 349 ? -8.891 -37.344 -18.141 1 98.75 349 LEU A O 1
ATOM 2726 N N . LEU A 1 350 ? -10.789 -38.531 -17.875 1 98.62 350 LEU A N 1
ATOM 2727 C CA . LEU A 1 350 ? -10.094 -39.812 -17.656 1 98.62 350 LEU A CA 1
ATOM 2728 C C . LEU A 1 350 ? -9.312 -40.219 -18.906 1 98.62 350 LEU A C 1
ATOM 2730 O O . LEU A 1 350 ? -8.195 -40.75 -18.797 1 98.62 350 LEU A O 1
ATOM 2734 N N . THR A 1 351 ? -9.898 -40 -20.047 1 98.19 351 THR A N 1
ATOM 2735 C CA . THR A 1 351 ? -9.219 -40.281 -21.297 1 98.19 351 THR A CA 1
ATOM 2736 C C . THR A 1 351 ? -7.945 -39.469 -21.438 1 98.19 351 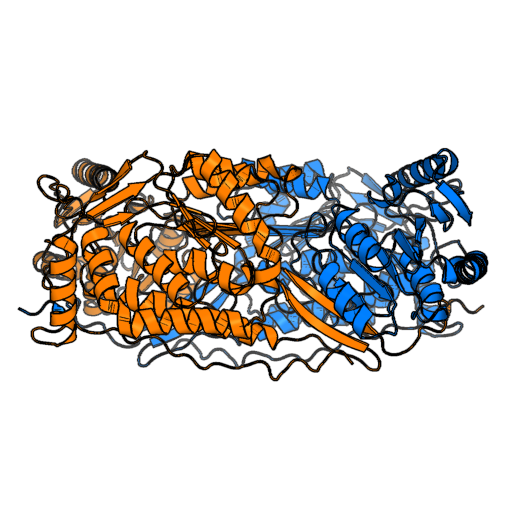THR A C 1
ATOM 2738 O O . THR A 1 351 ? -6.883 -40 -21.781 1 98.19 351 THR A O 1
ATOM 2741 N N . ARG A 1 352 ? -8.023 -38.219 -21.172 1 97.75 352 ARG A N 1
ATOM 2742 C CA . ARG A 1 352 ? -6.891 -37.312 -21.328 1 97.75 352 ARG A CA 1
ATOM 2743 C C . ARG A 1 352 ? -5.824 -37.594 -20.281 1 97.75 352 ARG A C 1
ATOM 2745 O O . ARG A 1 352 ? -4.629 -37.562 -20.578 1 97.75 352 ARG A O 1
ATOM 2752 N N . VAL A 1 353 ? -6.238 -37.844 -19.062 1 97.56 353 VAL A N 1
ATOM 2753 C CA . VAL A 1 353 ? -5.281 -38.062 -17.984 1 97.56 353 VAL A CA 1
ATOM 2754 C C . VAL A 1 353 ? -4.469 -39.312 -18.266 1 97.56 353 VAL A C 1
ATOM 2756 O O . VAL A 1 353 ? -3.281 -39.375 -17.938 1 97.56 353 VAL A O 1
ATOM 2759 N N . LYS A 1 354 ? -5.086 -40.281 -18.875 1 96.81 354 LYS A N 1
ATOM 2760 C CA . LYS A 1 354 ? -4.402 -41.5 -19.25 1 96.81 354 LYS A CA 1
ATOM 2761 C C . LYS A 1 354 ? -3.289 -41.25 -20.266 1 96.81 354 LYS A C 1
ATOM 2763 O O . LYS A 1 354 ? -2.305 -41.969 -20.328 1 96.81 354 LYS A O 1
ATOM 2768 N N . GLU A 1 355 ? -3.463 -40.219 -20.984 1 96.56 355 GLU A N 1
ATOM 2769 C CA . GLU A 1 355 ? -2.49 -39.875 -22.016 1 96.56 355 GLU A CA 1
ATOM 2770 C C . GLU A 1 355 ? -1.358 -39.031 -21.453 1 96.56 355 GLU A C 1
ATOM 2772 O O . GLU A 1 355 ? -0.315 -38.875 -22.094 1 96.56 355 GLU A O 1
ATOM 2777 N N . VAL A 1 356 ? -1.519 -38.5 -20.297 1 97.25 356 VAL A N 1
ATOM 2778 C CA . VAL A 1 356 ? -0.521 -37.625 -19.672 1 97.25 356 VAL A CA 1
ATOM 2779 C C . VAL A 1 356 ? 0.736 -38.438 -19.359 1 97.25 356 VAL A C 1
ATOM 2781 O O . VAL A 1 356 ? 0.667 -39.438 -18.672 1 97.25 356 VAL A O 1
ATOM 2784 N N . LYS A 1 357 ? 1.831 -38 -19.859 1 97.19 357 LYS A N 1
ATOM 2785 C CA . LYS A 1 357 ? 3.107 -38.656 -19.578 1 97.19 357 LYS A CA 1
ATOM 2786 C C . LYS A 1 357 ? 3.801 -38 -18.391 1 97.19 357 LYS A C 1
ATOM 2788 O O . LYS A 1 357 ? 4.035 -36.781 -18.375 1 97.19 357 LYS A O 1
ATOM 2793 N N . MET A 1 358 ? 4.031 -38.781 -17.359 1 97.62 358 MET A N 1
ATOM 2794 C CA . MET A 1 358 ? 4.844 -38.375 -16.219 1 97.62 358 MET A CA 1
ATOM 2795 C C . MET A 1 358 ? 6.27 -38.875 -16.344 1 97.62 358 MET A C 1
ATOM 2797 O O . MET A 1 358 ? 6.473 -40.062 -16.688 1 97.62 358 MET A O 1
ATOM 2801 N N . GLY A 1 359 ? 7.215 -38.031 -16.188 1 97.31 359 GLY A N 1
ATOM 2802 C CA . GLY A 1 359 ? 8.602 -38.438 -16.312 1 97.31 359 GLY A CA 1
ATOM 2803 C C . GLY A 1 359 ? 9.586 -37.344 -16 1 97.31 359 GLY A C 1
ATOM 2804 O O . GLY A 1 359 ? 9.266 -36.406 -15.258 1 97.31 359 GLY A O 1
ATOM 2805 N N . ASP A 1 360 ? 10.727 -37.531 -16.547 1 97.25 360 ASP A N 1
ATOM 2806 C CA . ASP A 1 360 ? 11.789 -36.562 -16.297 1 97.25 360 ASP A CA 1
ATOM 2807 C C . ASP A 1 360 ? 11.453 -35.188 -16.938 1 97.25 360 ASP A C 1
ATOM 2809 O O . ASP A 1 360 ? 10.891 -35.156 -18.031 1 97.25 360 ASP A O 1
ATOM 2813 N N . ALA A 1 361 ? 11.883 -34.156 -16.281 1 96.25 361 ALA A N 1
ATOM 2814 C CA . ALA A 1 361 ? 11.578 -32.812 -16.75 1 96.25 361 ALA A CA 1
ATOM 2815 C C . ALA A 1 361 ? 12.273 -32.5 -18.078 1 96.25 361 ALA A C 1
ATOM 2817 O O . ALA A 1 361 ? 11.797 -31.688 -18.859 1 96.25 361 ALA A O 1
ATOM 2818 N N . ASP A 1 362 ? 13.398 -33.156 -18.375 1 94.06 362 ASP A N 1
ATOM 2819 C CA . ASP A 1 362 ? 14.148 -32.844 -19.594 1 94.06 362 ASP A CA 1
ATOM 2820 C C . ASP A 1 362 ? 13.789 -33.812 -20.719 1 94.06 362 ASP A C 1
ATOM 2822 O O . ASP A 1 362 ? 14.453 -33.844 -21.75 1 94.06 362 ASP A O 1
ATOM 2826 N N . ASP A 1 363 ? 12.805 -34.719 -20.469 1 95.75 363 ASP A N 1
ATOM 2827 C CA . ASP A 1 363 ? 12.094 -35.375 -21.547 1 95.75 363 ASP A CA 1
ATOM 2828 C C . ASP A 1 363 ? 11.008 -34.469 -22.125 1 95.75 363 ASP A C 1
ATOM 2830 O O . ASP A 1 363 ? 9.992 -34.219 -21.469 1 95.75 363 ASP A O 1
ATOM 2834 N N . PHE A 1 364 ? 11.156 -34.031 -23.328 1 96.31 364 PHE A N 1
ATOM 2835 C CA . PHE A 1 364 ? 10.336 -33 -23.906 1 96.31 364 PHE A CA 1
ATOM 2836 C C . PHE A 1 364 ? 8.922 -33.5 -24.188 1 96.31 364 PHE A C 1
ATOM 2838 O O . PHE A 1 364 ? 8.016 -32.688 -24.469 1 96.31 364 PHE A O 1
ATOM 2845 N N . THR A 1 365 ? 8.672 -34.781 -24.016 1 95.62 365 THR A N 1
ATOM 2846 C CA . THR A 1 365 ? 7.344 -35.344 -24.219 1 95.62 365 THR A CA 1
ATOM 2847 C C . THR A 1 365 ? 6.582 -35.406 -22.891 1 95.62 365 THR A C 1
ATOM 2849 O O . THR A 1 365 ? 5.391 -35.719 -22.875 1 95.62 365 THR A O 1
ATOM 2852 N N . THR A 1 366 ? 7.297 -35.125 -21.844 1 96.19 366 THR A N 1
ATOM 2853 C CA . THR A 1 366 ? 6.719 -35.156 -20.5 1 96.19 366 THR A CA 1
ATOM 2854 C C . THR A 1 366 ? 5.781 -33.969 -20.281 1 96.19 366 THR A C 1
ATOM 2856 O O . THR A 1 366 ? 6.113 -32.844 -20.609 1 96.19 366 THR A O 1
ATOM 2859 N N . PHE A 1 367 ? 4.602 -34.281 -19.734 1 97.69 367 PHE A N 1
ATOM 2860 C CA . PHE A 1 367 ? 3.652 -33.219 -19.359 1 97.69 367 PHE A CA 1
ATOM 2861 C C . PHE A 1 367 ? 3.787 -32.875 -17.891 1 97.69 367 PHE A C 1
ATOM 2863 O O . PHE A 1 367 ? 3.691 -31.703 -17.516 1 97.69 367 PHE A O 1
ATOM 2870 N N . ILE A 1 368 ? 3.938 -33.844 -17.078 1 97.56 368 ILE A N 1
ATOM 2871 C CA . ILE A 1 368 ? 4.09 -33.688 -15.633 1 97.56 368 ILE A CA 1
ATOM 2872 C C . ILE A 1 368 ? 5.375 -34.344 -15.164 1 97.56 368 ILE A C 1
ATOM 2874 O O . ILE A 1 368 ? 5.703 -35.438 -15.625 1 97.56 368 ILE A O 1
ATOM 2878 N N . SER A 1 369 ? 6.152 -33.594 -14.383 1 98.25 369 SER A N 1
ATOM 2879 C CA . SER A 1 369 ? 7.355 -34.188 -13.781 1 98.25 369 SER A CA 1
ATOM 2880 C C . SER A 1 369 ? 7.184 -34.375 -12.273 1 98.25 369 SER A C 1
ATOM 2882 O O . SER A 1 369 ? 6.086 -34.656 -11.805 1 98.25 369 SER A O 1
ATOM 2884 N N . ALA A 1 370 ? 8.258 -34.312 -11.539 1 98.81 370 ALA A N 1
ATOM 2885 C CA . ALA A 1 370 ? 8.242 -34.562 -10.102 1 98.81 370 ALA A CA 1
ATOM 2886 C C . ALA A 1 370 ? 7.832 -33.312 -9.328 1 98.81 370 ALA A C 1
ATOM 2888 O O . ALA A 1 370 ? 8 -32.188 -9.812 1 98.81 370 ALA A O 1
ATOM 2889 N N . VAL A 1 371 ? 7.18 -33.531 -8.156 1 98.81 371 VAL A N 1
ATOM 2890 C CA . VAL A 1 371 ? 7.004 -32.406 -7.258 1 98.81 371 VAL A CA 1
ATOM 2891 C C . VAL A 1 371 ? 8.344 -32 -6.637 1 98.81 371 VAL A C 1
ATOM 2893 O O . VAL A 1 371 ? 9.32 -32.75 -6.742 1 98.81 371 VAL A O 1
ATOM 2896 N N . ILE A 1 372 ? 8.484 -30.922 -6 1 98.81 372 ILE A N 1
ATOM 2897 C CA . ILE A 1 372 ? 9.711 -30.156 -5.848 1 98.81 372 ILE A CA 1
ATOM 2898 C C . ILE A 1 372 ? 10.656 -30.859 -4.879 1 98.81 372 ILE A C 1
ATOM 2900 O O . ILE A 1 372 ? 11.875 -30.844 -5.07 1 98.81 372 ILE A O 1
ATOM 2904 N N . ASP A 1 373 ? 10.086 -31.422 -3.736 1 98.69 373 ASP A N 1
ATOM 2905 C CA . ASP A 1 373 ? 10.961 -32 -2.729 1 98.69 373 ASP A CA 1
ATOM 2906 C C . ASP A 1 373 ? 10.211 -33.031 -1.877 1 98.69 373 ASP A C 1
ATOM 2908 O O . ASP A 1 373 ? 9.047 -33.344 -2.148 1 98.69 373 ASP A O 1
ATOM 2912 N N . ASP A 1 374 ? 10.953 -33.562 -0.896 1 98.5 374 ASP A N 1
ATOM 2913 C CA . ASP A 1 374 ? 10.422 -34.656 -0.064 1 98.5 374 ASP A CA 1
ATOM 2914 C C . ASP A 1 374 ? 9.281 -34.125 0.826 1 98.5 374 ASP A C 1
ATOM 2916 O O . ASP A 1 374 ? 8.328 -34.875 1.093 1 98.5 374 ASP A O 1
ATOM 2920 N N . LYS A 1 375 ? 9.328 -32.906 1.284 1 98.12 375 LYS A N 1
ATOM 2921 C CA . LYS A 1 375 ? 8.266 -32.344 2.115 1 98.12 375 LYS A CA 1
ATOM 2922 C C . LYS A 1 375 ? 6.965 -32.219 1.33 1 98.12 375 LYS A C 1
ATOM 2924 O O . LYS A 1 375 ? 5.898 -32.562 1.83 1 98.12 375 LYS A O 1
ATOM 2929 N N . SER A 1 376 ? 7.059 -31.656 0.121 1 98.56 376 SER A N 1
ATOM 2930 C CA . SER A 1 376 ? 5.895 -31.562 -0.751 1 98.56 376 SER A CA 1
ATOM 2931 C C . SER A 1 376 ? 5.336 -32.938 -1.07 1 98.56 376 SER A C 1
ATOM 2933 O O . SER A 1 376 ? 4.121 -33.156 -1.041 1 98.56 376 SER A O 1
ATOM 2935 N N . PHE A 1 377 ? 6.238 -33.906 -1.405 1 98.81 377 PHE A N 1
ATOM 2936 C CA . PHE A 1 377 ? 5.844 -35.281 -1.688 1 98.81 377 PHE A CA 1
ATOM 2937 C C . PHE A 1 377 ? 5.074 -35.875 -0.515 1 98.81 377 PHE A C 1
ATOM 2939 O O . PHE A 1 377 ? 3.994 -36.438 -0.695 1 98.81 377 PHE A O 1
ATOM 2946 N N . GLY A 1 378 ? 5.648 -35.688 0.667 1 98.75 378 GLY A N 1
ATOM 2947 C CA . GLY A 1 378 ? 5.008 -36.219 1.861 1 98.75 378 GLY A CA 1
ATOM 2948 C C . GLY A 1 378 ? 3.639 -35.625 2.119 1 98.75 378 GLY A C 1
ATOM 2949 O O . GLY A 1 378 ? 2.697 -36.344 2.457 1 98.75 378 GLY A O 1
ATOM 2950 N N . ARG A 1 379 ? 3.48 -34.344 1.994 1 98.38 379 ARG A N 1
ATOM 2951 C CA . ARG A 1 379 ? 2.211 -33.656 2.197 1 98.38 379 ARG A CA 1
ATOM 2952 C C . ARG A 1 379 ? 1.15 -34.156 1.227 1 98.38 379 ARG A C 1
ATOM 2954 O O . ARG A 1 379 ? 0.02 -34.469 1.627 1 98.38 379 ARG A O 1
ATOM 2961 N N . ILE A 1 380 ? 1.511 -34.281 -0.028 1 98.81 380 ILE A N 1
ATOM 2962 C CA . ILE A 1 380 ? 0.554 -34.688 -1.045 1 98.81 380 ILE A CA 1
ATOM 2963 C C . ILE A 1 380 ? 0.194 -36.156 -0.84 1 98.81 380 ILE A C 1
ATOM 2965 O O . ILE A 1 380 ? -0.964 -36.562 -1.001 1 98.81 380 ILE A O 1
ATOM 2969 N N . LYS A 1 381 ? 1.211 -36.969 -0.533 1 98.75 381 LYS A N 1
ATOM 2970 C CA . LYS A 1 381 ? 0.956 -38.375 -0.224 1 98.75 381 LYS A CA 1
ATOM 2971 C C . LYS A 1 381 ? -0.089 -38.531 0.879 1 98.75 381 LYS A C 1
ATOM 2973 O O . LYS A 1 381 ? -0.978 -39.375 0.796 1 98.75 381 LYS A O 1
ATOM 2978 N N . ASN A 1 382 ? 0.02 -37.688 1.89 1 98.69 382 ASN A N 1
ATOM 2979 C CA . ASN A 1 382 ? -0.959 -37.688 2.971 1 98.69 382 ASN A CA 1
ATOM 2980 C C . ASN A 1 382 ? -2.363 -37.375 2.459 1 98.69 382 ASN A C 1
ATOM 2982 O O . ASN A 1 382 ? -3.344 -37.969 2.932 1 98.69 382 ASN A O 1
ATOM 2986 N N . TRP A 1 383 ? -2.521 -36.531 1.545 1 98.62 383 TRP A N 1
ATOM 2987 C CA . TRP A 1 383 ? -3.816 -36.219 0.949 1 98.62 383 TRP A CA 1
ATOM 2988 C C . TRP A 1 383 ? -4.348 -37.375 0.147 1 98.62 383 TRP A C 1
ATOM 2990 O O . TRP A 1 383 ? -5.551 -37.656 0.154 1 98.62 383 TRP A O 1
ATOM 3000 N N . LEU A 1 384 ? -3.459 -38.062 -0.609 1 98.56 384 LEU A N 1
ATOM 3001 C CA . LEU A 1 384 ? -3.873 -39.219 -1.371 1 98.56 384 LEU A CA 1
ATOM 3002 C C . LEU A 1 384 ? -4.367 -40.344 -0.443 1 98.56 384 LEU A C 1
ATOM 3004 O O . LEU A 1 384 ? -5.367 -41 -0.734 1 98.56 384 LEU A O 1
ATOM 3008 N N . GLU A 1 385 ? -3.666 -40.5 0.649 1 98.56 385 GLU A N 1
ATOM 3009 C CA . GLU A 1 385 ? -4.102 -41.469 1.647 1 98.56 385 GLU A CA 1
ATOM 3010 C C . GLU A 1 385 ? -5.453 -41.094 2.242 1 98.56 385 GLU A C 1
ATOM 3012 O O . GLU A 1 385 ? -6.324 -41.938 2.42 1 98.56 385 GLU A O 1
ATOM 3017 N N . HIS A 1 386 ? -5.605 -39.844 2.523 1 98.5 386 HIS A N 1
ATOM 3018 C CA . HIS A 1 386 ? -6.887 -39.312 3.008 1 98.5 386 HIS A CA 1
ATOM 3019 C C . HIS A 1 386 ? -8 -39.594 2.006 1 98.5 386 HIS A C 1
ATOM 3021 O O . HIS A 1 386 ? -9.094 -40.031 2.389 1 98.5 386 HIS A O 1
ATOM 3027 N N . ALA A 1 387 ? -7.77 -39.375 0.742 1 98.31 387 ALA A N 1
ATOM 3028 C CA . ALA A 1 387 ? -8.758 -39.562 -0.313 1 98.31 387 ALA A CA 1
ATOM 3029 C C . ALA A 1 387 ? -9.195 -41.031 -0.382 1 98.31 387 ALA A C 1
ATOM 3031 O O . ALA A 1 387 ? -10.352 -41.344 -0.68 1 98.31 387 ALA A O 1
ATOM 3032 N N . LYS A 1 388 ? -8.297 -41.938 -0.1 1 97.81 388 LYS A N 1
ATOM 3033 C CA . LYS A 1 388 ? -8.586 -43.375 -0.167 1 97.81 388 LYS A CA 1
ATOM 3034 C C . LYS A 1 388 ? -9.336 -43.844 1.08 1 97.81 388 LYS A C 1
ATOM 3036 O O . LYS A 1 388 ? -10.055 -44.844 1.039 1 97.81 388 LYS A O 1
ATOM 3041 N N . SER A 1 389 ? -9.172 -43.094 2.145 1 97.5 389 SER A N 1
ATOM 3042 C CA . SER A 1 389 ? -9.727 -43.531 3.418 1 97.5 389 SER A CA 1
ATOM 3043 C C . SER A 1 389 ? -11.094 -42.906 3.676 1 97.5 389 SER A C 1
ATOM 3045 O O . SER A 1 389 ? -11.906 -43.469 4.426 1 97.5 389 SER A O 1
ATOM 3047 N N . SER A 1 390 ? -11.367 -41.812 3.107 1 97 390 SER A N 1
ATOM 3048 C CA . SER A 1 390 ? -12.617 -41.094 3.346 1 97 390 SER A CA 1
ATOM 3049 C C . SER A 1 390 ? -13.758 -41.688 2.535 1 97 390 SER A C 1
ATOM 3051 O O . SER A 1 390 ? -13.609 -41.969 1.34 1 97 390 SER A O 1
ATOM 3053 N N . SER A 1 391 ? -14.984 -41.844 3.141 1 97.5 391 SER A N 1
ATOM 3054 C CA . SER A 1 391 ? -16.141 -42.406 2.459 1 97.5 391 SER A CA 1
ATOM 3055 C C . SER A 1 391 ? -16.781 -41.375 1.528 1 97.5 391 SER A C 1
ATOM 3057 O O . SER A 1 391 ? -17.578 -41.719 0.657 1 97.5 391 SER A O 1
ATOM 3059 N N . ASN A 1 392 ? -16.375 -40.125 1.682 1 98 392 ASN A N 1
ATOM 3060 C CA . ASN A 1 392 ? -16.938 -39.062 0.856 1 98 392 ASN A CA 1
ATOM 3061 C C . ASN A 1 392 ? -16.109 -38.844 -0.412 1 98 392 ASN A C 1
ATOM 3063 O O . ASN A 1 392 ? -16.5 -38.062 -1.281 1 98 392 ASN A O 1
ATOM 3067 N N . LEU A 1 393 ? -15.023 -39.531 -0.52 1 98.69 393 LEU A N 1
ATOM 3068 C CA . LEU A 1 393 ? -14.086 -39.344 -1.623 1 98.69 393 LEU A CA 1
ATOM 3069 C C . LEU A 1 393 ? -13.875 -40.625 -2.406 1 98.69 393 LEU A C 1
ATOM 3071 O O . LEU A 1 393 ? -13.812 -41.719 -1.818 1 98.69 393 LEU A O 1
ATOM 3075 N N . LYS A 1 394 ? -13.82 -40.469 -3.707 1 98.69 394 LYS A N 1
ATOM 3076 C CA . LYS A 1 394 ? -13.523 -41.594 -4.598 1 98.69 394 LYS A CA 1
ATOM 3077 C C . LYS A 1 394 ? -12.43 -41.25 -5.598 1 98.69 394 LYS A C 1
ATOM 3079 O O . LYS A 1 394 ? -12.641 -40.375 -6.469 1 98.69 394 LYS A O 1
ATOM 3084 N N . VAL A 1 395 ? -11.312 -41.906 -5.469 1 98.81 395 VAL A N 1
ATOM 3085 C CA . VAL A 1 395 ? -10.25 -41.688 -6.453 1 98.81 395 VAL A CA 1
ATOM 3086 C C . VAL A 1 395 ? -10.648 -42.344 -7.773 1 98.81 395 VAL A C 1
ATOM 3088 O O . VAL A 1 395 ? -10.836 -43.562 -7.832 1 98.81 395 VAL A O 1
ATOM 3091 N N . ILE A 1 396 ? -10.703 -41.594 -8.844 1 98.62 396 ILE A N 1
ATOM 3092 C CA . ILE A 1 396 ? -11.188 -42.188 -10.094 1 98.62 396 ILE A CA 1
ATOM 3093 C C . ILE A 1 396 ? -10.055 -42.219 -11.125 1 98.62 396 ILE A C 1
ATOM 3095 O O . ILE A 1 396 ? -10.18 -42.844 -12.172 1 98.62 396 ILE A O 1
ATOM 3099 N N . ALA A 1 397 ? -9.031 -41.531 -10.914 1 98.62 397 ALA A N 1
ATOM 3100 C CA . ALA A 1 397 ? -7.789 -41.625 -11.688 1 98.62 397 ALA A CA 1
ATOM 3101 C C . ALA A 1 397 ? -6.578 -41.312 -10.805 1 98.62 397 ALA A C 1
ATOM 3103 O O . ALA A 1 397 ? -6.648 -40.5 -9.906 1 98.62 397 ALA A O 1
ATOM 3104 N N . GLY A 1 398 ? -5.449 -42 -11.07 1 98.44 398 GLY A N 1
ATOM 3105 C CA . GLY A 1 398 ? -4.219 -41.75 -10.336 1 98.44 398 GLY A CA 1
ATOM 3106 C C . GLY A 1 398 ? -4.266 -42.25 -8.914 1 98.44 398 GLY A C 1
ATOM 3107 O O . GLY A 1 398 ? -4.73 -43.375 -8.664 1 98.44 398 GLY A O 1
ATOM 3108 N N . GLY A 1 399 ? -3.688 -41.5 -7.961 1 98.19 399 GLY A N 1
ATOM 3109 C CA . GLY A 1 399 ? -3.744 -41.812 -6.543 1 98.19 399 GLY A CA 1
ATOM 3110 C C . GLY A 1 399 ? -2.48 -42.5 -6.031 1 98.19 399 GLY A C 1
ATOM 3111 O O . GLY A 1 399 ? -2.391 -42.844 -4.852 1 98.19 399 GLY A O 1
ATOM 3112 N N . ASN A 1 400 ? -1.555 -42.625 -6.844 1 98.06 400 ASN A N 1
ATOM 3113 C CA . ASN A 1 400 ? -0.314 -43.25 -6.418 1 98.06 400 ASN A CA 1
ATOM 3114 C C . ASN A 1 400 ? 0.865 -42.281 -6.484 1 98.06 400 ASN A C 1
ATOM 3116 O O . ASN A 1 400 ? 0.759 -41.219 -7.074 1 98.06 400 ASN A O 1
ATOM 3120 N N . CYS A 1 401 ? 1.889 -42.594 -5.793 1 98.19 401 CYS A N 1
ATOM 3121 C CA . CYS A 1 401 ? 3.115 -41.781 -5.82 1 98.19 401 CYS A CA 1
ATOM 3122 C C . CYS A 1 401 ? 4.336 -42.656 -5.559 1 98.19 401 CYS A C 1
ATOM 3124 O O . CYS A 1 401 ? 4.207 -43.781 -5.039 1 98.19 401 CYS A O 1
ATOM 3126 N N . ASP A 1 402 ? 5.457 -42.25 -6.016 1 98.56 402 ASP A N 1
ATOM 3127 C CA . ASP A 1 402 ? 6.707 -43 -5.934 1 98.56 402 ASP A CA 1
ATOM 3128 C C . ASP A 1 402 ? 7.906 -42.062 -5.801 1 98.56 402 ASP A C 1
ATOM 3130 O O . ASP A 1 402 ? 8.133 -41.219 -6.664 1 98.56 402 ASP A O 1
ATOM 3134 N N . ASP A 1 403 ? 8.68 -42.188 -4.734 1 98.38 403 ASP A N 1
ATOM 3135 C CA . ASP A 1 403 ? 9.836 -41.312 -4.527 1 98.38 403 ASP A CA 1
ATOM 3136 C C . ASP A 1 403 ? 11.141 -42.094 -4.629 1 98.38 403 ASP A C 1
ATOM 3138 O O . ASP A 1 403 ? 12.164 -41.719 -4.062 1 98.38 403 ASP A O 1
ATOM 3142 N N . SER A 1 404 ? 11.094 -43.25 -5.273 1 98.44 404 SER A N 1
ATOM 3143 C CA . SER A 1 404 ? 12.273 -44.094 -5.363 1 98.44 404 SER A CA 1
ATOM 3144 C C . SER A 1 404 ? 13.398 -43.406 -6.129 1 98.44 404 SER A C 1
ATOM 3146 O O . SER A 1 404 ? 14.57 -43.5 -5.75 1 98.44 404 SER A O 1
ATOM 3148 N N . ARG A 1 405 ? 13.094 -42.688 -7.168 1 98.12 405 ARG A N 1
ATOM 3149 C CA . ARG A 1 405 ? 14.07 -41.969 -7.984 1 98.12 405 ARG A CA 1
ATOM 3150 C C . ARG A 1 405 ? 13.82 -40.469 -7.938 1 98.12 405 ARG A C 1
ATOM 3152 O O . ARG A 1 405 ? 14.766 -39.688 -7.777 1 98.12 405 ARG A O 1
ATOM 3159 N N . GLY A 1 406 ? 12.672 -40.094 -8.18 1 98.44 406 GLY A N 1
ATOM 3160 C CA . GLY A 1 406 ? 12.164 -38.719 -8.094 1 98.44 406 GLY A CA 1
ATOM 3161 C C . GLY A 1 406 ? 10.883 -38.625 -7.289 1 98.44 406 GLY A C 1
ATOM 3162 O O . GLY A 1 406 ? 10.312 -39.656 -6.887 1 98.44 406 GLY A O 1
ATOM 3163 N N . TYR A 1 407 ? 10.477 -37.469 -6.965 1 98.88 407 TYR A N 1
ATOM 3164 C CA . TYR A 1 407 ? 9.273 -37.25 -6.172 1 98.88 407 TYR A CA 1
ATOM 3165 C C . TYR A 1 407 ? 8.031 -37.25 -7.059 1 98.88 407 TYR A C 1
ATOM 3167 O O . TYR A 1 407 ? 7.359 -36.219 -7.191 1 98.88 407 TYR A O 1
ATOM 3175 N N . PHE A 1 408 ? 7.715 -38.344 -7.617 1 98.81 408 PHE A N 1
ATOM 3176 C CA . PHE A 1 408 ? 6.656 -38.469 -8.617 1 98.81 408 PHE A CA 1
ATOM 3177 C C . PHE A 1 408 ? 5.309 -38.719 -7.945 1 98.81 408 PHE A C 1
ATOM 3179 O O . PHE A 1 408 ? 5.172 -39.625 -7.145 1 98.81 408 PHE A O 1
ATOM 3186 N N . VAL A 1 409 ? 4.348 -37.844 -8.203 1 98.88 409 VAL A N 1
ATOM 3187 C CA . VAL A 1 409 ? 2.953 -38 -7.801 1 98.88 409 VAL A CA 1
ATOM 3188 C C . VAL A 1 409 ? 2.059 -38.031 -9.039 1 98.88 409 VAL A C 1
ATOM 3190 O O . VAL A 1 409 ? 2.111 -37.094 -9.867 1 98.88 409 VAL A O 1
ATOM 3193 N N . GLU A 1 410 ? 1.277 -39 -9.172 1 98.69 410 GLU A N 1
ATOM 3194 C CA . GLU A 1 410 ? 0.401 -39.156 -10.336 1 98.69 410 GLU A CA 1
ATOM 3195 C C . GLU A 1 410 ? -0.665 -38.062 -10.344 1 98.69 410 GLU A C 1
ATOM 3197 O O . GLU A 1 410 ? -1.188 -37.688 -9.297 1 98.69 410 GLU A O 1
ATOM 3202 N N . PRO A 1 411 ? -0.922 -37.5 -11.617 1 98.75 411 PRO A N 1
ATOM 3203 C CA . PRO A 1 411 ? -2.143 -36.688 -11.688 1 98.75 411 PRO A CA 1
ATOM 3204 C C . PRO A 1 411 ? -3.369 -37.438 -11.156 1 98.75 411 PRO A C 1
ATOM 3206 O O . PRO A 1 411 ? -3.684 -38.531 -11.633 1 98.75 411 PRO A O 1
ATOM 3209 N N . THR A 1 412 ? -4.016 -36.844 -10.195 1 98.88 412 THR A N 1
ATOM 3210 C CA . THR A 1 412 ? -5.078 -37.531 -9.477 1 98.88 412 THR A CA 1
ATOM 3211 C C . THR A 1 412 ? -6.391 -36.75 -9.57 1 98.88 412 THR A C 1
ATOM 3213 O O . THR A 1 412 ? -6.418 -35.562 -9.344 1 98.88 412 THR A O 1
ATOM 3216 N N . ILE A 1 413 ? -7.441 -37.438 -9.961 1 98.94 413 ILE A N 1
ATOM 3217 C CA . ILE A 1 413 ? -8.789 -36.875 -9.961 1 98.94 413 ILE A CA 1
ATOM 3218 C C . ILE A 1 413 ? -9.656 -37.594 -8.938 1 98.94 413 ILE A C 1
ATOM 3220 O O . ILE A 1 413 ? -9.727 -38.812 -8.938 1 98.94 413 ILE A O 1
ATOM 3224 N N . ILE A 1 414 ? -10.258 -36.875 -8.086 1 98.94 414 ILE A N 1
ATOM 3225 C CA . ILE A 1 414 ? -11.102 -37.375 -7.004 1 98.94 414 ILE A CA 1
ATOM 3226 C C . ILE A 1 414 ? -12.523 -36.844 -7.168 1 98.94 414 ILE A C 1
ATOM 3228 O O . ILE A 1 414 ? -12.719 -35.688 -7.488 1 98.94 414 ILE A O 1
ATOM 3232 N N . GLU A 1 415 ? -13.484 -37.688 -7.105 1 98.81 415 GLU A N 1
ATOM 3233 C CA . GLU A 1 415 ? -14.883 -37.312 -7.02 1 98.81 415 GLU A CA 1
ATOM 3234 C C . GLU A 1 415 ? -15.359 -37.25 -5.57 1 98.81 415 GLU A C 1
ATOM 3236 O O . GLU A 1 415 ? -15.07 -38.156 -4.781 1 98.81 415 GLU A O 1
ATOM 3241 N N . THR A 1 416 ? -16.016 -36.219 -5.199 1 98.75 416 THR A N 1
ATOM 3242 C CA . THR A 1 416 ? -16.484 -36.094 -3.824 1 98.75 416 THR A CA 1
ATOM 3243 C C . THR A 1 416 ? -18 -35.969 -3.785 1 98.75 416 THR A C 1
ATOM 3245 O O . THR A 1 416 ? -18.609 -35.406 -4.699 1 98.75 416 THR A O 1
ATOM 3248 N N . SER A 1 417 ? -18.641 -36.5 -2.746 1 98.25 417 SER A N 1
ATOM 3249 C CA . SER A 1 417 ? -20.062 -36.312 -2.484 1 98.25 417 SER A CA 1
ATOM 3250 C C . SER A 1 417 ? -20.312 -35.219 -1.464 1 98.25 417 SER A C 1
ATOM 3252 O O . SER A 1 417 ? -21.453 -34.844 -1.209 1 98.25 417 SER A O 1
ATOM 3254 N N . ASP A 1 418 ? -19.234 -34.688 -0.833 1 98 418 ASP A N 1
ATOM 3255 C CA . ASP A 1 418 ? -19.297 -33.594 0.156 1 98 418 ASP A CA 1
ATOM 3256 C C . ASP A 1 418 ? -18.516 -32.375 -0.309 1 98 418 ASP A C 1
ATOM 3258 O O . ASP A 1 418 ? -17.281 -32.344 -0.197 1 98 418 ASP A O 1
ATOM 3262 N N . PRO A 1 419 ? -19.188 -31.312 -0.743 1 96.75 419 PRO A N 1
ATOM 3263 C CA . PRO A 1 419 ? -18.484 -30.141 -1.27 1 96.75 419 PRO A CA 1
ATOM 3264 C C . PRO A 1 419 ? -17.766 -29.344 -0.183 1 96.75 419 PRO A C 1
ATOM 3266 O O . PRO A 1 419 ? -17.031 -28.406 -0.488 1 96.75 419 PRO A O 1
ATOM 3269 N N . LYS A 1 420 ? -17.859 -29.734 1.077 1 95.62 420 LYS A N 1
ATOM 3270 C CA . LYS A 1 420 ? -17.203 -29.047 2.184 1 95.62 420 LYS A CA 1
ATOM 3271 C C . LYS A 1 420 ? -16.125 -29.922 2.814 1 95.62 420 LYS A C 1
ATOM 3273 O O . LYS A 1 420 ? -15.578 -29.578 3.867 1 95.62 420 LYS A O 1
ATOM 3278 N N . GLU A 1 421 ? -15.898 -31.094 2.141 1 96.75 421 GLU A N 1
ATOM 3279 C CA . GLU A 1 421 ? -14.805 -31.938 2.592 1 96.75 421 GLU A CA 1
ATOM 3280 C C . GLU A 1 421 ? -13.508 -31.156 2.711 1 96.75 421 GLU A C 1
ATOM 3282 O O . GLU A 1 421 ? -13.266 -30.219 1.944 1 96.75 421 GLU A O 1
ATOM 3287 N N . LYS A 1 422 ? -12.609 -31.484 3.654 1 97.69 422 LYS A N 1
ATOM 3288 C CA . LYS A 1 422 ? -11.359 -30.781 3.939 1 97.69 422 LYS A CA 1
ATOM 3289 C C . LYS A 1 422 ? -10.539 -30.594 2.67 1 97.69 422 LYS A C 1
ATOM 3291 O O . LYS A 1 422 ? -9.898 -29.547 2.488 1 97.69 422 LYS A O 1
ATOM 3296 N N . ILE A 1 423 ? -10.547 -31.547 1.773 1 98.31 423 ILE A N 1
ATOM 3297 C CA . ILE A 1 423 ? -9.742 -31.547 0.556 1 98.31 423 ILE A CA 1
ATOM 3298 C C . ILE A 1 423 ? -10.242 -30.453 -0.388 1 98.31 423 ILE A C 1
ATOM 3300 O O . ILE A 1 423 ? -9.516 -30.031 -1.287 1 98.31 423 ILE A O 1
ATOM 3304 N N . MET A 1 424 ? -11.539 -29.969 -0.178 1 98.44 424 MET A N 1
ATOM 3305 C CA . MET A 1 424 ? -12.125 -28.891 -0.981 1 98.44 424 MET A CA 1
ATOM 3306 C C . MET A 1 424 ? -11.781 -27.531 -0.398 1 98.44 424 MET A C 1
ATOM 3308 O O . MET A 1 424 ? -11.984 -26.5 -1.048 1 98.44 424 MET A O 1
ATOM 3312 N N . GLN A 1 425 ? -11.195 -27.469 0.78 1 98.31 425 GLN A N 1
ATOM 3313 C CA . GLN A 1 425 ? -11.039 -26.219 1.515 1 98.31 425 GLN A CA 1
ATOM 3314 C C . GLN A 1 425 ? -9.562 -25.828 1.633 1 98.31 425 GLN A C 1
ATOM 3316 O O . GLN A 1 425 ? -9.219 -24.641 1.562 1 98.31 425 GLN A O 1
ATOM 3321 N N . GLU A 1 426 ? -8.672 -26.766 1.792 1 98.06 426 GLU A N 1
ATOM 3322 C CA . GLU A 1 426 ? -7.285 -26.516 2.162 1 98.06 426 GLU A CA 1
ATOM 3323 C C . GLU A 1 426 ? -6.367 -26.594 0.945 1 98.06 426 GLU A C 1
ATOM 3325 O O . GLU A 1 426 ? -6.645 -27.328 -0.002 1 98.06 426 GLU A O 1
ATOM 3330 N N . GLU A 1 427 ? -5.344 -25.844 0.908 1 97.94 427 GLU A N 1
ATOM 3331 C CA . GLU A 1 427 ? -4.355 -25.859 -0.169 1 97.94 427 GLU A CA 1
ATOM 3332 C C . GLU A 1 427 ? -3.568 -27.156 -0.173 1 97.94 427 GLU A C 1
ATOM 3334 O O . GLU A 1 427 ? -3.102 -27.609 0.875 1 97.94 427 GLU A O 1
ATOM 3339 N N . ILE A 1 428 ? -3.416 -27.75 -1.313 1 98.12 428 ILE A N 1
ATOM 3340 C CA . ILE A 1 428 ? -2.689 -29 -1.467 1 98.12 428 ILE A CA 1
ATOM 3341 C C . ILE A 1 428 ? -1.342 -28.734 -2.135 1 98.12 428 ILE A C 1
ATOM 3343 O O . ILE A 1 428 ? -0.314 -29.266 -1.7 1 98.12 428 ILE A O 1
ATOM 3347 N N . PHE A 1 429 ? -1.329 -27.922 -3.152 1 98.31 429 PHE A N 1
ATOM 3348 C CA . PHE A 1 429 ? -0.141 -27.547 -3.91 1 98.31 429 PHE A CA 1
ATOM 3349 C C . PHE A 1 429 ? 0.498 -28.766 -4.555 1 98.31 429 PHE A C 1
ATOM 3351 O O . PHE A 1 429 ? 1.698 -29 -4.402 1 98.31 429 PHE A O 1
ATOM 3358 N N . GLY A 1 430 ? -0.234 -29.562 -5.281 1 98.69 430 GLY A N 1
ATOM 3359 C CA . GLY A 1 430 ? 0.117 -30.781 -5.988 1 98.69 430 GLY A CA 1
ATOM 3360 C C . GLY A 1 430 ? -0.888 -31.172 -7.059 1 98.69 430 GLY A C 1
ATOM 3361 O O . GLY A 1 430 ? -1.891 -30.469 -7.25 1 98.69 430 GLY A O 1
ATOM 3362 N N . PRO A 1 431 ? -0.611 -32.219 -7.82 1 98.81 431 PRO A N 1
ATOM 3363 C CA . PRO A 1 431 ? -1.462 -32.594 -8.953 1 98.81 431 PRO A CA 1
ATOM 3364 C C . PRO A 1 431 ? -2.707 -33.344 -8.523 1 98.81 431 PRO A C 1
ATOM 3366 O O . PRO A 1 431 ? -2.928 -34.469 -8.984 1 98.81 431 PRO A O 1
ATOM 3369 N N . VAL A 1 432 ? -3.521 -32.719 -7.68 1 98.94 432 VAL A N 1
ATOM 3370 C CA . VAL A 1 432 ? -4.734 -33.312 -7.141 1 98.94 432 VAL A CA 1
ATOM 3371 C C . VAL A 1 432 ? -5.934 -32.406 -7.422 1 98.94 432 VAL A C 1
ATOM 3373 O O . VAL A 1 432 ? -5.977 -31.266 -6.965 1 98.94 432 VAL A O 1
ATOM 3376 N N . LEU A 1 433 ? -6.879 -32.906 -8.195 1 98.88 433 LEU A N 1
ATOM 3377 C CA . LEU A 1 433 ? -8.133 -32.219 -8.516 1 98.88 433 LEU A CA 1
ATOM 3378 C C . LEU A 1 433 ? -9.312 -32.938 -7.867 1 98.88 433 LEU A C 1
ATOM 3380 O O . LEU A 1 433 ? -9.477 -34.156 -8.023 1 98.88 433 LEU A O 1
ATOM 3384 N N . THR A 1 434 ? -10.102 -32.25 -7.148 1 98.94 434 THR A N 1
ATOM 3385 C CA . THR A 1 434 ? -11.32 -32.812 -6.574 1 98.94 434 THR A CA 1
ATOM 3386 C C . THR A 1 434 ? -12.555 -32.219 -7.234 1 98.94 434 THR A C 1
ATOM 3388 O O . THR A 1 434 ? -12.68 -30.984 -7.332 1 98.94 434 THR A O 1
ATOM 3391 N N . VAL A 1 435 ? -13.469 -33.062 -7.676 1 98.88 435 VAL A N 1
ATOM 3392 C CA . VAL A 1 435 ? -14.633 -32.625 -8.445 1 98.88 435 VAL A CA 1
ATOM 3393 C C . VAL A 1 435 ? -15.914 -32.938 -7.652 1 98.88 435 VAL A C 1
ATOM 3395 O O . VAL A 1 435 ? -16.094 -34.031 -7.121 1 98.88 435 VAL A O 1
ATOM 3398 N N . TYR A 1 436 ? -16.766 -31.969 -7.566 1 98.94 436 TYR A N 1
ATOM 3399 C CA . TYR A 1 436 ? -18.094 -32.125 -6.98 1 98.94 436 TYR A CA 1
ATOM 3400 C C . TYR A 1 436 ? -19.172 -31.969 -8.047 1 98.94 436 TYR A C 1
ATOM 3402 O O . TYR A 1 436 ? -19.422 -30.875 -8.547 1 98.94 436 TYR A O 1
ATOM 3410 N N . PRO A 1 437 ? -19.844 -33.094 -8.461 1 98.81 437 PRO A N 1
ATOM 3411 C CA . PRO A 1 437 ? -21.031 -32.969 -9.305 1 98.81 437 PRO A CA 1
ATOM 3412 C C . PRO A 1 437 ? -22.234 -32.375 -8.547 1 98.81 437 PRO A C 1
ATOM 3414 O O . PRO A 1 437 ? -22.531 -32.812 -7.434 1 98.81 437 PRO A O 1
ATOM 3417 N N . TYR A 1 438 ? -22.844 -31.359 -9.117 1 98.81 438 TYR A N 1
ATOM 3418 C CA . TYR A 1 438 ? -23.969 -30.719 -8.438 1 98.81 438 TYR A CA 1
ATOM 3419 C C . TYR A 1 438 ? -25.234 -30.781 -9.281 1 98.81 438 TYR A C 1
ATOM 3421 O O . TYR A 1 438 ? -25.156 -30.875 -10.516 1 98.81 438 TYR A O 1
ATOM 3429 N N . PRO A 1 439 ? -26.5 -30.766 -8.695 1 98.56 439 PRO A N 1
ATOM 3430 C CA . PRO A 1 439 ? -27.719 -30.703 -9.492 1 98.56 439 PRO A CA 1
ATOM 3431 C C . PRO A 1 439 ? -27.797 -29.453 -10.359 1 98.56 439 PRO A C 1
ATOM 3433 O O . PRO A 1 439 ? -27.609 -28.344 -9.852 1 98.56 439 PRO A O 1
ATOM 3436 N N . ASP A 1 440 ? -28.078 -29.656 -11.641 1 98.25 440 ASP A N 1
ATOM 3437 C CA . ASP A 1 440 ? -28.031 -28.578 -12.625 1 98.25 440 ASP A CA 1
ATOM 3438 C C . ASP A 1 440 ? -28.844 -27.375 -12.148 1 98.25 440 ASP A C 1
ATOM 3440 O O . ASP A 1 440 ? -28.406 -26.234 -12.305 1 98.25 440 ASP A O 1
ATOM 3444 N N . GLU A 1 441 ? -29.922 -27.609 -11.531 1 97.88 441 GLU A N 1
ATOM 3445 C CA . GLU A 1 441 ? -30.859 -26.531 -11.164 1 97.88 441 GLU A CA 1
ATOM 3446 C C . GLU A 1 441 ? -30.359 -25.766 -9.945 1 97.88 441 GLU A C 1
ATOM 3448 O O . GLU A 1 441 ? -30.875 -24.688 -9.633 1 97.88 441 GLU A O 1
ATOM 3453 N N . LYS A 1 442 ? -29.328 -26.219 -9.328 1 98.38 442 LYS A N 1
ATOM 3454 C CA . LYS A 1 442 ? -28.828 -25.594 -8.102 1 98.38 442 LYS A CA 1
ATOM 3455 C C . LYS A 1 442 ? -27.594 -24.766 -8.375 1 98.38 442 LYS A C 1
ATOM 3457 O O . LYS A 1 442 ? -26.828 -24.453 -7.453 1 98.38 442 LYS A O 1
ATOM 3462 N N . TYR A 1 443 ? -27.344 -24.344 -9.617 1 98.31 443 TYR A N 1
ATOM 3463 C CA . TYR A 1 443 ? -26.078 -23.703 -9.953 1 98.31 443 TYR A CA 1
ATOM 3464 C C . TYR A 1 443 ? -25.875 -22.422 -9.148 1 98.31 443 TYR A C 1
ATOM 3466 O O . TYR A 1 443 ? -24.75 -22.109 -8.742 1 98.31 443 TYR A O 1
ATOM 3474 N N . ARG A 1 444 ? -26.922 -21.672 -8.844 1 98.19 444 ARG A N 1
ATOM 3475 C CA . ARG A 1 444 ? -26.797 -20.422 -8.094 1 98.19 444 ARG A CA 1
ATOM 3476 C C . ARG A 1 444 ? -26.344 -20.703 -6.656 1 98.19 444 ARG A C 1
ATOM 3478 O O . ARG A 1 444 ? -25.469 -20.016 -6.133 1 98.19 444 ARG A O 1
ATOM 3485 N N . GLU A 1 445 ? -26.969 -21.688 -6.039 1 98.38 445 GLU A N 1
ATOM 3486 C CA . GLU A 1 445 ? -26.594 -22.094 -4.688 1 98.38 445 GLU A CA 1
ATOM 3487 C C . GLU A 1 445 ? -25.156 -22.578 -4.637 1 98.38 445 GLU A C 1
ATOM 3489 O O . GLU A 1 445 ? -24.438 -22.312 -3.672 1 98.38 445 GLU A O 1
ATOM 3494 N N . VAL A 1 446 ? -24.75 -23.297 -5.629 1 98.69 446 VAL A N 1
ATOM 3495 C CA . VAL A 1 446 ? -23.391 -23.844 -5.688 1 98.69 446 VAL A CA 1
ATOM 3496 C C . VAL A 1 446 ? -22.391 -22.719 -5.891 1 98.69 446 VAL A C 1
ATOM 3498 O O . VAL A 1 446 ? -21.297 -22.734 -5.32 1 98.69 446 VAL A O 1
ATOM 3501 N N . LEU A 1 447 ? -22.734 -21.719 -6.719 1 98.75 447 LEU A N 1
ATOM 3502 C CA . LEU A 1 447 ? -21.891 -20.547 -6.855 1 98.75 447 LEU A CA 1
ATOM 3503 C C . LEU A 1 447 ? -21.625 -19.891 -5.5 1 98.75 447 LEU A C 1
ATOM 3505 O O . LEU A 1 447 ? -20.5 -19.547 -5.18 1 98.75 447 LEU A O 1
ATOM 3509 N N . GLU A 1 448 ? -22.656 -19.734 -4.703 1 98.5 448 GLU A N 1
ATOM 3510 C CA . GLU A 1 448 ? -22.5 -19.172 -3.359 1 98.5 448 GLU A CA 1
ATOM 3511 C C . GLU A 1 448 ? -21.594 -20.062 -2.504 1 98.5 448 GLU A C 1
ATOM 3513 O O . GLU A 1 448 ? -20.75 -19.547 -1.752 1 98.5 448 GLU A O 1
ATOM 3518 N N . MET A 1 449 ? -21.766 -21.328 -2.623 1 98.25 449 MET A N 1
ATOM 3519 C CA . MET A 1 449 ? -20.938 -22.281 -1.886 1 98.25 449 MET A CA 1
ATOM 3520 C C . MET A 1 449 ? -19.484 -22.172 -2.303 1 98.25 449 MET A C 1
ATOM 3522 O O . MET A 1 449 ? -18.578 -22.219 -1.46 1 98.25 449 MET A O 1
ATOM 3526 N N . VAL A 1 450 ? -19.203 -22.047 -3.602 1 98.62 450 VAL A N 1
ATOM 3527 C CA . VAL A 1 450 ? -17.844 -21.906 -4.109 1 98.62 450 VAL A CA 1
ATOM 3528 C C . VAL A 1 450 ? -17.172 -20.719 -3.426 1 98.62 450 VAL A C 1
ATOM 3530 O O . VAL A 1 450 ? -16.016 -20.812 -3.008 1 98.62 450 VAL A O 1
ATOM 3533 N N . ASN A 1 451 ? -17.875 -19.656 -3.285 1 98.12 451 ASN A N 1
ATOM 3534 C CA . ASN A 1 451 ? -17.375 -18.422 -2.682 1 98.12 451 ASN A CA 1
ATOM 3535 C C . ASN A 1 451 ? -16.984 -18.641 -1.223 1 98.12 451 ASN A C 1
ATOM 3537 O O . ASN A 1 451 ? -16.047 -18 -0.73 1 98.12 451 ASN A O 1
ATOM 3541 N N . GLU A 1 452 ? -17.609 -19.531 -0.532 1 97.31 452 GLU A N 1
ATOM 3542 C CA . GLU A 1 452 ? -17.484 -19.625 0.919 1 97.31 452 GLU A CA 1
ATOM 3543 C C . GLU A 1 452 ? -16.641 -20.828 1.327 1 97.31 452 GLU A C 1
ATOM 3545 O O . GLU A 1 452 ? -16.266 -20.969 2.496 1 97.31 452 GLU A O 1
ATOM 3550 N N . THR A 1 453 ? -16.266 -21.656 0.405 1 98 453 THR A N 1
ATOM 3551 C CA . THR A 1 453 ? -15.68 -22.953 0.709 1 98 453 THR A CA 1
ATOM 3552 C C . THR A 1 453 ? -14.266 -22.781 1.255 1 98 453 THR A C 1
ATOM 3554 O O . THR A 1 453 ? -13.906 -23.391 2.268 1 98 453 THR A O 1
ATOM 3557 N N . SER A 1 454 ? -13.477 -22 0.686 1 97.75 454 SER A N 1
ATOM 3558 C CA . SER A 1 454 ? -12.07 -21.875 1.059 1 97.75 454 SER A CA 1
ATOM 3559 C C . SER A 1 454 ? -11.758 -20.469 1.571 1 97.75 454 SER A C 1
ATOM 3561 O O . SER A 1 454 ? -12.445 -19.516 1.216 1 97.75 454 SER A O 1
ATOM 3563 N N . PRO A 1 455 ? -10.75 -20.328 2.451 1 97.88 455 PRO A N 1
ATOM 3564 C CA . PRO A 1 455 ? -10.398 -19 2.953 1 97.88 455 PRO A CA 1
ATOM 3565 C C . PRO A 1 455 ? -9.586 -18.188 1.947 1 97.88 455 PRO A C 1
ATOM 3567 O O . PRO A 1 455 ? -9.211 -17.047 2.232 1 97.88 455 PRO A O 1
ATOM 3570 N N . PHE A 1 456 ? -9.352 -18.703 0.761 1 98.5 456 PHE A N 1
ATOM 3571 C CA . PHE A 1 456 ? -8.484 -18.062 -0.221 1 98.5 456 PHE A CA 1
ATOM 3572 C C . PHE A 1 456 ? -9.305 -17.297 -1.256 1 98.5 456 PHE A C 1
ATOM 3574 O O . PHE A 1 456 ? -10.492 -17.562 -1.428 1 98.5 456 PHE A O 1
ATOM 3581 N N . GLY A 1 457 ? -8.773 -16.281 -1.883 1 98.62 457 GLY A N 1
ATOM 3582 C CA . GLY A 1 457 ? -9.328 -15.508 -2.982 1 98.62 457 GLY A CA 1
ATOM 3583 C C . GLY A 1 457 ? -8.32 -15.195 -4.07 1 98.62 457 GLY A C 1
ATOM 3584 O O . GLY A 1 457 ? -8.125 -14.039 -4.434 1 98.62 457 GLY A O 1
ATOM 3585 N N . LEU A 1 458 ? -7.703 -16.25 -4.699 1 98.75 458 LEU A N 1
ATOM 3586 C CA . LEU A 1 458 ? -6.609 -16.047 -5.641 1 98.75 458 LEU A CA 1
ATOM 3587 C C . LEU A 1 458 ? -7.117 -16.078 -7.078 1 98.75 458 LEU A C 1
ATOM 3589 O O . LEU A 1 458 ? -7.254 -15.039 -7.719 1 98.75 458 LEU A O 1
ATOM 3593 N N . THR A 1 459 ? -7.453 -17.344 -7.621 1 98.88 459 THR A N 1
ATOM 3594 C CA . THR A 1 459 ? -7.965 -17.422 -8.984 1 98.88 459 THR A CA 1
ATOM 3595 C C . THR A 1 459 ? -9.219 -18.281 -9.039 1 98.88 459 THR A C 1
ATOM 3597 O O . THR A 1 459 ? -9.484 -19.062 -8.125 1 98.88 459 THR A O 1
ATOM 3600 N N . GLY A 1 460 ? -10.016 -18.062 -9.992 1 98.88 460 GLY A N 1
ATOM 3601 C CA . GLY A 1 460 ? -11.203 -18.859 -10.281 1 98.88 460 GLY A CA 1
ATOM 3602 C C . GLY A 1 460 ? -11.688 -18.703 -11.711 1 98.88 460 GLY A C 1
ATOM 3603 O O . GLY A 1 460 ? -11.484 -17.672 -12.336 1 98.88 460 GLY A O 1
ATOM 3604 N N . ALA A 1 461 ? -12.305 -19.719 -12.203 1 98.94 461 ALA A N 1
ATOM 3605 C CA . ALA A 1 461 ? -12.797 -19.719 -13.578 1 98.94 461 ALA A CA 1
ATOM 3606 C C . ALA A 1 461 ? -14.258 -20.156 -13.633 1 98.94 461 ALA A C 1
ATOM 3608 O O . ALA A 1 461 ? -14.688 -21.031 -12.867 1 98.94 461 ALA A O 1
ATOM 3609 N N . VAL A 1 462 ? -14.961 -19.547 -14.508 1 98.94 462 VAL A N 1
ATOM 3610 C CA . VAL A 1 462 ? -16.328 -19.922 -14.844 1 98.94 462 VAL A CA 1
ATOM 3611 C C . VAL A 1 462 ? -16.406 -20.312 -16.328 1 98.94 462 VAL A C 1
ATOM 3613 O O . VAL A 1 462 ? -15.969 -19.547 -17.188 1 98.94 462 VAL A O 1
ATOM 3616 N N . PHE A 1 463 ? -16.906 -21.469 -16.578 1 98.94 463 PHE A N 1
ATOM 3617 C CA . PHE A 1 463 ? -17.188 -21.922 -17.938 1 98.94 463 PHE A CA 1
ATOM 3618 C C . PHE A 1 463 ? -18.688 -21.906 -18.203 1 98.94 463 PHE A C 1
ATOM 3620 O O . PHE A 1 463 ? -19.453 -22.656 -17.594 1 98.94 463 PHE A O 1
ATOM 3627 N N . ALA A 1 464 ? -19.125 -21.016 -19 1 98.81 464 ALA A N 1
ATOM 3628 C CA . ALA A 1 464 ? -20.531 -20.859 -19.375 1 98.81 464 ALA A CA 1
ATOM 3629 C C . ALA A 1 464 ? -20.672 -20.078 -20.672 1 98.81 464 ALA A C 1
ATOM 3631 O O . ALA A 1 464 ? -20.062 -19.031 -20.844 1 98.81 464 ALA A O 1
ATOM 3632 N N . LYS A 1 465 ? -21.469 -20.578 -21.641 1 97.81 465 LYS A N 1
ATOM 3633 C CA . LYS A 1 465 ? -21.781 -19.844 -22.859 1 97.81 465 LYS A CA 1
ATOM 3634 C C . LYS A 1 465 ? -22.922 -18.844 -22.641 1 97.81 465 LYS A C 1
ATOM 3636 O O . LYS A 1 465 ? -23.016 -17.844 -23.328 1 97.81 465 LYS A O 1
ATOM 3641 N N . ASP A 1 466 ? -23.797 -19.172 -21.703 1 98.06 466 ASP A N 1
ATOM 3642 C CA . ASP A 1 466 ? -24.906 -18.281 -21.344 1 98.06 466 ASP A CA 1
ATOM 3643 C C . ASP A 1 466 ? -24.391 -17 -20.719 1 98.06 466 ASP A C 1
ATOM 3645 O O . ASP A 1 466 ? -23.922 -17 -19.578 1 98.06 466 ASP A O 1
ATOM 3649 N N . VAL A 1 467 ? -24.578 -15.914 -21.375 1 97.56 467 VAL A N 1
ATOM 3650 C CA . VAL A 1 467 ? -24.016 -14.625 -21 1 97.56 467 VAL A CA 1
ATOM 3651 C C . VAL A 1 467 ? -24.625 -14.172 -19.672 1 97.56 467 VAL A C 1
ATOM 3653 O O . VAL A 1 467 ? -23.953 -13.531 -18.859 1 97.56 467 VAL A O 1
ATOM 3656 N N . ASN A 1 468 ? -25.891 -14.5 -19.438 1 98.12 468 ASN A N 1
ATOM 3657 C CA . ASN A 1 468 ? -26.531 -14.125 -18.188 1 98.12 468 ASN A CA 1
ATOM 3658 C C . ASN A 1 468 ? -25.922 -14.883 -17 1 98.12 468 ASN A C 1
ATOM 3660 O O . ASN A 1 468 ? -25.766 -14.32 -15.914 1 98.12 468 ASN A O 1
ATOM 3664 N N . VAL A 1 469 ? -25.609 -16.172 -17.234 1 98.38 469 VAL A N 1
ATOM 3665 C CA . VAL A 1 469 ? -24.984 -16.969 -16.188 1 98.38 469 VAL A CA 1
ATOM 3666 C C . VAL A 1 469 ? -23.594 -16.422 -15.875 1 98.38 469 VAL A C 1
ATOM 3668 O O . VAL A 1 469 ? -23.188 -16.375 -14.711 1 98.38 469 VAL A O 1
ATOM 3671 N N . VAL A 1 470 ? -22.859 -16.062 -16.906 1 98.62 470 VAL A N 1
ATOM 3672 C CA . VAL A 1 470 ? -21.531 -15.508 -16.719 1 98.62 470 VAL A CA 1
ATOM 3673 C C . VAL A 1 470 ? -21.609 -14.258 -15.844 1 98.62 470 VAL A C 1
ATOM 3675 O O . VAL A 1 470 ? -20.828 -14.102 -14.906 1 98.62 470 VAL A O 1
ATOM 3678 N N . LYS A 1 471 ? -22.562 -13.375 -16.125 1 97.94 471 LYS A N 1
ATOM 3679 C CA . LYS A 1 471 ? -22.734 -12.141 -15.367 1 97.94 471 LYS A CA 1
ATOM 3680 C C . LYS A 1 471 ? -23.078 -12.438 -13.906 1 97.94 471 LYS A C 1
ATOM 3682 O O . LYS A 1 471 ? -22.516 -11.828 -12.992 1 97.94 471 LYS A O 1
ATOM 3687 N N . GLU A 1 472 ? -23.969 -13.383 -13.703 1 97.94 472 GLU A N 1
ATOM 3688 C CA . GLU A 1 472 ? -24.391 -13.758 -12.352 1 97.94 472 GLU A CA 1
ATOM 3689 C C . GLU A 1 472 ? -23.234 -14.375 -11.57 1 97.94 472 GLU A C 1
ATOM 3691 O O . GLU A 1 472 ? -23.016 -14.039 -10.406 1 97.94 472 GLU A O 1
ATOM 3696 N N . ALA A 1 473 ? -22.531 -15.273 -12.234 1 98.75 473 ALA A N 1
ATOM 3697 C CA . ALA A 1 473 ? -21.422 -15.961 -11.594 1 98.75 473 ALA A CA 1
ATOM 3698 C C . ALA A 1 473 ? -20.328 -14.969 -11.195 1 98.75 473 ALA A C 1
ATOM 3700 O O . ALA A 1 473 ? -19.766 -15.055 -10.102 1 98.75 473 ALA A O 1
ATOM 3701 N N . HIS A 1 474 ? -20.047 -14.102 -12.102 1 98.31 474 HIS A N 1
ATOM 3702 C CA . HIS A 1 474 ? -19.031 -13.102 -11.805 1 98.31 474 HIS A CA 1
ATOM 3703 C C . HIS A 1 474 ? -19.406 -12.281 -10.57 1 98.31 474 HIS A C 1
ATOM 3705 O O . HIS A 1 474 ? -18.562 -12.031 -9.711 1 98.31 474 HIS A O 1
ATOM 3711 N N . GLU A 1 475 ? -20.625 -11.859 -10.469 1 97.56 475 GLU A N 1
ATOM 3712 C CA . GLU A 1 475 ? -21.062 -11.055 -9.336 1 97.56 475 GLU A CA 1
ATOM 3713 C C . GLU A 1 475 ? -20.969 -11.844 -8.031 1 97.56 475 GLU A C 1
ATOM 3715 O O . GLU A 1 475 ? -20.484 -11.336 -7.02 1 97.56 475 GLU A O 1
ATOM 3720 N N . ILE A 1 476 ? -21.422 -13.086 -8.055 1 98.19 476 ILE A N 1
ATOM 3721 C CA . ILE A 1 476 ? -21.469 -13.914 -6.859 1 98.19 476 ILE A CA 1
ATOM 3722 C C . ILE A 1 476 ? -20.047 -14.258 -6.418 1 98.19 476 ILE A C 1
ATOM 3724 O O . ILE A 1 476 ? -19.766 -14.305 -5.219 1 98.19 476 ILE A O 1
ATOM 3728 N N . LEU A 1 477 ? -19.125 -14.445 -7.387 1 98.69 477 LEU A N 1
ATOM 3729 C CA . LEU A 1 477 ? -17.781 -14.938 -7.102 1 98.69 477 LEU A CA 1
ATOM 3730 C C . LEU A 1 477 ? -16.781 -13.789 -7.105 1 98.69 477 LEU A C 1
ATOM 3732 O O . LEU A 1 477 ? -15.562 -14.016 -7.043 1 98.69 477 LEU A O 1
ATOM 3736 N N . LYS A 1 478 ? -17.219 -12.609 -7.125 1 97.25 478 LYS A N 1
ATOM 3737 C CA . LYS A 1 478 ? -16.422 -11.406 -7.352 1 97.25 478 LYS A CA 1
ATOM 3738 C C . LYS A 1 478 ? -15.258 -11.32 -6.359 1 97.25 478 LYS A C 1
ATOM 3740 O O . LYS A 1 478 ? -14.148 -10.945 -6.723 1 97.25 478 LYS A O 1
ATOM 3745 N N . MET A 1 479 ? -15.492 -11.664 -5.09 1 97.5 479 MET A N 1
ATOM 3746 C CA . MET A 1 479 ? -14.484 -11.492 -4.047 1 97.5 479 MET A CA 1
ATOM 3747 C C . MET A 1 479 ? -13.633 -12.75 -3.9 1 97.5 479 MET A C 1
ATOM 3749 O O . MET A 1 479 ? -12.625 -12.742 -3.191 1 97.5 479 MET A O 1
ATOM 3753 N N . SER A 1 480 ? -13.969 -13.844 -4.625 1 98.31 480 SER A N 1
ATOM 3754 C CA . SER A 1 480 ? -13.344 -15.141 -4.406 1 98.31 480 SER A CA 1
ATOM 3755 C C . SER A 1 480 ? -12.117 -15.32 -5.285 1 98.31 480 SER A C 1
ATOM 3757 O O . SER A 1 480 ? -11.398 -16.312 -5.168 1 98.31 480 SER A O 1
ATOM 3759 N N . ALA A 1 481 ? -11.82 -14.328 -6.121 1 98.75 481 ALA A N 1
ATOM 3760 C CA . ALA A 1 481 ? -10.688 -14.461 -7.035 1 98.75 481 ALA A CA 1
ATOM 3761 C C . ALA A 1 481 ? -10.133 -13.094 -7.418 1 98.75 481 ALA A C 1
ATOM 3763 O O . ALA A 1 481 ? -10.852 -12.242 -7.941 1 98.75 481 ALA A O 1
ATOM 3764 N N . GLY A 1 482 ? -8.852 -12.93 -7.129 1 98.69 482 GLY A N 1
ATOM 3765 C CA . GLY A 1 482 ? -8.195 -11.734 -7.617 1 98.69 482 GLY A CA 1
ATOM 3766 C C . GLY A 1 482 ? -7.93 -11.766 -9.109 1 98.69 482 GLY A C 1
ATOM 3767 O O . GLY A 1 482 ? -7.828 -10.711 -9.75 1 98.69 482 GLY A O 1
ATOM 3768 N N . ASN A 1 483 ? -7.793 -12.891 -9.688 1 98.88 483 ASN A N 1
ATOM 3769 C CA . ASN A 1 483 ? -7.797 -13.172 -11.117 1 98.88 483 ASN A CA 1
ATOM 3770 C C . ASN A 1 483 ? -8.961 -14.086 -11.508 1 98.88 483 ASN A C 1
ATOM 3772 O O . ASN A 1 483 ? -9.023 -15.234 -11.062 1 98.88 483 ASN A O 1
ATOM 3776 N N . PHE A 1 484 ? -9.82 -13.555 -12.273 1 98.88 484 PHE A N 1
ATOM 3777 C CA . PHE A 1 484 ? -11.055 -14.242 -12.641 1 98.88 484 PHE A CA 1
ATOM 3778 C C . PHE A 1 484 ? -11.055 -14.578 -14.133 1 98.88 484 PHE A C 1
ATOM 3780 O O . PHE A 1 484 ? -10.742 -13.734 -14.969 1 98.88 484 PHE A O 1
ATOM 3787 N N . TYR A 1 485 ? -11.422 -15.82 -14.469 1 98.88 485 TYR A N 1
ATOM 3788 C CA . TYR A 1 485 ? -11.359 -16.312 -15.844 1 98.88 485 TYR A CA 1
ATOM 3789 C C . TYR A 1 485 ? -12.734 -16.75 -16.328 1 98.88 485 TYR A C 1
ATOM 3791 O O . TYR A 1 485 ? -13.477 -17.406 -15.594 1 98.88 485 TYR A O 1
ATOM 3799 N N . ILE A 1 486 ? -13.094 -16.328 -17.484 1 98.88 486 ILE A N 1
ATOM 3800 C CA . ILE A 1 486 ? -14.352 -16.703 -18.125 1 98.88 486 ILE A CA 1
ATOM 3801 C C . ILE A 1 486 ? -14.062 -17.547 -19.375 1 98.88 486 ILE A C 1
ATOM 3803 O O . ILE A 1 486 ? -13.422 -17.062 -20.312 1 98.88 486 ILE A O 1
ATOM 3807 N N . ASN A 1 487 ? -14.555 -18.781 -19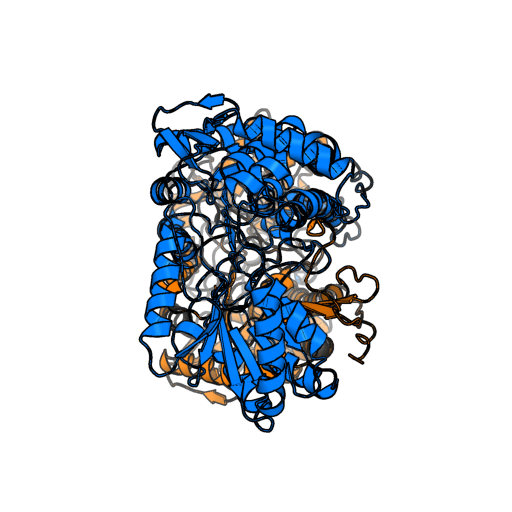.375 1 98.75 487 ASN A N 1
ATOM 3808 C CA . ASN A 1 487 ? -14.367 -19.734 -20.469 1 98.75 487 ASN A CA 1
ATOM 3809 C C . ASN A 1 487 ? -12.891 -19.969 -20.781 1 98.75 487 ASN A C 1
ATOM 3811 O O . ASN A 1 487 ? -12.5 -20.078 -21.938 1 98.75 487 ASN A O 1
ATOM 3815 N N . ASP A 1 488 ? -12.102 -19.938 -19.766 1 98.5 488 ASP A N 1
ATOM 3816 C CA . ASP A 1 488 ? -10.664 -20.203 -19.75 1 98.5 488 ASP A CA 1
ATOM 3817 C C . ASP A 1 488 ? -10.234 -20.859 -18.438 1 98.5 488 ASP A C 1
ATOM 3819 O O . ASP A 1 488 ? -10.969 -20.828 -17.453 1 98.5 488 ASP A O 1
ATOM 3823 N N . LYS A 1 489 ? -9.133 -21.516 -18.5 1 98.56 489 LYS A N 1
ATOM 3824 C CA . LYS A 1 489 ? -8.586 -22.141 -17.297 1 98.56 489 LYS A CA 1
ATOM 3825 C C . LYS A 1 489 ? -8.156 -21.094 -16.281 1 98.56 489 LYS A C 1
ATOM 3827 O O . LYS A 1 489 ? -7.785 -19.969 -16.641 1 98.56 489 LYS A O 1
ATOM 3832 N N . SER A 1 490 ? -8.086 -21.453 -14.977 1 98.38 490 SER A N 1
ATOM 3833 C CA . SER A 1 490 ? -7.84 -20.516 -13.883 1 98.38 490 SER A CA 1
ATOM 3834 C C . SER A 1 490 ? -6.355 -20.203 -13.75 1 98.38 490 SER A C 1
ATOM 3836 O O . SER A 1 490 ? -5.941 -19.547 -12.789 1 98.38 490 SER A O 1
ATOM 3838 N N . THR A 1 491 ? -5.48 -20.656 -14.578 1 98.19 491 THR A N 1
ATOM 3839 C CA . THR A 1 491 ? -4.043 -20.406 -14.57 1 98.19 491 THR A CA 1
ATOM 3840 C C . THR A 1 491 ? -3.621 -19.656 -15.836 1 98.19 491 THR A C 1
ATOM 3842 O O . THR A 1 491 ? -4.379 -19.594 -16.812 1 98.19 491 THR A O 1
ATOM 3845 N N . GLY A 1 492 ? -2.453 -19.062 -15.82 1 95.19 492 GLY A N 1
ATOM 3846 C CA . GLY A 1 492 ? -1.839 -18.562 -17.047 1 95.19 492 GLY A CA 1
ATOM 3847 C C . GLY A 1 492 ? -1.865 -17.062 -17.156 1 95.19 492 GLY A C 1
ATOM 3848 O O . GLY A 1 492 ? -2.072 -16.516 -18.25 1 95.19 492 GLY A O 1
ATOM 3849 N N . SER A 1 493 ? -1.71 -16.406 -16.016 1 97.06 493 SER A N 1
ATOM 3850 C CA . SER A 1 493 ? -1.602 -14.961 -16.062 1 97.06 493 SER A CA 1
ATOM 3851 C C . SER A 1 493 ? -0.354 -14.516 -16.828 1 97.06 493 SER A C 1
ATOM 3853 O O . SER A 1 493 ? 0.7 -15.148 -16.719 1 97.06 493 SER A O 1
ATOM 3855 N N . VAL A 1 494 ? -0.502 -13.477 -17.625 1 98.06 494 VAL A N 1
ATOM 3856 C CA . VAL A 1 494 ? 0.594 -12.875 -18.375 1 98.06 494 VAL A CA 1
ATOM 3857 C C . VAL A 1 494 ? 0.767 -11.414 -17.953 1 98.06 494 VAL A C 1
ATOM 3859 O O . VAL A 1 494 ? -0.217 -10.695 -17.781 1 98.06 494 VAL A O 1
ATOM 3862 N N . VAL A 1 495 ? 1.99 -10.992 -17.766 1 98.5 495 VAL A N 1
ATOM 3863 C CA . VAL A 1 495 ? 2.32 -9.641 -17.328 1 98.5 495 VAL A CA 1
ATOM 3864 C C . VAL A 1 495 ? 1.629 -8.625 -18.25 1 98.5 495 VAL A C 1
ATOM 3866 O O . VAL A 1 495 ? 1.633 -8.773 -19.469 1 98.5 495 VAL A O 1
ATOM 3869 N N . MET A 1 496 ? 0.989 -7.645 -17.672 1 97.94 496 MET A N 1
ATOM 3870 C CA . MET A 1 496 ? 0.3 -6.508 -18.281 1 97.94 496 MET A CA 1
ATOM 3871 C C . MET A 1 496 ? -0.978 -6.961 -18.984 1 97.94 496 MET A C 1
ATOM 3873 O O . MET A 1 496 ? -1.773 -6.133 -19.422 1 97.94 496 MET A O 1
ATOM 3877 N N . GLN A 1 497 ? -1.236 -8.25 -19.141 1 98.44 497 GLN A N 1
ATOM 3878 C CA . GLN A 1 497 ? -2.518 -8.766 -19.609 1 98.44 497 GLN A CA 1
ATOM 3879 C C . GLN A 1 497 ? -3.434 -9.125 -18.438 1 98.44 497 GLN A C 1
ATOM 3881 O O . GLN A 1 497 ? -4.605 -8.742 -18.438 1 98.44 497 GLN A O 1
ATOM 3886 N N . GLN A 1 498 ? -2.889 -9.828 -17.484 1 98.44 498 GLN A N 1
ATOM 3887 C CA . GLN A 1 498 ? -3.59 -10.18 -16.25 1 98.44 498 GLN A CA 1
ATOM 3888 C C . GLN A 1 498 ? -2.697 -9.977 -15.039 1 98.44 498 GLN A C 1
ATOM 3890 O O . GLN A 1 498 ? -2.232 -10.945 -14.43 1 98.44 498 GLN A O 1
ATOM 3895 N N . PRO A 1 499 ? -2.525 -8.695 -14.586 1 98.44 499 PRO A N 1
ATOM 3896 C CA . PRO A 1 499 ? -1.766 -8.516 -13.344 1 98.44 499 PRO A CA 1
ATOM 3897 C C . PRO A 1 499 ? -2.217 -9.469 -12.242 1 98.44 499 PRO A C 1
ATOM 3899 O O . PRO A 1 499 ? -3.414 -9.727 -12.094 1 98.44 499 PRO A O 1
ATOM 3902 N N . PHE A 1 500 ? -1.25 -9.992 -11.531 1 98.5 500 PHE A N 1
ATOM 3903 C CA . PHE A 1 500 ? -1.525 -11.172 -10.727 1 98.5 500 PHE A CA 1
ATOM 3904 C C . PHE A 1 500 ? -1.569 -10.812 -9.242 1 98.5 500 PHE A C 1
ATOM 3906 O O . PHE A 1 500 ? -0.778 -10 -8.773 1 98.5 500 PHE A O 1
ATOM 3913 N N . GLY A 1 501 ? -2.455 -11.43 -8.5 1 97.62 501 GLY A N 1
ATOM 3914 C CA . GLY A 1 501 ? -2.576 -11.344 -7.055 1 97.62 501 GLY A CA 1
ATOM 3915 C C . GLY A 1 501 ? -3.98 -11.633 -6.555 1 97.62 501 GLY A C 1
ATOM 3916 O O . GLY A 1 501 ? -4.941 -11.57 -7.324 1 97.62 501 GLY A O 1
ATOM 3917 N N . GLY A 1 502 ? -4.051 -12.016 -5.375 1 98 502 GLY A N 1
ATOM 3918 C CA . GLY A 1 502 ? -5.332 -12.281 -4.746 1 98 502 GLY A CA 1
ATOM 3919 C C . GLY A 1 502 ? -5.449 -11.688 -3.355 1 98 502 GLY A C 1
ATOM 3920 O O . GLY A 1 502 ? -4.449 -11.289 -2.76 1 98 502 GLY A O 1
ATOM 3921 N N . ALA A 1 503 ? -6.719 -11.633 -2.916 1 98.25 503 ALA A N 1
ATOM 3922 C CA . ALA A 1 503 ? -7.031 -11.109 -1.589 1 98.25 503 ALA A CA 1
ATOM 3923 C C . ALA A 1 503 ? -7.297 -12.242 -0.602 1 98.25 503 ALA A C 1
ATOM 3925 O O . ALA A 1 503 ? -6.715 -13.32 -0.717 1 98.25 503 ALA A O 1
ATOM 3926 N N . ARG A 1 504 ? -8.055 -11.984 0.434 1 98.44 504 ARG A N 1
ATOM 3927 C CA . ARG A 1 504 ? -8.227 -12.938 1.526 1 98.44 504 ARG A CA 1
ATOM 3928 C C . ARG A 1 504 ? -6.879 -13.5 1.979 1 98.44 504 ARG A C 1
ATOM 3930 O O . ARG A 1 504 ? -5.914 -12.75 2.143 1 98.44 504 ARG A O 1
ATOM 3937 N N . LEU A 1 505 ? -6.773 -14.812 2.252 1 98.38 505 LEU A N 1
ATOM 3938 C CA . LEU A 1 505 ? -5.508 -15.359 2.727 1 98.38 505 LEU A CA 1
ATOM 3939 C C . LEU A 1 505 ? -4.543 -15.586 1.566 1 98.38 505 LEU A C 1
ATOM 3941 O O . LEU A 1 505 ? -3.395 -15.984 1.777 1 98.38 505 LEU A O 1
ATOM 3945 N N . SER A 1 506 ? -4.984 -15.273 0.335 1 98.69 506 SER A N 1
ATOM 3946 C CA . SER A 1 506 ? -4.105 -15.398 -0.821 1 98.69 506 SER A CA 1
ATOM 3947 C C . SER A 1 506 ? -3.072 -14.273 -0.858 1 98.69 506 SER A C 1
ATOM 3949 O O . SER A 1 506 ? -2.068 -14.375 -1.566 1 98.69 506 SER A O 1
ATOM 3951 N N . GLY A 1 507 ? -3.314 -13.141 -0.189 1 98.5 507 GLY A N 1
ATOM 3952 C CA . GLY A 1 507 ? -2.24 -12.164 -0.103 1 98.5 507 GLY A CA 1
ATOM 3953 C C . GLY A 1 507 ? -2.74 -10.734 -0.06 1 98.5 507 GLY A C 1
ATOM 3954 O O . GLY A 1 507 ? -3.918 -10.492 0.208 1 98.5 507 GLY A O 1
ATOM 3955 N N . THR A 1 508 ? -1.834 -9.758 -0.271 1 98.31 508 THR A N 1
ATOM 3956 C CA . THR A 1 508 ? -2.125 -8.328 -0.17 1 98.31 508 THR A CA 1
ATOM 3957 C C . THR A 1 508 ? -2.654 -7.789 -1.495 1 98.31 508 THR A C 1
ATOM 3959 O O . THR A 1 508 ? -3.088 -6.637 -1.575 1 98.31 508 THR A O 1
ATOM 3962 N N . ASN A 1 509 ? -2.666 -8.547 -2.574 1 98.31 509 ASN A N 1
ATOM 3963 C CA . ASN A 1 509 ? -3.256 -8.258 -3.877 1 98.31 509 ASN A CA 1
ATOM 3964 C C . ASN A 1 509 ? -2.674 -6.988 -4.488 1 98.31 509 ASN A C 1
ATOM 3966 O O . ASN A 1 509 ? -3.418 -6.121 -4.953 1 98.31 509 ASN A O 1
ATOM 3970 N N . ASP A 1 510 ? -1.359 -6.852 -4.488 1 97.19 510 ASP A N 1
ATOM 3971 C CA . ASP A 1 510 ? -0.68 -5.676 -5.031 1 97.19 510 ASP A CA 1
ATOM 3972 C C . ASP A 1 510 ? -0.56 -5.766 -6.551 1 97.19 510 ASP A C 1
ATOM 3974 O O . ASP A 1 510 ? -0.059 -4.84 -7.191 1 97.19 510 ASP A O 1
ATOM 3978 N N . LYS A 1 511 ? -0.981 -6.777 -7.211 1 98.12 511 LYS A N 1
ATOM 3979 C CA . LYS A 1 511 ? -1.095 -6.984 -8.648 1 98.12 511 LYS A CA 1
ATOM 3980 C C . LYS A 1 511 ? 0.261 -6.84 -9.336 1 98.12 511 LYS A C 1
ATOM 3982 O O . LYS A 1 511 ? 0.441 -5.977 -10.195 1 98.12 511 LYS A O 1
ATOM 3987 N N . ALA A 1 512 ? 1.163 -7.762 -8.992 1 98.38 512 ALA A N 1
ATOM 3988 C CA . ALA A 1 512 ? 2.428 -7.824 -9.719 1 98.38 512 ALA A CA 1
ATOM 3989 C C . ALA A 1 512 ? 2.191 -7.941 -11.227 1 98.38 512 ALA A C 1
ATOM 3991 O O . ALA A 1 512 ? 1.294 -8.664 -11.664 1 98.38 512 ALA A O 1
ATOM 3992 N N . GLY A 1 513 ? 2.971 -7.27 -12 1 98.12 513 GLY A N 1
ATOM 3993 C CA . GLY A 1 513 ? 2.807 -7.289 -13.445 1 98.12 513 GLY A CA 1
ATOM 3994 C C . GLY A 1 513 ? 1.859 -6.219 -13.953 1 98.12 513 GLY A C 1
ATOM 3995 O O . GLY A 1 513 ? 1.582 -6.145 -15.156 1 98.12 513 GLY A O 1
ATOM 3996 N N . GLY A 1 514 ? 1.298 -5.41 -13.094 1 97.75 514 GLY A N 1
ATOM 3997 C CA . GLY A 1 514 ? 0.481 -4.262 -13.438 1 97.75 514 GLY A CA 1
ATOM 3998 C C . GLY A 1 514 ? 1.198 -2.939 -13.242 1 97.75 514 GLY A C 1
ATOM 3999 O O . GLY A 1 514 ? 2.293 -2.898 -12.68 1 97.75 514 GLY A O 1
ATOM 4000 N N . PRO A 1 515 ? 0.534 -1.87 -13.648 1 96.75 515 PRO A N 1
ATOM 4001 C CA . PRO A 1 515 ? 1.216 -0.574 -13.68 1 96.75 515 PRO A CA 1
ATOM 4002 C C . PRO A 1 515 ? 1.456 0.001 -12.289 1 96.75 515 PRO A C 1
ATOM 4004 O O . PRO A 1 515 ? 2.322 0.862 -12.109 1 96.75 515 PRO A O 1
ATOM 4007 N N . HIS A 1 516 ? 0.765 -0.417 -11.328 1 96.38 516 HIS A N 1
ATOM 4008 C CA . HIS A 1 516 ? 0.834 0.237 -10.023 1 96.38 516 HIS A CA 1
ATOM 4009 C C . HIS A 1 516 ? 1.762 -0.518 -9.078 1 96.38 516 HIS A C 1
ATOM 4011 O O . HIS A 1 516 ? 2.021 -0.062 -7.961 1 96.38 516 HIS A O 1
ATOM 4017 N N . TYR A 1 517 ? 2.285 -1.688 -9.508 1 98.31 517 TYR A N 1
ATOM 4018 C CA . TYR A 1 517 ? 3.113 -2.537 -8.664 1 98.31 517 TYR A CA 1
ATOM 4019 C C . TYR A 1 517 ? 4.348 -1.786 -8.18 1 98.31 517 TYR A C 1
ATOM 4021 O O . TYR A 1 517 ? 4.719 -1.876 -7.004 1 98.31 517 TYR A O 1
ATOM 4029 N N . VAL A 1 518 ? 4.977 -0.967 -9 1 98.25 518 VAL A N 1
ATOM 4030 C CA . VAL A 1 518 ? 6.234 -0.292 -8.703 1 98.25 518 VAL A CA 1
ATOM 4031 C C . VAL A 1 518 ? 6.016 0.77 -7.633 1 98.25 518 VAL A C 1
ATOM 4033 O O . VAL A 1 518 ? 6.945 1.139 -6.914 1 98.25 518 VAL A O 1
ATOM 4036 N N . LEU A 1 519 ? 4.77 1.232 -7.445 1 97.5 519 LEU A N 1
ATOM 4037 C CA . LEU A 1 519 ? 4.441 2.268 -6.473 1 97.5 519 LEU A CA 1
ATOM 4038 C C . LEU A 1 519 ? 4.691 1.776 -5.051 1 97.5 519 LEU A C 1
ATOM 4040 O O . LEU A 1 519 ? 4.984 2.574 -4.156 1 97.5 519 LEU A O 1
ATOM 4044 N N . LYS A 1 520 ? 4.645 0.461 -4.887 1 97.62 520 LYS A N 1
ATOM 4045 C CA . LYS A 1 520 ? 4.816 -0.127 -3.561 1 97.62 520 LYS A CA 1
ATOM 4046 C C . LYS A 1 520 ? 6.23 0.113 -3.033 1 97.62 520 LYS A C 1
ATOM 4048 O O . LYS A 1 520 ? 6.461 0.083 -1.823 1 97.62 520 LYS A O 1
ATOM 4053 N N . PHE A 1 521 ? 7.141 0.427 -3.947 1 98.38 521 PHE A N 1
ATOM 4054 C CA . PHE A 1 521 ? 8.539 0.47 -3.543 1 98.38 521 PHE A CA 1
ATOM 4055 C C . PHE A 1 521 ? 9.094 1.886 -3.66 1 98.38 521 PHE A C 1
ATOM 4057 O O . PHE A 1 521 ? 10.297 2.072 -3.871 1 98.38 521 PHE A O 1
ATOM 4064 N N . CYS A 1 522 ? 8.219 2.836 -3.561 1 96.56 522 CYS A N 1
ATOM 4065 C CA . CYS A 1 522 ? 8.68 4.219 -3.58 1 96.56 522 CYS A CA 1
ATOM 4066 C C . CYS A 1 522 ? 8.055 5.016 -2.439 1 96.56 522 CYS A C 1
ATOM 4068 O O . CYS A 1 522 ? 7.059 4.598 -1.853 1 96.56 522 CYS A O 1
ATOM 4070 N N . SER A 1 523 ? 8.648 6.023 -2.035 1 97.94 523 SER A N 1
ATOM 4071 C CA . SER A 1 523 ? 8.195 7.062 -1.115 1 97.94 523 SER A CA 1
ATOM 4072 C C . SER A 1 523 ? 8.156 8.422 -1.795 1 97.94 523 SER A C 1
ATOM 4074 O O . SER A 1 523 ? 9.125 9.188 -1.731 1 97.94 523 SER A O 1
ATOM 4076 N N . PRO A 1 524 ? 7.055 8.805 -2.367 1 98.19 524 PRO A N 1
ATOM 4077 C CA . PRO A 1 524 ? 7.008 10.031 -3.17 1 98.19 524 PRO A CA 1
ATOM 4078 C C . PRO A 1 524 ? 7.281 11.289 -2.344 1 98.19 524 PRO A C 1
ATOM 4080 O O . PRO A 1 524 ? 6.965 11.328 -1.153 1 98.19 524 PRO A O 1
ATOM 4083 N N . GLN A 1 525 ? 7.883 12.195 -2.959 1 98.62 525 GLN A N 1
ATOM 4084 C CA . GLN A 1 525 ? 8.086 13.516 -2.373 1 98.62 525 GLN A CA 1
ATOM 4085 C C . GLN A 1 525 ? 7.449 14.602 -3.23 1 98.62 525 GLN A C 1
ATOM 4087 O O . GLN A 1 525 ? 7.734 14.711 -4.426 1 98.62 525 GLN A O 1
ATOM 4092 N N . ALA A 1 526 ? 6.555 15.328 -2.672 1 98.81 526 ALA A N 1
ATOM 4093 C CA . ALA A 1 526 ? 6.008 16.516 -3.312 1 98.81 526 ALA A CA 1
ATOM 4094 C C . ALA A 1 526 ? 6.902 17.734 -3.066 1 98.81 526 ALA A C 1
ATOM 4096 O O . ALA A 1 526 ? 7.344 17.969 -1.939 1 98.81 526 ALA A O 1
ATOM 4097 N N . ILE A 1 527 ? 7.191 18.469 -4.086 1 98.75 527 ILE A N 1
ATOM 4098 C CA . ILE A 1 527 ? 8.062 19.641 -3.99 1 98.75 527 ILE A CA 1
ATOM 4099 C C . ILE A 1 527 ? 7.316 20.875 -4.48 1 98.75 527 ILE A C 1
ATOM 4101 O O . ILE A 1 527 ? 6.73 20.875 -5.562 1 98.75 527 ILE A O 1
ATOM 4105 N N . LYS A 1 528 ? 7.281 21.875 -3.736 1 98.81 528 LYS A N 1
ATOM 4106 C CA . LYS A 1 528 ? 6.738 23.172 -4.105 1 98.81 528 LYS A CA 1
ATOM 4107 C C . LYS A 1 528 ? 7.84 24.234 -4.156 1 98.81 528 LYS A C 1
ATOM 4109 O O . LYS A 1 528 ? 8.562 24.438 -3.18 1 98.81 528 LYS A O 1
ATOM 4114 N N . GLU A 1 529 ? 8 24.891 -5.215 1 98.69 529 GLU A N 1
ATOM 4115 C CA . GLU A 1 529 ? 8.922 26 -5.359 1 98.69 529 GLU A CA 1
ATOM 4116 C C . GLU A 1 529 ? 8.172 27.312 -5.645 1 98.69 529 GLU A C 1
ATOM 4118 O O . GLU A 1 529 ? 7.449 27.406 -6.637 1 98.69 529 GLU A O 1
ATOM 4123 N N . SER A 1 530 ? 8.336 28.25 -4.758 1 98.44 530 SER A N 1
ATOM 4124 C CA . SER A 1 530 ? 7.742 29.562 -4.961 1 98.44 530 SER A CA 1
ATOM 4125 C C . SER A 1 530 ? 8.703 30.5 -5.691 1 98.44 530 SER A C 1
ATOM 4127 O O . SER A 1 530 ? 9.875 30.609 -5.316 1 98.44 530 SER A O 1
ATOM 4129 N N . HIS A 1 531 ? 8.203 31.25 -6.676 1 97.75 531 HIS A N 1
ATOM 4130 C CA . HIS A 1 531 ? 9.031 32.125 -7.496 1 97.75 531 HIS A CA 1
ATOM 4131 C C . HIS A 1 531 ? 8.758 33.594 -7.184 1 97.75 531 HIS A C 1
ATOM 4133 O O . HIS A 1 531 ? 9.328 34.5 -7.816 1 97.75 531 HIS A O 1
ATOM 4139 N N . VAL A 1 532 ? 7.867 33.844 -6.285 1 96.75 532 VAL A N 1
ATOM 4140 C CA . VAL A 1 532 ? 7.508 35.188 -5.871 1 96.75 532 VAL A CA 1
ATOM 4141 C C . VAL A 1 532 ? 7.695 35.344 -4.359 1 96.75 532 VAL A C 1
ATOM 4143 O O . VAL A 1 532 ? 7.297 34.438 -3.596 1 96.75 532 VAL A O 1
ATOM 4146 N N . PRO A 1 533 ? 8.266 36.406 -3.943 1 95.69 533 PRO A N 1
ATOM 4147 C CA . PRO A 1 533 ? 8.445 36.594 -2.502 1 95.69 533 PRO A CA 1
ATOM 4148 C C . PRO A 1 533 ? 7.117 36.75 -1.762 1 95.69 533 PRO A C 1
ATOM 4150 O O . PRO A 1 533 ? 6.148 37.281 -2.318 1 95.69 533 PRO A O 1
ATOM 4153 N N . LEU A 1 534 ? 7.02 36.281 -0.572 1 96.44 534 LEU A N 1
ATOM 4154 C CA . LEU A 1 534 ? 5.902 36.562 0.325 1 96.44 534 LEU A CA 1
ATOM 4155 C C . LEU A 1 534 ? 6.09 37.906 1.026 1 96.44 534 LEU A C 1
ATOM 4157 O O . LEU A 1 534 ? 6.965 38.031 1.882 1 96.44 534 LEU A O 1
ATOM 4161 N N . THR A 1 535 ? 5.254 38.812 0.792 1 95.75 535 THR A N 1
ATOM 4162 C CA . THR A 1 535 ? 5.547 40.188 1.185 1 95.75 535 THR A CA 1
ATOM 4163 C C . THR A 1 535 ? 4.785 40.562 2.451 1 95.75 535 THR A C 1
ATOM 4165 O O . THR A 1 535 ? 5.031 41.625 3.039 1 95.75 535 THR A O 1
ATOM 4168 N N . ASP A 1 536 ? 3.863 39.75 2.834 1 95.06 536 ASP A N 1
ATOM 4169 C CA . ASP A 1 536 ? 3.098 40 4.047 1 95.06 536 ASP A CA 1
ATOM 4170 C C . ASP A 1 536 ? 2.627 38.719 4.699 1 95.06 536 ASP A C 1
ATOM 4172 O O . ASP A 1 536 ? 2.395 37.719 4.012 1 95.06 536 ASP A O 1
ATOM 4176 N N . TRP A 1 537 ? 2.6 38.719 6.012 1 96.31 537 TRP A N 1
ATOM 4177 C CA . TRP A 1 537 ? 2.084 37.531 6.723 1 96.31 537 TRP A CA 1
ATOM 4178 C C . TRP A 1 537 ? 0.612 37.719 7.078 1 96.31 537 TRP A C 1
ATOM 4180 O O . TRP A 1 537 ? -0.087 36.75 7.387 1 96.31 537 TRP A O 1
ATOM 4190 N N . LYS A 1 538 ? 0.087 39 7.059 1 95.75 538 LYS A N 1
ATOM 4191 C CA . LYS A 1 538 ? -1.295 39.312 7.402 1 95.75 538 LYS A CA 1
ATOM 4192 C C . LYS A 1 538 ? -2.24 38.969 6.254 1 95.75 538 LYS A C 1
ATOM 4194 O O . LYS A 1 538 ? -1.87 39.094 5.086 1 95.75 538 LYS A O 1
ATOM 4199 N N . TYR A 1 539 ? -3.387 38.562 6.586 1 93.31 539 TYR A N 1
ATOM 4200 C CA . TYR A 1 539 ? -4.449 38.312 5.621 1 93.31 539 TYR A CA 1
ATOM 4201 C C . TYR A 1 539 ? -5.453 39.438 5.594 1 93.31 539 TYR A C 1
ATOM 4203 O O . TYR A 1 539 ? -5.543 40.219 6.547 1 93.31 539 TYR A O 1
ATOM 4211 N N . GLY A 1 540 ? -6.195 39.469 4.461 1 89.19 540 GLY A N 1
ATOM 4212 C CA . GLY A 1 540 ? -7.145 40.562 4.254 1 89.19 540 GLY A CA 1
ATOM 4213 C C . GLY A 1 540 ? -8.203 40.656 5.336 1 89.19 540 GLY A C 1
ATOM 4214 O O . GLY A 1 540 ? -8.625 41.75 5.719 1 89.19 540 GLY A O 1
ATOM 4215 N N . ASN A 1 541 ? -8.656 39.562 5.863 1 88.69 541 ASN A N 1
ATOM 4216 C CA . ASN A 1 541 ? -9.727 39.531 6.855 1 88.69 541 ASN A CA 1
ATOM 4217 C C . ASN A 1 541 ? -9.297 40.188 8.164 1 88.69 541 ASN A C 1
ATOM 4219 O O . ASN A 1 541 ? -10.141 40.562 8.992 1 88.69 541 ASN A O 1
ATOM 4223 N N . MET A 1 542 ? -7.992 40.312 8.461 1 90.31 542 MET A N 1
ATOM 4224 C CA . MET A 1 542 ? -7.488 40.812 9.742 1 90.31 542 MET A CA 1
ATOM 4225 C C . MET A 1 542 ? -7.559 42.312 9.812 1 90.31 542 MET A C 1
ATOM 4227 O O . MET A 1 542 ? -7.324 42.906 10.867 1 90.31 542 MET A O 1
ATOM 4231 N N . GLN A 1 543 ? -7.828 42.938 8.648 1 82.81 543 GLN A N 1
ATOM 4232 C CA . GLN A 1 543 ? -7.91 44.375 8.633 1 82.81 543 GLN A CA 1
ATOM 4233 C C . GLN A 1 543 ? -9.188 44.875 9.32 1 82.81 543 GLN A C 1
ATOM 4235 O O . GLN A 1 543 ? -10.258 44.281 9.117 1 82.81 543 GLN A O 1
ATOM 4240 N N . ALA A 1 544 ? -9.039 45.844 10.398 1 63.81 544 ALA A N 1
ATOM 4241 C CA . ALA A 1 544 ? -10.141 46.375 11.188 1 63.81 544 ALA A CA 1
ATOM 4242 C C . ALA A 1 544 ? -10.898 47.438 10.414 1 63.81 544 ALA A C 1
ATOM 4244 O O . ALA A 1 544 ? -10.32 48.156 9.594 1 63.81 544 ALA A O 1
ATOM 4245 N N . MET B 1 1 ? -22.391 -11.219 -24.344 1 22.17 1 MET B N 1
ATOM 4246 C CA . MET B 1 1 ? -21.797 -9.953 -24.766 1 22.17 1 MET B CA 1
ATOM 4247 C C . MET B 1 1 ? -21.578 -9.031 -23.562 1 22.17 1 MET B C 1
ATOM 4249 O O . MET B 1 1 ? -22.531 -8.594 -22.938 1 22.17 1 MET B O 1
ATOM 4253 N N . PHE B 1 2 ? -20.594 -9.297 -22.734 1 29.16 2 PHE B N 1
ATOM 4254 C CA . PHE B 1 2 ? -20.266 -8.406 -21.625 1 29.16 2 PHE B CA 1
ATOM 4255 C C . PHE B 1 2 ? -20.359 -6.945 -22.062 1 29.16 2 PHE B C 1
ATOM 4257 O O . PHE B 1 2 ? -19.781 -6.555 -23.078 1 29.16 2 PHE B O 1
ATOM 4264 N N . ARG B 1 3 ? -21.422 -6.312 -21.938 1 30.03 3 ARG B N 1
ATOM 4265 C CA . ARG B 1 3 ? -21.656 -4.914 -22.281 1 30.03 3 ARG B CA 1
ATOM 4266 C C . ARG B 1 3 ? -20.375 -4.102 -22.156 1 30.03 3 ARG B C 1
ATOM 4268 O O . ARG B 1 3 ? -19.594 -4.309 -21.219 1 30.03 3 ARG B O 1
ATOM 4275 N N . HIS B 1 4 ? -19.875 -3.549 -23.281 1 32.09 4 HIS B N 1
ATOM 4276 C CA . HIS B 1 4 ? -18.875 -2.508 -23.484 1 32.09 4 HIS B CA 1
ATOM 4277 C C . HIS B 1 4 ? -18.828 -1.549 -22.297 1 32.09 4 HIS B C 1
ATOM 4279 O O . HIS B 1 4 ? -19.875 -1.159 -21.766 1 32.09 4 HIS B O 1
ATOM 4285 N N . LEU B 1 5 ? -17.875 -1.614 -21.469 1 36.56 5 LEU B N 1
ATOM 4286 C CA . LEU B 1 5 ? -17.531 -0.599 -20.484 1 36.56 5 LEU B CA 1
ATOM 4287 C C . LEU B 1 5 ? -17.938 0.79 -20.953 1 36.56 5 LEU B C 1
ATOM 4289 O O . LEU B 1 5 ? -17.516 1.231 -22.031 1 36.56 5 LEU B O 1
ATOM 4293 N N . SER B 1 6 ? -19.172 1.181 -20.719 1 37.72 6 SER B N 1
ATOM 4294 C CA . SER B 1 6 ? -19.641 2.549 -20.906 1 37.72 6 SER B CA 1
ATOM 4295 C C . SER B 1 6 ? -18.484 3.543 -20.844 1 37.72 6 SER B C 1
ATOM 4297 O O . SER B 1 6 ? -17.469 3.289 -20.203 1 37.72 6 SER B O 1
ATOM 4299 N N . SER B 1 7 ? -18.297 4.383 -21.844 1 45.62 7 SER B N 1
ATOM 4300 C CA . SER B 1 7 ? -17.375 5.516 -21.906 1 45.62 7 SER B CA 1
ATOM 4301 C C . SER B 1 7 ? -17.047 6.023 -20.5 1 45.62 7 SER B C 1
ATOM 4303 O O . SER B 1 7 ? -17.938 6.453 -19.766 1 45.62 7 SER B O 1
ATOM 4305 N N . ALA B 1 8 ? -16.031 5.438 -20 1 62.44 8 ALA B N 1
ATOM 4306 C CA . ALA B 1 8 ? -15.57 5.836 -18.672 1 62.44 8 ALA B CA 1
ATOM 4307 C C . ALA B 1 8 ? -15.812 7.324 -18.438 1 62.44 8 ALA B C 1
ATOM 4309 O O . ALA B 1 8 ? -15.359 8.164 -19.203 1 62.44 8 ALA B O 1
ATOM 4310 N N . ALA B 1 9 ? -16.812 7.742 -17.656 1 69.38 9 ALA B N 1
ATOM 4311 C CA . ALA B 1 9 ? -17.172 9.102 -17.266 1 69.38 9 ALA B CA 1
ATOM 4312 C C . ALA B 1 9 ? -15.938 9.898 -16.859 1 69.38 9 ALA B C 1
ATOM 4314 O O . ALA B 1 9 ? -15 9.344 -16.281 1 69.38 9 ALA B O 1
ATOM 4315 N N . THR B 1 10 ? -15.57 10.977 -17.578 1 78.44 10 THR B N 1
ATOM 4316 C CA . THR B 1 10 ? -14.539 11.914 -17.141 1 78.44 10 THR B CA 1
ATOM 4317 C C . THR B 1 10 ? -15.172 13.164 -16.547 1 78.44 10 THR B C 1
ATOM 4319 O O . THR B 1 10 ? -16.234 13.602 -16.969 1 78.44 10 THR B O 1
ATOM 4322 N N . VAL B 1 11 ? -14.602 13.445 -15.328 1 89.19 11 VAL B N 1
ATOM 4323 C CA . VAL B 1 11 ? -15.039 14.703 -14.727 1 89.19 11 VAL B CA 1
ATOM 4324 C C . VAL B 1 11 ? -13.859 15.656 -14.609 1 89.19 11 VAL B C 1
ATOM 4326 O O . VAL B 1 11 ? -12.734 15.242 -14.312 1 89.19 11 VAL B O 1
ATOM 4329 N N . GLU B 1 12 ? -14.094 16.844 -14.961 1 92.75 12 GLU B N 1
ATOM 4330 C CA . GLU B 1 12 ? -13.102 17.891 -14.75 1 92.75 12 GLU B CA 1
ATOM 4331 C C . GLU B 1 12 ? -13.375 18.656 -13.461 1 92.75 12 GLU B C 1
ATOM 4333 O O . GLU B 1 12 ? -14.508 19.062 -13.195 1 92.75 12 GLU B O 1
ATOM 4338 N N . VAL B 1 13 ? -12.359 18.672 -12.68 1 96.56 13 VAL B N 1
ATOM 4339 C CA . VAL B 1 13 ? -12.508 19.391 -11.406 1 96.56 13 VAL B CA 1
ATOM 4340 C C . VAL B 1 13 ? -11.391 20.406 -11.258 1 96.56 13 VAL B C 1
ATOM 4342 O O . VAL B 1 13 ? -10.359 20.312 -11.93 1 96.56 13 VAL B O 1
ATOM 4345 N N . GLU B 1 14 ? -11.641 21.406 -10.477 1 96.94 14 GLU B N 1
ATOM 4346 C CA . GLU B 1 14 ? -10.672 22.422 -10.086 1 96.94 14 GLU B CA 1
ATOM 4347 C C . GLU B 1 14 ? -10.672 22.625 -8.57 1 96.94 14 GLU B C 1
ATOM 4349 O O . GLU B 1 14 ? -11.633 22.25 -7.891 1 96.94 14 GLU B O 1
ATOM 4354 N N . ASN B 1 15 ? -9.602 23.141 -8.055 1 98.19 15 ASN B N 1
ATOM 4355 C CA . ASN B 1 15 ? -9.562 23.438 -6.629 1 98.19 15 ASN B CA 1
ATOM 4356 C C . ASN B 1 15 ? -10.617 24.484 -6.246 1 98.19 15 ASN B C 1
ATOM 4358 O O . ASN B 1 15 ? -10.859 25.422 -7 1 98.19 15 ASN B O 1
ATOM 4362 N N . GLU B 1 16 ? -11.203 24.312 -5.113 1 98.5 16 GLU B N 1
ATOM 4363 C CA . GLU B 1 16 ? -12.164 25.266 -4.57 1 98.5 16 GLU B CA 1
ATOM 4364 C C . GLU B 1 16 ? -11.484 26.594 -4.223 1 98.5 16 GLU B C 1
ATOM 4366 O O . GLU B 1 16 ? -10.453 26.609 -3.543 1 98.5 16 GLU B O 1
ATOM 4371 N N . PRO B 1 17 ? -12.023 27.703 -4.688 1 97 17 PRO B N 1
ATOM 4372 C CA . PRO B 1 17 ? -11.438 28.984 -4.305 1 97 17 PRO B CA 1
ATOM 4373 C C . PRO B 1 17 ? -11.57 29.266 -2.811 1 97 17 PRO B C 1
ATOM 4375 O O . PRO B 1 17 ? -12.609 28.984 -2.211 1 97 17 PRO B O 1
ATOM 4378 N N . CYS B 1 18 ? -10.547 29.766 -2.232 1 96.5 18 CYS B N 1
ATOM 4379 C CA . CYS B 1 18 ? -10.617 30.281 -0.869 1 96.5 18 CYS B CA 1
ATOM 4380 C C . CYS B 1 18 ? -11.172 31.703 -0.842 1 96.5 18 CYS B C 1
ATOM 4382 O O . CYS B 1 18 ? -10.664 32.594 -1.534 1 96.5 18 CYS B O 1
ATOM 4384 N N . LEU B 1 19 ? -12.102 31.938 0.011 1 96.81 19 LEU B N 1
ATOM 4385 C CA . LEU B 1 19 ? -12.672 33.281 0.153 1 96.81 19 LEU B CA 1
ATOM 4386 C C . LEU B 1 19 ? -11.875 34.094 1.158 1 96.81 19 LEU B C 1
ATOM 4388 O O . LEU B 1 19 ? -11.109 33.562 1.953 1 96.81 19 LEU B O 1
ATOM 4392 N N . ASN B 1 20 ? -12.078 35.469 1.182 1 94.44 20 ASN B N 1
ATOM 4393 C CA . ASN B 1 20 ? -11.164 36.344 1.919 1 94.44 20 ASN B CA 1
ATOM 4394 C C . ASN B 1 20 ? -11.828 36.906 3.172 1 94.44 20 ASN B C 1
ATOM 4396 O O . ASN B 1 20 ? -11.141 37.406 4.062 1 94.44 20 ASN B O 1
ATOM 4400 N N . TYR B 1 21 ? -13.102 36.969 3.207 1 97.12 21 TYR B N 1
ATOM 4401 C CA . TYR B 1 21 ? -13.891 37.375 4.363 1 97.12 21 TYR B CA 1
ATOM 4402 C C . TYR B 1 21 ? -13.484 38.781 4.82 1 97.12 21 TYR B C 1
ATOM 4404 O O . TYR B 1 21 ? -13.281 39.031 6.012 1 97.12 21 TYR B O 1
ATOM 4412 N N . LEU B 1 22 ? -13.398 39.656 3.895 1 96.5 22 LEU B N 1
ATOM 4413 C CA . LEU B 1 22 ? -13.07 41.031 4.168 1 96.5 22 LEU B CA 1
ATOM 4414 C C . LEU B 1 22 ? -14.172 41.719 4.969 1 96.5 22 LEU B C 1
ATOM 4416 O O . LEU B 1 22 ? -15.328 41.281 4.926 1 96.5 22 LEU B O 1
ATOM 4420 N N . LYS B 1 23 ? -13.805 42.781 5.699 1 94.12 23 LYS B N 1
ATOM 4421 C CA . LYS B 1 23 ? -14.812 43.562 6.418 1 94.12 23 LYS B CA 1
ATOM 4422 C C . LYS B 1 23 ? -15.906 44.062 5.473 1 94.12 23 LYS B C 1
ATOM 4424 O O . LYS B 1 23 ? -15.609 44.594 4.406 1 94.12 23 LYS B O 1
ATOM 4429 N N . GLY B 1 24 ? -17.125 43.781 5.863 1 94.38 24 GLY B N 1
ATOM 4430 C CA . GLY B 1 24 ? -18.25 44.25 5.086 1 94.38 24 GLY B CA 1
ATOM 4431 C C . GLY B 1 24 ? -18.672 43.312 3.984 1 94.38 24 GLY B C 1
ATOM 4432 O O . GLY B 1 24 ? -19.703 43.5 3.348 1 94.38 24 GLY B O 1
ATOM 4433 N N . SER B 1 25 ? -17.906 42.312 3.727 1 96.19 25 SER B N 1
ATOM 4434 C CA . SER B 1 25 ? -18.234 41.375 2.662 1 96.19 25 SER B CA 1
ATOM 4435 C C . SER B 1 25 ? -19.422 40.5 3.045 1 96.19 25 SER B C 1
ATOM 4437 O O . SER B 1 25 ? -19.719 40.344 4.23 1 96.19 25 SER B O 1
ATOM 4439 N N . GLU B 1 26 ? -20.094 40 2.025 1 97.44 26 GLU B N 1
ATOM 4440 C CA . GLU B 1 26 ? -21.25 39.125 2.234 1 97.44 26 GLU B CA 1
ATOM 4441 C C . GLU B 1 26 ? -20.844 37.812 2.902 1 97.44 26 GLU B C 1
ATOM 4443 O O . GLU B 1 26 ? -21.562 37.312 3.781 1 97.44 26 GLU B O 1
ATOM 4448 N N . GLU B 1 27 ? -19.766 37.219 2.447 1 97.5 27 GLU B N 1
ATOM 4449 C CA . GLU B 1 27 ? -19.328 35.969 3.027 1 97.5 27 GLU B CA 1
ATOM 4450 C C . GLU B 1 27 ? -18.984 36.125 4.508 1 97.5 27 GLU B C 1
ATOM 4452 O O . GLU B 1 27 ? -19.234 35.219 5.309 1 97.5 27 GLU B O 1
ATOM 4457 N N . ARG B 1 28 ? -18.391 37.219 4.906 1 97.25 28 ARG B N 1
ATOM 4458 C CA . ARG B 1 28 ? -18.094 37.469 6.316 1 97.25 28 ARG B CA 1
ATOM 4459 C C . ARG B 1 28 ? -19.391 37.562 7.133 1 97.25 28 ARG B C 1
ATOM 4461 O O . ARG B 1 28 ? -19.469 37 8.227 1 97.25 28 ARG B O 1
ATOM 4468 N N . GLN B 1 29 ? -20.359 38.281 6.598 1 97.81 29 GLN B N 1
ATOM 4469 C CA . GLN B 1 29 ? -21.656 38.375 7.281 1 97.81 29 GLN B CA 1
ATOM 4470 C C . GLN B 1 29 ? -22.297 37.031 7.484 1 97.81 29 GLN B C 1
ATOM 4472 O O . GLN B 1 29 ? -22.859 36.75 8.547 1 97.81 29 GLN B O 1
ATOM 4477 N N . LYS B 1 30 ? -22.219 36.219 6.508 1 98.44 30 LYS B N 1
ATOM 4478 C CA . LYS B 1 30 ? -22.828 34.906 6.57 1 98.44 30 LYS B CA 1
ATOM 4479 C C . LYS B 1 30 ? -22.141 34.031 7.625 1 98.44 30 LYS B C 1
ATOM 4481 O O . LYS B 1 30 ? -22.797 33.281 8.336 1 98.44 30 LYS B O 1
ATOM 4486 N N . VAL B 1 31 ? -20.828 34.094 7.766 1 98.31 31 VAL B N 1
ATOM 4487 C CA . VAL B 1 31 ? -20.125 33.344 8.781 1 98.31 31 VAL B CA 1
ATOM 4488 C C . VAL B 1 31 ? -20.469 33.875 10.172 1 98.31 31 VAL B C 1
ATOM 4490 O O . VAL B 1 31 ? -20.641 33.094 11.117 1 98.31 31 VAL B O 1
ATOM 4493 N N . GLU B 1 32 ? -20.531 35.219 10.281 1 98 32 GLU B N 1
ATOM 4494 C CA . GLU B 1 32 ? -20.891 35.812 11.555 1 98 32 GLU B CA 1
ATOM 4495 C C . GLU B 1 32 ? -22.281 35.375 12.016 1 98 32 GLU B C 1
ATOM 4497 O O . GLU B 1 32 ? -22.484 35.094 13.195 1 98 32 GLU B O 1
ATOM 4502 N N . GLU B 1 33 ? -23.172 35.312 11.086 1 98.44 33 GLU B N 1
ATOM 4503 C CA . GLU B 1 33 ? -24.516 34.844 11.391 1 98.44 33 GLU B CA 1
ATOM 4504 C C . GLU B 1 33 ? -24.484 33.375 11.836 1 98.44 33 GLU B C 1
ATOM 4506 O O . GLU B 1 33 ? -25.156 33 12.789 1 98.44 33 GLU B O 1
ATOM 4511 N N . ALA B 1 34 ? -23.75 32.562 11.164 1 98.69 34 ALA B N 1
ATOM 4512 C CA . ALA B 1 34 ? -23.609 31.141 11.508 1 98.69 34 ALA B CA 1
ATOM 4513 C C . ALA B 1 34 ? -23 30.984 12.898 1 98.69 34 ALA B C 1
ATOM 4515 O O . ALA B 1 34 ? -23.406 30.109 13.664 1 98.69 34 ALA B O 1
ATOM 4516 N N . LEU B 1 35 ? -22.016 31.766 13.188 1 98.62 35 LEU B N 1
ATOM 4517 C CA . LEU B 1 35 ? -21.359 31.734 14.492 1 98.62 35 LEU B CA 1
ATOM 4518 C C . LEU B 1 35 ? -22.344 32.062 15.602 1 98.62 35 LEU B C 1
ATOM 4520 O O . LEU B 1 35 ? -22.375 31.406 16.641 1 98.62 35 LEU B O 1
ATOM 4524 N N . LYS B 1 36 ? -23.094 33.125 15.352 1 97.94 36 LYS B N 1
ATOM 4525 C CA . LYS B 1 36 ? -24.094 33.562 16.328 1 97.94 36 LYS B CA 1
ATOM 4526 C C . LYS B 1 36 ? -25.109 32.438 16.594 1 97.94 36 LYS B C 1
ATOM 4528 O O . LYS B 1 36 ? -25.422 32.125 17.75 1 97.94 36 LYS B O 1
ATOM 4533 N N . GLU B 1 37 ? -25.547 31.891 15.586 1 97.94 37 GLU B N 1
ATOM 4534 C CA . GLU B 1 37 ? -26.516 30.797 15.695 1 97.94 37 GLU B CA 1
ATOM 4535 C C . GLU B 1 37 ? -25.938 29.609 16.438 1 97.94 37 GLU B C 1
ATOM 4537 O O . GLU B 1 37 ? -26.578 29.047 17.328 1 97.94 37 GLU B O 1
ATOM 4542 N N . MET B 1 38 ? -24.781 29.234 16.109 1 97.75 38 MET B N 1
ATOM 4543 C CA . MET B 1 38 ? -24.141 28.047 16.672 1 97.75 38 MET B CA 1
ATOM 4544 C C . MET B 1 38 ? -23.828 28.234 18.156 1 97.75 38 MET B C 1
ATOM 4546 O O . MET B 1 38 ? -23.906 27.281 18.938 1 97.75 38 MET B O 1
ATOM 4550 N N . ARG B 1 39 ? -23.484 29.406 18.562 1 95.06 39 ARG B N 1
ATOM 4551 C CA . ARG B 1 39 ? -23.172 29.719 19.953 1 95.06 39 ARG B CA 1
ATOM 4552 C C . ARG B 1 39 ? -24.406 29.641 20.828 1 95.06 39 ARG B C 1
ATOM 4554 O O . ARG B 1 39 ? -24.312 29.438 22.047 1 95.06 39 ARG B O 1
ATOM 4561 N N . SER B 1 40 ? -25.469 29.766 20.203 1 96 40 SER B N 1
ATOM 4562 C CA . SER B 1 40 ? -26.719 29.906 20.953 1 96 40 SER B CA 1
ATOM 4563 C C . SER B 1 40 ? -27.266 28.547 21.375 1 96 40 SER B C 1
ATOM 4565 O O . SER B 1 40 ? -28.203 28.469 22.156 1 96 40 SER B O 1
ATOM 4567 N N . LYS B 1 41 ? -26.672 27.5 20.906 1 95.38 41 LYS B N 1
ATOM 4568 C CA . LYS B 1 41 ? -27.203 26.172 21.25 1 95.38 41 LYS B CA 1
ATOM 4569 C C . LYS B 1 41 ? -26.062 25.172 21.438 1 95.38 41 LYS B C 1
ATOM 4571 O O . LYS B 1 41 ? -24.953 25.375 20.953 1 95.38 41 LYS B O 1
ATOM 4576 N N . THR B 1 42 ? -26.312 24.156 22.281 1 98.31 42 THR B N 1
ATOM 4577 C CA . THR B 1 42 ? -25.469 22.969 22.391 1 98.31 42 THR B CA 1
ATOM 4578 C C . THR B 1 42 ? -26.047 21.828 21.562 1 98.31 42 THR B C 1
ATOM 4580 O O . THR B 1 42 ? -27.094 21.281 21.906 1 98.31 42 THR B O 1
ATOM 4583 N N . GLU B 1 43 ? -25.375 21.531 20.469 1 98.25 43 GLU B N 1
ATOM 4584 C CA . GLU B 1 43 ? -25.875 20.484 19.578 1 98.25 43 GLU B CA 1
ATOM 4585 C C . GLU B 1 43 ? -25.703 19.109 20.203 1 98.25 43 GLU B C 1
ATOM 4587 O O . GLU B 1 43 ? -24.625 18.781 20.719 1 98.25 43 GLU B O 1
ATOM 4592 N N . GLU B 1 44 ? -26.734 18.312 20.312 1 98.75 44 GLU B N 1
ATOM 4593 C CA . GLU B 1 44 ? -26.609 16.938 20.781 1 98.75 44 GLU B CA 1
ATOM 4594 C C . GLU B 1 44 ? -26.359 15.984 19.625 1 98.75 44 GLU B C 1
ATOM 4596 O O . GLU B 1 44 ? -27.078 16 18.625 1 98.75 44 GLU B O 1
ATOM 4601 N N . ILE B 1 45 ? -25.344 15.148 19.75 1 98.88 45 ILE B N 1
ATOM 4602 C CA . ILE B 1 45 ? -24.875 14.32 18.641 1 98.88 45 ILE B CA 1
ATOM 4603 C C . ILE B 1 45 ? -24.906 12.852 19.047 1 98.88 45 ILE B C 1
ATOM 4605 O O . ILE B 1 45 ? -24.203 12.438 19.969 1 98.88 45 ILE B O 1
ATOM 4609 N N . PRO B 1 46 ? -25.672 12.039 18.469 1 98.94 46 PRO B N 1
ATOM 4610 C CA . PRO B 1 46 ? -25.719 10.602 18.734 1 98.94 46 PRO B CA 1
ATOM 4611 C C . PRO B 1 46 ? -24.672 9.812 17.953 1 98.94 46 PRO B C 1
ATOM 4613 O O . PRO B 1 46 ? -24 10.367 17.078 1 98.94 46 PRO B O 1
ATOM 4616 N N . CYS B 1 47 ? -24.5 8.562 18.359 1 98.94 47 CYS B N 1
ATOM 4617 C CA . CYS B 1 47 ? -23.953 7.621 17.391 1 98.94 47 CYS B CA 1
ATOM 4618 C C . CYS B 1 47 ? -24.953 7.363 16.266 1 98.94 47 CYS B C 1
ATOM 4620 O O . CYS B 1 47 ? -26.172 7.406 16.484 1 98.94 47 CYS B O 1
ATOM 4622 N N . VAL B 1 48 ? -24.469 7.207 15.062 1 98.94 48 VAL B N 1
ATOM 4623 C CA . VAL B 1 48 ? -25.328 6.762 13.977 1 98.94 48 VAL B CA 1
ATOM 4624 C C . VAL B 1 48 ? -24.859 5.41 13.445 1 98.94 48 VAL B C 1
ATOM 4626 O O . VAL B 1 48 ? -23.797 5.324 12.828 1 98.94 48 VAL B O 1
ATOM 4629 N N . ILE B 1 49 ? -25.625 4.383 13.727 1 98.88 49 ILE B N 1
ATOM 4630 C CA . ILE B 1 49 ? -25.297 3 13.375 1 98.88 49 ILE B CA 1
ATOM 4631 C C . ILE B 1 49 ? -26.406 2.43 12.484 1 98.88 49 ILE B C 1
ATOM 4633 O O . ILE B 1 49 ? -27.562 2.342 12.891 1 98.88 49 ILE B O 1
ATOM 4637 N N . GLY B 1 50 ? -26.062 2.088 11.25 1 98.5 50 GLY B N 1
ATOM 4638 C CA . GLY B 1 50 ? -27.047 1.599 10.297 1 98.5 50 GLY B CA 1
ATOM 4639 C C . GLY B 1 50 ? -28.141 2.609 9.992 1 98.5 50 GLY B C 1
ATOM 4640 O O . GLY B 1 50 ? -29.281 2.238 9.766 1 98.5 50 GLY B O 1
ATOM 4641 N N . GLY B 1 51 ? -27.812 3.846 10.156 1 98.25 51 GLY B N 1
ATOM 4642 C CA . GLY B 1 51 ? -28.781 4.895 9.906 1 98.25 51 GLY B CA 1
ATOM 4643 C C . GLY B 1 51 ? -29.594 5.27 11.133 1 98.25 51 GLY B C 1
ATOM 4644 O O . GLY B 1 51 ? -30.281 6.293 11.148 1 98.25 51 GLY B O 1
ATOM 4645 N N . GLU B 1 52 ? -29.422 4.512 12.164 1 98.75 52 GLU B N 1
ATOM 4646 C CA . GLU B 1 52 ? -30.172 4.785 13.391 1 98.75 52 GLU B CA 1
ATOM 4647 C C . GLU B 1 52 ? -29.375 5.691 14.328 1 98.75 52 GLU B C 1
ATOM 4649 O O . GLU B 1 52 ? -28.203 5.434 14.602 1 98.75 52 GLU B O 1
ATOM 4654 N N . GLU B 1 53 ? -30 6.738 14.773 1 98.81 53 GLU B N 1
ATOM 4655 C CA . GLU B 1 53 ? -29.391 7.582 15.805 1 98.81 53 GLU B CA 1
ATOM 4656 C C . GLU B 1 53 ? -29.531 6.949 17.188 1 98.81 53 GLU B C 1
ATOM 4658 O O . GLU B 1 53 ? -30.625 6.645 17.641 1 98.81 53 GLU B O 1
ATOM 4663 N N . ILE B 1 54 ? -28.453 6.688 17.828 1 98.88 54 ILE B N 1
ATOM 4664 C CA . ILE B 1 54 ? -28.438 6.023 19.125 1 98.88 54 ILE B CA 1
ATOM 4665 C C . ILE B 1 54 ? -27.859 6.969 20.188 1 98.88 54 ILE B C 1
ATOM 4667 O O . ILE B 1 54 ? -26.672 7.316 20.141 1 98.88 54 ILE B O 1
ATOM 4671 N N . PHE B 1 55 ? -28.703 7.387 21.094 1 98.81 55 PHE B N 1
ATOM 4672 C CA . PHE B 1 55 ? -28.281 8.148 22.266 1 98.81 55 PHE B CA 1
ATOM 4673 C C . PHE B 1 55 ? -27.953 7.211 23.422 1 98.81 55 PHE B C 1
ATOM 4675 O O . PHE B 1 55 ? -28.844 6.742 24.141 1 98.81 55 PHE B O 1
ATOM 4682 N N . THR B 1 56 ? -26.719 6.859 23.641 1 98.5 56 THR B N 1
ATOM 4683 C CA . THR B 1 56 ? -26.281 5.77 24.5 1 98.5 56 THR B CA 1
ATOM 4684 C C . THR B 1 56 ? -26.406 6.168 25.969 1 98.5 56 THR B C 1
ATOM 4686 O O . THR B 1 56 ? -26.438 5.305 26.859 1 98.5 56 THR B O 1
ATOM 4689 N N . GLY B 1 57 ? -26.328 7.441 26.266 1 98.38 57 GLY B N 1
ATOM 4690 C CA . GLY B 1 57 ? -26.344 7.93 27.641 1 98.38 57 GLY B CA 1
ATOM 4691 C C . GLY B 1 57 ? -24.953 8.172 28.203 1 98.38 57 GLY B C 1
ATOM 4692 O O . GLY B 1 57 ? -24.797 8.859 29.219 1 98.38 57 GLY B O 1
ATOM 4693 N N . ASP B 1 58 ? -23.891 7.621 27.625 1 98.81 58 ASP B N 1
ATOM 4694 C CA . ASP B 1 58 ? -22.516 7.969 27.984 1 98.81 58 ASP B CA 1
ATOM 4695 C C . ASP B 1 58 ? -22.094 9.289 27.344 1 98.81 58 ASP B C 1
ATOM 4697 O O . ASP B 1 58 ? -21.516 9.305 26.266 1 98.81 58 ASP B O 1
ATOM 4701 N N . VAL B 1 59 ? -22.328 10.336 28.047 1 98.69 59 VAL B N 1
ATOM 4702 C CA . VAL B 1 59 ? -22.328 11.68 27.484 1 98.69 59 VAL B CA 1
ATOM 4703 C C . VAL B 1 59 ? -20.969 12.336 27.719 1 98.69 59 VAL B C 1
ATOM 4705 O O . VAL B 1 59 ? -20.391 12.203 28.797 1 98.69 59 VAL B O 1
ATOM 4708 N N . HIS B 1 60 ? -20.531 12.992 26.688 1 98.75 60 HIS B N 1
ATOM 4709 C CA . HIS B 1 60 ? -19.328 13.828 26.703 1 98.75 60 HIS B CA 1
ATOM 4710 C C . HIS B 1 60 ? -19.578 15.172 26.016 1 98.75 60 HIS B C 1
ATOM 4712 O O . HIS B 1 60 ? -20.609 15.352 25.359 1 98.75 60 HIS B O 1
ATOM 4718 N N . TYR B 1 61 ? -18.672 16.094 26.219 1 98.62 61 TYR B N 1
ATOM 4719 C CA . TYR B 1 61 ? -18.906 17.422 25.672 1 98.62 61 TYR B CA 1
ATOM 4720 C C . TYR B 1 61 ? -17.688 17.906 24.875 1 98.62 61 TYR B C 1
ATOM 4722 O O . TYR B 1 61 ? -16.547 17.594 25.219 1 98.62 61 TYR B O 1
ATOM 4730 N N . GLN B 1 62 ? -17.969 18.578 23.812 1 98.75 62 GLN B N 1
ATOM 4731 C CA . GLN B 1 62 ? -16.969 19.438 23.156 1 98.75 62 GLN B CA 1
ATOM 4732 C C . GLN B 1 62 ? -17.125 20.891 23.578 1 98.75 62 GLN B C 1
ATOM 4734 O O . GLN B 1 62 ? -18.234 21.438 23.516 1 98.75 62 GLN B O 1
ATOM 4739 N N . VAL B 1 63 ? -16.094 21.469 23.984 1 98.5 63 VAL B N 1
ATOM 4740 C CA . VAL B 1 63 ? -16.141 22.875 24.375 1 98.5 63 VAL B CA 1
ATOM 4741 C C . VAL B 1 63 ? -15.391 23.719 23.359 1 98.5 63 VAL B C 1
ATOM 4743 O O . VAL B 1 63 ? -14.727 23.188 22.469 1 98.5 63 VAL B O 1
ATOM 4746 N N . CYS B 1 64 ? -15.602 25.047 23.406 1 98.5 64 CYS B N 1
ATOM 4747 C CA . CYS B 1 64 ? -14.758 25.969 22.656 1 98.5 64 CYS B CA 1
ATOM 4748 C C . CYS B 1 64 ? -13.383 26.109 23.297 1 98.5 64 CYS B C 1
ATOM 4750 O O . CYS B 1 64 ? -13.273 26.5 24.453 1 98.5 64 CYS B O 1
ATOM 4752 N N . PRO B 1 65 ? -12.305 25.844 22.578 1 98.69 65 PRO B N 1
ATOM 4753 C CA . PRO B 1 65 ? -10.977 25.906 23.188 1 98.69 65 PRO B CA 1
ATOM 4754 C C . PRO B 1 65 ? -10.641 27.297 23.719 1 98.69 65 PRO B C 1
ATOM 4756 O O . PRO B 1 65 ? -9.922 27.422 24.719 1 98.69 65 PRO B O 1
ATOM 4759 N N . HIS B 1 66 ? -11.172 28.391 23.125 1 98.5 66 HIS B N 1
ATOM 4760 C CA . HIS B 1 66 ? -10.852 29.766 23.5 1 98.5 66 HIS B CA 1
ATOM 4761 C C . HIS B 1 66 ? -11.828 30.281 24.547 1 98.5 66 HIS B C 1
ATOM 4763 O O . HIS B 1 66 ? -11.695 31.422 25.016 1 98.5 66 HIS B O 1
ATOM 4769 N N . ASN B 1 67 ? -12.773 29.531 24.859 1 98.06 67 ASN B N 1
ATOM 4770 C CA . ASN B 1 67 ? -13.742 29.719 25.938 1 98.06 67 ASN B CA 1
ATOM 4771 C C . ASN B 1 67 ? -14.266 28.391 26.453 1 98.06 67 ASN B C 1
ATOM 4773 O O . ASN B 1 67 ? -15.414 28.031 26.203 1 98.06 67 ASN B O 1
ATOM 4777 N N . HIS B 1 68 ? -13.438 27.734 27.344 1 97 68 HIS B N 1
ATOM 4778 C CA . HIS B 1 68 ? -13.609 26.312 27.594 1 97 68 HIS B CA 1
ATOM 4779 C C . HIS B 1 68 ? -14.812 26.062 28.5 1 97 68 HIS B C 1
ATOM 4781 O O . HIS B 1 68 ? -15.211 24.906 28.688 1 97 68 HIS B O 1
ATOM 4787 N N . GLN B 1 69 ? -15.531 27.078 28.969 1 97.44 69 GLN B N 1
ATOM 4788 C CA . GLN B 1 69 ? -16.781 26.906 29.719 1 97.44 69 GLN B CA 1
ATOM 4789 C C . GLN B 1 69 ? -17.969 26.781 28.781 1 97.44 69 GLN B C 1
ATOM 4791 O O . GLN B 1 69 ? -19.047 26.359 29.188 1 97.44 69 GLN B O 1
ATOM 4796 N N . HIS B 1 70 ? -17.766 27.203 27.547 1 97.94 70 HIS B N 1
ATOM 4797 C CA . HIS B 1 70 ? -18.859 27.141 26.562 1 97.94 70 HIS B CA 1
ATOM 4798 C C . HIS B 1 70 ? -18.953 25.75 25.953 1 97.94 70 HIS B C 1
ATOM 4800 O O . HIS B 1 70 ? -18.109 25.344 25.156 1 97.94 70 HIS B O 1
ATOM 4806 N N . LYS B 1 71 ? -20 25.047 26.281 1 98.25 71 LYS B N 1
ATOM 4807 C CA . LYS B 1 71 ? -20.266 23.719 25.703 1 98.25 71 LYS B CA 1
ATOM 4808 C C . LYS B 1 71 ? -20.906 23.844 24.328 1 98.25 71 LYS B C 1
ATOM 4810 O O . LYS B 1 71 ? -22.078 24.219 24.203 1 98.25 71 LYS B O 1
ATOM 4815 N N . LEU B 1 72 ? -20.203 23.484 23.344 1 98.06 72 LEU B N 1
ATOM 4816 C CA . LEU B 1 72 ? -20.641 23.625 21.953 1 98.06 72 LEU B CA 1
ATOM 4817 C C . LEU B 1 72 ? -21.469 22.422 21.516 1 98.06 72 LEU B C 1
ATOM 4819 O O . LEU B 1 72 ? -22.453 22.578 20.781 1 98.06 72 LEU B O 1
ATOM 4823 N N . ALA B 1 73 ? -21.031 21.203 21.891 1 98.69 73 ALA B N 1
ATOM 4824 C CA . ALA B 1 73 ? -21.719 19.969 21.516 1 98.69 73 ALA B CA 1
ATOM 4825 C C . ALA B 1 73 ? -21.75 18.984 22.688 1 98.69 73 ALA B C 1
ATOM 4827 O O . ALA B 1 73 ? -20.844 18.969 23.516 1 98.69 73 ALA B O 1
ATOM 4828 N N . LYS B 1 74 ? -22.828 18.312 22.797 1 98.75 74 LYS B N 1
ATOM 4829 C CA . LYS B 1 74 ? -23.047 17.141 23.656 1 98.75 74 LYS B CA 1
ATOM 4830 C C . LYS B 1 74 ? -23.125 15.859 22.828 1 98.75 74 LYS B C 1
ATOM 4832 O O . LYS B 1 74 ? -23.984 15.734 21.953 1 98.75 74 LYS B O 1
ATOM 4837 N N . PHE B 1 75 ? -22.219 14.891 23.094 1 98.88 75 PHE B N 1
ATOM 4838 C CA . PHE B 1 75 ? -22.219 13.727 22.203 1 98.88 75 PHE B CA 1
ATOM 4839 C C . PHE B 1 75 ? -22.188 12.438 23.016 1 98.88 75 PHE B C 1
ATOM 4841 O O . PHE B 1 75 ? -21.797 12.438 24.188 1 98.88 75 PHE B O 1
ATOM 4848 N N . HIS B 1 76 ? -22.641 11.359 22.438 1 98.88 76 HIS B N 1
ATOM 4849 C CA . HIS B 1 76 ? -22.781 10.055 23.078 1 98.88 76 HIS B CA 1
ATOM 4850 C C . HIS B 1 76 ? -21.703 9.094 22.625 1 98.88 76 HIS B C 1
ATOM 4852 O O . HIS B 1 76 ? -21.484 8.906 21.422 1 98.88 76 HIS B O 1
ATOM 4858 N N . TYR B 1 77 ? -20.984 8.391 23.578 1 98.88 77 TYR B N 1
ATOM 4859 C CA . TYR B 1 77 ? -19.953 7.398 23.266 1 98.88 77 TYR B CA 1
ATOM 4860 C C . TYR B 1 77 ? -20.594 6.051 22.938 1 98.88 77 TYR B C 1
ATOM 4862 O O . TYR B 1 77 ? -21.562 5.645 23.594 1 98.88 77 TYR B O 1
ATOM 4870 N N . ALA B 1 78 ? -20.078 5.465 21.969 1 98.94 78 ALA B N 1
ATOM 4871 C CA . ALA B 1 78 ? -20.391 4.07 21.672 1 98.94 78 ALA B CA 1
ATOM 4872 C C . ALA B 1 78 ? -19.625 3.127 22.594 1 98.94 78 ALA B C 1
ATOM 4874 O O . ALA B 1 78 ? -18.453 3.346 22.875 1 98.94 78 ALA B O 1
ATOM 4875 N N . SER B 1 79 ? -20.266 2.117 23.109 1 98.81 79 SER B N 1
ATOM 4876 C CA . SER B 1 79 ? -19.625 0.997 23.781 1 98.81 79 SER B CA 1
ATOM 4877 C C . SER B 1 79 ? -19.062 -0.007 22.781 1 98.81 79 SER B C 1
ATOM 4879 O O . SER B 1 79 ? -19.281 0.124 21.578 1 98.81 79 SER B O 1
ATOM 4881 N N . ALA B 1 80 ? -18.328 -1.024 23.297 1 98.75 80 ALA B N 1
ATOM 4882 C CA . ALA B 1 80 ? -17.828 -2.1 22.438 1 98.75 80 ALA B CA 1
ATOM 4883 C C . ALA B 1 80 ? -18.984 -2.793 21.719 1 98.75 80 ALA B C 1
ATOM 4885 O O . ALA B 1 80 ? -18.844 -3.164 20.547 1 98.75 80 ALA B O 1
ATOM 4886 N N . ASP B 1 81 ? -20.109 -2.963 22.406 1 98.75 81 ASP B N 1
ATOM 4887 C CA . ASP B 1 81 ? -21.266 -3.613 21.797 1 98.75 81 ASP B CA 1
ATOM 4888 C C . ASP B 1 81 ? -21.844 -2.771 20.656 1 98.75 81 ASP B C 1
ATOM 4890 O O . ASP B 1 81 ? -22.266 -3.311 19.641 1 98.75 81 ASP B O 1
ATOM 4894 N N . HIS B 1 82 ? -21.875 -1.437 20.875 1 98.88 82 HIS B N 1
ATOM 4895 C CA . HIS B 1 82 ? -22.328 -0.543 19.812 1 98.88 82 HIS B CA 1
ATOM 4896 C C . HIS B 1 82 ? -21.406 -0.642 18.594 1 98.88 82 HIS B C 1
ATOM 4898 O O . HIS B 1 82 ? -21.891 -0.615 17.453 1 98.88 82 HIS B O 1
ATOM 4904 N N . ILE B 1 83 ? -20.141 -0.713 18.844 1 98.94 83 ILE B N 1
ATOM 4905 C CA . ILE B 1 83 ? -19.172 -0.788 17.75 1 98.94 83 ILE B CA 1
ATOM 4906 C C . ILE B 1 83 ? -19.344 -2.102 17 1 98.94 83 ILE B C 1
ATOM 4908 O O . ILE B 1 83 ? -19.328 -2.123 15.766 1 98.94 83 ILE B O 1
ATOM 4912 N N . ARG B 1 84 ? -19.531 -3.225 17.688 1 98.88 84 ARG B N 1
ATOM 4913 C CA . ARG B 1 84 ? -19.797 -4.508 17.047 1 98.88 84 ARG B CA 1
ATOM 4914 C C . ARG B 1 84 ? -21.078 -4.453 16.219 1 98.88 84 ARG B C 1
ATOM 4916 O O . ARG B 1 84 ? -21.141 -5.023 15.133 1 98.88 84 ARG B O 1
ATOM 4923 N N . LEU B 1 85 ? -22.094 -3.76 16.797 1 98.94 85 LEU B N 1
ATOM 4924 C CA . LEU B 1 85 ? -23.328 -3.568 16.047 1 98.94 85 LEU B CA 1
ATOM 4925 C C . LEU B 1 85 ? -23.078 -2.777 14.773 1 98.94 85 LEU B C 1
ATOM 4927 O O . LEU B 1 85 ? -23.656 -3.09 13.727 1 98.94 85 LEU B O 1
ATOM 4931 N N . ALA B 1 86 ? -22.266 -1.714 14.859 1 98.94 86 ALA B N 1
ATOM 4932 C CA . ALA B 1 86 ? -21.906 -0.912 13.688 1 98.94 86 ALA B CA 1
ATOM 4933 C C . ALA B 1 86 ? -21.219 -1.764 12.625 1 98.94 86 ALA B C 1
ATOM 4935 O O . ALA B 1 86 ? -21.484 -1.609 11.43 1 98.94 86 ALA B O 1
ATOM 4936 N N . ILE B 1 87 ? -20.312 -2.654 13.055 1 98.94 87 ILE B N 1
ATOM 4937 C CA . ILE B 1 87 ? -19.641 -3.562 12.133 1 98.94 87 ILE B CA 1
ATOM 4938 C C . ILE B 1 87 ? -20.672 -4.441 11.43 1 98.94 87 ILE B C 1
ATOM 4940 O O . ILE B 1 87 ? -20.656 -4.555 10.203 1 98.94 87 ILE B O 1
ATOM 4944 N N . ASP B 1 88 ? -21.578 -5.004 12.18 1 98.88 88 ASP B N 1
ATOM 4945 C CA . ASP B 1 88 ? -22.594 -5.902 11.633 1 98.88 88 ASP B CA 1
ATOM 4946 C C . ASP B 1 88 ? -23.484 -5.18 10.625 1 98.88 88 ASP B C 1
ATOM 4948 O O . ASP B 1 88 ? -23.781 -5.711 9.547 1 98.88 88 ASP B O 1
ATOM 4952 N N . ARG B 1 89 ? -23.938 -4.004 11.008 1 98.81 89 ARG B N 1
ATOM 4953 C CA . ARG B 1 89 ? -24.828 -3.234 10.141 1 98.81 89 ARG B CA 1
ATOM 4954 C C . ARG B 1 89 ? -24.109 -2.791 8.875 1 98.81 89 ARG B C 1
ATOM 4956 O O . ARG B 1 89 ? -24.703 -2.764 7.797 1 98.81 89 ARG B O 1
ATOM 4963 N N . ALA B 1 90 ? -22.859 -2.361 9.031 1 98.88 90 ALA B N 1
ATOM 4964 C CA . ALA B 1 90 ? -22.062 -1.99 7.871 1 98.88 90 ALA B CA 1
ATOM 4965 C C . ALA B 1 90 ? -21.906 -3.166 6.914 1 98.88 90 ALA B C 1
ATOM 4967 O O . ALA B 1 90 ? -22.125 -3.025 5.707 1 98.88 90 ALA B O 1
ATOM 4968 N N . LEU B 1 91 ? -21.594 -4.336 7.434 1 98.81 91 LEU B N 1
ATOM 4969 C CA . LEU B 1 91 ? -21.344 -5.523 6.621 1 98.81 91 LEU B CA 1
ATOM 4970 C C . LEU B 1 91 ? -22.609 -5.969 5.902 1 98.81 91 LEU B C 1
ATOM 4972 O O . LEU B 1 91 ? -22.547 -6.477 4.781 1 98.81 91 LEU B O 1
ATOM 4976 N N . ALA B 1 92 ? -23.734 -5.723 6.559 1 98.62 92 ALA B N 1
ATOM 4977 C CA . ALA B 1 92 ? -25.016 -6.16 6.012 1 98.62 92 ALA B CA 1
ATOM 4978 C C . ALA B 1 92 ? -25.328 -5.445 4.695 1 98.62 92 ALA B C 1
ATOM 4980 O O . ALA B 1 92 ? -26.031 -5.98 3.84 1 98.62 92 ALA B O 1
ATOM 4981 N N . ILE B 1 93 ? -24.766 -4.266 4.469 1 98.44 93 ILE B N 1
ATOM 4982 C CA . ILE B 1 93 ? -25.125 -3.514 3.275 1 98.44 93 ILE B CA 1
ATOM 4983 C C . ILE B 1 93 ? -23.906 -3.389 2.354 1 98.44 93 ILE B C 1
ATOM 4985 O O . ILE B 1 93 ? -24 -2.789 1.281 1 98.44 93 ILE B O 1
ATOM 4989 N N . ARG B 1 94 ? -22.781 -3.916 2.707 1 98.5 94 ARG B N 1
ATOM 4990 C CA . ARG B 1 94 ? -21.5 -3.75 2.023 1 98.5 94 ARG B CA 1
ATOM 4991 C C . ARG B 1 94 ? -21.594 -4.184 0.564 1 98.5 94 ARG B C 1
ATOM 4993 O O . ARG B 1 94 ? -21.188 -3.447 -0.338 1 98.5 94 ARG B O 1
ATOM 5000 N N . ALA B 1 95 ? -22.094 -5.34 0.32 1 97.88 95 ALA B N 1
ATOM 5001 C CA . ALA B 1 95 ? -22.156 -5.891 -1.031 1 97.88 95 ALA B CA 1
ATOM 5002 C C . ALA B 1 95 ? -22.984 -4.996 -1.952 1 97.88 95 ALA B C 1
ATOM 5004 O O . ALA B 1 95 ? -22.609 -4.77 -3.105 1 97.88 95 ALA B O 1
ATOM 5005 N N . GLY B 1 96 ? -24.141 -4.527 -1.414 1 98.06 96 GLY B N 1
ATOM 5006 C CA . GLY B 1 96 ? -24.984 -3.646 -2.205 1 98.06 96 GLY B CA 1
ATOM 5007 C C . GLY B 1 96 ? -24.312 -2.33 -2.555 1 98.06 96 GLY B C 1
ATOM 5008 O O . GLY B 1 96 ? -24.438 -1.842 -3.678 1 98.06 96 GLY B O 1
ATOM 5009 N N . TRP B 1 97 ? -23.609 -1.775 -1.634 1 98.62 97 TRP B N 1
ATOM 5010 C CA . TRP B 1 97 ? -22.891 -0.524 -1.87 1 98.62 97 TRP B CA 1
ATOM 5011 C C . TRP B 1 97 ? -21.766 -0.724 -2.871 1 98.62 97 TRP B C 1
ATOM 5013 O O . TRP B 1 97 ? -21.594 0.07 -3.801 1 98.62 97 TRP B O 1
ATOM 5023 N N . GLU B 1 98 ? -20.984 -1.757 -2.695 1 98.25 98 GLU B N 1
ATOM 5024 C CA . GLU B 1 98 ? -19.875 -2.068 -3.576 1 98.25 98 GLU B CA 1
ATOM 5025 C C . GLU B 1 98 ? -20.344 -2.303 -5.008 1 98.25 98 GLU B C 1
ATOM 5027 O O . GLU B 1 98 ? -19.625 -1.97 -5.961 1 98.25 98 GLU B O 1
ATOM 5032 N N . LYS B 1 99 ? -21.484 -2.785 -5.145 1 97.25 99 LYS B N 1
ATOM 5033 C CA . LYS B 1 99 ? -22.031 -3.121 -6.457 1 97.25 99 LYS B CA 1
ATOM 5034 C C . LYS B 1 99 ? -22.422 -1.864 -7.227 1 97.25 99 LYS B C 1
ATOM 5036 O O . LYS B 1 99 ? -22.516 -1.884 -8.453 1 97.25 99 LYS B O 1
ATOM 5041 N N . ARG B 1 100 ? -22.688 -0.806 -6.488 1 97.5 100 ARG B N 1
ATOM 5042 C CA . ARG B 1 100 ? -23.047 0.435 -7.172 1 97.5 100 ARG B CA 1
ATOM 5043 C C . ARG B 1 100 ? -21.906 0.898 -8.078 1 97.5 100 ARG B C 1
ATOM 5045 O O . ARG B 1 100 ? -20.75 0.881 -7.684 1 97.5 100 ARG B O 1
ATOM 5052 N N . PRO B 1 101 ? -22.219 1.3 -9.312 1 97.25 101 PRO B N 1
ATOM 5053 C CA . PRO B 1 101 ? -21.156 1.729 -10.234 1 97.25 101 PRO B CA 1
ATOM 5054 C C . PRO B 1 101 ? -20.312 2.869 -9.672 1 97.25 101 PRO B C 1
ATOM 5056 O O . PRO B 1 101 ? -20.844 3.764 -9.008 1 97.25 101 PRO B O 1
ATOM 5059 N N . MET B 1 102 ? -19.094 2.873 -9.977 1 97.56 102 MET B N 1
ATOM 5060 C CA . MET B 1 102 ? -18.141 3.881 -9.5 1 97.56 102 MET B CA 1
ATOM 5061 C C . MET B 1 102 ? -18.625 5.285 -9.844 1 97.56 102 MET B C 1
ATOM 5063 O O . MET B 1 102 ? -18.5 6.207 -9.039 1 97.56 102 MET B O 1
ATOM 5067 N N . ALA B 1 103 ? -19.156 5.41 -11.039 1 98 103 ALA B N 1
ATOM 5068 C CA . ALA B 1 103 ? -19.625 6.715 -11.484 1 98 103 ALA B CA 1
ATOM 5069 C C . ALA B 1 103 ? -20.719 7.246 -10.57 1 98 103 ALA B C 1
ATOM 5071 O O . ALA B 1 103 ? -20.781 8.445 -10.289 1 98 103 ALA B O 1
ATOM 5072 N N . GLU B 1 104 ? -21.594 6.383 -10.086 1 98.44 104 GLU B N 1
ATOM 5073 C CA . GLU B 1 104 ? -22.672 6.789 -9.188 1 98.44 104 GLU B CA 1
ATOM 5074 C C . GLU B 1 104 ? -22.125 7.168 -7.812 1 98.44 104 GLU B C 1
ATOM 5076 O O . GLU B 1 104 ? -22.578 8.141 -7.207 1 98.44 104 GLU B O 1
ATOM 5081 N N . ARG B 1 105 ? -21.203 6.406 -7.352 1 98.62 105 ARG B N 1
ATOM 5082 C CA . ARG B 1 105 ? -20.578 6.738 -6.074 1 98.62 105 ARG B CA 1
ATOM 5083 C C . ARG B 1 105 ? -19.812 8.047 -6.16 1 98.62 105 ARG B C 1
ATOM 5085 O O . ARG B 1 105 ? -19.875 8.875 -5.254 1 98.62 105 ARG B O 1
ATOM 5092 N N . ALA B 1 106 ? -19.078 8.234 -7.289 1 98.75 106 ALA B N 1
ATOM 5093 C CA . ALA B 1 106 ? -18.375 9.484 -7.527 1 98.75 106 ALA B CA 1
ATOM 5094 C C . ALA B 1 106 ? -19.328 10.672 -7.531 1 98.75 106 ALA B C 1
ATOM 5096 O O . ALA B 1 106 ? -19.031 11.727 -6.969 1 98.75 106 ALA B O 1
ATOM 5097 N N . ASP B 1 107 ? -20.516 10.477 -8.148 1 98.69 107 ASP B N 1
ATOM 5098 C CA . ASP B 1 107 ? -21.516 11.531 -8.219 1 98.69 107 ASP B CA 1
ATOM 5099 C C . ASP B 1 107 ? -21.969 11.945 -6.824 1 98.69 107 ASP B C 1
ATOM 5101 O O . ASP B 1 107 ? -22.234 13.133 -6.578 1 98.69 107 ASP B O 1
ATOM 5105 N N . ILE B 1 108 ? -22.094 11.023 -5.957 1 98.88 108 ILE B N 1
ATOM 5106 C CA . ILE B 1 108 ? -22.516 11.297 -4.586 1 98.88 108 ILE B CA 1
ATOM 5107 C C . ILE B 1 108 ? -21.5 12.219 -3.912 1 98.88 108 ILE B C 1
ATOM 5109 O O . ILE B 1 108 ? -21.875 13.195 -3.262 1 98.88 108 ILE B O 1
ATOM 5113 N N . PHE B 1 109 ? -20.266 11.984 -4.102 1 98.88 109 PHE B N 1
ATOM 5114 C CA . PHE B 1 109 ? -19.266 12.773 -3.41 1 98.88 109 PHE B CA 1
ATOM 5115 C C . PHE B 1 109 ? -19.031 14.109 -4.113 1 98.88 109 PHE B C 1
ATOM 5117 O O . PHE B 1 109 ? -18.672 15.094 -3.475 1 98.88 109 PHE B O 1
ATOM 5124 N N . LEU B 1 110 ? -19.25 14.164 -5.441 1 98.88 110 LEU B N 1
ATOM 5125 C CA . LEU B 1 110 ? -19.297 15.461 -6.109 1 98.88 110 LEU B CA 1
ATOM 5126 C C . LEU B 1 110 ? -20.453 16.297 -5.582 1 98.88 110 LEU B C 1
ATOM 5128 O O . LEU B 1 110 ? -20.328 17.516 -5.422 1 98.88 110 LEU B O 1
ATOM 5132 N N . GLU B 1 111 ? -21.578 15.625 -5.309 1 98.88 111 GLU B N 1
ATOM 5133 C CA . GLU B 1 111 ? -22.719 16.312 -4.703 1 98.88 111 GLU B CA 1
ATOM 5134 C C . GLU B 1 111 ? -22.391 16.781 -3.289 1 98.88 111 GLU B C 1
ATOM 5136 O O . GLU B 1 111 ? -22.781 17.875 -2.889 1 98.88 111 GLU B O 1
ATOM 5141 N N . ALA B 1 112 ? -21.672 15.961 -2.551 1 98.94 112 ALA B N 1
ATOM 5142 C CA . ALA B 1 112 ? -21.234 16.391 -1.225 1 98.94 112 ALA B CA 1
ATOM 5143 C C . ALA B 1 112 ? -20.375 17.641 -1.308 1 98.94 112 ALA B C 1
ATOM 5145 O O . ALA B 1 112 ? -20.547 18.578 -0.514 1 98.94 112 ALA B O 1
ATOM 5146 N N . ALA B 1 113 ? -19.453 17.641 -2.281 1 98.94 113 ALA B N 1
ATOM 5147 C CA . ALA B 1 113 ? -18.609 18.812 -2.498 1 98.94 113 ALA B CA 1
ATOM 5148 C C . ALA B 1 113 ? -19.453 20.031 -2.822 1 98.94 113 ALA B C 1
ATOM 5150 O O . ALA B 1 113 ? -19.203 21.125 -2.297 1 98.94 113 ALA B O 1
ATOM 5151 N N . ARG B 1 114 ? -20.453 19.859 -3.662 1 98.81 114 ARG B N 1
ATOM 5152 C CA . ARG B 1 114 ? -21.328 20.969 -4.027 1 98.81 114 ARG B CA 1
ATOM 5153 C C . ARG B 1 114 ? -22.094 21.484 -2.814 1 98.81 114 ARG B C 1
ATOM 5155 O O . ARG B 1 114 ? -22.172 22.688 -2.592 1 98.81 114 ARG B O 1
ATOM 5162 N N . LEU B 1 115 ? -22.656 20.594 -2.023 1 98.94 115 LEU B N 1
ATOM 5163 C CA . LEU B 1 115 ? -23.422 20.953 -0.834 1 98.94 115 LEU B CA 1
ATOM 5164 C C . LEU B 1 115 ? -22.562 21.75 0.142 1 98.94 115 LEU B C 1
ATOM 5166 O O . LEU B 1 115 ? -23 22.75 0.697 1 98.94 115 LEU B O 1
ATOM 5170 N N . LEU B 1 116 ? -21.359 21.266 0.311 1 98.94 116 LEU B N 1
ATOM 5171 C CA . LEU B 1 116 ? -20.469 21.984 1.217 1 98.94 116 LEU B CA 1
ATOM 5172 C C . LEU B 1 116 ? -20.109 23.359 0.652 1 98.94 116 LEU B C 1
ATOM 5174 O O . LEU B 1 116 ? -20.078 24.344 1.388 1 98.94 116 LEU B O 1
ATOM 5178 N N . SER B 1 117 ? -19.828 23.438 -0.609 1 98.81 117 SER B N 1
ATOM 5179 C CA . SER B 1 117 ? -19.406 24.672 -1.263 1 98.81 117 SER B CA 1
ATOM 5180 C C . SER B 1 117 ? -20.531 25.703 -1.245 1 98.81 117 SER B C 1
ATOM 5182 O O . SER B 1 117 ? -20.266 26.906 -1.064 1 98.81 117 SER B O 1
ATOM 5184 N N . GLU B 1 118 ? -21.781 25.281 -1.353 1 98.31 118 GLU B N 1
ATOM 5185 C CA . GLU B 1 118 ? -22.859 26.234 -1.65 1 98.31 118 GLU B CA 1
ATOM 5186 C C . GLU B 1 118 ? -23.812 26.375 -0.468 1 98.31 118 GLU B C 1
ATOM 5188 O O . GLU B 1 118 ? -24.297 27.469 -0.174 1 98.31 118 GLU B O 1
ATOM 5193 N N . LYS B 1 119 ? -24.094 25.344 0.202 1 98.69 119 LYS B N 1
ATOM 5194 C CA . LYS B 1 119 ? -25.172 25.344 1.188 1 98.69 119 LYS B CA 1
ATOM 5195 C C . LYS B 1 119 ? -24.609 25.375 2.609 1 98.69 119 LYS B C 1
ATOM 5197 O O . LYS B 1 119 ? -25.141 26.078 3.475 1 98.69 119 LYS B O 1
ATOM 5202 N N . TYR B 1 120 ? -23.547 24.641 2.855 1 98.88 120 TYR B N 1
ATOM 5203 C CA . TYR B 1 120 ? -23.156 24.391 4.238 1 98.88 120 TYR B CA 1
ATOM 5204 C C . TYR B 1 120 ? -21.828 25.062 4.562 1 98.88 120 TYR B C 1
ATOM 5206 O O . TYR B 1 120 ? -21.312 24.906 5.668 1 98.88 120 TYR B O 1
ATOM 5214 N N . ARG B 1 121 ? -21.234 25.797 3.662 1 98.81 121 ARG B N 1
ATOM 5215 C CA . ARG B 1 121 ? -19.891 26.359 3.811 1 98.81 121 ARG B CA 1
ATOM 5216 C C . ARG B 1 121 ? -19.75 27.109 5.129 1 98.81 121 ARG B C 1
ATOM 5218 O O . ARG B 1 121 ? -18.875 26.797 5.934 1 98.81 121 ARG B O 1
ATOM 5225 N N . TYR B 1 122 ? -20.672 28 5.387 1 98.81 122 TYR B N 1
ATOM 5226 C CA . TYR B 1 122 ? -20.516 28.922 6.52 1 98.81 122 TYR B CA 1
ATOM 5227 C C . TYR B 1 122 ? -20.844 28.219 7.832 1 98.81 122 TYR B C 1
ATOM 5229 O O . TYR B 1 122 ? -20.234 28.5 8.867 1 98.81 122 TYR B O 1
ATOM 5237 N N . LYS B 1 123 ? -21.797 27.281 7.836 1 98.81 123 LYS B N 1
ATOM 5238 C CA . LYS B 1 123 ? -22.062 26.453 9 1 98.81 123 LYS B CA 1
ATOM 5239 C C . LYS B 1 123 ? -20.844 25.625 9.383 1 98.81 123 LYS B C 1
ATOM 5241 O O . LYS B 1 123 ? -20.5 25.516 10.562 1 98.81 123 LYS B O 1
ATOM 5246 N N . MET B 1 124 ? -20.188 25.031 8.391 1 98.94 124 MET B N 1
ATOM 5247 C CA . MET B 1 124 ? -19 24.234 8.609 1 98.94 124 MET B CA 1
ATOM 5248 C C . MET B 1 124 ? -17.859 25.078 9.164 1 98.94 124 MET B C 1
ATOM 5250 O O . MET B 1 124 ? -17.125 24.656 10.062 1 98.94 124 MET B O 1
ATOM 5254 N N . LEU B 1 125 ? -17.688 26.25 8.578 1 98.88 125 LEU B N 1
ATOM 5255 C CA . LEU B 1 125 ? -16.656 27.156 9.055 1 98.88 125 LEU B CA 1
ATOM 5256 C C . LEU B 1 125 ? -16.891 27.531 10.516 1 98.88 125 LEU B C 1
ATOM 5258 O O . LEU B 1 125 ? -15.961 27.5 11.32 1 98.88 125 LEU B O 1
ATOM 5262 N N . ALA B 1 126 ? -18.141 27.859 10.852 1 98.88 126 ALA B N 1
ATOM 5263 C CA . ALA B 1 126 ? -18.469 28.234 12.219 1 98.88 126 ALA B CA 1
ATOM 5264 C C . ALA B 1 126 ? -18.156 27.109 13.195 1 98.88 126 ALA B C 1
ATOM 5266 O O . ALA B 1 126 ? -17.578 27.344 14.266 1 98.88 126 ALA B O 1
ATOM 5267 N N . ALA B 1 127 ? -18.531 25.891 12.805 1 98.88 127 ALA B N 1
ATOM 5268 C CA . ALA B 1 127 ? -18.281 24.734 13.656 1 98.88 127 ALA B CA 1
ATOM 5269 C C . ALA B 1 127 ? -16.781 24.547 13.883 1 98.88 127 ALA B C 1
ATOM 5271 O O . ALA B 1 127 ? -16.344 24.234 15 1 98.88 127 ALA B O 1
ATOM 5272 N N . THR B 1 128 ? -16 24.734 12.875 1 98.81 128 THR B N 1
ATOM 5273 C CA . THR B 1 128 ? -14.562 24.531 12.938 1 98.81 128 THR B CA 1
ATOM 5274 C C . THR B 1 128 ? -13.891 25.656 13.711 1 98.81 128 THR B C 1
ATOM 5276 O O . THR B 1 128 ? -12.945 25.422 14.469 1 98.81 128 THR B O 1
ATOM 5279 N N . MET B 1 129 ? -14.375 26.875 13.523 1 98.75 129 MET B N 1
ATOM 5280 C CA . MET B 1 129 ? -13.828 28.016 14.242 1 98.75 129 MET B CA 1
ATOM 5281 C C . MET B 1 129 ? -14.094 27.891 15.742 1 98.75 129 MET B C 1
ATOM 5283 O O . MET B 1 129 ? -13.172 27.984 16.547 1 98.75 129 MET B O 1
ATOM 5287 N N . LEU B 1 130 ? -15.336 27.641 16.094 1 98.69 130 LEU B N 1
ATOM 5288 C CA . LEU B 1 130 ? -15.703 27.562 17.516 1 98.69 130 LEU B CA 1
ATOM 5289 C C . LEU B 1 130 ? -15.188 26.266 18.141 1 98.69 130 LEU B C 1
ATOM 5291 O O . LEU B 1 130 ? -14.68 26.281 19.266 1 98.69 130 LEU B O 1
ATOM 5295 N N . GLY B 1 131 ? -15.281 25.203 17.406 1 98.69 131 GLY B N 1
ATOM 5296 C CA . GLY B 1 131 ? -15.016 23.891 17.969 1 98.69 131 GLY B CA 1
ATOM 5297 C C . GLY B 1 131 ? -13.539 23.562 18.016 1 98.69 131 GLY B C 1
ATOM 5298 O O . GLY B 1 131 ? -13.094 22.812 18.891 1 98.69 131 GLY B O 1
ATOM 5299 N N . GLN B 1 132 ? -12.758 24.047 17.094 1 98.75 132 GLN B N 1
ATOM 5300 C CA . GLN B 1 132 ? -11.352 23.656 17.016 1 98.75 132 GLN B CA 1
ATOM 5301 C C . GLN B 1 132 ? -10.438 24.859 17.25 1 98.75 132 GLN B C 1
ATOM 5303 O O . GLN B 1 132 ? -9.211 24.719 17.281 1 98.75 132 GLN B O 1
ATOM 5308 N N . GLY B 1 133 ? -11.031 26.016 17.453 1 98.5 133 GLY B N 1
ATOM 5309 C CA . GLY B 1 133 ? -10.242 27.203 17.766 1 98.5 133 GLY B CA 1
ATOM 5310 C C . GLY B 1 133 ? -9.508 27.75 16.547 1 98.5 133 GLY B C 1
ATOM 5311 O O . GLY B 1 133 ? -8.453 28.375 16.703 1 98.5 133 GLY B O 1
ATOM 5312 N N . LYS B 1 134 ? -10.047 27.547 15.312 1 98.5 134 LYS B N 1
ATOM 5313 C CA . LYS B 1 134 ? -9.438 28.094 14.102 1 98.5 134 LYS B CA 1
ATOM 5314 C C . LYS B 1 134 ? -9.984 29.484 13.789 1 98.5 134 LYS B C 1
ATOM 5316 O O . LYS B 1 134 ? -11.188 29.734 13.914 1 98.5 134 LYS B O 1
ATOM 5321 N N . ASN B 1 135 ? -9.094 30.406 13.398 1 98 135 ASN B N 1
ATOM 5322 C CA . ASN B 1 135 ? -9.617 31.641 12.852 1 98 135 ASN B CA 1
ATOM 5323 C C . ASN B 1 135 ? -10.242 31.438 11.469 1 98 135 ASN B C 1
ATOM 5325 O O . ASN B 1 135 ? -10.234 30.328 10.945 1 98 135 ASN B O 1
ATOM 5329 N N . ILE B 1 136 ? -10.805 32.438 10.906 1 98.06 136 ILE B N 1
ATOM 5330 C CA . ILE B 1 136 ? -11.609 32.312 9.703 1 98.06 136 ILE B CA 1
ATOM 5331 C C . ILE B 1 136 ? -10.742 31.859 8.539 1 98.06 136 ILE B C 1
ATOM 5333 O O . ILE B 1 136 ? -11.172 31.031 7.719 1 98.06 136 ILE B O 1
ATOM 5337 N N . GLN B 1 137 ? -9.5 32.344 8.438 1 97.25 137 GLN B N 1
ATOM 5338 C CA . GLN B 1 137 ? -8.602 31.969 7.348 1 97.25 137 GLN B CA 1
ATOM 5339 C C . GLN B 1 137 ? -8.266 30.484 7.41 1 97.25 137 GLN B C 1
ATOM 5341 O O . GLN B 1 137 ? -8.32 29.781 6.395 1 97.25 137 GLN B O 1
ATOM 5346 N N . GLN B 1 138 ? -7.887 30.031 8.57 1 98 138 GLN B N 1
ATOM 5347 C CA . GLN B 1 138 ? -7.512 28.625 8.75 1 98 138 GLN B CA 1
ATOM 5348 C C . GLN B 1 138 ? -8.719 27.719 8.594 1 98 138 GLN B C 1
ATOM 5350 O O . GLN B 1 138 ? -8.602 26.609 8.062 1 98 138 GLN B O 1
ATOM 5355 N N . ALA B 1 139 ? -9.867 28.109 9.055 1 98.69 139 ALA B N 1
ATOM 5356 C CA . ALA B 1 139 ? -11.094 27.328 8.867 1 98.69 139 ALA B CA 1
ATOM 5357 C C . ALA B 1 139 ? -11.438 27.219 7.383 1 98.69 139 ALA B C 1
ATOM 5359 O O . ALA B 1 139 ? -11.828 26.156 6.906 1 98.69 139 ALA B O 1
ATOM 5360 N N . GLU B 1 140 ? -11.312 28.359 6.645 1 98.44 140 GLU B N 1
ATOM 5361 C CA . GLU B 1 140 ? -11.633 28.406 5.223 1 98.44 140 GLU B CA 1
ATOM 5362 C C . GLU B 1 140 ? -10.75 27.438 4.43 1 98.44 140 GLU B C 1
ATOM 5364 O O . GLU B 1 140 ? -11.25 26.672 3.605 1 98.44 140 GLU B O 1
ATOM 5369 N N . ILE B 1 141 ? -9.484 27.422 4.676 1 98.06 141 ILE B N 1
ATOM 5370 C CA . ILE B 1 141 ? -8.531 26.594 3.947 1 98.06 141 ILE B CA 1
ATOM 5371 C C . ILE B 1 141 ? -8.781 25.125 4.266 1 98.06 141 ILE B C 1
ATOM 5373 O O . ILE B 1 141 ? -8.703 24.266 3.379 1 98.06 141 ILE B O 1
ATOM 5377 N N . ASP B 1 142 ? -9.133 24.797 5.445 1 98.5 142 ASP B N 1
ATOM 5378 C CA . ASP B 1 142 ? -9.305 23.453 5.98 1 98.5 142 ASP B CA 1
ATOM 5379 C C . ASP B 1 142 ? -10.703 22.922 5.672 1 98.5 142 ASP B C 1
ATOM 5381 O O . ASP B 1 142 ? -10.883 22.141 4.734 1 98.5 142 ASP B O 1
ATOM 5385 N N . ALA B 1 143 ? -11.688 23.484 6.242 1 98.81 143 ALA B N 1
ATOM 5386 C CA . ALA B 1 143 ? -13.016 22.891 6.355 1 98.81 143 ALA B CA 1
ATOM 5387 C C . ALA B 1 143 ? -13.805 23.062 5.059 1 98.81 143 ALA B C 1
ATOM 5389 O O . ALA B 1 143 ? -14.664 22.234 4.734 1 98.81 143 ALA B O 1
ATOM 5390 N N . ALA B 1 144 ? -13.523 24.172 4.332 1 98.75 144 ALA B N 1
ATOM 5391 C CA . ALA B 1 144 ? -14.203 24.359 3.051 1 98.75 144 ALA B CA 1
ATOM 5392 C C . ALA B 1 144 ? -13.32 23.922 1.89 1 98.75 144 ALA B C 1
ATOM 5394 O O . ALA B 1 144 ? -13.484 22.812 1.362 1 98.75 144 ALA B O 1
ATOM 5395 N N . ALA B 1 145 ? -12.242 24.656 1.621 1 98.75 145 ALA B N 1
ATOM 5396 C CA . ALA B 1 145 ? -11.461 24.453 0.405 1 98.75 145 ALA B CA 1
ATOM 5397 C C . ALA B 1 145 ? -10.883 23.047 0.347 1 98.75 145 ALA B C 1
ATOM 5399 O O . ALA B 1 145 ? -11.094 22.312 -0.63 1 98.75 145 ALA B O 1
ATOM 5400 N N . GLU B 1 146 ? -10.203 22.625 1.348 1 98.75 146 GLU B N 1
ATOM 5401 C CA . GLU B 1 146 ? -9.492 21.359 1.325 1 98.75 146 GLU B CA 1
ATOM 5402 C C . GLU B 1 146 ? -10.461 20.172 1.281 1 98.75 146 GLU B C 1
ATOM 5404 O O . GLU B 1 146 ? -10.258 19.219 0.531 1 98.75 146 GLU B O 1
ATOM 5409 N N . LEU B 1 147 ? -11.539 20.188 2.092 1 98.94 147 LEU B N 1
ATOM 5410 C CA . LEU B 1 147 ? -12.477 19.078 2.107 1 98.94 147 LEU B CA 1
ATOM 5411 C C . LEU B 1 147 ? -13.195 18.953 0.768 1 98.94 147 LEU B C 1
ATOM 5413 O O . LEU B 1 147 ? -13.359 17.859 0.242 1 98.94 147 LEU B O 1
ATOM 5417 N N . ILE B 1 148 ? -13.648 20.094 0.191 1 98.94 148 ILE B N 1
ATOM 5418 C CA . ILE B 1 148 ? -14.289 20.109 -1.119 1 98.94 148 ILE B CA 1
ATOM 5419 C C . ILE B 1 148 ? -13.344 19.5 -2.162 1 98.94 148 ILE B C 1
ATOM 5421 O O . ILE B 1 148 ? -13.758 18.688 -2.98 1 98.94 148 ILE B O 1
ATOM 5425 N N . ASP B 1 149 ? -12.109 19.906 -2.088 1 98.88 149 ASP B N 1
ATOM 5426 C CA . ASP B 1 149 ? -11.109 19.422 -3.029 1 98.88 149 ASP B CA 1
ATOM 5427 C C . ASP B 1 149 ? -10.906 17.906 -2.873 1 98.88 149 ASP B C 1
ATOM 5429 O O . ASP B 1 149 ? -10.789 17.188 -3.865 1 98.88 149 ASP B O 1
ATOM 5433 N N . PHE B 1 150 ? -10.82 17.391 -1.626 1 98.94 150 PHE B N 1
ATOM 5434 C CA . PHE B 1 150 ? -10.688 15.945 -1.419 1 98.94 150 PHE B CA 1
ATOM 5435 C C . PHE B 1 150 ? -11.82 15.195 -2.105 1 98.94 150 PHE B C 1
ATOM 5437 O O . PHE B 1 150 ? -11.578 14.234 -2.84 1 98.94 150 PHE B O 1
ATOM 5444 N N . TRP B 1 151 ? -13.031 15.633 -1.853 1 98.94 151 TRP B N 1
ATOM 5445 C CA . TRP B 1 151 ? -14.18 14.93 -2.41 1 98.94 151 TRP B CA 1
ATOM 5446 C C . TRP B 1 151 ? -14.18 15.008 -3.934 1 98.94 151 TRP B C 1
ATOM 5448 O O . TRP B 1 151 ? -14.422 14.008 -4.613 1 98.94 151 TRP B O 1
ATOM 5458 N N . ARG B 1 152 ? -13.828 16.172 -4.531 1 98.81 152 ARG B N 1
ATOM 5459 C CA . ARG B 1 152 ? -13.805 16.375 -5.977 1 98.81 152 ARG B CA 1
ATOM 5460 C C . ARG B 1 152 ? -12.703 15.531 -6.625 1 98.81 152 ARG B C 1
ATOM 5462 O O . ARG B 1 152 ? -12.961 14.805 -7.582 1 98.81 152 ARG B O 1
ATOM 5469 N N . TRP B 1 153 ? -11.562 15.625 -6.109 1 98.75 153 TRP B N 1
ATOM 5470 C CA . TRP B 1 153 ? -10.414 15 -6.766 1 98.75 153 TRP B CA 1
ATOM 5471 C C . TRP B 1 153 ? -10.422 13.492 -6.547 1 98.75 153 TRP B C 1
ATOM 5473 O O . TRP B 1 153 ? -10.031 12.734 -7.438 1 98.75 153 TRP B O 1
ATOM 5483 N N . ASN B 1 154 ? -10.758 13.023 -5.344 1 98.75 154 ASN B N 1
ATOM 5484 C CA . ASN B 1 154 ? -10.906 11.578 -5.176 1 98.75 154 ASN B CA 1
ATOM 5485 C C . ASN B 1 154 ? -11.914 11 -6.168 1 98.75 154 ASN B C 1
ATOM 5487 O O . ASN B 1 154 ? -11.695 9.922 -6.719 1 98.75 154 ASN B O 1
ATOM 5491 N N . ALA B 1 155 ? -13.062 11.719 -6.332 1 98.75 155 ALA B N 1
ATOM 5492 C CA . ALA B 1 155 ? -14.047 11.281 -7.32 1 98.75 155 ALA B CA 1
ATOM 5493 C C . ALA B 1 155 ? -13.43 11.203 -8.711 1 98.75 155 ALA B C 1
ATOM 5495 O O . ALA B 1 155 ? -13.578 10.195 -9.406 1 98.75 155 ALA B O 1
ATOM 5496 N N . LYS B 1 156 ? -12.75 12.242 -9.094 1 98.56 156 LYS B N 1
ATOM 5497 C CA . LYS B 1 156 ? -12.102 12.266 -10.398 1 98.56 156 LYS B CA 1
ATOM 5498 C C . LYS B 1 156 ? -11.102 11.117 -10.539 1 98.56 156 LYS B C 1
ATOM 5500 O O . LYS B 1 156 ? -11.094 10.422 -11.562 1 98.56 156 LYS B O 1
ATOM 5505 N N . HIS B 1 157 ? -10.242 10.953 -9.57 1 97.94 157 HIS B N 1
ATOM 5506 C CA . HIS B 1 157 ? -9.203 9.93 -9.625 1 97.94 157 HIS B CA 1
ATOM 5507 C C . HIS B 1 157 ? -9.805 8.531 -9.68 1 97.94 157 HIS B C 1
ATOM 5509 O O . HIS B 1 157 ? -9.258 7.641 -10.328 1 97.94 157 HIS B O 1
ATOM 5515 N N . SER B 1 158 ? -10.898 8.289 -8.953 1 98.12 158 SER B N 1
ATOM 5516 C CA . SER B 1 158 ? -11.562 6.992 -8.992 1 98.12 158 SER B CA 1
ATOM 5517 C C . SER B 1 158 ? -12.039 6.66 -10.398 1 98.12 158 SER B C 1
ATOM 5519 O O . SER B 1 158 ? -11.914 5.52 -10.852 1 98.12 158 SER B O 1
ATOM 5521 N N . LEU B 1 159 ? -12.578 7.656 -11.086 1 98 159 LEU B N 1
ATOM 5522 C CA . LEU B 1 159 ? -13.062 7.461 -12.445 1 98 159 LEU B CA 1
ATOM 5523 C C . LEU B 1 159 ? -11.906 7.285 -13.414 1 98 159 LEU B C 1
ATOM 5525 O O . LEU B 1 159 ? -11.961 6.438 -14.312 1 98 159 LEU B O 1
ATOM 5529 N N . ASP B 1 160 ? -10.828 8.07 -13.25 1 96.62 160 ASP B N 1
ATOM 5530 C CA . ASP B 1 160 ? -9.648 7.957 -14.109 1 96.62 160 ASP B CA 1
ATOM 5531 C C . ASP B 1 160 ? -9.008 6.578 -13.977 1 96.62 160 ASP B C 1
ATOM 5533 O O . ASP B 1 160 ? -8.484 6.031 -14.953 1 96.62 160 ASP B O 1
ATOM 5537 N N . LEU B 1 161 ? -8.977 6.086 -12.82 1 95.69 161 LEU B N 1
ATOM 5538 C CA . LEU B 1 161 ? -8.414 4.77 -12.539 1 95.69 161 LEU B CA 1
ATOM 5539 C C . LEU B 1 161 ? -9.086 3.699 -13.391 1 95.69 161 LEU B C 1
ATOM 5541 O O . LEU B 1 161 ? -8.422 2.773 -13.875 1 95.69 161 LEU B O 1
ATOM 5545 N N . GLN B 1 162 ? -10.367 3.801 -13.617 1 95.25 162 GLN B N 1
ATOM 5546 C CA . GLN B 1 162 ? -11.133 2.811 -14.359 1 95.25 162 GLN B CA 1
ATOM 5547 C C . GLN B 1 162 ? -10.719 2.781 -15.828 1 95.25 162 GLN B C 1
ATOM 5549 O O . GLN B 1 162 ? -10.922 1.781 -16.516 1 95.25 162 GLN B O 1
ATOM 5554 N N . LYS B 1 163 ? -10.117 3.859 -16.281 1 94.94 163 LYS B N 1
ATOM 5555 C CA . LYS B 1 163 ? -9.719 3.965 -17.688 1 94.94 163 LYS B CA 1
ATOM 5556 C C . LYS B 1 163 ? -8.43 3.205 -17.953 1 94.94 163 LYS B C 1
ATOM 5558 O O . LYS B 1 163 ? -8.094 2.914 -19.094 1 94.94 163 LYS B O 1
ATOM 5563 N N . GLN B 1 164 ? -7.707 2.924 -16.938 1 93.5 164 GLN B N 1
ATOM 5564 C CA . GLN B 1 164 ? -6.469 2.162 -17.078 1 93.5 164 GLN B CA 1
ATOM 5565 C C . GLN B 1 164 ? -6.754 0.667 -17.188 1 93.5 164 GLN B C 1
ATOM 5567 O O . GLN B 1 164 ? -7.02 0.005 -16.172 1 93.5 164 GLN B O 1
ATOM 5572 N N . GLN B 1 165 ? -6.605 0.143 -18.375 1 97.44 165 GLN B N 1
ATOM 5573 C CA . GLN B 1 165 ? -6.98 -1.243 -18.641 1 97.44 165 GLN B CA 1
ATOM 5574 C C . GLN B 1 165 ? -5.797 -2.035 -19.203 1 97.44 165 GLN B C 1
ATOM 5576 O O . GLN B 1 165 ? -4.883 -1.461 -19.797 1 97.44 165 GLN B O 1
ATOM 5581 N N . PRO B 1 166 ? -5.758 -3.369 -19 1 97.75 166 PRO B N 1
ATOM 5582 C CA . PRO B 1 166 ? -4.684 -4.219 -19.531 1 97.75 166 PRO B CA 1
ATOM 5583 C C . PRO B 1 166 ? -4.793 -4.453 -21.031 1 97.75 166 PRO B C 1
ATOM 5585 O O . PRO B 1 166 ? -5.777 -4.051 -21.656 1 97.75 166 PRO B O 1
ATOM 5588 N N . ILE B 1 167 ? -3.75 -5.094 -21.562 1 97.25 167 ILE B N 1
ATOM 5589 C CA . ILE B 1 167 ? -3.688 -5.426 -22.984 1 97.25 167 ILE B CA 1
ATOM 5590 C C . ILE B 1 167 ? -4.582 -6.629 -23.266 1 97.25 167 ILE B C 1
ATOM 5592 O O . ILE B 1 167 ? -4.531 -7.633 -22.547 1 97.25 167 ILE B O 1
ATOM 5596 N N . SER B 1 168 ? -5.438 -6.492 -24.234 1 97.88 168 SER B N 1
ATOM 5597 C CA . SER B 1 168 ? -6.168 -7.621 -24.812 1 97.88 168 SER B CA 1
ATOM 5598 C C . SER B 1 168 ? -5.477 -8.156 -26.062 1 97.88 168 SER B C 1
ATOM 5600 O O . SER B 1 168 ? -4.73 -7.434 -26.719 1 97.88 168 SER B O 1
ATOM 5602 N N . THR B 1 169 ? -5.586 -9.398 -26.281 1 97 169 THR B N 1
ATOM 5603 C CA . THR B 1 169 ? -5.004 -10.023 -27.469 1 97 169 THR B CA 1
ATOM 5604 C C . THR B 1 169 ? -6.086 -10.688 -28.312 1 97 169 THR B C 1
ATOM 5606 O O . THR B 1 169 ? -7.258 -10.719 -27.922 1 97 169 THR B O 1
ATOM 5609 N N . GLU B 1 170 ? -5.699 -11.219 -29.516 1 96.44 170 GLU B N 1
ATOM 5610 C CA . GLU B 1 170 ? -6.668 -11.875 -30.391 1 96.44 170 GLU B CA 1
ATOM 5611 C C . GLU B 1 170 ? -7.367 -13.023 -29.672 1 96.44 170 GLU B C 1
ATOM 5613 O O . GLU B 1 170 ? -6.711 -13.883 -29.078 1 96.44 170 GLU B O 1
ATOM 5618 N N . GLY B 1 171 ? -8.672 -12.984 -29.641 1 97.44 171 GLY B N 1
ATOM 5619 C CA . GLY B 1 171 ? -9.477 -14.039 -29.062 1 97.44 171 GLY B CA 1
ATOM 5620 C C . GLY B 1 171 ? -9.617 -13.93 -27.562 1 97.44 171 GLY B C 1
ATOM 5621 O O . GLY B 1 171 ? -10.289 -14.742 -26.922 1 97.44 171 GLY B O 1
ATOM 5622 N N . VAL B 1 172 ? -9.016 -12.93 -26.953 1 98.12 172 VAL B N 1
ATOM 5623 C CA . VAL B 1 172 ? -9.031 -12.789 -25.5 1 98.12 172 VAL B CA 1
ATOM 5624 C C . VAL B 1 172 ? -9.312 -11.336 -25.125 1 98.12 172 VAL B C 1
ATOM 5626 O O . VAL B 1 172 ? -8.664 -10.422 -25.656 1 98.12 172 VAL B O 1
ATOM 5629 N N . THR B 1 173 ? -10.273 -11.07 -24.297 1 98.62 173 THR B N 1
ATOM 5630 C CA . THR B 1 173 ? -10.492 -9.766 -23.688 1 98.62 173 THR B CA 1
ATOM 5631 C C . THR B 1 173 ? -10.008 -9.75 -22.25 1 98.62 173 THR B C 1
ATOM 5633 O O . THR B 1 173 ? -10.43 -10.586 -21.438 1 98.62 173 THR B O 1
ATOM 5636 N N . ASN B 1 174 ? -9.109 -8.867 -21.906 1 98.69 174 ASN B N 1
ATOM 5637 C CA . ASN B 1 174 ? -8.641 -8.633 -20.547 1 98.69 174 ASN B CA 1
ATOM 5638 C C . ASN B 1 174 ? -9.172 -7.309 -20 1 98.69 174 ASN B C 1
ATOM 5640 O O . ASN B 1 174 ? -9.234 -6.312 -20.719 1 98.69 174 ASN B O 1
ATOM 5644 N N . SER B 1 175 ? -9.633 -7.316 -18.828 1 98.44 175 SER B N 1
ATOM 5645 C CA . SER B 1 175 ? -10.078 -6.109 -18.141 1 98.44 175 SER B CA 1
ATOM 5646 C C . SER B 1 175 ? -9.695 -6.145 -16.656 1 98.44 175 SER B C 1
ATOM 5648 O O . SER B 1 175 ? -9.305 -7.191 -16.141 1 98.44 175 SER B O 1
ATOM 5650 N N . ILE B 1 176 ? -9.727 -5.027 -16.062 1 98.31 176 ILE B N 1
ATOM 5651 C CA . ILE B 1 176 ? -9.516 -4.914 -14.625 1 98.31 176 ILE B CA 1
ATOM 5652 C C . ILE B 1 176 ? -10.625 -4.066 -14.008 1 98.31 176 ILE B C 1
ATOM 5654 O O . ILE B 1 176 ? -11.062 -3.078 -14.602 1 98.31 176 ILE B O 1
ATOM 5658 N N . ILE B 1 177 ? -11.203 -4.5 -12.953 1 97.69 177 ILE B N 1
ATOM 5659 C CA . ILE B 1 177 ? -12.148 -3.703 -12.18 1 97.69 177 ILE B CA 1
ATOM 5660 C C . ILE B 1 177 ? -11.57 -3.408 -10.797 1 97.69 177 ILE B C 1
ATOM 5662 O O . ILE B 1 177 ? -10.719 -4.156 -10.297 1 97.69 177 ILE B O 1
ATOM 5666 N N . TYR B 1 178 ? -11.953 -2.357 -10.188 1 97.38 178 TYR B N 1
ATOM 5667 C CA . TYR B 1 178 ? -11.461 -1.904 -8.891 1 97.38 178 TYR B CA 1
ATOM 5668 C C . TYR B 1 178 ? -12.547 -2.01 -7.828 1 97.38 178 TYR B C 1
ATOM 5670 O O . TYR B 1 178 ? -13.32 -1.07 -7.629 1 97.38 178 TYR B O 1
ATOM 5678 N N . ARG B 1 179 ? -12.508 -3.172 -7.121 1 96.81 179 ARG B N 1
ATOM 5679 C CA . ARG B 1 179 ? -13.516 -3.477 -6.105 1 96.81 179 ARG B CA 1
ATOM 5680 C C . ARG B 1 179 ? -13.102 -2.918 -4.746 1 96.81 179 ARG B C 1
ATOM 5682 O O . ARG B 1 179 ? -11.922 -2.695 -4.492 1 96.81 179 ARG B O 1
ATOM 5689 N N . GLY B 1 180 ? -14.133 -2.637 -3.943 1 98.25 180 GLY B N 1
ATOM 5690 C CA . GLY B 1 180 ? -13.828 -2.342 -2.555 1 98.25 180 GLY B CA 1
ATOM 5691 C C . GLY B 1 180 ? -13.211 -3.516 -1.816 1 98.25 180 GLY B C 1
ATOM 5692 O O . GLY B 1 180 ? -13.203 -4.641 -2.324 1 98.25 180 GLY B O 1
ATOM 5693 N N . LEU B 1 181 ? -12.672 -3.316 -0.698 1 98.62 181 LEU B N 1
ATOM 5694 C CA . LEU B 1 181 ? -12.109 -4.367 0.139 1 98.62 181 LEU B CA 1
ATOM 5695 C C . LEU B 1 181 ? -13.203 -5.258 0.711 1 98.62 181 LEU B C 1
ATOM 5697 O O . LEU B 1 181 ? -14.367 -4.855 0.774 1 98.62 181 LEU B O 1
ATOM 5701 N N . GLU B 1 182 ? -12.891 -6.457 1.055 1 98.31 182 GLU B N 1
ATOM 5702 C CA . GLU B 1 182 ? -13.852 -7.375 1.653 1 98.31 182 GLU B CA 1
ATOM 5703 C C . GLU B 1 182 ? -13.859 -7.25 3.174 1 98.31 182 GLU B C 1
ATOM 5705 O O . GLU B 1 182 ? -13.078 -7.906 3.861 1 98.31 182 GLU B O 1
ATOM 5710 N N . GLY B 1 183 ? -14.719 -6.512 3.734 1 98.75 183 GLY B N 1
ATOM 5711 C CA . GLY B 1 183 ? -14.836 -6.145 5.137 1 98.75 183 GLY B CA 1
ATOM 5712 C C . GLY B 1 183 ? -15.102 -4.664 5.348 1 98.75 183 GLY B C 1
ATOM 5713 O O . GLY B 1 183 ? -15.758 -4.027 4.52 1 98.75 183 GLY B O 1
ATOM 5714 N N . PHE B 1 184 ? -14.727 -4.156 6.527 1 98.94 184 PHE B N 1
ATOM 5715 C CA . PHE B 1 184 ? -14.961 -2.744 6.812 1 98.94 184 PHE B CA 1
ATOM 5716 C C . PHE B 1 184 ? -13.641 -2.004 6.996 1 98.94 184 PHE B C 1
ATOM 5718 O O . PHE B 1 184 ? -12.609 -2.621 7.281 1 98.94 184 PHE B O 1
ATOM 5725 N N . VAL B 1 185 ? -13.664 -0.693 6.754 1 98.94 185 VAL B N 1
ATOM 5726 C CA . VAL B 1 185 ? -12.547 0.202 7.012 1 98.94 185 VAL B CA 1
ATOM 5727 C C . VAL B 1 185 ? -12.828 1.049 8.25 1 98.94 185 VAL B C 1
ATOM 5729 O O . VAL B 1 185 ? -13.922 1.611 8.383 1 98.94 185 VAL B O 1
ATOM 5732 N N . ALA B 1 186 ? -11.914 1.054 9.172 1 99 186 ALA B N 1
ATOM 5733 C CA . ALA B 1 186 ? -11.992 1.962 10.312 1 99 186 ALA B CA 1
ATOM 5734 C C . ALA B 1 186 ? -11.305 3.289 10.008 1 99 186 ALA B C 1
ATOM 5736 O O . ALA B 1 186 ? -10.133 3.312 9.625 1 99 186 ALA B O 1
ATOM 5737 N N . ALA B 1 187 ? -12.023 4.363 10.102 1 98.94 187 ALA B N 1
ATOM 5738 C CA . ALA B 1 187 ? -11.477 5.711 9.969 1 98.94 187 ALA B CA 1
ATOM 5739 C C . ALA B 1 187 ? -11.32 6.383 11.328 1 98.94 187 ALA B C 1
ATOM 5741 O O . ALA B 1 187 ? -12.305 6.57 12.047 1 98.94 187 ALA B O 1
ATOM 5742 N N . VAL B 1 188 ? -10.109 6.684 11.703 1 98.94 188 VAL B N 1
ATOM 5743 C CA . VAL B 1 188 ? -9.805 7.387 12.945 1 98.94 188 VAL B CA 1
ATOM 5744 C C . VAL B 1 188 ? -9.219 8.766 12.625 1 98.94 188 VAL B C 1
ATOM 5746 O O . VAL B 1 188 ? -8.07 8.875 12.188 1 98.94 188 VAL B O 1
ATOM 5749 N N . SER B 1 189 ? -10 9.781 12.828 1 98.75 189 SER B N 1
ATOM 5750 C CA . SER B 1 189 ? -9.633 11.094 12.297 1 98.75 189 SER B CA 1
ATOM 5751 C C . SER B 1 189 ? -9.125 12.008 13.406 1 98.75 189 SER B C 1
ATOM 5753 O O . SER B 1 189 ? -9.492 11.852 14.57 1 98.75 189 SER B O 1
ATOM 5755 N N . PRO B 1 190 ? -8.289 12.945 13.117 1 98.56 190 PRO B N 1
ATOM 5756 C CA . PRO B 1 190 ? -7.715 13.891 14.07 1 98.56 190 PRO B CA 1
ATOM 5757 C C . PRO B 1 190 ? -8.617 15.094 14.32 1 98.56 190 PRO B C 1
ATOM 5759 O O . PRO B 1 190 ? -9.648 15.25 13.664 1 98.56 190 PRO B O 1
ATOM 5762 N N . PHE B 1 191 ? -8.188 15.953 15.234 1 98.56 191 PHE B N 1
ATOM 5763 C CA . PHE B 1 191 ? -8.992 17.125 15.539 1 98.56 191 PHE B CA 1
ATOM 5764 C C . PHE B 1 191 ? -8.633 18.281 14.625 1 98.56 191 PHE B C 1
ATOM 5766 O O . PHE B 1 191 ? -9.461 19.172 14.375 1 98.56 191 PHE B O 1
ATOM 5773 N N . ASN B 1 192 ? -7.414 18.266 14.125 1 98.12 192 ASN B N 1
ATOM 5774 C CA . ASN B 1 192 ? -6.867 19.547 13.703 1 98.12 192 ASN B CA 1
ATOM 5775 C C . ASN B 1 192 ? -7.234 19.859 12.25 1 98.12 192 ASN B C 1
ATOM 5777 O O . ASN B 1 192 ? -7.074 20.984 11.797 1 98.12 192 ASN B O 1
ATOM 5781 N N . PHE B 1 193 ? -7.801 18.859 11.547 1 98.12 193 PHE B N 1
ATOM 5782 C CA . PHE B 1 193 ? -8.32 19.156 10.211 1 98.12 193 PHE B CA 1
ATOM 5783 C C . PHE B 1 193 ? -9.672 18.5 10 1 98.12 193 PHE B C 1
ATOM 5785 O O . PHE B 1 193 ? -9.758 17.266 9.922 1 98.12 193 PHE B O 1
ATOM 5792 N N . THR B 1 194 ? -10.719 19.328 9.852 1 98.81 194 THR B N 1
ATOM 5793 C CA . THR B 1 194 ? -12.047 18.875 9.453 1 98.81 194 THR B CA 1
ATOM 5794 C C . THR B 1 194 ? -12 18.141 8.125 1 98.81 194 THR B C 1
ATOM 5796 O O . THR B 1 194 ? -12.648 17.094 7.957 1 98.81 194 THR B O 1
ATOM 5799 N N . ALA B 1 195 ? -11.188 18.641 7.242 1 98.88 195 ALA B N 1
ATOM 5800 C CA . ALA B 1 195 ? -11.047 18.062 5.902 1 98.88 195 ALA B CA 1
ATOM 5801 C C . ALA B 1 195 ? -10.539 16.641 5.969 1 98.88 195 ALA B C 1
ATOM 5803 O O . ALA B 1 195 ? -10.984 15.773 5.207 1 98.88 195 ALA B O 1
ATOM 5804 N N . ILE B 1 196 ? -9.57 16.375 6.855 1 98.69 196 ILE B N 1
ATOM 5805 C CA . ILE B 1 196 ? -8.992 15.031 6.98 1 98.69 196 ILE B CA 1
ATOM 5806 C C . ILE B 1 196 ? -10.055 14.062 7.492 1 98.69 196 ILE B C 1
ATOM 5808 O O . ILE B 1 196 ? -10.125 12.914 7.043 1 98.69 196 ILE B O 1
ATOM 5812 N N . GLY B 1 197 ? -10.883 14.523 8.398 1 98.5 197 GLY B N 1
ATOM 5813 C CA . GLY B 1 197 ? -11.969 13.672 8.859 1 98.5 197 GLY B CA 1
ATOM 5814 C C . GLY B 1 197 ? -12.906 13.242 7.746 1 98.5 197 GLY B C 1
ATOM 5815 O O . GLY B 1 197 ? -13.172 12.047 7.586 1 98.5 197 GLY B O 1
ATOM 5816 N N . GLY B 1 198 ? -13.375 14.219 6.969 1 98.81 198 GLY B N 1
ATOM 5817 C CA . GLY B 1 198 ? -14.227 13.914 5.832 1 98.81 198 GLY B CA 1
ATOM 5818 C C . GLY B 1 198 ? -13.562 13.008 4.812 1 98.81 198 GLY B C 1
ATOM 5819 O O . GLY B 1 198 ? -14.211 12.133 4.234 1 98.81 198 GLY B O 1
ATOM 5820 N N . ASN B 1 199 ? -12.305 13.195 4.629 1 98.88 199 ASN B N 1
ATOM 5821 C CA . ASN B 1 199 ? -11.57 12.43 3.627 1 98.88 199 ASN B CA 1
ATOM 5822 C C . ASN B 1 199 ? -11.32 10.992 4.09 1 98.88 199 ASN B C 1
ATOM 5824 O O . ASN B 1 199 ? -11.43 10.055 3.299 1 98.88 199 ASN B O 1
ATOM 5828 N N . LEU B 1 200 ? -10.93 10.789 5.41 1 98.88 200 LEU B N 1
ATOM 5829 C CA . LEU B 1 200 ? -10.617 9.461 5.926 1 98.88 200 LEU B CA 1
ATOM 5830 C C . LEU B 1 200 ? -11.828 8.539 5.844 1 98.88 200 LEU B C 1
ATOM 5832 O O . LEU B 1 200 ? -11.68 7.332 5.656 1 98.88 200 LEU B O 1
ATOM 5836 N N . SER B 1 201 ? -12.992 9.102 5.996 1 98.88 201 SER B N 1
ATOM 5837 C CA . SER B 1 201 ? -14.219 8.32 5.898 1 98.88 201 SER B CA 1
ATOM 5838 C C . SER B 1 201 ? -14.734 8.273 4.461 1 98.88 201 SER B C 1
ATOM 5840 O O . SER B 1 201 ? -15.141 7.211 3.979 1 98.88 201 SER B O 1
ATOM 5842 N N . GLY B 1 202 ? -14.648 9.375 3.748 1 98.94 202 GLY B N 1
ATOM 5843 C CA . GLY B 1 202 ? -15.266 9.516 2.438 1 98.94 202 GLY B CA 1
ATOM 5844 C C . GLY B 1 202 ? -14.523 8.758 1.35 1 98.94 202 GLY B C 1
ATOM 5845 O O . GLY B 1 202 ? -15.148 8.148 0.481 1 98.94 202 GLY B O 1
ATOM 5846 N N . ALA B 1 203 ? -13.172 8.766 1.369 1 98.94 203 ALA B N 1
ATOM 5847 C CA . ALA B 1 203 ? -12.391 8.164 0.29 1 98.94 203 ALA B CA 1
ATOM 5848 C C . ALA B 1 203 ? -12.625 6.656 0.221 1 98.94 203 ALA B C 1
ATOM 5850 O O . ALA B 1 203 ? -12.938 6.121 -0.842 1 98.94 203 ALA B O 1
ATOM 5851 N N . PRO B 1 204 ? -12.547 5.926 1.4 1 98.94 204 PRO B N 1
ATOM 5852 C CA . PRO B 1 204 ? -12.852 4.496 1.327 1 98.94 204 PRO B CA 1
ATOM 5853 C C . PRO B 1 204 ? -14.297 4.227 0.914 1 98.94 204 PRO B C 1
ATOM 5855 O O . PRO B 1 204 ? -14.57 3.271 0.182 1 98.94 204 PRO B O 1
ATOM 5858 N N . ALA B 1 205 ? -15.211 5.066 1.403 1 98.94 205 ALA B N 1
ATOM 5859 C CA . ALA B 1 205 ? -16.609 4.887 1.017 1 98.94 205 ALA B CA 1
ATOM 5860 C C . ALA B 1 205 ? -16.781 5.051 -0.49 1 98.94 205 ALA B C 1
ATOM 5862 O O . ALA B 1 205 ? -17.469 4.242 -1.133 1 98.94 205 ALA B O 1
ATOM 5863 N N . LEU B 1 206 ? -16.156 6.043 -1.062 1 98.94 206 LEU B N 1
ATOM 5864 C CA . LEU B 1 206 ? -16.188 6.293 -2.498 1 98.94 206 LEU B CA 1
ATOM 5865 C C . LEU B 1 206 ? -15.719 5.066 -3.273 1 98.94 206 LEU B C 1
ATOM 5867 O O . LEU B 1 206 ? -16.281 4.738 -4.324 1 98.94 206 LEU B O 1
ATOM 5871 N N . MET B 1 207 ? -14.773 4.363 -2.727 1 98.81 207 MET B N 1
ATOM 5872 C CA . MET B 1 207 ? -14.18 3.229 -3.432 1 98.81 207 MET B CA 1
ATOM 5873 C C . MET B 1 207 ? -14.938 1.939 -3.117 1 98.81 207 MET B C 1
ATOM 5875 O O . MET B 1 207 ? -14.422 0.843 -3.344 1 98.81 207 MET B O 1
ATOM 5879 N N . GLY B 1 208 ? -16.125 2.031 -2.523 1 98.75 208 GLY B N 1
ATOM 5880 C CA . GLY B 1 208 ? -17.016 0.89 -2.4 1 98.75 208 GLY B CA 1
ATOM 5881 C C . GLY B 1 208 ? -16.906 0.19 -1.06 1 98.75 208 GLY B C 1
ATOM 5882 O O . GLY B 1 208 ? -17.359 -0.946 -0.908 1 98.75 208 GLY B O 1
ATOM 5883 N N . ASN B 1 209 ? -16.281 0.822 -0.073 1 98.94 209 ASN B N 1
ATOM 5884 C CA . ASN B 1 209 ? -16.141 0.242 1.258 1 98.94 209 ASN B CA 1
ATOM 5885 C C . ASN B 1 209 ? -17.203 0.768 2.217 1 98.94 209 ASN B C 1
ATOM 5887 O O . ASN B 1 209 ? -17.781 1.833 1.988 1 98.94 209 ASN B O 1
ATOM 5891 N N . VAL B 1 210 ? -17.469 -0.017 3.23 1 98.94 210 VAL B N 1
ATOM 5892 C CA . VAL B 1 210 ? -18.219 0.483 4.375 1 98.94 210 VAL B CA 1
ATOM 5893 C C . VAL B 1 210 ? -17.25 0.9 5.488 1 98.94 210 VAL B C 1
ATOM 5895 O O . VAL B 1 210 ? -16.172 0.335 5.617 1 98.94 210 VAL B O 1
ATOM 5898 N N . VAL B 1 211 ? -17.703 1.936 6.246 1 99 211 VAL B N 1
ATOM 5899 C CA . VAL B 1 211 ? -16.734 2.623 7.094 1 99 211 VAL B CA 1
ATOM 5900 C C . VAL B 1 211 ? -17.312 2.818 8.492 1 99 211 VAL B C 1
ATOM 5902 O O . VAL B 1 211 ? -18.484 3.139 8.641 1 99 211 VAL B O 1
ATOM 5905 N N . LEU B 1 212 ? -16.516 2.559 9.508 1 99 212 LEU B N 1
ATOM 5906 C CA . LEU B 1 212 ? -16.75 3.062 10.859 1 99 212 LEU B CA 1
ATOM 5907 C C . LEU B 1 212 ? -15.883 4.281 11.141 1 99 212 LEU B C 1
ATOM 5909 O O . LEU B 1 212 ? -14.656 4.172 11.211 1 99 212 LEU B O 1
ATOM 5913 N N . TRP B 1 213 ? -16.531 5.41 11.281 1 99 213 TRP B N 1
ATOM 5914 C CA . TRP B 1 213 ? -15.797 6.66 11.492 1 99 213 TRP B CA 1
ATOM 5915 C C . TRP B 1 213 ? -15.789 7.043 12.969 1 99 213 TRP B C 1
ATOM 5917 O O . TRP B 1 213 ? -16.844 7.34 13.547 1 99 213 TRP B O 1
ATOM 5927 N N . LYS B 1 214 ? -14.68 6.957 13.617 1 98.94 214 LYS B N 1
ATOM 5928 C CA . LYS B 1 214 ? -14.469 7.512 14.945 1 98.94 214 LYS B CA 1
ATOM 5929 C C . LYS B 1 214 ? -13.875 8.914 14.875 1 98.94 214 LYS B C 1
ATOM 5931 O O . LYS B 1 214 ? -12.672 9.07 14.688 1 98.94 214 LYS B O 1
ATOM 5936 N N . PRO B 1 215 ? -14.617 9.961 15.07 1 98.88 215 PRO B N 1
ATOM 5937 C CA . PRO B 1 215 ? -14.094 11.328 15.07 1 98.88 215 PRO B CA 1
ATOM 5938 C C . PRO B 1 215 ? -13.328 11.672 16.344 1 98.88 215 PRO B C 1
ATOM 5940 O O . PRO B 1 215 ? -13.398 10.93 17.328 1 98.88 215 PRO B O 1
ATOM 5943 N N . SER B 1 216 ? -12.539 12.672 16.281 1 98.75 216 SER B N 1
ATOM 5944 C CA . SER B 1 216 ? -11.93 13.211 17.5 1 98.75 216 SER B CA 1
ATOM 5945 C C . SER B 1 216 ? -12.977 13.867 18.391 1 98.75 216 SER B C 1
ATOM 5947 O O . SER B 1 216 ? -13.891 14.539 17.906 1 98.75 216 SER B O 1
ATOM 5949 N N . ASP B 1 217 ? -12.805 13.742 19.688 1 98.69 217 ASP B N 1
ATOM 5950 C CA . ASP B 1 217 ? -13.711 14.344 20.656 1 98.69 217 ASP B CA 1
ATOM 5951 C C . ASP B 1 217 ? -13.727 15.867 20.531 1 98.69 217 ASP B C 1
ATOM 5953 O O . ASP B 1 217 ? -14.734 16.516 20.828 1 98.69 217 ASP B O 1
ATOM 5957 N N . THR B 1 218 ? -12.641 16.391 20.062 1 98.69 218 THR B N 1
ATOM 5958 C CA . THR B 1 218 ? -12.492 17.844 20.062 1 98.69 218 THR B CA 1
ATOM 5959 C C . THR B 1 218 ? -12.766 18.406 18.672 1 98.69 218 THR B C 1
ATOM 5961 O O . THR B 1 218 ? -12.547 19.594 18.438 1 98.69 218 THR B O 1
ATOM 5964 N N . ALA B 1 219 ? -13.203 17.609 17.734 1 98.81 219 ALA B N 1
ATOM 5965 C CA . ALA B 1 219 ? -13.695 18.016 16.422 1 98.81 219 ALA B CA 1
ATOM 5966 C C . ALA B 1 219 ? -15.023 17.344 16.094 1 98.81 219 ALA B C 1
ATOM 5968 O O . ALA B 1 219 ? -15.273 16.969 14.953 1 98.81 219 ALA B O 1
ATOM 5969 N N . MET B 1 220 ? -15.844 17.172 17.094 1 98.88 220 MET B N 1
ATOM 5970 C CA . MET B 1 220 ? -17.062 16.391 16.984 1 98.88 220 MET B CA 1
ATOM 5971 C C . MET B 1 220 ? -18.109 17.094 16.125 1 98.88 220 MET B C 1
ATOM 5973 O O . MET B 1 220 ? -18.672 16.5 15.211 1 98.88 220 MET B O 1
ATOM 5977 N N . LEU B 1 221 ? -18.344 18.391 16.391 1 98.88 221 LEU B N 1
ATOM 5978 C CA . LEU B 1 221 ? -19.406 19.109 15.711 1 98.88 221 LEU B CA 1
ATOM 5979 C C . LEU B 1 221 ? -19.125 19.234 14.219 1 98.88 221 LEU B C 1
ATOM 5981 O O . LEU B 1 221 ? -20.016 19.047 13.391 1 98.88 221 LEU B O 1
ATOM 5985 N N . SER B 1 222 ? -17.891 19.609 13.836 1 98.94 222 SER B N 1
ATOM 5986 C CA . SER B 1 222 ? -17.531 19.719 12.43 1 98.94 222 SER B CA 1
ATOM 5987 C C . SER B 1 222 ? -17.625 18.359 11.742 1 98.94 222 SER B C 1
ATOM 5989 O O . SER B 1 222 ? -18.078 18.25 10.594 1 98.94 222 SER B O 1
ATOM 5991 N N . SER B 1 223 ? -17.188 17.25 12.422 1 98.94 223 SER B N 1
ATOM 5992 C CA . SER B 1 223 ? -17.297 15.906 11.875 1 98.94 223 SER B CA 1
ATOM 5993 C C . SER B 1 223 ? -18.75 15.508 11.672 1 98.94 223 SER B C 1
ATOM 5995 O O . SER B 1 223 ? -19.078 14.859 10.68 1 98.94 223 SER B O 1
ATOM 5997 N N . TRP B 1 224 ? -19.578 15.906 12.594 1 98.94 224 TRP B N 1
ATOM 5998 C CA . TRP B 1 224 ? -21.016 15.641 12.516 1 98.94 224 TRP B CA 1
ATOM 5999 C C . TRP B 1 224 ? -21.625 16.312 11.289 1 98.94 224 TRP B C 1
ATOM 6001 O O . TRP B 1 224 ? -22.406 15.695 10.562 1 98.94 224 TRP B O 1
ATOM 6011 N N . ILE B 1 225 ? -21.25 17.531 11.055 1 98.94 225 ILE B N 1
ATOM 6012 C CA . ILE B 1 225 ? -21.75 18.281 9.898 1 98.94 225 ILE B CA 1
ATOM 6013 C C . ILE B 1 225 ? -21.266 17.625 8.609 1 98.94 225 ILE B C 1
ATOM 6015 O O . ILE B 1 225 ? -22.047 17.406 7.68 1 98.94 225 ILE B O 1
ATOM 6019 N N . ALA B 1 226 ? -19.969 17.266 8.539 1 98.94 226 ALA B N 1
ATOM 6020 C CA . ALA B 1 226 ? -19.422 16.594 7.371 1 98.94 226 ALA B CA 1
ATOM 6021 C C . ALA B 1 226 ? -20.156 15.273 7.113 1 98.94 226 ALA B C 1
ATOM 6023 O O . ALA B 1 226 ? -20.5 14.969 5.973 1 98.94 226 ALA B O 1
ATOM 6024 N N . TYR B 1 227 ? -20.344 14.516 8.18 1 98.94 227 TYR B N 1
ATOM 6025 C CA . TYR B 1 227 ? -21.062 13.25 8.086 1 98.94 227 TYR B CA 1
ATOM 6026 C C . TYR B 1 227 ? -22.453 13.453 7.504 1 98.94 227 TYR B C 1
ATOM 6028 O O . TYR B 1 227 ? -22.875 12.719 6.602 1 98.94 227 TYR B O 1
ATOM 6036 N N . ASN B 1 228 ? -23.141 14.445 7.977 1 98.94 228 ASN B N 1
ATOM 6037 C CA . ASN B 1 228 ? -24.516 14.695 7.543 1 98.94 228 ASN B CA 1
ATOM 6038 C C . ASN B 1 228 ? -24.562 15.219 6.105 1 98.94 228 ASN B C 1
ATOM 6040 O O . ASN B 1 228 ? -25.5 14.93 5.367 1 98.94 228 ASN B O 1
ATOM 6044 N N . ILE B 1 229 ? -23.562 15.984 5.719 1 98.94 229 ILE B N 1
ATOM 6045 C CA . ILE B 1 229 ? -23.484 16.422 4.324 1 98.94 229 ILE B CA 1
ATOM 6046 C C . ILE B 1 229 ? -23.375 15.195 3.416 1 98.94 229 ILE B C 1
ATOM 6048 O O . ILE B 1 229 ? -24.047 15.125 2.383 1 98.94 229 ILE B O 1
ATOM 6052 N N . MET B 1 230 ? -22.547 14.195 3.787 1 98.94 230 MET B N 1
ATOM 6053 C CA . MET B 1 230 ? -22.406 12.984 2.986 1 98.94 230 MET B CA 1
ATOM 6054 C C . MET B 1 230 ? -23.719 12.203 2.953 1 98.94 230 MET B C 1
ATOM 6056 O O . MET B 1 230 ? -24.094 11.664 1.912 1 98.94 230 MET B O 1
ATOM 6060 N N . ARG B 1 231 ? -24.438 12.203 4.051 1 98.81 231 ARG B N 1
ATOM 6061 C CA . ARG B 1 231 ? -25.75 11.562 4.078 1 98.81 231 ARG B CA 1
ATOM 6062 C C . ARG B 1 231 ? -26.719 12.258 3.135 1 98.81 231 ARG B C 1
ATOM 6064 O O . ARG B 1 231 ? -27.406 11.609 2.344 1 98.81 231 ARG B O 1
ATOM 6071 N N . GLU B 1 232 ? -26.75 13.578 3.262 1 98.88 232 GLU B N 1
ATOM 6072 C CA . GLU B 1 232 ? -27.641 14.359 2.402 1 98.88 232 GLU B CA 1
ATOM 6073 C C . GLU B 1 232 ? -27.266 14.188 0.931 1 98.88 232 GLU B C 1
ATOM 6075 O O . GLU B 1 232 ? -28.141 14.18 0.062 1 98.88 232 GLU B O 1
ATOM 6080 N N . ALA B 1 233 ? -25.984 14.07 0.628 1 98.88 233 ALA B N 1
ATOM 6081 C CA . ALA B 1 233 ? -25.5 13.922 -0.741 1 98.88 233 ALA B CA 1
ATOM 6082 C C . ALA B 1 233 ? -25.938 12.578 -1.333 1 98.88 233 ALA B C 1
ATOM 6084 O O . ALA B 1 233 ? -25.922 12.398 -2.553 1 98.88 233 ALA B O 1
ATOM 6085 N N . GLY B 1 234 ? -26.219 11.57 -0.438 1 98.81 234 GLY B N 1
ATOM 6086 C CA . GLY B 1 234 ? -26.75 10.328 -0.972 1 98.81 234 GLY B CA 1
ATOM 6087 C C . GLY B 1 234 ? -26 9.102 -0.494 1 98.81 234 GLY B C 1
ATOM 6088 O O . GLY B 1 234 ? -26.281 7.988 -0.946 1 98.81 234 GLY B O 1
ATOM 6089 N N . VAL B 1 235 ? -25.031 9.227 0.435 1 98.88 235 VAL B N 1
ATOM 6090 C CA . VAL B 1 235 ? -24.406 8.031 1.01 1 98.88 235 VAL B CA 1
ATOM 6091 C C . VAL B 1 235 ? -25.469 7.215 1.75 1 98.88 235 VAL B C 1
ATOM 6093 O O . VAL B 1 235 ? -26.125 7.715 2.668 1 98.88 235 VAL B O 1
ATOM 6096 N N . PRO B 1 236 ? -25.656 5.988 1.42 1 98.88 236 PRO B N 1
ATOM 6097 C CA . PRO B 1 236 ? -26.703 5.188 2.035 1 98.88 236 PRO B CA 1
ATOM 6098 C C . PRO B 1 236 ? -26.469 4.941 3.523 1 98.88 236 PRO B C 1
ATOM 6100 O O . PRO B 1 236 ? -25.328 4.965 3.984 1 98.88 236 PRO B O 1
ATOM 6103 N N . GLU B 1 237 ? -27.578 4.691 4.211 1 98.69 237 GLU B N 1
ATOM 6104 C CA . GLU B 1 237 ? -27.5 4.328 5.621 1 98.69 237 GLU B CA 1
ATOM 6105 C C . GLU B 1 237 ? -26.609 3.109 5.832 1 98.69 237 GLU B C 1
ATOM 6107 O O . GLU B 1 237 ? -26.703 2.129 5.09 1 98.69 237 GLU B O 1
ATOM 6112 N N . GLY B 1 238 ? -25.672 3.273 6.691 1 98.75 238 GLY B N 1
ATOM 6113 C CA . GLY B 1 238 ? -24.844 2.143 7.059 1 98.75 238 GLY B CA 1
ATOM 6114 C C . GLY B 1 238 ? -23.516 2.115 6.309 1 98.75 238 GLY B C 1
ATOM 6115 O O . GLY B 1 238 ? -22.594 1.405 6.703 1 98.75 238 GLY B O 1
ATOM 6116 N N . VAL B 1 239 ? -23.328 2.834 5.203 1 98.94 239 VAL B N 1
ATOM 6117 C CA . VAL B 1 239 ? -22.078 2.865 4.461 1 98.94 239 VAL B CA 1
ATOM 6118 C C . VAL B 1 239 ? -21 3.551 5.297 1 98.94 239 VAL B C 1
ATOM 6120 O O . VAL B 1 239 ? -19.859 3.061 5.391 1 98.94 239 VAL B O 1
ATOM 6123 N N . ILE B 1 240 ? -21.328 4.656 5.855 1 98.94 240 ILE B N 1
ATOM 6124 C CA . ILE B 1 240 ? -20.516 5.289 6.883 1 98.94 240 ILE B CA 1
ATOM 6125 C C . ILE B 1 240 ? -21.281 5.34 8.195 1 98.94 240 ILE B C 1
ATOM 6127 O O . ILE B 1 240 ? -22.375 5.902 8.266 1 98.94 240 ILE B O 1
ATOM 6131 N N . ASN B 1 241 ? -20.766 4.688 9.18 1 99 241 ASN B N 1
ATOM 6132 C CA . ASN B 1 241 ? -21.281 4.781 10.539 1 99 241 ASN B CA 1
ATOM 6133 C C . ASN B 1 241 ? -20.484 5.777 11.375 1 99 241 ASN B C 1
ATOM 6135 O O . ASN B 1 241 ? -19.25 5.758 11.367 1 99 241 ASN B O 1
ATOM 6139 N N . PHE B 1 242 ? -21.188 6.707 12.008 1 98.94 242 PHE B N 1
ATOM 6140 C CA . PHE B 1 242 ? -20.578 7.723 12.859 1 98.94 242 PHE B CA 1
ATOM 6141 C C . PHE B 1 242 ? -20.516 7.258 14.305 1 98.94 242 PHE B C 1
ATOM 6143 O O . PHE B 1 242 ? -21.547 7.195 14.984 1 98.94 242 PHE B O 1
ATOM 6150 N N . VAL B 1 243 ? -19.25 6.984 14.812 1 98.94 243 VAL B N 1
ATOM 6151 C CA . VAL B 1 243 ? -19.125 6.211 16.047 1 98.94 243 VAL B CA 1
ATOM 6152 C C . VAL B 1 243 ? -18.156 6.891 16.984 1 98.94 243 VAL B C 1
ATOM 6154 O O . VAL B 1 243 ? -17.062 6.367 17.25 1 98.94 243 VAL B O 1
ATOM 6157 N N . PRO B 1 244 ? -18.578 7.988 17.656 1 98.94 244 PRO B N 1
ATOM 6158 C CA . PRO B 1 244 ? -17.75 8.508 18.734 1 98.94 244 PRO B CA 1
ATOM 6159 C C . PRO B 1 244 ? -17.516 7.484 19.844 1 98.94 244 PRO B C 1
ATOM 6161 O O . PRO B 1 244 ? -18.453 6.812 20.281 1 98.94 244 PRO B O 1
ATOM 6164 N N . ALA B 1 245 ? -16.266 7.352 20.234 1 98.94 245 ALA B N 1
ATOM 6165 C CA . ALA B 1 245 ? -15.938 6.344 21.234 1 98.94 245 ALA B CA 1
ATOM 6166 C C . ALA B 1 245 ? -14.586 6.645 21.875 1 98.94 245 ALA B C 1
ATOM 6168 O O . ALA B 1 245 ? -13.812 7.449 21.359 1 98.94 245 ALA B O 1
ATOM 6169 N N . ASP B 1 246 ? -14.453 6.004 23.062 1 98.44 246 ASP B N 1
ATOM 6170 C CA . ASP B 1 246 ? -13.125 5.965 23.656 1 98.44 246 ASP B CA 1
ATOM 6171 C C . ASP B 1 246 ? -12.125 5.277 22.734 1 98.44 246 ASP B C 1
ATOM 6173 O O . ASP B 1 246 ? -12.445 4.262 22.109 1 98.44 246 ASP B O 1
ATOM 6177 N N . GLY B 1 247 ? -10.906 5.859 22.672 1 98.25 247 GLY B N 1
ATOM 6178 C CA . GLY B 1 247 ? -9.891 5.359 21.75 1 98.25 247 GLY B CA 1
ATOM 6179 C C . GLY B 1 247 ? -9.617 3.877 21.922 1 98.25 247 GLY B C 1
ATOM 6180 O O . GLY B 1 247 ? -9.773 3.102 20.969 1 98.25 247 GLY B O 1
ATOM 6181 N N . PRO B 1 248 ? -9.195 3.441 23.062 1 98.31 248 PRO B N 1
ATOM 6182 C CA . PRO B 1 248 ? -8.906 2.029 23.312 1 98.31 248 PRO B CA 1
ATOM 6183 C C . PRO B 1 248 ? -10.102 1.119 23.062 1 98.31 248 PRO B C 1
ATOM 6185 O O . PRO B 1 248 ? -9.945 0.032 22.484 1 98.31 248 PRO B O 1
ATOM 6188 N N . THR B 1 249 ? -11.328 1.603 23.469 1 98.81 249 THR B N 1
ATOM 6189 C CA . THR B 1 249 ? -12.531 0.816 23.234 1 98.81 249 THR B CA 1
ATOM 6190 C C . THR B 1 249 ? -12.758 0.6 21.734 1 98.81 249 THR B C 1
ATOM 6192 O O . THR B 1 249 ? -13.031 -0.521 21.297 1 98.81 249 THR B O 1
ATOM 6195 N N . PHE B 1 250 ? -12.656 1.639 20.984 1 98.88 250 PHE B N 1
ATOM 6196 C CA . PHE B 1 250 ? -12.828 1.563 19.531 1 98.88 250 PHE B CA 1
ATOM 6197 C C . PHE B 1 250 ? -11.758 0.673 18.906 1 98.88 250 PHE B C 1
ATOM 6199 O O . PHE B 1 250 ? -12.078 -0.239 18.141 1 98.88 250 PHE B O 1
ATOM 6206 N N . GLY B 1 251 ? -10.461 0.951 19.25 1 98.88 251 GLY B N 1
ATOM 6207 C CA . GLY B 1 251 ? -9.344 0.198 18.688 1 98.88 251 GLY B CA 1
ATOM 6208 C C . GLY B 1 251 ? -9.438 -1.292 18.969 1 98.88 251 GLY B C 1
ATOM 6209 O O . GLY B 1 251 ? -9.258 -2.105 18.062 1 98.88 251 GLY B O 1
ATOM 6210 N N . ASP B 1 252 ? -9.711 -1.665 20.172 1 98.81 252 ASP B N 1
ATOM 6211 C CA . ASP B 1 252 ? -9.82 -3.07 20.562 1 98.81 252 ASP B CA 1
ATOM 6212 C C . ASP B 1 252 ? -10.945 -3.762 19.797 1 98.81 252 ASP B C 1
ATOM 6214 O O . ASP B 1 252 ? -10.789 -4.891 19.328 1 98.81 252 ASP B O 1
ATOM 6218 N N . ALA B 1 253 ? -12.078 -3.043 19.656 1 98.88 253 ALA B N 1
ATOM 6219 C CA . ALA B 1 253 ? -13.242 -3.641 19.016 1 98.88 253 ALA B CA 1
ATOM 6220 C C . ALA B 1 253 ? -12.984 -3.881 17.531 1 98.88 253 ALA B C 1
ATOM 6222 O O . ALA B 1 253 ? -13.289 -4.953 17 1 98.88 253 ALA B O 1
ATOM 6223 N N . ILE B 1 254 ? -12.43 -2.932 16.844 1 98.94 254 ILE B N 1
ATOM 6224 C CA . ILE B 1 254 ? -12.266 -3.076 15.398 1 98.94 254 ILE B CA 1
ATOM 6225 C C . ILE B 1 254 ? -11.164 -4.098 15.109 1 98.94 254 ILE B C 1
ATOM 6227 O O . ILE B 1 254 ? -11.266 -4.871 14.148 1 98.94 254 ILE B O 1
ATOM 6231 N N . THR B 1 255 ? -10.07 -4.18 15.891 1 98.88 255 THR B N 1
ATOM 6232 C CA . THR B 1 255 ? -8.945 -5.059 15.586 1 98.88 255 THR B CA 1
ATOM 6233 C C . THR B 1 255 ? -9.258 -6.496 16 1 98.88 255 THR B C 1
ATOM 6235 O O . THR B 1 255 ? -8.539 -7.422 15.609 1 98.88 255 THR B O 1
ATOM 6238 N N . SER B 1 256 ? -10.305 -6.676 16.75 1 98.69 256 SER B N 1
ATOM 6239 C CA . SER B 1 256 ? -10.68 -8.031 17.141 1 98.69 256 SER B CA 1
ATOM 6240 C C . SER B 1 256 ? -11.734 -8.609 16.203 1 98.69 256 SER B C 1
ATOM 6242 O O . SER B 1 256 ? -12.188 -9.742 16.391 1 98.69 256 SER B O 1
ATOM 6244 N N . SER B 1 257 ? -12.156 -7.855 15.242 1 98.88 257 SER B N 1
ATOM 6245 C CA . SER B 1 257 ? -13.125 -8.344 14.266 1 98.88 257 SER B CA 1
ATOM 6246 C C . SER B 1 257 ? -12.438 -9.055 13.109 1 98.88 257 SER B C 1
ATOM 6248 O O . SER B 1 257 ? -11.508 -8.516 12.5 1 98.88 257 SER B O 1
ATOM 6250 N N . PRO B 1 258 ? -12.945 -10.266 12.711 1 98.75 258 PRO B N 1
ATOM 6251 C CA . PRO B 1 258 ? -12.367 -10.969 11.562 1 98.75 258 PRO B CA 1
ATOM 6252 C C . PRO B 1 258 ? -12.578 -10.219 10.25 1 98.75 258 PRO B C 1
ATOM 6254 O O . PRO B 1 258 ? -11.984 -10.578 9.227 1 98.75 258 PRO B O 1
ATOM 6257 N N . HIS B 1 259 ? -13.445 -9.148 10.273 1 98.88 259 HIS B N 1
ATOM 6258 C CA . HIS B 1 259 ? -13.836 -8.477 9.039 1 98.88 259 HIS B CA 1
ATOM 6259 C C . HIS B 1 259 ? -13.07 -7.168 8.859 1 98.88 259 HIS B C 1
ATOM 6261 O O . HIS B 1 259 ? -13.367 -6.391 7.945 1 98.88 259 HIS B O 1
ATOM 6267 N N . LEU B 1 260 ? -12.086 -6.867 9.781 1 98.94 260 LEU B N 1
ATOM 6268 C CA . LEU B 1 260 ? -11.281 -5.672 9.57 1 98.94 260 LEU B CA 1
ATOM 6269 C C . LEU B 1 260 ? -10.523 -5.742 8.25 1 98.94 260 LEU B C 1
ATOM 6271 O O . LEU B 1 260 ? -9.711 -6.645 8.047 1 98.94 260 LEU B O 1
ATOM 6275 N N . ALA B 1 261 ? -10.805 -4.781 7.359 1 98.81 261 ALA B N 1
ATOM 6276 C CA . ALA B 1 261 ? -10.172 -4.77 6.043 1 98.81 261 ALA B CA 1
ATOM 6277 C C . ALA B 1 261 ? -9.164 -3.627 5.93 1 98.81 261 ALA B C 1
ATOM 6279 O O . ALA B 1 261 ? -8.312 -3.633 5.043 1 98.81 261 ALA B O 1
ATOM 6280 N N . GLY B 1 262 ? -9.297 -2.623 6.777 1 98.81 262 GLY B N 1
ATOM 6281 C CA . GLY B 1 262 ? -8.328 -1.536 6.73 1 98.81 262 GLY B CA 1
ATOM 6282 C C . GLY B 1 262 ? -8.508 -0.531 7.855 1 98.81 262 GLY B C 1
ATOM 6283 O O . GLY B 1 262 ? -9.578 -0.468 8.477 1 98.81 262 GLY B O 1
ATOM 6284 N N . ILE B 1 263 ? -7.488 0.171 8.188 1 98.94 263 ILE B N 1
ATOM 6285 C CA . ILE B 1 263 ? -7.488 1.309 9.102 1 98.94 263 ILE B CA 1
ATOM 6286 C C . ILE B 1 263 ? -6.93 2.541 8.391 1 98.94 263 ILE B C 1
ATOM 6288 O O . ILE B 1 263 ? -5.824 2.504 7.848 1 98.94 263 ILE B O 1
ATOM 6292 N N . ASN B 1 264 ? -7.711 3.525 8.234 1 98.88 264 ASN B N 1
ATOM 6293 C CA . ASN B 1 264 ? -7.309 4.84 7.75 1 98.88 264 ASN B CA 1
ATOM 6294 C C . ASN B 1 264 ? -7.184 5.848 8.891 1 98.88 264 ASN B C 1
ATOM 6296 O O . ASN B 1 264 ? -8.195 6.34 9.398 1 98.88 264 ASN B O 1
ATOM 6300 N N . PHE B 1 265 ? -5.883 6.148 9.312 1 98.88 265 PHE B N 1
ATOM 6301 C CA . PHE B 1 265 ? -5.602 6.785 10.594 1 98.88 265 PHE B CA 1
ATOM 6302 C C . PHE B 1 265 ? -4.816 8.078 10.391 1 98.88 265 PHE B C 1
ATOM 6304 O O . PHE B 1 265 ? -3.867 8.117 9.609 1 98.88 265 PHE B O 1
ATOM 6311 N N . THR B 1 266 ? -5.195 9.125 10.953 1 98.88 266 THR B N 1
ATOM 6312 C CA . THR B 1 266 ? -4.359 10.289 11.211 1 98.88 266 THR B CA 1
ATOM 6313 C C . THR B 1 266 ? -4.34 10.633 12.695 1 98.88 266 THR B C 1
ATOM 6315 O O . THR B 1 266 ? -5.395 10.781 13.32 1 98.88 266 THR B O 1
ATOM 6318 N N . GLY B 1 267 ? -3.207 10.68 13.328 1 98.19 267 GLY B N 1
ATOM 6319 C CA . GLY B 1 267 ? -3.062 10.953 14.742 1 98.19 267 GLY B CA 1
ATOM 6320 C C . GLY B 1 267 ? -1.654 10.727 15.258 1 98.19 267 GLY B C 1
ATOM 6321 O O . GLY B 1 267 ? -0.681 10.961 14.539 1 98.19 267 GLY B O 1
ATOM 6322 N N . SER B 1 268 ? -1.483 10.312 16.516 1 97.31 268 SER B N 1
ATOM 6323 C CA . SER B 1 268 ? -0.164 10.211 17.125 1 97.31 268 SER B CA 1
ATOM 6324 C C . SER B 1 268 ? 0.562 8.953 16.672 1 97.31 268 SER B C 1
ATOM 6326 O O . SER B 1 268 ? -0.075 7.949 16.328 1 97.31 268 SER B O 1
ATOM 6328 N N . VAL B 1 269 ? 1.928 8.992 16.719 1 97.62 269 VAL B N 1
ATOM 6329 C CA . VAL B 1 269 ? 2.779 7.859 16.375 1 97.62 269 VAL B CA 1
ATOM 6330 C C . VAL B 1 269 ? 2.459 6.68 17.281 1 97.62 269 VAL B C 1
ATOM 6332 O O . VAL B 1 269 ? 2.305 5.547 16.828 1 97.62 269 VAL B O 1
ATOM 6335 N N . GLN B 1 270 ? 2.26 6.934 18.531 1 97.56 270 GLN B N 1
ATOM 6336 C CA . GLN B 1 270 ? 2.053 5.891 19.531 1 97.56 270 GLN B CA 1
ATOM 6337 C C . GLN B 1 270 ? 0.761 5.125 19.266 1 97.56 270 GLN B C 1
ATOM 6339 O O . GLN B 1 270 ? 0.731 3.895 19.359 1 97.56 270 GLN B O 1
ATOM 6344 N N . THR B 1 271 ? -0.308 5.867 18.969 1 98.31 271 THR B N 1
ATOM 6345 C CA . THR B 1 271 ? -1.597 5.23 18.719 1 98.31 271 THR B CA 1
ATOM 6346 C C . THR B 1 271 ? -1.542 4.383 17.453 1 98.31 271 THR B C 1
ATOM 6348 O O . THR B 1 271 ? -2.047 3.258 17.438 1 98.31 271 THR B O 1
ATOM 6351 N N . PHE B 1 272 ? -0.932 4.891 16.391 1 98.62 272 PHE B N 1
ATOM 6352 C CA . PHE B 1 272 ? -0.842 4.133 15.148 1 98.62 272 PHE B CA 1
ATOM 6353 C C . PHE B 1 272 ? -0.03 2.859 15.352 1 98.62 272 PHE B C 1
ATOM 6355 O O . PHE B 1 272 ? -0.415 1.789 14.875 1 98.62 272 PHE B O 1
ATOM 6362 N N . GLN B 1 273 ? 1.107 2.975 16.062 1 98.44 273 GLN B N 1
ATOM 6363 C CA . GLN B 1 273 ? 1.933 1.808 16.359 1 98.44 273 GLN B CA 1
ATOM 6364 C C . GLN B 1 273 ? 1.159 0.78 17.172 1 98.44 273 GLN B C 1
ATOM 6366 O O . GLN B 1 273 ? 1.303 -0.426 16.969 1 98.44 273 GLN B O 1
ATOM 6371 N N . HIS B 1 274 ? 0.375 1.29 18.078 1 98.56 274 HIS B N 1
ATOM 6372 C CA . HIS B 1 274 ? -0.436 0.395 18.891 1 98.56 274 HIS B CA 1
ATOM 6373 C C . HIS B 1 274 ? -1.422 -0.391 18.031 1 98.56 274 HIS B C 1
ATOM 6375 O O . HIS B 1 274 ? -1.53 -1.612 18.172 1 98.56 274 HIS B O 1
ATOM 6381 N N . LEU B 1 275 ? -2.174 0.3 17.172 1 98.81 275 LEU B N 1
ATOM 6382 C CA . LEU B 1 275 ? -3.133 -0.348 16.281 1 98.81 275 LEU B CA 1
ATOM 6383 C C . LEU B 1 275 ? -2.436 -1.348 15.367 1 98.81 275 LEU B C 1
ATOM 6385 O O . LEU B 1 275 ? -2.924 -2.463 15.172 1 98.81 275 LEU B O 1
ATOM 6389 N N . TRP B 1 276 ? -1.309 -0.955 14.82 1 98.75 276 TRP B N 1
ATOM 6390 C CA . TRP B 1 276 ? -0.548 -1.832 13.938 1 98.75 276 TRP B CA 1
ATOM 6391 C C . TRP B 1 276 ? -0.096 -3.088 14.672 1 98.75 276 TRP B C 1
ATOM 6393 O O . TRP B 1 276 ? -0.174 -4.195 14.133 1 98.75 276 TRP B O 1
ATOM 6403 N N . ARG B 1 277 ? 0.418 -2.949 15.875 1 98.44 277 ARG B N 1
ATOM 6404 C CA . ARG B 1 277 ? 0.826 -4.09 16.688 1 98.44 277 ARG B CA 1
ATOM 6405 C C . ARG B 1 277 ? -0.347 -5.031 16.938 1 98.44 277 ARG B C 1
ATOM 6407 O O . ARG B 1 277 ? -0.203 -6.25 16.828 1 98.44 277 ARG B O 1
ATOM 6414 N N . GLN B 1 278 ? -1.516 -4.473 17.25 1 98.69 278 GLN B N 1
ATOM 6415 C CA . GLN B 1 278 ? -2.705 -5.285 17.484 1 98.69 278 GLN B CA 1
ATOM 6416 C C . GLN B 1 278 ? -3.1 -6.051 16.219 1 98.69 278 GLN B C 1
ATOM 6418 O O . GLN B 1 278 ? -3.463 -7.227 16.297 1 98.69 278 GLN B O 1
ATOM 6423 N N . VAL B 1 279 ? -3.039 -5.379 15.102 1 98.81 279 VAL B N 1
ATOM 6424 C CA . VAL B 1 279 ? -3.348 -6.047 13.844 1 98.81 279 VAL B CA 1
ATOM 6425 C C . VAL B 1 279 ? -2.383 -7.211 13.625 1 98.81 279 VAL B C 1
ATOM 6427 O O . VAL B 1 279 ? -2.801 -8.312 13.266 1 98.81 279 VAL B O 1
ATOM 6430 N N . GLY B 1 280 ? -1.057 -6.957 13.836 1 98.31 280 GLY B N 1
ATOM 6431 C CA . GLY B 1 280 ? -0.077 -8.023 13.719 1 98.31 280 GLY B CA 1
ATOM 6432 C C . GLY B 1 280 ? -0.384 -9.219 14.602 1 98.31 280 GLY B C 1
ATOM 6433 O O . GLY B 1 280 ? -0.273 -10.367 14.164 1 98.31 280 GLY B O 1
ATOM 6434 N N . GLN B 1 281 ? -0.848 -8.961 15.75 1 98 281 GLN B N 1
ATOM 6435 C CA . GLN B 1 281 ? -1.131 -10.008 16.734 1 98 281 GLN B CA 1
ATOM 6436 C C . GLN B 1 281 ? -2.385 -10.789 16.359 1 98 281 GLN B C 1
ATOM 6438 O O . GLN B 1 281 ? -2.498 -11.977 16.672 1 98 281 GLN B O 1
ATOM 6443 N N . ASN B 1 282 ? -3.297 -10.102 15.641 1 98.38 282 ASN B N 1
ATOM 6444 C CA . ASN B 1 282 ? -4.602 -10.695 15.375 1 98.38 282 ASN B CA 1
ATOM 6445 C C . ASN B 1 282 ? -4.699 -11.211 13.945 1 98.38 282 ASN B C 1
ATOM 6447 O O . ASN B 1 282 ? -5.797 -11.516 13.469 1 98.38 282 ASN B O 1
ATOM 6451 N N . LEU B 1 283 ? -3.65 -11.43 13.234 1 97.56 283 LEU B N 1
ATOM 6452 C CA . LEU B 1 283 ? -3.639 -11.773 11.812 1 97.56 283 LEU B CA 1
ATOM 6453 C C . LEU B 1 283 ? -4.379 -13.086 11.562 1 97.56 283 LEU B C 1
ATOM 6455 O O . LEU B 1 283 ? -4.984 -13.266 10.5 1 97.56 283 LEU B O 1
ATOM 6459 N N . GLY B 1 284 ? -4.297 -14.008 12.523 1 96.81 284 GLY B N 1
ATOM 6460 C CA . GLY B 1 284 ? -4.93 -15.312 12.352 1 96.81 284 GLY B CA 1
ATOM 6461 C C . GLY B 1 284 ? -6.445 -15.234 12.344 1 96.81 284 GLY B C 1
ATOM 6462 O O . GLY B 1 284 ? -7.113 -16.188 11.922 1 96.81 284 GLY B O 1
ATOM 6463 N N . LEU B 1 285 ? -6.996 -14.07 12.711 1 97.62 285 LEU B N 1
ATOM 6464 C CA . LEU B 1 285 ? -8.438 -13.891 12.828 1 97.62 285 LEU B CA 1
ATOM 6465 C C . LEU B 1 285 ? -9.031 -13.391 11.516 1 97.62 285 LEU B C 1
ATOM 6467 O O . LEU B 1 285 ? -10.203 -13.641 11.227 1 97.62 285 LEU B O 1
ATOM 6471 N N . TYR B 1 286 ? -8.32 -12.703 10.742 1 98.31 286 TYR B N 1
ATOM 6472 C CA . TYR B 1 286 ? -8.867 -11.859 9.688 1 98.31 286 TYR B CA 1
ATOM 6473 C C . TYR B 1 286 ? -9.148 -12.672 8.43 1 98.31 286 TYR B C 1
ATOM 6475 O O . TYR B 1 286 ? -8.398 -13.586 8.094 1 98.31 286 TYR B O 1
ATOM 6483 N N . LYS B 1 287 ? -10.141 -12.25 7.707 1 97.81 287 LYS B N 1
ATOM 6484 C CA . LYS B 1 287 ? -10.477 -12.82 6.406 1 97.81 287 LYS B CA 1
ATOM 6485 C C . LYS B 1 287 ? -9.523 -12.312 5.324 1 97.81 287 LYS B C 1
ATOM 6487 O O . LYS B 1 287 ? -9.281 -13.016 4.336 1 97.81 287 LYS B O 1
ATOM 6492 N N . THR B 1 288 ? -9.07 -11.148 5.492 1 98.19 288 THR B N 1
ATOM 6493 C CA . THR B 1 288 ? -8.133 -10.516 4.574 1 98.19 288 THR B CA 1
ATOM 6494 C C . THR B 1 288 ? -6.953 -9.922 5.336 1 98.19 288 THR B C 1
ATOM 6496 O O . THR B 1 288 ? -6.977 -9.844 6.566 1 98.19 288 THR B O 1
ATOM 6499 N N . PHE B 1 289 ? -5.863 -9.562 4.672 1 98.5 289 PHE B N 1
ATOM 6500 C CA . PHE B 1 289 ? -4.805 -8.75 5.254 1 98.5 289 PHE B CA 1
ATOM 6501 C C . PHE B 1 289 ? -5.188 -7.273 5.242 1 98.5 289 PHE B C 1
ATOM 6503 O O . PHE B 1 289 ? -5.34 -6.672 4.176 1 98.5 289 PHE B O 1
ATOM 6510 N N . PRO B 1 290 ? -5.348 -6.676 6.398 1 98.69 290 PRO B N 1
ATOM 6511 C CA . PRO B 1 290 ? -5.879 -5.309 6.445 1 98.69 290 PRO B CA 1
ATOM 6512 C C . PRO B 1 290 ? -4.906 -4.281 5.871 1 98.69 290 PRO B C 1
ATOM 6514 O O . PRO B 1 290 ? -3.691 -4.398 6.062 1 98.69 290 PRO B O 1
ATOM 6517 N N . ARG B 1 291 ? -5.484 -3.229 5.156 1 98.25 291 ARG B N 1
ATOM 6518 C CA . ARG B 1 291 ? -4.723 -2.047 4.773 1 98.25 291 ARG B CA 1
ATOM 6519 C C . ARG B 1 291 ? -4.457 -1.15 5.977 1 98.25 291 ARG B C 1
ATOM 6521 O O . ARG B 1 291 ? -5.34 -0.94 6.809 1 98.25 291 ARG B O 1
ATOM 6528 N N . LEU B 1 292 ? -3.217 -0.709 6.102 1 98.62 292 LEU B N 1
ATOM 6529 C CA . LEU B 1 292 ? -2.879 0.216 7.18 1 98.62 292 LEU B CA 1
ATOM 6530 C C . LEU B 1 292 ? -2.332 1.525 6.617 1 98.62 292 LEU B C 1
ATOM 6532 O O . LEU B 1 292 ? -1.279 1.54 5.977 1 98.62 292 LEU B O 1
ATOM 6536 N N . VAL B 1 293 ? -3.029 2.588 6.77 1 98.56 293 VAL B N 1
ATOM 6537 C CA . VAL B 1 293 ? -2.635 3.932 6.363 1 98.56 293 VAL B CA 1
ATOM 6538 C C . VAL B 1 293 ? -2.527 4.832 7.594 1 98.56 293 VAL B C 1
ATOM 6540 O O . VAL B 1 293 ? -3.484 4.965 8.359 1 98.56 293 VAL B O 1
ATOM 6543 N N . GLY B 1 294 ? -1.357 5.41 7.75 1 98.44 294 GLY B N 1
ATOM 6544 C CA . GLY B 1 294 ? -1.164 6.289 8.891 1 98.44 294 GLY B CA 1
ATOM 6545 C C . GLY B 1 294 ? -0.46 7.586 8.539 1 98.44 294 GLY B C 1
ATOM 6546 O O . GLY B 1 294 ? 0.556 7.574 7.844 1 98.44 294 GLY B O 1
ATOM 6547 N N . GLU B 1 295 ? -1.008 8.688 8.891 1 98.25 295 GLU B N 1
ATOM 6548 C CA . GLU B 1 295 ? -0.37 10 8.961 1 98.25 295 GLU B CA 1
ATOM 6549 C C . GLU B 1 295 ? -0.183 10.445 10.406 1 98.25 295 GLU B C 1
ATOM 6551 O O . GLU B 1 295 ? -1.156 10.586 11.148 1 98.25 295 GLU B O 1
ATOM 6556 N N . CYS B 1 296 ? 1.041 10.664 10.758 1 97.25 296 CYS B N 1
ATOM 6557 C CA . CYS B 1 296 ? 1.356 10.891 12.164 1 97.25 296 CYS B CA 1
ATOM 6558 C C . CYS B 1 296 ? 2.023 12.25 12.359 1 97.25 296 CYS B C 1
ATOM 6560 O O . CYS B 1 296 ? 1.604 13.242 11.758 1 97.25 296 CYS B O 1
ATOM 6562 N N . GLY B 1 297 ? 2.98 12.359 13.219 1 94.5 297 GLY B N 1
ATOM 6563 C CA . GLY B 1 297 ? 3.488 13.656 13.625 1 94.5 297 GLY B CA 1
ATOM 6564 C C . GLY B 1 297 ? 4.633 14.148 12.758 1 94.5 297 GLY B C 1
ATOM 6565 O O . GLY B 1 297 ? 4.922 13.57 11.711 1 94.5 297 GLY B O 1
ATOM 6566 N N . GLY B 1 298 ? 5.16 15.273 13.117 1 97.44 298 GLY B N 1
ATOM 6567 C CA . GLY B 1 298 ? 6.273 15.922 12.438 1 97.44 298 GLY B CA 1
ATOM 6568 C C . GLY B 1 298 ? 7.082 16.828 13.352 1 97.44 298 GLY B C 1
ATOM 6569 O O . GLY B 1 298 ? 6.656 17.125 14.469 1 97.44 298 GLY B O 1
ATOM 6570 N N . LYS B 1 299 ? 8.234 17.062 13 1 98.56 299 LYS B N 1
ATOM 6571 C CA . LYS B 1 299 ? 9.133 18.078 13.547 1 98.56 299 LYS B CA 1
ATOM 6572 C C . LYS B 1 299 ? 9.789 18.891 12.43 1 98.56 299 LYS B C 1
ATOM 6574 O O . LYS B 1 299 ? 10.992 18.766 12.188 1 98.56 299 LYS B O 1
ATOM 6579 N N . ASN B 1 300 ? 9.031 19.734 11.828 1 98.81 300 ASN B N 1
ATOM 6580 C CA . ASN B 1 300 ? 9.312 20.328 10.531 1 98.81 300 ASN B CA 1
ATOM 6581 C C . ASN B 1 300 ? 10.266 21.516 10.656 1 98.81 300 ASN B C 1
ATOM 6583 O O . ASN B 1 300 ? 10.383 22.109 11.727 1 98.81 300 ASN B O 1
ATOM 6587 N N . TYR B 1 301 ? 10.969 21.844 9.523 1 98.94 301 TYR B N 1
ATOM 6588 C CA . TYR B 1 301 ? 12.062 22.797 9.641 1 98.94 301 TYR B CA 1
ATOM 6589 C C . TYR B 1 301 ? 12 23.828 8.523 1 98.94 301 TYR B C 1
ATOM 6591 O O . TYR B 1 301 ? 11.445 23.578 7.457 1 98.94 301 TYR B O 1
ATOM 6599 N N . HIS B 1 302 ? 12.469 25.016 8.836 1 98.94 302 HIS B N 1
ATOM 6600 C CA . HIS B 1 302 ? 12.961 26 7.879 1 98.94 302 HIS B CA 1
ATOM 6601 C C . HIS B 1 302 ? 14.484 26.094 7.926 1 98.94 302 HIS B C 1
ATOM 6603 O O . HIS B 1 302 ? 15.055 26.469 8.953 1 98.94 302 HIS B O 1
ATOM 6609 N N . PHE B 1 303 ? 15.133 25.703 6.871 1 98.94 303 PHE B N 1
ATOM 6610 C CA . PHE B 1 303 ? 16.547 25.969 6.695 1 98.94 303 PHE B CA 1
ATOM 6611 C C . PHE B 1 303 ? 16.766 27.219 5.848 1 98.94 303 PHE B C 1
ATOM 6613 O O . PHE B 1 303 ? 16.297 27.297 4.715 1 98.94 303 PHE B O 1
ATOM 6620 N N . VAL B 1 304 ? 17.531 28.156 6.367 1 98.94 304 VAL B N 1
ATOM 6621 C CA . VAL B 1 304 ? 17.75 29.422 5.691 1 98.94 304 VAL B CA 1
ATOM 6622 C C . VAL B 1 304 ? 19.219 29.578 5.301 1 98.94 304 VAL B C 1
ATOM 6624 O O . VAL B 1 304 ? 20.109 29.438 6.148 1 98.94 304 VAL B O 1
ATOM 6627 N N . HIS B 1 305 ? 19.5 29.797 4.078 1 98.88 305 HIS B N 1
ATOM 6628 C CA . HIS B 1 305 ? 20.812 30.109 3.568 1 98.88 305 HIS B CA 1
ATOM 6629 C C . HIS B 1 305 ? 21.031 31.625 3.49 1 98.88 305 HIS B C 1
ATOM 6631 O O . HIS B 1 305 ? 20.062 32.375 3.408 1 98.88 305 HIS B O 1
ATOM 6637 N N . SER B 1 306 ? 22.266 32.062 3.451 1 98.56 306 SER B N 1
ATOM 6638 C CA . SER B 1 306 ? 22.578 33.5 3.479 1 98.56 306 SER B CA 1
ATOM 6639 C C . SER B 1 306 ? 22.062 34.188 2.223 1 98.56 306 SER B C 1
ATOM 6641 O O . SER B 1 306 ? 21.891 35.406 2.213 1 98.56 306 SER B O 1
ATOM 6643 N N . SER B 1 307 ? 21.75 33.438 1.178 1 98.5 307 SER B N 1
ATOM 6644 C CA . SER B 1 307 ? 21.25 34.031 -0.068 1 98.5 307 SER B CA 1
ATOM 6645 C C . SER B 1 307 ? 19.734 34.219 -0.035 1 98.5 307 SER B C 1
ATOM 6647 O O . SER B 1 307 ? 19.156 34.75 -0.977 1 98.5 307 SER B O 1
ATOM 6649 N N . ALA B 1 308 ? 19.047 33.812 1.05 1 98.62 308 ALA B N 1
ATOM 6650 C CA . ALA B 1 308 ? 17.578 33.781 1.128 1 98.62 308 ALA B CA 1
ATOM 6651 C C . ALA B 1 308 ? 17.016 35.219 1.115 1 98.62 308 ALA B C 1
ATOM 6653 O O . ALA B 1 308 ? 17.688 36.156 1.489 1 98.62 308 ALA B O 1
ATOM 6654 N N . ASP B 1 309 ? 15.805 35.312 0.63 1 98.44 309 ASP B N 1
ATOM 6655 C CA . ASP B 1 309 ? 15.031 36.562 0.774 1 98.44 309 ASP B CA 1
ATOM 6656 C C . ASP B 1 309 ? 14.516 36.719 2.201 1 98.44 309 ASP B C 1
ATOM 6658 O O . ASP B 1 309 ? 13.594 36 2.615 1 98.44 309 ASP B O 1
ATOM 6662 N N . LEU B 1 310 ? 15.078 37.688 2.881 1 98.19 310 LEU B N 1
ATOM 6663 C CA . LEU B 1 310 ? 14.844 37.844 4.312 1 98.19 310 LEU B CA 1
ATOM 6664 C C . LEU B 1 310 ? 13.367 38.062 4.605 1 98.19 310 LEU B C 1
ATOM 6666 O O . LEU B 1 310 ? 12.828 37.531 5.574 1 98.19 310 LEU B O 1
ATOM 6670 N N . GLU B 1 311 ? 12.703 38.844 3.812 1 97.69 311 GLU B N 1
ATOM 6671 C CA . GLU B 1 311 ? 11.297 39.156 4.031 1 97.69 311 GLU B CA 1
ATOM 6672 C C . GLU B 1 311 ? 10.414 37.938 3.891 1 97.69 311 GLU B C 1
ATOM 6674 O O . GLU B 1 311 ? 9.516 37.719 4.703 1 97.69 311 GLU B O 1
ATOM 6679 N N . SER B 1 312 ? 10.703 37.156 2.889 1 98.5 312 SER B N 1
ATOM 6680 C CA . SER B 1 312 ? 9.961 35.906 2.682 1 98.5 312 SER B CA 1
ATOM 6681 C C . SER B 1 312 ? 10.188 34.938 3.83 1 98.5 312 SER B C 1
ATOM 6683 O O . SER B 1 312 ? 9.258 34.219 4.242 1 98.5 312 SER B O 1
ATOM 6685 N N . VAL B 1 313 ? 11.398 34.875 4.293 1 98.81 313 VAL B N 1
ATOM 6686 C CA . VAL B 1 313 ? 11.719 34 5.422 1 98.81 313 VAL B CA 1
ATOM 6687 C C . VAL B 1 313 ? 10.906 34.406 6.645 1 98.81 313 VAL B C 1
ATOM 6689 O O . VAL B 1 313 ? 10.266 33.594 7.289 1 98.81 313 VAL B O 1
ATOM 6692 N N . ALA B 1 314 ? 10.906 35.719 6.941 1 98.81 314 ALA B N 1
ATOM 6693 C CA . ALA B 1 314 ? 10.234 36.219 8.133 1 98.81 314 ALA B CA 1
ATOM 6694 C C . ALA B 1 314 ? 8.727 35.969 8.055 1 98.81 314 ALA B C 1
ATOM 6696 O O . ALA B 1 314 ? 8.141 35.406 8.984 1 98.81 314 ALA B O 1
ATOM 6697 N N . ASN B 1 315 ? 8.133 36.406 6.918 1 98.62 315 ASN B N 1
ATOM 6698 C CA . ASN B 1 315 ? 6.691 36.25 6.746 1 98.62 315 ASN B CA 1
ATOM 6699 C C . ASN B 1 315 ? 6.293 34.781 6.73 1 98.62 315 ASN B C 1
ATOM 6701 O O . ASN B 1 315 ? 5.312 34.375 7.371 1 98.62 315 ASN B O 1
ATOM 6705 N N . GLY B 1 316 ? 7.043 33.969 6.008 1 98.75 316 GLY B N 1
ATOM 6706 C CA . GLY B 1 316 ? 6.754 32.562 5.918 1 98.75 316 GLY B CA 1
ATOM 6707 C C . GLY B 1 316 ? 6.879 31.844 7.25 1 98.75 316 GLY B C 1
ATOM 6708 O O . GLY B 1 316 ? 6.082 30.938 7.555 1 98.75 316 GLY B O 1
ATOM 6709 N N . THR B 1 317 ? 7.852 32.156 8.023 1 98.88 317 THR B N 1
ATOM 6710 C CA . THR B 1 317 ? 8.078 31.516 9.312 1 98.88 317 THR B CA 1
ATOM 6711 C C . THR B 1 317 ? 6.973 31.875 10.297 1 98.88 317 THR B C 1
ATOM 6713 O O . THR B 1 317 ? 6.5 31.016 11.039 1 98.88 317 THR B O 1
ATOM 6716 N N . ILE B 1 318 ? 6.551 33.188 10.297 1 98.75 318 ILE B N 1
ATOM 6717 C CA . ILE B 1 318 ? 5.453 33.594 11.156 1 98.75 318 ILE B CA 1
ATOM 6718 C C . ILE B 1 318 ? 4.211 32.75 10.852 1 98.75 318 ILE B C 1
ATOM 6720 O O . ILE B 1 318 ? 3.578 32.219 11.758 1 98.75 318 ILE B O 1
ATOM 6724 N N . ARG B 1 319 ? 3.906 32.594 9.617 1 98.62 319 ARG B N 1
ATOM 6725 C CA . ARG B 1 319 ? 2.73 31.844 9.219 1 98.62 319 ARG B CA 1
ATOM 6726 C C . ARG B 1 319 ? 2.906 30.359 9.539 1 98.62 319 ARG B C 1
ATOM 6728 O O . ARG B 1 319 ? 2.035 29.75 10.164 1 98.62 319 ARG B O 1
ATOM 6735 N N . SER B 1 320 ? 4.039 29.812 9.18 1 98.75 320 SER B N 1
ATOM 6736 C CA . SER B 1 320 ? 4.277 28.375 9.297 1 98.75 320 SER B CA 1
ATOM 6737 C C . SER B 1 320 ? 4.316 27.922 10.75 1 98.75 320 SER B C 1
ATOM 6739 O O . SER B 1 320 ? 3.857 26.828 11.086 1 98.75 320 SER B O 1
ATOM 6741 N N . ALA B 1 321 ? 4.816 28.703 11.633 1 98.88 321 ALA B N 1
ATOM 6742 C CA . ALA B 1 321 ? 5.02 28.328 13.031 1 98.88 321 ALA B CA 1
ATOM 6743 C C . ALA B 1 321 ? 3.766 28.609 13.859 1 98.88 321 ALA B C 1
ATOM 6745 O O . ALA B 1 321 ? 3.463 27.859 14.805 1 98.88 321 ALA B O 1
ATOM 6746 N N . PHE B 1 322 ? 3.014 29.672 13.461 1 98.75 322 PHE B N 1
ATOM 6747 C CA . PHE B 1 322 ? 2.07 30.156 14.469 1 98.75 322 PHE B CA 1
ATOM 6748 C C . PHE B 1 322 ? 0.642 30.094 13.938 1 98.75 322 PHE B C 1
ATOM 6750 O O . PHE B 1 322 ? -0.315 30.188 14.711 1 98.75 322 PHE B O 1
ATOM 6757 N N . GLU B 1 323 ? 0.415 29.969 12.586 1 98.19 323 GLU B N 1
ATOM 6758 C CA . GLU B 1 323 ? -0.947 29.734 12.117 1 98.19 323 GLU B CA 1
ATOM 6759 C C . GLU B 1 323 ? -1.562 28.516 12.812 1 98.19 323 GLU B C 1
ATOM 6761 O O . GLU B 1 323 ? -0.901 27.5 12.984 1 98.19 323 GLU B O 1
ATOM 6766 N N . TYR B 1 324 ? -2.844 28.75 13.297 1 98.5 324 TYR B N 1
ATOM 6767 C CA . TYR B 1 324 ? -3.605 27.75 14.031 1 98.5 324 TYR B CA 1
ATOM 6768 C C . TYR B 1 324 ? -2.877 27.328 15.305 1 98.5 324 TYR B C 1
ATOM 6770 O O . TYR B 1 324 ? -2.947 26.172 15.719 1 98.5 324 TYR B O 1
ATOM 6778 N N . GLY B 1 325 ? -1.985 28.234 15.797 1 98.25 325 GLY B N 1
ATOM 6779 C CA . GLY B 1 325 ? -1.254 27.984 17.031 1 98.25 325 GLY B CA 1
ATOM 6780 C C . GLY B 1 325 ? -0.259 26.844 16.922 1 98.25 325 GLY B C 1
ATOM 6781 O O . GLY B 1 325 ? -0.065 26.094 17.875 1 98.25 325 GLY B O 1
ATOM 6782 N N . GLY B 1 326 ? 0.258 26.625 15.766 1 98.56 326 GLY B N 1
ATOM 6783 C CA . GLY B 1 326 ? 1.229 25.562 15.578 1 98.56 326 GLY B CA 1
ATOM 6784 C C . GLY B 1 326 ? 0.615 24.172 15.656 1 98.56 326 GLY B C 1
ATOM 6785 O O . GLY B 1 326 ? 1.332 23.172 15.656 1 98.56 326 GLY B O 1
ATOM 6786 N N . GLN B 1 327 ? -0.747 24.062 15.68 1 98.44 327 GLN B N 1
ATOM 6787 C CA . GLN B 1 327 ? -1.431 22.781 15.789 1 98.44 327 GLN B CA 1
ATOM 6788 C C . GLN B 1 327 ? -1.66 22.156 14.414 1 98.44 327 GLN B C 1
ATOM 6790 O O . GLN B 1 327 ? -2.775 21.75 14.094 1 98.44 327 GLN B O 1
ATOM 6795 N N . LYS B 1 328 ? -0.667 22.188 13.594 1 98.19 328 LYS B N 1
ATOM 6796 C CA . LYS B 1 328 ? -0.561 21.5 12.305 1 98.19 328 LYS B CA 1
ATOM 6797 C C . LYS B 1 328 ? 0.579 20.484 12.32 1 98.19 328 LYS B C 1
ATOM 6799 O O . LYS B 1 328 ? 1.668 20.766 12.82 1 98.19 328 LYS B O 1
ATOM 6804 N N . CYS B 1 329 ? 0.307 19.328 11.797 1 97.81 329 CYS B N 1
ATOM 6805 C CA . CYS B 1 329 ? 1.385 18.344 11.75 1 97.81 329 CYS B CA 1
ATOM 6806 C C . CYS B 1 329 ? 2.584 18.891 10.984 1 97.81 329 CYS B C 1
ATOM 6808 O O . CYS B 1 329 ? 3.723 18.5 11.242 1 97.81 329 CYS B O 1
ATOM 6810 N N . SER B 1 330 ? 2.303 19.859 10.055 1 98.31 330 SER B N 1
ATOM 6811 C CA . SER B 1 330 ? 3.326 20.422 9.18 1 98.31 330 SER B CA 1
ATOM 6812 C C . SER B 1 330 ? 3.908 21.703 9.773 1 98.31 330 SER B C 1
ATOM 6814 O O . SER B 1 330 ? 4.801 22.328 9.18 1 98.31 330 SER B O 1
ATOM 6816 N N . ALA B 1 331 ? 3.551 22.156 10.922 1 98.75 331 ALA B N 1
ATOM 6817 C CA . ALA B 1 331 ? 3.973 23.438 11.469 1 98.75 331 ALA B CA 1
ATOM 6818 C C . ALA B 1 331 ? 5.492 23.5 11.609 1 98.75 331 ALA B C 1
ATOM 6820 O O . ALA B 1 331 ? 6.125 22.516 11.992 1 98.75 331 ALA B O 1
ATOM 6821 N N . CYS B 1 332 ? 6.074 24.656 11.266 1 98.81 332 CYS B N 1
ATOM 6822 C CA . CYS B 1 332 ? 7.5 24.875 11.484 1 98.81 332 CYS B CA 1
ATOM 6823 C C . CYS B 1 332 ? 7.824 24.938 12.969 1 98.81 332 CYS B C 1
ATOM 6825 O O . CYS B 1 332 ? 7.332 25.828 13.672 1 98.81 332 CYS B O 1
ATOM 6827 N N . SER B 1 333 ? 8.602 24.016 13.422 1 98.56 333 SER B N 1
ATOM 6828 C CA . SER B 1 333 ? 8.898 23.953 14.852 1 98.56 333 SER B CA 1
ATOM 6829 C C . SER B 1 333 ? 10.398 24.109 15.109 1 98.56 333 SER B C 1
ATOM 6831 O O . SER B 1 333 ? 10.812 24.344 16.25 1 98.56 333 SER B O 1
ATOM 6833 N N . ARG B 1 334 ? 11.203 24 14.133 1 98.62 334 ARG B N 1
ATOM 6834 C CA . ARG B 1 334 ? 12.633 24.266 14.25 1 98.62 334 ARG B CA 1
ATOM 6835 C C . ARG B 1 334 ? 13.148 25.016 13.023 1 98.62 334 ARG B C 1
ATOM 6837 O O . ARG B 1 334 ? 12.617 24.875 11.922 1 98.62 334 ARG B O 1
ATOM 6844 N N . MET B 1 335 ? 14.141 25.828 13.266 1 98.88 335 MET B N 1
ATOM 6845 C CA . MET B 1 335 ? 14.68 26.703 12.227 1 98.88 335 MET B CA 1
ATOM 6846 C C . MET B 1 335 ? 16.188 26.844 12.359 1 98.88 335 MET B C 1
ATOM 6848 O O . MET B 1 335 ? 16.719 26.906 13.469 1 98.88 335 MET B O 1
ATOM 6852 N N . TYR B 1 336 ? 16.891 26.812 11.266 1 98.94 336 TYR B N 1
ATOM 6853 C CA . TYR B 1 336 ? 18.328 27 11.18 1 98.94 336 TYR B CA 1
ATOM 6854 C C . TYR B 1 336 ? 18.688 28.219 10.336 1 98.94 336 TYR B C 1
ATOM 6856 O O . TYR B 1 336 ? 18.328 28.281 9.156 1 98.94 336 TYR B O 1
ATOM 6864 N N . VAL B 1 337 ? 19.391 29.172 10.93 1 98.88 337 VAL B N 1
ATOM 6865 C CA . VAL B 1 337 ? 19.609 30.469 10.297 1 98.88 337 VAL B CA 1
ATOM 6866 C C . VAL B 1 337 ? 21.094 30.828 10.344 1 98.88 337 VAL B C 1
ATOM 6868 O O . VAL B 1 337 ? 21.75 30.672 11.375 1 98.88 337 VAL B O 1
ATOM 6871 N N . PRO B 1 338 ? 21.641 31.328 9.188 1 98.75 338 PRO B N 1
ATOM 6872 C CA . PRO B 1 338 ? 23.047 31.781 9.25 1 98.75 338 PRO B CA 1
ATOM 6873 C C . PRO B 1 338 ? 23.25 32.906 10.258 1 98.75 338 PRO B C 1
ATOM 6875 O O . PRO B 1 338 ? 22.438 33.812 10.344 1 98.75 338 PRO B O 1
ATOM 6878 N N . SER B 1 339 ? 24.391 32.812 10.93 1 98.62 339 SER B N 1
ATOM 6879 C CA . SER B 1 339 ? 24.703 33.781 11.977 1 98.62 339 SER B CA 1
ATOM 6880 C C . SER B 1 339 ? 24.734 35.219 11.43 1 98.62 339 SER B C 1
ATOM 6882 O O . SER B 1 339 ? 24.375 36.156 12.125 1 98.62 339 SER B O 1
ATOM 6884 N N . SER B 1 340 ? 25.109 35.344 10.211 1 98.5 340 SER B N 1
ATOM 6885 C CA . SER B 1 340 ? 25.203 36.688 9.602 1 98.5 340 SER B CA 1
ATOM 6886 C C . SER B 1 340 ? 23.812 37.281 9.422 1 98.5 340 SER B C 1
ATOM 6888 O O . SER B 1 340 ? 23.672 38.531 9.461 1 98.5 340 SER B O 1
ATOM 6890 N N . MET B 1 341 ? 22.812 36.5 9.289 1 98.5 341 MET B N 1
ATOM 6891 C CA . MET B 1 341 ? 21.453 36.969 9 1 98.5 341 MET B CA 1
ATOM 6892 C C . MET B 1 341 ? 20.625 37.031 10.273 1 98.5 341 MET B C 1
ATOM 6894 O O . MET B 1 341 ? 19.609 37.75 10.312 1 98.5 341 MET B O 1
ATOM 6898 N N . TRP B 1 342 ? 21.031 36.406 11.32 1 98.69 342 TRP B N 1
ATOM 6899 C CA . TRP B 1 342 ? 20.172 36.156 12.477 1 98.69 342 TRP B CA 1
ATOM 6900 C C . TRP B 1 342 ? 19.812 37.438 13.18 1 98.69 342 TRP B C 1
ATOM 6902 O O . TRP B 1 342 ? 18.641 37.656 13.531 1 98.69 342 TRP B O 1
ATOM 6912 N N . PRO B 1 343 ? 20.781 38.406 13.32 1 98.62 343 PRO B N 1
ATOM 6913 C CA . PRO B 1 343 ? 20.375 39.625 14.031 1 98.62 343 PRO B CA 1
ATOM 6914 C C . PRO B 1 343 ? 19.219 40.344 13.352 1 98.62 343 PRO B C 1
ATOM 6916 O O . PRO B 1 343 ? 18.234 40.688 14.008 1 98.62 343 PRO B O 1
ATOM 6919 N N . LYS B 1 344 ? 19.328 40.5 12.062 1 98.69 344 LYS B N 1
ATOM 6920 C CA . LYS B 1 344 ? 18.281 41.188 11.336 1 98.69 344 LYS B CA 1
ATOM 6921 C C . LYS B 1 344 ? 17 40.375 11.289 1 98.69 344 LYS B C 1
ATOM 6923 O O . LYS B 1 344 ? 15.906 40.906 11.453 1 98.69 344 LYS B O 1
ATOM 6928 N N . LEU B 1 345 ? 17.109 39.125 11 1 98.81 345 LEU B N 1
ATOM 6929 C CA . LEU B 1 345 ? 15.93 38.281 10.945 1 98.81 345 LEU B CA 1
ATOM 6930 C C . LEU B 1 345 ? 15.25 38.188 12.312 1 98.81 345 LEU B C 1
ATOM 6932 O O . LEU B 1 345 ? 14.016 38.188 12.391 1 98.81 345 LEU B O 1
ATOM 6936 N N . LYS B 1 346 ? 16.047 38.062 13.359 1 98.81 346 LYS B N 1
ATOM 6937 C CA . LYS B 1 346 ? 15.508 38.094 14.711 1 98.81 346 LYS B CA 1
ATOM 6938 C C . LYS B 1 346 ? 14.656 39.344 14.953 1 98.81 346 LYS B C 1
ATOM 6940 O O . LYS B 1 346 ? 13.539 39.219 15.453 1 98.81 346 LYS B O 1
ATOM 6945 N N . ASP B 1 347 ? 15.203 40.469 14.594 1 98.69 347 ASP B N 1
ATOM 6946 C CA . ASP B 1 347 ? 14.469 41.719 14.758 1 98.69 347 ASP B CA 1
ATOM 6947 C C . ASP B 1 347 ? 13.156 41.688 13.984 1 98.69 347 ASP B C 1
ATOM 6949 O O . ASP B 1 347 ? 12.125 42.125 14.484 1 98.69 347 ASP B O 1
ATOM 6953 N N . GLU B 1 348 ? 13.242 41.219 12.773 1 98.5 348 GLU B N 1
ATOM 6954 C CA . GLU B 1 348 ? 12.055 41.125 11.93 1 98.5 348 GLU B CA 1
ATOM 6955 C C . GLU B 1 348 ? 11.008 40.188 12.531 1 98.5 348 GLU B C 1
ATOM 6957 O O . GLU B 1 348 ? 9.82 40.5 12.555 1 98.5 348 GLU B O 1
ATOM 6962 N N . LEU B 1 349 ? 11.422 39.031 13.008 1 98.75 349 LEU B N 1
ATOM 6963 C CA . LEU B 1 349 ? 10.5 38.094 13.617 1 98.75 349 LEU B CA 1
ATOM 6964 C C . LEU B 1 349 ? 9.875 38.656 14.883 1 98.75 349 LEU B C 1
ATOM 6966 O O . LEU B 1 349 ? 8.672 38.531 15.102 1 98.75 349 LEU B O 1
ATOM 6970 N N . LEU B 1 350 ? 10.688 39.281 15.727 1 98.56 350 LEU B N 1
ATOM 6971 C CA . LEU B 1 350 ? 10.203 39.844 16.984 1 98.56 350 LEU B CA 1
ATOM 6972 C C . LEU B 1 350 ? 9.203 40.969 16.719 1 98.56 350 LEU B C 1
ATOM 6974 O O . LEU B 1 350 ? 8.211 41.125 17.422 1 98.56 350 LEU B O 1
ATOM 6978 N N . THR B 1 351 ? 9.492 41.75 15.703 1 98.19 351 THR B N 1
ATOM 6979 C CA . THR B 1 351 ? 8.586 42.844 15.32 1 98.19 351 THR B CA 1
ATOM 6980 C C . THR B 1 351 ? 7.234 42.281 14.891 1 98.19 351 THR B C 1
ATOM 6982 O O . THR B 1 351 ? 6.188 42.75 15.336 1 98.19 351 THR B O 1
ATOM 6985 N N . ARG B 1 352 ? 7.238 41.281 14.086 1 97.62 352 ARG B N 1
ATOM 6986 C CA . ARG B 1 352 ? 6.012 40.688 13.562 1 97.62 352 ARG B CA 1
ATOM 6987 C C . ARG B 1 352 ? 5.242 39.969 14.664 1 97.62 352 ARG B C 1
ATOM 6989 O O . ARG B 1 352 ? 4.016 40.062 14.727 1 97.62 352 ARG B O 1
ATOM 6996 N N . VAL B 1 353 ? 5.941 39.25 15.492 1 97.5 353 VAL B N 1
ATOM 6997 C CA . VAL B 1 353 ? 5.277 38.469 16.531 1 97.5 353 VAL B CA 1
ATOM 6998 C C . VAL B 1 353 ? 4.559 39.406 17.5 1 97.5 353 VAL B C 1
ATOM 7000 O O . VAL B 1 353 ? 3.492 39.094 18.031 1 97.5 353 VAL B O 1
ATOM 7003 N N . LYS B 1 354 ? 5.129 40.562 17.719 1 96.69 354 LYS B N 1
ATOM 7004 C CA . LYS B 1 354 ? 4.508 41.562 18.594 1 96.69 354 LYS B CA 1
ATOM 7005 C C . LYS B 1 354 ? 3.178 42.031 18.016 1 96.69 354 LYS B C 1
ATOM 7007 O O . LYS B 1 354 ? 2.287 42.438 18.766 1 96.69 354 LYS B O 1
ATOM 7012 N N . GLU B 1 355 ? 3.078 41.938 16.75 1 96.5 355 GLU B N 1
ATOM 7013 C CA . GLU B 1 355 ? 1.869 42.406 16.078 1 96.5 355 GLU B CA 1
ATOM 7014 C C . GLU B 1 355 ? 0.809 41.312 16.031 1 96.5 355 GLU B C 1
ATOM 7016 O O . GLU B 1 355 ? -0.362 41.562 15.758 1 96.5 355 GLU B O 1
ATOM 7021 N N . VAL B 1 356 ? 1.159 40.094 16.297 1 97.19 356 VAL B N 1
ATOM 7022 C CA . VAL B 1 356 ? 0.241 38.969 16.234 1 97.19 356 VAL B CA 1
ATOM 7023 C C . VAL B 1 356 ? -0.821 39.125 17.328 1 97.19 356 VAL B C 1
ATOM 7025 O O . VAL B 1 356 ? -0.495 39.25 18.5 1 97.19 356 VAL B O 1
ATOM 7028 N N . LYS B 1 357 ? -2.045 39.125 16.938 1 97.12 357 LYS B N 1
ATOM 7029 C CA . LYS B 1 357 ? -3.148 39.188 17.891 1 97.12 357 LYS B CA 1
ATOM 7030 C C . LYS B 1 357 ? -3.621 37.781 18.281 1 97.12 357 LYS B C 1
ATOM 7032 O O . LYS B 1 357 ? -3.977 36.969 17.422 1 97.12 357 LYS B O 1
ATOM 7037 N N . MET B 1 358 ? -3.531 37.469 19.547 1 97.62 358 MET B N 1
ATOM 7038 C CA . MET B 1 358 ? -4.105 36.25 20.125 1 97.62 358 MET B CA 1
ATOM 7039 C C . MET B 1 358 ? -5.457 36.562 20.766 1 97.62 358 MET B C 1
ATOM 7041 O O . MET B 1 358 ? -5.617 37.531 21.469 1 97.62 358 MET B O 1
ATOM 7045 N N . GLY B 1 359 ? -6.43 35.781 20.438 1 97.31 359 GLY B N 1
ATOM 7046 C CA . GLY B 1 359 ? -7.762 36 20.984 1 97.31 359 GLY B CA 1
ATOM 7047 C C . GLY B 1 359 ? -8.766 34.938 20.562 1 97.31 359 GLY B C 1
ATOM 7048 O O . GLY B 1 359 ? -8.383 33.812 20.234 1 97.31 359 GLY B O 1
ATOM 7049 N N . ASP B 1 360 ? -9.977 35.344 20.625 1 97.31 360 ASP B N 1
ATOM 7050 C CA . ASP B 1 360 ? -11.047 34.406 20.281 1 97.31 360 ASP B CA 1
ATOM 7051 C C . ASP B 1 360 ? -11.008 34.062 18.797 1 97.31 360 ASP B C 1
ATOM 7053 O O . ASP B 1 360 ? -10.711 34.938 17.953 1 97.31 360 ASP B O 1
ATOM 7057 N N . ALA B 1 361 ? -11.375 32.844 18.5 1 96.25 361 ALA B N 1
ATOM 7058 C CA . ALA B 1 361 ? -11.336 32.375 17.125 1 96.25 361 ALA B CA 1
ATOM 7059 C C . ALA B 1 361 ? -12.328 33.125 16.25 1 96.25 361 ALA B C 1
ATOM 7061 O O . ALA B 1 361 ? -12.133 33.219 15.039 1 96.25 361 ALA B O 1
ATOM 7062 N N . ASP B 1 362 ? -13.422 33.625 16.797 1 94.19 362 ASP B N 1
ATOM 7063 C CA . ASP B 1 362 ? -14.453 34.281 15.992 1 94.19 362 ASP B CA 1
ATOM 7064 C C . ASP B 1 362 ? -14.258 35.781 15.961 1 94.19 362 ASP B C 1
ATOM 7066 O O . ASP B 1 362 ? -15.141 36.531 15.508 1 94.19 362 ASP B O 1
ATOM 7070 N N . ASP B 1 363 ? -13.164 36.281 16.578 1 95.75 363 ASP B N 1
ATOM 7071 C CA . ASP B 1 363 ? -12.648 37.625 16.25 1 95.75 363 ASP B CA 1
ATOM 7072 C C . ASP B 1 363 ? -11.828 37.594 14.969 1 95.75 363 ASP B C 1
ATOM 7074 O O . ASP B 1 363 ? -10.727 37.031 14.938 1 95.75 363 ASP B O 1
ATOM 7078 N N . PHE B 1 364 ? -12.297 38.188 13.93 1 96.25 364 PHE B N 1
ATOM 7079 C CA . PHE B 1 364 ? -11.742 38.031 12.594 1 96.25 364 PHE B CA 1
ATOM 7080 C C . PHE B 1 364 ? -10.383 38.75 12.484 1 96.25 364 PHE B C 1
ATOM 7082 O O . PHE B 1 364 ? -9.656 38.531 11.508 1 96.25 364 PHE B O 1
ATOM 7089 N N . THR B 1 365 ? -9.961 39.469 13.516 1 95.56 365 THR B N 1
ATOM 7090 C CA . THR B 1 365 ? -8.656 40.125 13.523 1 95.56 365 THR B CA 1
ATOM 7091 C C . THR B 1 365 ? -7.613 39.25 14.203 1 95.56 365 THR B C 1
ATOM 7093 O O . THR B 1 365 ? -6.418 39.562 14.172 1 95.56 365 THR B O 1
ATOM 7096 N N . THR B 1 366 ? -8.102 38.188 14.781 1 96.12 366 THR B N 1
ATOM 7097 C CA . THR B 1 366 ? -7.23 37.25 15.508 1 96.12 366 THR B CA 1
ATOM 7098 C C . THR B 1 366 ? -6.395 36.438 14.539 1 96.12 366 THR B C 1
ATOM 7100 O O . THR B 1 366 ? -6.914 35.906 13.539 1 96.12 366 THR B O 1
ATOM 7103 N N . PHE B 1 367 ? -5.102 36.312 14.82 1 97.62 367 PHE B N 1
ATOM 7104 C CA . PHE B 1 367 ? -4.211 35.469 14.047 1 97.62 367 PHE B CA 1
ATOM 7105 C C . PHE B 1 367 ? -4.047 34.125 14.711 1 97.62 367 PHE B C 1
ATOM 7107 O O . PHE B 1 367 ? -4.004 33.094 14.031 1 97.62 367 PHE B O 1
ATOM 7114 N N . ILE B 1 368 ? -3.902 34.094 15.969 1 97.56 368 ILE B N 1
ATOM 7115 C CA . ILE B 1 368 ? -3.742 32.875 16.75 1 97.56 368 ILE B CA 1
ATOM 7116 C C . ILE B 1 368 ? -4.805 32.812 17.844 1 97.56 368 ILE B C 1
ATOM 7118 O O . ILE B 1 368 ? -5.105 33.844 18.484 1 97.56 368 ILE B O 1
ATOM 7122 N N . SER B 1 369 ? -5.469 31.672 17.938 1 98.25 369 SER B N 1
ATOM 7123 C CA . SER B 1 369 ? -6.43 31.453 19 1 98.25 369 SER B CA 1
ATOM 7124 C C . SER B 1 369 ? -5.906 30.438 20.016 1 98.25 369 SER B C 1
ATOM 7126 O O . SER B 1 369 ? -4.703 30.391 20.281 1 98.25 369 SER B O 1
ATOM 7128 N N . ALA B 1 370 ? -6.773 29.75 20.703 1 98.81 370 ALA B N 1
ATOM 7129 C CA . ALA B 1 370 ? -6.41 28.828 21.766 1 98.81 370 ALA B CA 1
ATOM 7130 C C . ALA B 1 370 ? -5.973 27.484 21.203 1 98.81 370 ALA B C 1
ATOM 7132 O O . ALA B 1 370 ? -6.371 27.109 20.094 1 98.81 370 ALA B O 1
ATOM 7133 N N . VAL B 1 371 ? -5.051 26.797 21.922 1 98.81 371 VAL B N 1
ATOM 7134 C CA . VAL B 1 371 ? -4.797 25.406 21.578 1 98.81 371 VAL B CA 1
ATOM 7135 C C . VAL B 1 371 ? -6 24.547 21.969 1 98.81 371 VAL B C 1
ATOM 7137 O O . VAL B 1 371 ? -6.891 25 22.688 1 98.81 371 VAL B O 1
ATOM 7140 N N . ILE B 1 372 ? -6.105 23.344 21.578 1 98.81 372 ILE B N 1
ATOM 7141 C CA . ILE B 1 372 ? -7.336 22.609 21.344 1 98.81 372 ILE B CA 1
ATOM 7142 C C . ILE B 1 372 ? -7.961 22.219 22.688 1 98.81 372 ILE B C 1
ATOM 7144 O O . ILE B 1 372 ? -9.188 22.219 22.844 1 98.81 372 ILE B O 1
ATOM 7148 N N . ASP B 1 373 ? -7.098 21.781 23.688 1 98.69 373 ASP B N 1
ATOM 7149 C CA . ASP B 1 373 ? -7.656 21.297 24.953 1 98.69 373 ASP B CA 1
ATOM 7150 C C . ASP B 1 373 ? -6.633 21.391 26.078 1 98.69 373 ASP B C 1
ATOM 7152 O O . ASP B 1 373 ? -5.535 21.922 25.891 1 98.69 373 ASP B O 1
ATOM 7156 N N . ASP B 1 374 ? -7.066 20.922 27.25 1 98.5 374 ASP B N 1
ATOM 7157 C CA . ASP B 1 374 ? -6.25 21.047 28.453 1 98.5 374 ASP B CA 1
ATOM 7158 C C . ASP B 1 374 ? -5.004 20.156 28.375 1 98.5 374 ASP B C 1
ATOM 7160 O O . ASP B 1 374 ? -3.941 20.531 28.875 1 98.5 374 ASP B O 1
ATOM 7164 N N . LYS B 1 375 ? -5.078 19.016 27.719 1 98.12 375 LYS B N 1
ATOM 7165 C CA . LYS B 1 375 ? -3.922 18.141 27.562 1 98.12 375 LYS B CA 1
ATOM 7166 C C . LYS B 1 375 ? -2.848 18.781 26.688 1 98.12 375 LYS B C 1
ATOM 7168 O O . LYS B 1 375 ? -1.663 18.75 27.031 1 98.12 375 LYS B O 1
ATOM 7173 N N . SER B 1 376 ? -3.275 19.328 25.547 1 98.5 376 SER B N 1
ATOM 7174 C CA . SER B 1 376 ? -2.352 20.062 24.688 1 98.5 376 SER B CA 1
ATOM 7175 C C . SER B 1 376 ? -1.736 21.25 25.406 1 98.5 376 SER B C 1
ATOM 7177 O O . SER B 1 376 ? -0.531 21.484 25.312 1 98.5 376 SER B O 1
ATOM 7179 N N . PHE B 1 377 ? -2.58 22.016 26.125 1 98.81 377 PHE B N 1
ATOM 7180 C CA . PHE B 1 377 ? -2.119 23.156 26.906 1 98.81 377 PHE B CA 1
ATOM 7181 C C . PHE B 1 377 ? -1.047 22.734 27.906 1 98.81 377 PHE B C 1
ATOM 7183 O O . PHE B 1 377 ? 0.02 23.344 27.984 1 98.81 377 PHE B O 1
ATOM 7190 N N . GLY B 1 378 ? -1.354 21.672 28.625 1 98.75 378 GLY B N 1
ATOM 7191 C CA . GLY B 1 378 ? -0.41 21.172 29.609 1 98.75 378 GLY B CA 1
ATOM 7192 C C . GLY B 1 378 ? 0.912 20.734 29.016 1 98.75 378 GLY B C 1
ATOM 7193 O O . GLY B 1 378 ? 1.978 21.047 29.547 1 98.75 378 GLY B O 1
ATOM 7194 N N . ARG B 1 379 ? 0.901 20.031 27.938 1 98.38 379 ARG B N 1
ATOM 7195 C CA . ARG B 1 379 ? 2.104 19.578 27.25 1 98.38 379 ARG B CA 1
ATOM 7196 C C . ARG B 1 379 ? 2.965 20.75 26.797 1 98.38 379 ARG B C 1
ATOM 7198 O O . ARG B 1 379 ? 4.18 20.75 27.016 1 98.38 379 ARG B O 1
ATOM 7205 N N . ILE B 1 380 ? 2.342 21.719 26.188 1 98.81 380 ILE B N 1
ATOM 7206 C CA . ILE B 1 380 ? 3.084 22.875 25.672 1 98.81 380 ILE B CA 1
ATOM 7207 C C . ILE B 1 380 ? 3.633 23.703 26.828 1 98.81 380 ILE B C 1
ATOM 7209 O O . ILE B 1 380 ? 4.758 24.203 26.766 1 98.81 380 ILE B O 1
ATOM 7213 N N . LYS B 1 381 ? 2.811 23.875 27.859 1 98.75 381 LYS B N 1
ATOM 7214 C CA . LYS B 1 381 ? 3.275 24.562 29.062 1 98.75 381 LYS B CA 1
ATOM 7215 C C . LYS B 1 381 ? 4.551 23.938 29.594 1 98.75 381 LYS B C 1
ATOM 7217 O O . LYS B 1 381 ? 5.48 24.641 30 1 98.75 381 LYS B O 1
ATOM 7222 N N . ASN B 1 382 ? 4.582 22.625 29.609 1 98.69 382 ASN B N 1
ATOM 7223 C CA . ASN B 1 382 ? 5.777 21.922 30.062 1 98.69 382 ASN B CA 1
ATOM 7224 C C . ASN B 1 382 ? 6.988 22.25 29.188 1 98.69 382 ASN B C 1
ATOM 7226 O O . ASN B 1 382 ? 8.102 22.359 29.703 1 98.69 382 ASN B O 1
ATOM 7230 N N . TRP B 1 383 ? 6.844 22.406 27.953 1 98.62 383 TRP B N 1
ATOM 7231 C CA . TRP B 1 383 ? 7.93 22.797 27.047 1 98.62 383 TRP B CA 1
ATOM 7232 C C . TRP B 1 383 ? 8.391 24.219 27.344 1 98.62 383 TRP B C 1
ATOM 7234 O O . TRP B 1 383 ? 9.586 24.516 27.281 1 98.62 383 TRP B O 1
ATOM 7244 N N . LEU B 1 384 ? 7.434 25.125 27.578 1 98.56 384 LEU B N 1
ATOM 7245 C CA . LEU B 1 384 ? 7.785 26.5 27.906 1 98.56 384 LEU B CA 1
ATOM 7246 C C . LEU B 1 384 ? 8.586 26.562 29.203 1 98.56 384 LEU B C 1
ATOM 7248 O O . LEU B 1 384 ? 9.562 27.312 29.312 1 98.56 384 LEU B O 1
ATOM 7252 N N . GLU B 1 385 ? 8.172 25.766 30.156 1 98.5 385 GLU B N 1
ATOM 7253 C CA . GLU B 1 385 ? 8.922 25.688 31.406 1 98.5 385 GLU B CA 1
ATOM 7254 C C . GLU B 1 385 ? 10.32 25.125 31.172 1 98.5 385 GLU B C 1
ATOM 7256 O O . GLU B 1 385 ? 11.297 25.641 31.734 1 98.5 385 GLU B O 1
ATOM 7261 N N . HIS B 1 386 ? 10.406 24.125 30.359 1 98.5 386 HIS B N 1
ATOM 7262 C CA . HIS B 1 386 ? 11.695 23.562 29.984 1 98.5 386 HIS B CA 1
ATOM 7263 C C . HIS B 1 386 ? 12.578 24.625 29.328 1 98.5 386 HIS B C 1
ATOM 7265 O O . HIS B 1 386 ? 13.773 24.734 29.641 1 98.5 386 HIS B O 1
ATOM 7271 N N . ALA B 1 387 ? 12.047 25.406 28.438 1 98.31 387 ALA B N 1
ATOM 7272 C CA . ALA B 1 387 ? 12.789 26.438 27.719 1 98.31 387 ALA B CA 1
ATOM 7273 C C . ALA B 1 387 ? 13.352 27.484 28.688 1 98.31 387 ALA B C 1
ATOM 7275 O O . ALA B 1 387 ? 14.438 28.031 28.469 1 98.31 387 ALA B O 1
ATOM 7276 N N . LYS B 1 388 ? 12.648 27.75 29.75 1 97.81 388 LYS B N 1
ATOM 7277 C CA . LYS B 1 388 ? 13.062 28.766 30.734 1 97.81 388 LYS B CA 1
ATOM 7278 C C . LYS B 1 388 ? 14.109 28.188 31.688 1 97.81 388 LYS B C 1
ATOM 7280 O O . LYS B 1 388 ? 14.906 28.938 32.25 1 97.81 388 LYS B O 1
ATOM 7285 N N . SER B 1 389 ? 14.117 26.875 31.797 1 97.5 389 SER B N 1
ATOM 7286 C CA . SER B 1 389 ? 14.992 26.25 32.781 1 97.5 389 SER B CA 1
ATOM 7287 C C . SER B 1 389 ? 16.297 25.797 32.156 1 97.5 389 SER B C 1
ATOM 7289 O O . SER B 1 389 ? 17.312 25.672 32.844 1 97.5 389 SER B O 1
ATOM 7291 N N . SER B 1 390 ? 16.328 25.547 30.922 1 96.94 390 SER B N 1
ATOM 7292 C CA . SER B 1 390 ? 17.516 25.047 30.25 1 96.94 390 SER B CA 1
ATOM 7293 C C . SER B 1 390 ? 18.5 26.172 29.953 1 96.94 390 SER B C 1
ATOM 7295 O O . SER B 1 390 ? 18.109 27.234 29.453 1 96.94 390 SER B O 1
ATOM 7297 N N . SER B 1 391 ? 19.844 25.938 30.156 1 97.5 391 SER B N 1
ATOM 7298 C CA . SER B 1 391 ? 20.875 26.922 29.891 1 97.5 391 SER B CA 1
ATOM 7299 C C . SER B 1 391 ? 21.172 27.047 28.391 1 97.5 391 SER B C 1
ATOM 7301 O O . SER B 1 391 ? 21.781 28.016 27.953 1 97.5 391 SER B O 1
ATOM 7303 N N . ASN B 1 392 ? 20.688 26.094 27.656 1 97.94 392 ASN B N 1
ATOM 7304 C CA . ASN B 1 392 ? 20.922 26.078 26.203 1 97.94 392 ASN B CA 1
ATOM 7305 C C . ASN B 1 392 ? 19.828 26.828 25.453 1 97.94 392 ASN B C 1
ATOM 7307 O O . ASN B 1 392 ? 19.906 27.016 24.25 1 97.94 392 ASN B O 1
ATOM 7311 N N . LEU B 1 393 ? 18.812 27.234 26.156 1 98.69 393 LEU B N 1
ATOM 7312 C CA . LEU B 1 393 ? 17.641 27.828 25.531 1 98.69 393 LEU B CA 1
ATOM 7313 C C . LEU B 1 393 ? 17.391 29.234 26.078 1 98.69 393 LEU B C 1
ATOM 7315 O O . LEU B 1 393 ? 17.578 29.484 27.281 1 98.69 393 LEU B O 1
ATOM 7319 N N . LYS B 1 394 ? 17.031 30.125 25.188 1 98.69 394 LYS B N 1
ATOM 7320 C CA . LYS B 1 394 ? 16.656 31.5 25.562 1 98.69 394 LYS B CA 1
ATOM 7321 C C . LYS B 1 394 ? 15.336 31.906 24.922 1 98.69 394 LYS B C 1
ATOM 7323 O O . LYS B 1 394 ? 15.25 32.031 23.703 1 98.69 394 LYS B O 1
ATOM 7328 N N . VAL B 1 395 ? 14.344 32.094 25.75 1 98.75 395 VAL B N 1
ATOM 7329 C CA . VAL B 1 395 ? 13.078 32.625 25.234 1 98.75 395 VAL B CA 1
ATOM 7330 C C . VAL B 1 395 ? 13.234 34.094 24.844 1 98.75 395 VAL B C 1
ATOM 7332 O O . VAL B 1 395 ? 13.531 34.938 25.688 1 98.75 395 VAL B O 1
ATOM 7335 N N . ILE B 1 396 ? 12.969 34.406 23.594 1 98.62 396 ILE B N 1
ATOM 7336 C CA . ILE B 1 396 ? 13.219 35.781 23.156 1 98.62 396 ILE B CA 1
ATOM 7337 C C . ILE B 1 396 ? 11.891 36.469 22.797 1 98.62 396 ILE B C 1
ATOM 7339 O O . ILE B 1 396 ? 11.844 37.656 22.609 1 98.62 396 ILE B O 1
ATOM 7343 N N . ALA B 1 397 ? 10.875 35.781 22.656 1 98.62 397 ALA B N 1
ATOM 7344 C CA . ALA B 1 397 ? 9.508 36.281 22.516 1 98.62 397 ALA B CA 1
ATOM 7345 C C . ALA B 1 397 ? 8.508 35.281 23.109 1 98.62 397 ALA B C 1
ATOM 7347 O O . ALA B 1 397 ? 8.688 34.062 23.016 1 98.62 397 ALA B O 1
ATOM 7348 N N . GLY B 1 398 ? 7.422 35.812 23.703 1 98.44 398 GLY B N 1
ATOM 7349 C CA . GLY B 1 398 ? 6.371 34.969 24.25 1 98.44 398 GLY B CA 1
ATOM 7350 C C . GLY B 1 398 ? 6.789 34.219 25.5 1 98.44 398 GLY B C 1
ATOM 7351 O O . GLY B 1 398 ? 7.41 34.781 26.391 1 98.44 398 GLY B O 1
ATOM 7352 N N . GLY B 1 399 ? 6.371 32.938 25.641 1 98.12 399 GLY B N 1
ATOM 7353 C CA . GLY B 1 399 ? 6.777 32.094 26.75 1 98.12 399 GLY B CA 1
ATOM 7354 C C . GLY B 1 399 ? 5.738 31.984 27.844 1 98.12 399 GLY B C 1
ATOM 7355 O O . GLY B 1 399 ? 5.957 31.312 28.859 1 98.12 399 GLY B O 1
ATOM 7356 N N . ASN B 1 400 ? 4.66 32.562 27.641 1 98.06 400 ASN B N 1
ATOM 7357 C CA . ASN B 1 400 ? 3.621 32.531 28.672 1 98.06 400 ASN B CA 1
ATOM 7358 C C . ASN B 1 400 ? 2.363 31.828 28.156 1 98.06 400 ASN B C 1
ATOM 7360 O O . ASN B 1 400 ? 2.219 31.609 26.953 1 98.06 400 ASN B O 1
ATOM 7364 N N . CYS B 1 401 ? 1.561 31.391 29.031 1 98.19 401 CYS B N 1
ATOM 7365 C CA . CYS B 1 401 ? 0.283 30.766 28.703 1 98.19 401 CYS B CA 1
ATOM 7366 C C . CYS B 1 401 ? -0.743 31 29.797 1 98.19 401 CYS B C 1
ATOM 7368 O O . CYS B 1 401 ? -0.382 31.344 30.938 1 98.19 401 CYS B O 1
ATOM 7370 N N . ASP B 1 402 ? -1.98 30.969 29.469 1 98.56 402 ASP B N 1
ATOM 7371 C CA . ASP B 1 402 ? -3.088 31.266 30.375 1 98.56 402 ASP B CA 1
ATOM 7372 C C . ASP B 1 402 ? -4.32 30.438 30.016 1 98.56 402 ASP B C 1
ATOM 7374 O O . ASP B 1 402 ? -4.828 30.516 28.906 1 98.56 402 ASP B O 1
ATOM 7378 N N . ASP B 1 403 ? -4.809 29.609 30.922 1 98.38 403 ASP B N 1
ATOM 7379 C CA . ASP B 1 403 ? -5.973 28.781 30.656 1 98.38 403 ASP B CA 1
ATOM 7380 C C . ASP B 1 403 ? -7.176 29.219 31.484 1 98.38 403 ASP B C 1
ATOM 7382 O O . ASP B 1 403 ? -8.078 28.422 31.75 1 98.38 403 ASP B O 1
ATOM 7386 N N . SER B 1 404 ? -7.148 30.453 31.953 1 98.38 404 SER B N 1
ATOM 7387 C CA . SER B 1 404 ? -8.227 30.938 32.812 1 98.38 404 SER B CA 1
ATOM 7388 C C . SER B 1 404 ? -9.562 30.953 32.062 1 98.38 404 SER B C 1
ATOM 7390 O O . SER B 1 404 ? -10.594 30.594 32.625 1 98.38 404 SER B O 1
ATOM 7392 N N . ARG B 1 405 ? -9.586 31.328 30.812 1 98.12 405 ARG B N 1
ATOM 7393 C CA . ARG B 1 405 ? -10.789 31.375 30 1 98.12 405 ARG B CA 1
ATOM 7394 C C . ARG B 1 405 ? -10.703 30.406 28.828 1 98.12 405 ARG B C 1
ATOM 7396 O O . ARG B 1 405 ? -11.656 29.672 28.547 1 98.12 405 ARG B O 1
ATOM 7403 N N . GLY B 1 406 ? -9.68 30.469 28.125 1 98.44 406 GLY B N 1
ATOM 7404 C CA . GLY B 1 406 ? -9.312 29.578 27.031 1 98.44 406 GLY B CA 1
ATOM 7405 C C . GLY B 1 406 ? -7.898 29.031 27.156 1 98.44 406 GLY B C 1
ATOM 7406 O O . GLY B 1 406 ? -7.145 29.453 28.047 1 98.44 406 GLY B O 1
ATOM 7407 N N . TYR B 1 407 ? -7.562 28.062 26.375 1 98.88 407 TYR B N 1
ATOM 7408 C CA . TYR B 1 407 ? -6.238 27.469 26.422 1 98.88 407 TYR B CA 1
ATOM 7409 C C . TYR B 1 407 ? -5.238 28.266 25.609 1 98.88 407 TYR B C 1
ATOM 7411 O O . TYR B 1 407 ? -4.723 27.781 24.594 1 98.88 407 TYR B O 1
ATOM 7419 N N . PHE B 1 408 ? -4.938 29.438 26.031 1 98.81 408 PHE B N 1
ATOM 7420 C CA . PHE B 1 408 ? -4.125 30.375 25.266 1 98.81 408 PHE B CA 1
ATOM 7421 C C . PHE B 1 408 ? -2.645 30.172 25.562 1 98.81 408 PHE B C 1
ATOM 7423 O O . PHE B 1 408 ? -2.232 30.172 26.719 1 98.81 408 PHE B O 1
ATOM 7430 N N . VAL B 1 409 ? -1.868 29.922 24.531 1 98.88 409 VAL B N 1
ATOM 7431 C CA . VAL B 1 409 ? -0.411 29.859 24.578 1 98.88 409 VAL B CA 1
ATOM 7432 C C . VAL B 1 409 ? 0.178 30.906 23.641 1 98.88 409 VAL B C 1
ATOM 7434 O O . VAL B 1 409 ? -0.158 30.938 22.453 1 98.88 409 VAL B O 1
ATOM 7437 N N . GLU B 1 410 ? 1.02 31.734 24.141 1 98.69 410 GLU B N 1
ATOM 7438 C CA . GLU B 1 410 ? 1.621 32.781 23.328 1 98.69 410 GLU B CA 1
ATOM 7439 C C . GLU B 1 410 ? 2.533 32.188 2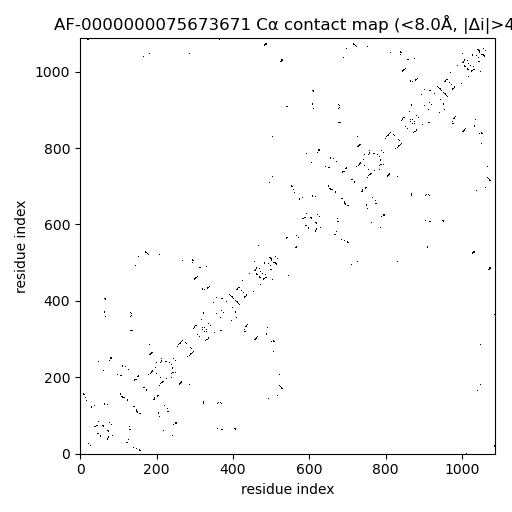2.25 1 98.69 410 GLU B C 1
ATOM 7441 O O . GLU B 1 410 ? 3.234 31.219 22.484 1 98.69 410 GLU B O 1
ATOM 7446 N N . PRO B 1 411 ? 2.432 32.844 21 1 98.75 411 PRO B N 1
ATOM 7447 C CA . PRO B 1 411 ? 3.514 32.5 20.062 1 98.75 411 PRO B CA 1
ATOM 7448 C C . PRO B 1 411 ? 4.898 32.688 20.672 1 98.75 411 PRO B C 1
ATOM 7450 O O . PRO B 1 411 ? 5.211 33.812 21.141 1 98.75 411 PRO B O 1
ATOM 7453 N N . THR B 1 412 ? 5.68 31.656 20.672 1 98.88 412 THR B N 1
ATOM 7454 C CA . THR B 1 412 ? 6.945 31.688 21.391 1 98.88 412 THR B CA 1
ATOM 7455 C C . THR B 1 412 ? 8.117 31.391 20.453 1 98.88 412 THR B C 1
ATOM 7457 O O . THR B 1 412 ? 8.062 30.438 19.672 1 98.88 412 THR B O 1
ATOM 7460 N N . ILE B 1 413 ? 9.109 32.219 20.484 1 98.88 413 ILE B N 1
ATOM 7461 C CA . ILE B 1 413 ? 10.352 32 19.75 1 98.88 413 ILE B CA 1
ATOM 7462 C C . ILE B 1 413 ? 11.5 31.781 20.734 1 98.88 413 ILE B C 1
ATOM 7464 O O . ILE B 1 413 ? 11.703 32.594 21.656 1 98.88 413 ILE B O 1
ATOM 7468 N N . ILE B 1 414 ? 12.211 30.75 20.594 1 98.94 414 ILE B N 1
ATOM 7469 C CA . ILE B 1 414 ? 13.32 30.344 21.438 1 98.94 414 ILE B CA 1
ATOM 7470 C C . ILE B 1 414 ? 14.609 30.281 20.625 1 98.94 414 ILE B C 1
ATOM 7472 O O . ILE B 1 414 ? 14.602 29.781 19.484 1 98.94 414 ILE B O 1
ATOM 7476 N N . GLU B 1 415 ? 15.641 30.875 21.078 1 98.75 415 GLU B N 1
ATOM 7477 C CA . GLU B 1 415 ? 16.969 30.703 20.516 1 98.75 415 GLU B CA 1
ATOM 7478 C C . GLU B 1 415 ? 17.75 29.625 21.25 1 98.75 415 GLU B C 1
ATOM 7480 O O . GLU B 1 415 ? 17.75 29.578 22.484 1 98.75 415 GLU B O 1
ATOM 7485 N N . THR B 1 416 ? 18.359 28.734 20.531 1 98.75 416 THR B N 1
ATOM 7486 C CA . THR B 1 416 ? 19.109 27.656 21.172 1 98.75 416 THR B CA 1
ATOM 7487 C C . THR B 1 416 ? 20.578 27.719 20.766 1 98.75 416 THR B C 1
ATOM 7489 O O . THR B 1 416 ? 20.906 28.109 19.641 1 98.75 416 THR B O 1
ATOM 7492 N N . SER B 1 417 ? 21.484 27.344 21.672 1 98.25 417 SER B N 1
ATOM 7493 C CA . SER B 1 417 ? 22.906 27.188 21.375 1 98.25 417 SER B CA 1
ATOM 7494 C C . SER B 1 417 ? 23.25 25.734 21.109 1 98.25 417 SER B C 1
ATOM 7496 O O . SER B 1 417 ? 24.391 25.422 20.719 1 98.25 417 SER B O 1
ATOM 7498 N N . ASP B 1 418 ? 22.297 24.797 21.328 1 98 418 ASP B N 1
ATOM 7499 C CA . ASP B 1 418 ? 22.469 23.359 21.109 1 98 418 ASP B CA 1
ATOM 7500 C C . ASP B 1 418 ? 21.469 22.844 20.078 1 98 418 ASP B C 1
ATOM 7502 O O . ASP B 1 418 ? 20.297 22.594 20.391 1 98 418 ASP B O 1
ATOM 7506 N N . PRO B 1 419 ? 21.906 22.547 18.844 1 96.69 419 PRO B N 1
ATOM 7507 C CA . PRO B 1 419 ?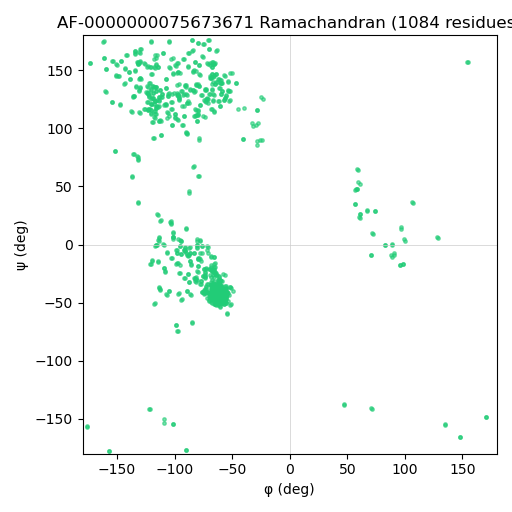 20.984 22.109 17.781 1 96.69 419 PRO B CA 1
ATOM 7508 C C . PRO B 1 419 ? 20.453 20.703 18.016 1 96.69 419 PRO B C 1
ATOM 7510 O O . PRO B 1 419 ? 19.578 20.25 17.281 1 96.69 419 PRO B O 1
ATOM 7513 N N . LYS B 1 420 ? 20.875 20.016 19.062 1 95.5 420 LYS B N 1
ATOM 7514 C CA . LYS B 1 420 ? 20.422 18.656 19.359 1 95.5 420 LYS B CA 1
ATOM 7515 C C . LYS B 1 420 ? 19.594 18.625 20.656 1 95.5 420 LYS B C 1
ATOM 7517 O O . LYS B 1 420 ? 19.281 17.562 21.156 1 95.5 420 LYS B O 1
ATOM 7522 N N . GLU B 1 421 ? 19.359 19.859 21.188 1 96.69 421 GLU B N 1
ATOM 7523 C CA . GLU B 1 421 ? 18.484 19.953 22.344 1 96.69 421 GLU B CA 1
ATOM 7524 C C . GLU B 1 421 ? 17.172 19.219 22.125 1 96.69 421 GLU B C 1
ATOM 7526 O O . GLU B 1 421 ? 16.672 19.172 21 1 96.69 421 GLU B O 1
ATOM 7531 N N . LYS B 1 422 ? 16.547 18.625 23.156 1 97.69 422 LYS B N 1
ATOM 7532 C CA . LYS B 1 422 ? 15.328 17.828 23.078 1 97.69 422 LYS B CA 1
ATOM 7533 C C . LYS B 1 422 ? 14.227 18.578 22.344 1 97.69 422 LYS B C 1
ATOM 7535 O O . LYS B 1 422 ? 13.453 17.984 21.594 1 97.69 422 LYS B O 1
ATOM 7540 N N . ILE B 1 423 ? 14.133 19.891 22.531 1 98.25 423 ILE B N 1
ATOM 7541 C CA . ILE B 1 423 ? 13.078 20.719 21.953 1 98.25 423 ILE B CA 1
ATOM 7542 C C . ILE B 1 423 ? 13.234 20.797 20.438 1 98.25 423 ILE B C 1
ATOM 7544 O O . ILE B 1 423 ? 12.289 21.125 19.719 1 98.25 423 ILE B O 1
ATOM 7548 N N . MET B 1 424 ? 14.492 20.438 19.891 1 98.44 424 MET B N 1
ATOM 7549 C CA . MET B 1 424 ? 14.766 20.422 18.453 1 98.44 424 MET B CA 1
ATOM 7550 C C . MET B 1 424 ? 14.422 19.062 17.859 1 98.44 424 MET B C 1
ATOM 7552 O O . MET B 1 424 ? 14.367 18.906 16.641 1 98.44 424 MET B O 1
ATOM 7556 N N . GLN B 1 425 ? 14.117 18.078 18.656 1 98.25 425 GLN B N 1
ATOM 7557 C CA . GLN B 1 425 ? 14 16.688 18.203 1 98.25 425 GLN B CA 1
ATOM 7558 C C . GLN B 1 425 ? 12.562 16.203 18.312 1 98.25 425 GLN B C 1
ATOM 7560 O O . GLN B 1 425 ? 12.086 15.453 17.469 1 98.25 425 GLN B O 1
ATOM 7565 N N . GLU B 1 426 ? 11.828 16.594 19.328 1 98 426 GLU B N 1
ATOM 7566 C CA . GLU B 1 426 ? 10.539 16 19.688 1 98 426 GLU B CA 1
ATOM 7567 C C . GLU B 1 426 ? 9.383 16.875 19.203 1 98 426 GLU B C 1
ATOM 7569 O O . GLU B 1 426 ? 9.516 18.094 19.109 1 98 426 GLU B O 1
ATOM 7574 N N . GLU B 1 427 ? 8.297 16.297 18.828 1 97.88 427 GLU B N 1
ATOM 7575 C CA . GLU B 1 427 ? 7.102 17.031 18.406 1 97.88 427 GLU B CA 1
ATOM 7576 C C . GLU B 1 427 ? 6.477 17.781 19.562 1 97.88 427 GLU B C 1
ATOM 7578 O O . GLU B 1 427 ? 6.309 17.234 20.656 1 97.88 427 GLU B O 1
ATOM 7583 N N . ILE B 1 428 ? 6.137 19.016 19.344 1 98.12 428 ILE B N 1
ATOM 7584 C CA . ILE B 1 428 ? 5.531 19.859 20.375 1 98.12 428 ILE B CA 1
ATOM 7585 C C . ILE B 1 428 ? 4.047 20.062 20.062 1 98.12 428 ILE B C 1
ATOM 7587 O O . ILE B 1 428 ? 3.205 19.953 20.969 1 98.12 428 ILE B O 1
ATOM 7591 N N . PHE B 1 429 ? 3.721 20.297 18.828 1 98.31 429 PHE B N 1
ATOM 7592 C CA . PHE B 1 429 ? 2.359 20.516 18.344 1 98.31 429 PHE B CA 1
ATOM 7593 C C . PHE B 1 429 ? 1.729 21.719 19.031 1 98.31 429 PHE B C 1
ATOM 7595 O O . PHE B 1 429 ? 0.625 21.625 19.562 1 98.31 429 PHE B O 1
ATOM 7602 N N . GLY B 1 430 ? 2.348 22.859 19.016 1 98.69 430 GLY B N 1
ATOM 7603 C CA . GLY B 1 430 ? 1.981 24.141 19.594 1 98.69 430 GLY B CA 1
ATOM 7604 C C . GLY B 1 430 ? 2.756 25.312 19 1 98.69 430 GLY B C 1
ATOM 7605 O O . GLY B 1 430 ? 3.605 25.109 18.125 1 98.69 430 GLY B O 1
ATOM 7606 N N . PRO B 1 431 ? 2.426 26.531 19.375 1 98.81 431 PRO B N 1
ATOM 7607 C CA . PRO B 1 431 ? 3.033 27.719 18.781 1 98.81 431 PRO B CA 1
ATOM 7608 C C . PRO B 1 431 ? 4.418 28.016 19.344 1 98.81 431 PRO B C 1
ATOM 7610 O O . PRO B 1 431 ? 4.652 29.109 19.859 1 98.81 431 PRO B O 1
ATOM 7613 N N . VAL B 1 432 ? 5.332 27.047 19.188 1 98.94 432 VAL B N 1
ATOM 7614 C CA . VAL B 1 432 ? 6.691 27.156 19.703 1 98.94 432 VAL B CA 1
ATOM 7615 C C . VAL B 1 432 ? 7.695 26.906 18.578 1 98.94 432 VAL B C 1
ATOM 7617 O O . VAL B 1 432 ? 7.715 25.828 17.984 1 98.94 432 VAL B O 1
ATOM 7620 N N . LEU B 1 433 ? 8.484 27.906 18.266 1 98.88 433 LEU B N 1
ATOM 7621 C CA . LEU B 1 433 ? 9.555 27.844 17.281 1 98.88 433 LEU B CA 1
ATOM 7622 C C . LEU B 1 433 ? 10.922 27.938 17.938 1 98.88 433 LEU B C 1
ATOM 7624 O O . LEU B 1 433 ? 11.172 28.859 18.734 1 98.88 433 LEU B O 1
ATOM 7628 N N . THR B 1 434 ? 11.781 27.047 17.688 1 98.94 434 THR B N 1
ATOM 7629 C CA . THR B 1 434 ? 13.148 27.094 18.188 1 98.94 434 THR B CA 1
ATOM 7630 C C . THR B 1 434 ? 14.133 27.344 17.047 1 98.94 434 THR B C 1
ATOM 7632 O O . THR B 1 434 ? 14.102 26.641 16.031 1 98.94 434 THR B O 1
ATOM 7635 N N . VAL B 1 435 ? 15.008 28.312 17.219 1 98.88 435 VAL B N 1
ATOM 7636 C CA . VAL B 1 435 ? 15.922 28.75 16.156 1 98.88 435 VAL B CA 1
ATOM 7637 C C . VAL B 1 435 ? 17.359 28.469 16.578 1 98.88 435 VAL B C 1
ATOM 7639 O O . VAL B 1 435 ? 17.766 28.797 17.688 1 98.88 435 VAL B O 1
ATOM 7642 N N . TYR B 1 436 ? 18.109 27.875 15.711 1 98.94 436 TYR B N 1
ATOM 7643 C CA . TYR B 1 436 ? 19.531 27.672 15.875 1 98.94 436 TYR B CA 1
ATOM 7644 C C . TYR B 1 436 ? 20.328 28.5 14.875 1 98.94 436 TYR B C 1
ATOM 7646 O O . TYR B 1 436 ? 20.344 28.203 13.68 1 98.94 436 TYR B O 1
ATOM 7654 N N . PRO B 1 437 ? 21 29.609 15.312 1 98.81 437 PRO B N 1
ATOM 7655 C CA . PRO B 1 437 ? 21.953 30.297 14.438 1 98.81 437 PRO B CA 1
ATOM 7656 C C . PRO B 1 437 ? 23.219 29.469 14.188 1 98.81 437 PRO B C 1
ATOM 7658 O O . PRO B 1 437 ? 23.797 28.922 15.125 1 98.81 437 PRO B O 1
ATOM 7661 N N . TYR B 1 438 ? 23.594 29.312 12.938 1 98.81 438 TYR B N 1
ATOM 7662 C CA . TYR B 1 438 ? 24.766 28.5 12.609 1 98.81 438 TYR B CA 1
ATOM 7663 C C . TYR B 1 438 ? 25.797 29.328 11.852 1 98.81 438 TYR B C 1
ATOM 7665 O O . TYR B 1 438 ? 25.453 30.297 11.18 1 98.81 438 TYR B O 1
ATOM 7673 N N . PRO B 1 439 ? 27.156 29.016 11.922 1 98.56 439 PRO B N 1
ATOM 7674 C CA . PRO B 1 439 ? 28.156 29.703 11.102 1 98.56 439 PRO B CA 1
ATOM 7675 C C . PRO B 1 439 ? 27.891 29.547 9.602 1 98.56 439 PRO B C 1
ATOM 7677 O O . PRO B 1 439 ? 27.703 28.438 9.117 1 98.56 439 PRO B O 1
ATOM 7680 N N . ASP B 1 440 ? 27.891 30.688 8.922 1 98.25 440 ASP B N 1
ATOM 7681 C CA . ASP B 1 440 ? 27.516 30.734 7.508 1 98.25 440 ASP B CA 1
ATOM 7682 C C . ASP B 1 440 ? 28.266 29.672 6.707 1 98.25 440 ASP B C 1
ATOM 7684 O O . ASP B 1 440 ? 27.688 29.016 5.84 1 98.25 440 ASP B O 1
ATOM 7688 N N . GLU B 1 441 ? 29.484 29.484 7 1 97.88 441 GLU B N 1
ATOM 7689 C CA . GLU B 1 441 ? 30.359 28.609 6.211 1 97.88 441 GLU B CA 1
ATOM 7690 C C . GLU B 1 441 ? 30.078 27.141 6.488 1 97.88 441 GLU B C 1
ATOM 7692 O O . GLU B 1 441 ? 30.531 26.266 5.75 1 97.88 441 GLU B O 1
ATOM 7697 N N . LYS B 1 442 ? 29.266 26.844 7.438 1 98.38 442 LYS B N 1
ATOM 7698 C CA . LYS B 1 442 ? 29 25.469 7.836 1 98.38 442 LYS B CA 1
ATOM 7699 C C . LYS B 1 442 ? 27.641 25 7.316 1 98.38 442 LYS B C 1
ATOM 7701 O O . LYS B 1 442 ? 27.078 24.031 7.82 1 98.38 442 LYS B O 1
ATOM 7706 N N . TYR B 1 443 ? 27.062 25.641 6.301 1 98.31 443 TYR B N 1
ATOM 7707 C CA . TYR B 1 443 ? 25.703 25.359 5.895 1 98.31 443 TYR B CA 1
ATOM 7708 C C . TYR B 1 443 ? 25.562 23.906 5.465 1 98.31 443 TYR B C 1
ATOM 7710 O O . TYR B 1 443 ? 24.531 23.266 5.719 1 98.31 443 TYR B O 1
ATOM 7718 N N . ARG B 1 444 ? 26.562 23.297 4.84 1 98.19 444 ARG B N 1
ATOM 7719 C CA . ARG B 1 444 ? 26.469 21.906 4.395 1 98.19 444 ARG B CA 1
ATOM 7720 C C . ARG B 1 444 ? 26.391 20.953 5.578 1 98.19 444 ARG B C 1
ATOM 7722 O O . ARG B 1 444 ? 25.578 20.031 5.582 1 98.19 444 ARG B O 1
ATOM 7729 N N . GLU B 1 445 ? 27.25 21.188 6.559 1 98.38 445 GLU B N 1
ATOM 7730 C CA . GLU B 1 445 ? 27.234 20.391 7.777 1 98.38 445 GLU B CA 1
ATOM 7731 C C . GLU B 1 445 ? 25.891 20.5 8.5 1 98.38 445 GLU B C 1
ATOM 7733 O O . GLU B 1 445 ? 25.391 19.531 9.055 1 98.38 445 GLU B O 1
ATOM 7738 N N . VAL B 1 446 ? 25.344 21.688 8.531 1 98.69 446 VAL B N 1
ATOM 7739 C CA . VAL B 1 446 ? 24.078 21.938 9.211 1 98.69 446 VAL B CA 1
ATOM 7740 C C . VAL B 1 446 ? 22.953 21.25 8.461 1 98.69 446 VAL B C 1
ATOM 7742 O O . VAL B 1 446 ? 22.016 20.719 9.07 1 98.69 446 VAL B O 1
ATOM 7745 N N . LEU B 1 447 ? 23 21.281 7.117 1 98.75 447 LEU B N 1
ATOM 7746 C CA . LEU B 1 447 ? 22.016 20.531 6.34 1 98.75 447 LEU B CA 1
ATOM 7747 C C . LEU B 1 447 ? 22 19.062 6.738 1 98.75 447 LEU B C 1
ATOM 7749 O O . LEU B 1 447 ? 20.938 18.469 6.914 1 98.75 447 LEU B O 1
ATOM 7753 N N . GLU B 1 448 ? 23.141 18.453 6.867 1 98.5 448 GLU B N 1
ATOM 7754 C CA . GLU B 1 448 ? 23.25 17.062 7.309 1 98.5 448 GLU B CA 1
ATOM 7755 C C . GLU B 1 448 ? 22.656 16.891 8.703 1 98.5 448 GLU B C 1
ATOM 7757 O O . GLU B 1 448 ? 21.953 15.906 8.969 1 98.5 448 GLU B O 1
ATOM 7762 N N . MET B 1 449 ? 22.922 17.828 9.555 1 98.31 449 MET B N 1
ATOM 7763 C CA . MET B 1 449 ? 22.391 17.797 10.914 1 98.31 449 MET B CA 1
ATOM 7764 C C . MET B 1 449 ? 20.875 17.891 10.906 1 98.31 449 MET B C 1
ATOM 7766 O O . MET B 1 449 ? 20.203 17.188 11.664 1 98.31 449 MET B O 1
ATOM 7770 N N . VAL B 1 450 ? 20.312 18.766 10.078 1 98.62 450 VAL B N 1
ATOM 7771 C CA . VAL B 1 450 ? 18.859 18.906 9.953 1 98.62 450 VAL B CA 1
ATOM 7772 C C . VAL B 1 450 ? 18.234 17.562 9.633 1 98.62 450 VAL B C 1
ATOM 7774 O O . VAL B 1 450 ? 17.219 17.188 10.219 1 98.62 450 VAL B O 1
ATOM 7777 N N . ASN B 1 451 ? 18.828 16.844 8.758 1 98.12 451 ASN B N 1
ATOM 7778 C CA . ASN B 1 451 ? 18.359 15.531 8.305 1 98.12 451 ASN B CA 1
ATOM 7779 C C . ASN B 1 451 ? 18.328 14.523 9.453 1 98.12 451 ASN B C 1
ATOM 7781 O O . ASN B 1 451 ? 17.469 13.648 9.484 1 98.12 451 ASN B O 1
ATOM 7785 N N . GLU B 1 452 ? 19.188 14.641 10.414 1 97.31 452 GLU B N 1
ATOM 7786 C CA . GLU B 1 452 ? 19.406 13.586 11.398 1 97.31 452 GLU B CA 1
ATOM 7787 C C . GLU B 1 452 ? 18.797 13.961 12.75 1 97.31 452 GLU B C 1
ATOM 7789 O O . GLU B 1 452 ? 18.719 13.133 13.648 1 97.31 452 GLU B O 1
ATOM 7794 N N . THR B 1 453 ? 18.328 15.164 12.898 1 98 453 THR B N 1
ATOM 7795 C CA . THR B 1 453 ? 17.953 15.711 14.203 1 98 453 THR B CA 1
ATOM 7796 C C . THR B 1 453 ? 16.688 15.031 14.727 1 98 453 THR B C 1
ATOM 7798 O O . THR B 1 453 ? 16.641 14.617 15.883 1 98 453 THR B O 1
ATOM 7801 N N . SER B 1 454 ? 15.727 14.867 13.953 1 97.69 454 SER B N 1
ATOM 7802 C CA . SER B 1 454 ? 14.438 14.352 14.398 1 97.69 454 SER B CA 1
ATOM 7803 C C . SER B 1 454 ? 14.109 13.031 13.719 1 97.69 454 SER B C 1
ATOM 7805 O O . SER B 1 454 ? 14.594 12.758 12.617 1 97.69 454 SER B O 1
ATOM 7807 N N . PRO B 1 455 ? 13.305 12.156 14.375 1 97.88 455 PRO B N 1
ATOM 7808 C CA . PRO B 1 455 ? 12.938 10.883 13.75 1 97.88 455 PRO B CA 1
ATOM 7809 C C . PRO B 1 455 ? 11.836 11.039 12.703 1 97.88 455 PRO B C 1
ATOM 7811 O O . PRO B 1 455 ? 11.414 10.047 12.102 1 97.88 455 PRO B O 1
ATOM 7814 N N . PHE B 1 456 ? 11.398 12.242 12.422 1 98.5 456 PHE B N 1
ATOM 7815 C CA . PHE B 1 456 ? 10.266 12.484 11.531 1 98.5 456 PHE B CA 1
ATOM 7816 C C . PHE B 1 456 ? 10.742 12.859 10.133 1 98.5 456 PHE B C 1
ATOM 7818 O O . PHE B 1 456 ? 11.891 13.281 9.953 1 98.5 456 PHE B O 1
ATOM 7825 N N . GLY B 1 457 ? 9.977 12.625 9.094 1 98.62 457 GLY B N 1
ATOM 7826 C CA . GLY B 1 457 ? 10.188 13.016 7.711 1 98.62 457 GLY B CA 1
ATOM 7827 C C . GLY B 1 457 ? 8.93 13.539 7.043 1 98.62 457 GLY B C 1
ATOM 7828 O O . GLY B 1 457 ? 8.539 13.055 5.977 1 98.62 457 GLY B O 1
ATOM 7829 N N . LEU B 1 458 ? 8.297 14.625 7.605 1 98.75 458 LEU B N 1
ATOM 7830 C CA . LEU B 1 458 ? 7.004 15.094 7.113 1 98.75 458 LEU B CA 1
ATOM 7831 C C . LEU B 1 458 ? 7.176 16.25 6.145 1 98.75 458 LEU B C 1
ATOM 7833 O O . LEU B 1 458 ? 7.062 16.078 4.93 1 98.75 458 LEU B O 1
ATOM 7837 N N . THR B 1 459 ? 7.52 17.516 6.691 1 98.88 459 THR B N 1
ATOM 7838 C CA . THR B 1 459 ? 7.715 18.656 5.801 1 98.88 459 THR B CA 1
ATOM 7839 C C . THR B 1 459 ? 9.008 19.391 6.141 1 98.88 459 THR B C 1
ATOM 7841 O O . THR B 1 459 ? 9.555 19.219 7.23 1 98.88 459 THR B O 1
ATOM 7844 N N . GLY B 1 460 ? 9.539 20.062 5.211 1 98.88 460 GLY B N 1
ATOM 7845 C CA . GLY B 1 460 ? 10.711 20.906 5.363 1 98.88 460 GLY B CA 1
ATOM 7846 C C . GLY B 1 460 ? 10.844 21.938 4.27 1 98.88 460 GLY B C 1
ATOM 7847 O O . GLY B 1 460 ? 10.398 21.719 3.141 1 98.88 460 GLY B O 1
ATOM 7848 N N . ALA B 1 461 ? 11.445 23.031 4.598 1 98.94 461 ALA B N 1
ATOM 7849 C CA . ALA B 1 461 ? 11.617 24.125 3.643 1 98.94 461 ALA B CA 1
ATOM 7850 C C . ALA B 1 461 ? 13.062 24.609 3.607 1 98.94 461 ALA B C 1
ATOM 7852 O O . ALA B 1 461 ? 13.734 24.641 4.641 1 98.94 461 ALA B O 1
ATOM 7853 N N . VAL B 1 462 ? 13.477 24.953 2.449 1 98.94 462 VAL B N 1
ATOM 7854 C CA . VAL B 1 462 ? 14.766 25.594 2.229 1 98.94 462 VAL B CA 1
ATOM 7855 C C . VAL B 1 462 ? 14.547 26.969 1.599 1 98.94 462 VAL B C 1
ATOM 7857 O O . VAL B 1 462 ? 13.844 27.094 0.59 1 98.94 462 VAL B O 1
ATOM 7860 N N . PHE B 1 463 ? 15.094 27.969 2.219 1 98.94 463 PHE B N 1
ATOM 7861 C CA . PHE B 1 463 ? 15.117 29.312 1.659 1 98.94 463 PHE B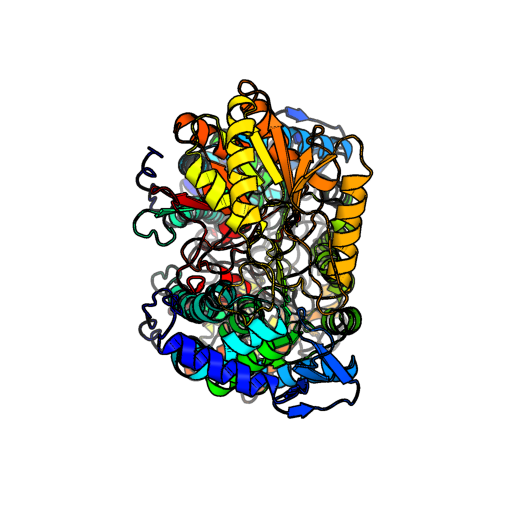 CA 1
ATOM 7862 C C . PHE B 1 463 ? 16.5 29.656 1.141 1 98.94 463 PHE B C 1
ATOM 7864 O O . PHE B 1 463 ? 17.453 29.766 1.92 1 98.94 463 PHE B O 1
ATOM 7871 N N . ALA B 1 464 ? 16.656 29.75 -0.112 1 98.81 464 ALA B N 1
ATOM 7872 C CA . ALA B 1 464 ? 17.922 30.078 -0.771 1 98.81 464 ALA B CA 1
ATOM 7873 C C . ALA B 1 464 ? 17.672 30.578 -2.191 1 98.81 464 ALA B C 1
ATOM 7875 O O . ALA B 1 464 ? 16.938 29.969 -2.957 1 98.81 464 ALA B O 1
ATOM 7876 N N . LYS B 1 465 ? 18.297 31.719 -2.592 1 97.81 465 LYS B N 1
ATOM 7877 C CA . LYS B 1 465 ? 18.234 32.219 -3.971 1 97.81 465 LYS B CA 1
ATOM 7878 C C . LYS B 1 465 ? 19.281 31.516 -4.836 1 97.81 465 LYS B C 1
ATOM 7880 O O . LYS B 1 465 ? 19.125 31.406 -6.051 1 97.81 465 LYS B O 1
ATOM 7885 N N . ASP B 1 466 ? 20.375 31.109 -4.211 1 98.06 466 ASP B N 1
ATOM 7886 C CA . ASP B 1 466 ? 21.422 30.391 -4.914 1 98.06 466 ASP B CA 1
ATOM 7887 C C . ASP B 1 466 ? 20.938 29.031 -5.391 1 98.06 466 ASP B C 1
ATOM 7889 O O . ASP B 1 466 ? 20.75 28.109 -4.582 1 98.06 466 ASP B O 1
ATOM 7893 N N . VAL B 1 467 ? 20.875 28.859 -6.668 1 97.56 467 VAL B N 1
ATOM 7894 C CA . VAL B 1 467 ? 20.266 27.672 -7.277 1 97.56 467 VAL B CA 1
ATOM 7895 C C . VAL B 1 467 ? 21.109 26.438 -6.949 1 97.56 467 VAL B C 1
ATOM 7897 O O . VAL B 1 467 ? 20.578 25.344 -6.793 1 97.56 467 VAL B O 1
ATOM 7900 N N . ASN B 1 468 ? 22.406 26.609 -6.852 1 98.12 468 ASN B N 1
ATOM 7901 C CA . ASN B 1 468 ? 23.281 25.484 -6.512 1 98.12 468 ASN B CA 1
ATOM 7902 C C . ASN B 1 468 ? 23.047 25 -5.082 1 98.12 468 ASN B C 1
ATOM 7904 O O . ASN B 1 468 ? 23.062 23.797 -4.812 1 98.12 468 ASN B O 1
ATOM 7908 N N . VAL B 1 469 ? 22.828 25.984 -4.18 1 98.38 469 VAL B N 1
ATOM 7909 C CA . VAL B 1 469 ? 22.547 25.641 -2.791 1 98.38 469 VAL B CA 1
ATOM 7910 C C . VAL B 1 469 ? 21.203 24.906 -2.701 1 98.38 469 VAL B C 1
ATOM 7912 O O . VAL B 1 469 ? 21.062 23.938 -1.939 1 98.38 469 VAL B O 1
ATOM 7915 N N . VAL B 1 470 ? 20.219 25.375 -3.434 1 98.62 470 VAL B N 1
ATOM 7916 C CA . VAL B 1 470 ? 18.922 24.719 -3.445 1 98.62 470 VAL B CA 1
ATOM 7917 C C . VAL B 1 470 ? 19.062 23.266 -3.875 1 98.62 470 VAL B C 1
ATOM 7919 O O . VAL B 1 470 ? 18.5 22.375 -3.242 1 98.62 470 VAL B O 1
ATOM 7922 N N . LYS B 1 471 ? 19.812 23.016 -4.926 1 98 471 LYS B N 1
ATOM 7923 C CA . LYS B 1 471 ? 20.031 21.656 -5.434 1 98 471 LYS B CA 1
ATOM 7924 C C . LYS B 1 471 ? 20.719 20.781 -4.395 1 98 471 LYS B C 1
ATOM 7926 O O . LYS B 1 471 ? 20.328 19.641 -4.176 1 98 471 LYS B O 1
ATOM 7931 N N . GLU B 1 472 ? 21.734 21.328 -3.766 1 98 472 GLU B N 1
ATOM 7932 C CA . GLU B 1 472 ? 22.484 20.594 -2.75 1 98 472 GLU B CA 1
ATOM 7933 C C . GLU B 1 472 ? 21.609 20.266 -1.542 1 98 472 GLU B C 1
ATOM 7935 O O . GLU B 1 472 ? 21.625 19.156 -1.032 1 98 472 GLU B O 1
ATOM 7940 N N . ALA B 1 473 ? 20.875 21.281 -1.105 1 98.75 473 ALA B N 1
ATOM 7941 C CA . ALA B 1 473 ? 20 21.125 0.058 1 98.75 473 ALA B CA 1
ATOM 7942 C C . ALA B 1 473 ? 18.938 20.062 -0.203 1 98.75 473 ALA B C 1
ATOM 7944 O O . ALA B 1 473 ? 18.641 19.234 0.664 1 98.75 473 ALA B O 1
ATOM 7945 N N . HIS B 1 474 ? 18.375 20.156 -1.347 1 98.38 474 HIS B N 1
ATOM 7946 C CA . HIS B 1 474 ? 17.344 19.188 -1.691 1 98.38 474 HIS B CA 1
ATOM 7947 C C . HIS B 1 474 ? 17.891 17.766 -1.645 1 98.38 474 HIS B C 1
ATOM 7949 O O . HIS B 1 474 ? 17.25 16.859 -1.118 1 98.38 474 HIS B O 1
ATOM 7955 N N . GLU B 1 475 ? 19.062 17.547 -2.18 1 97.62 475 GLU B N 1
ATOM 7956 C CA . GLU B 1 475 ? 19.656 16.203 -2.193 1 97.62 475 GLU B CA 1
ATOM 7957 C C . GLU B 1 475 ? 19.953 15.719 -0.779 1 97.62 475 GLU B C 1
ATOM 7959 O O . GLU B 1 475 ? 19.656 14.57 -0.436 1 97.62 475 GLU B O 1
ATOM 7964 N N . ILE B 1 476 ? 20.516 16.594 0.047 1 98.19 476 ILE B N 1
ATOM 7965 C CA . ILE B 1 476 ? 20.906 16.219 1.4 1 98.19 476 ILE B CA 1
ATOM 7966 C C . ILE B 1 476 ? 19.672 15.953 2.25 1 98.19 476 ILE B C 1
ATOM 7968 O O . ILE B 1 476 ? 19.672 15.047 3.086 1 98.19 476 ILE B O 1
ATOM 7972 N N . LEU B 1 477 ? 18.578 16.703 2.006 1 98.69 477 LEU B N 1
ATOM 7973 C CA . LEU B 1 477 ? 17.391 16.672 2.85 1 98.69 477 LEU B CA 1
ATOM 7974 C C . LEU B 1 477 ? 16.297 15.82 2.203 1 98.69 477 LEU B C 1
ATOM 7976 O O . LEU B 1 477 ? 15.156 15.805 2.682 1 98.69 477 LEU B O 1
ATOM 7980 N N . LYS B 1 478 ? 16.594 15.133 1.196 1 97.31 478 LYS B N 1
ATOM 7981 C CA . LYS B 1 478 ? 15.633 14.445 0.331 1 97.31 478 LYS B CA 1
ATOM 7982 C C . LYS B 1 478 ? 14.734 13.516 1.136 1 97.31 478 LYS B C 1
ATOM 7984 O O . LYS B 1 478 ? 13.531 13.445 0.883 1 97.31 478 LYS B O 1
ATOM 7989 N N . MET B 1 479 ? 15.273 12.789 2.115 1 97.56 479 MET B N 1
ATOM 7990 C CA . MET B 1 479 ? 14.516 11.781 2.854 1 97.56 479 MET B CA 1
ATOM 7991 C C . MET B 1 479 ? 13.859 12.398 4.09 1 97.56 479 MET B C 1
ATOM 7993 O O . MET B 1 479 ? 13.055 11.742 4.75 1 97.56 479 MET B O 1
ATOM 7997 N N . SER B 1 480 ? 14.133 13.68 4.391 1 98.31 480 SER B N 1
ATOM 7998 C CA . SER B 1 480 ? 13.727 14.289 5.652 1 98.31 480 SER B CA 1
ATOM 7999 C C . SER B 1 480 ? 12.352 14.938 5.531 1 98.31 480 SER B C 1
ATOM 8001 O O . SER B 1 480 ? 11.789 15.414 6.523 1 98.31 480 SER B O 1
ATOM 8003 N N . ALA B 1 481 ? 11.766 14.906 4.328 1 98.75 481 ALA B N 1
ATOM 8004 C CA . ALA B 1 481 ? 10.477 15.562 4.129 1 98.75 481 ALA B CA 1
ATOM 8005 C C . ALA B 1 481 ? 9.703 14.914 2.984 1 98.75 481 ALA B C 1
ATOM 8007 O O . ALA B 1 481 ? 10.203 14.828 1.858 1 98.75 481 ALA B O 1
ATOM 8008 N N . GLY B 1 482 ? 8.516 14.461 3.328 1 98.69 482 GLY B N 1
ATOM 8009 C CA . GLY B 1 482 ? 7.641 13.984 2.271 1 98.69 482 GLY B CA 1
ATOM 8010 C C . GLY B 1 482 ? 7.051 15.109 1.438 1 98.69 482 GLY B C 1
ATOM 8011 O O . GLY B 1 482 ? 6.691 14.906 0.277 1 98.69 482 GLY B O 1
ATOM 8012 N N . ASN B 1 483 ? 6.914 16.266 1.965 1 98.88 483 ASN B N 1
ATOM 8013 C CA . ASN B 1 483 ? 6.625 17.531 1.307 1 98.88 483 ASN B CA 1
ATOM 8014 C C . ASN B 1 483 ? 7.758 18.531 1.499 1 98.88 483 ASN B C 1
ATOM 8016 O O . ASN B 1 483 ? 8.039 18.953 2.625 1 98.88 483 ASN B O 1
ATOM 8020 N N . PHE B 1 484 ? 8.375 18.859 0.434 1 98.88 484 PHE B N 1
ATOM 8021 C CA . PHE B 1 484 ? 9.555 19.719 0.45 1 98.88 484 PHE B CA 1
ATOM 8022 C C . PHE B 1 484 ? 9.258 21.062 -0.204 1 98.88 484 PHE B C 1
ATOM 8024 O O . PHE B 1 484 ? 8.68 21.109 -1.292 1 98.88 484 PHE B O 1
ATOM 8031 N N . TYR B 1 485 ? 9.664 22.156 0.454 1 98.88 485 TYR B N 1
ATOM 8032 C CA . TYR B 1 485 ? 9.344 23.5 -0.002 1 98.88 485 TYR B CA 1
ATOM 8033 C C . TYR B 1 485 ? 10.617 24.297 -0.276 1 98.88 485 TYR B C 1
ATOM 8035 O O . TYR B 1 485 ? 11.57 24.234 0.502 1 98.88 485 TYR B O 1
ATOM 8043 N N . ILE B 1 486 ? 10.656 24.953 -1.379 1 98.88 486 ILE B N 1
ATOM 8044 C CA . ILE B 1 486 ? 11.766 25.812 -1.77 1 98.88 486 ILE B CA 1
ATOM 8045 C C . ILE B 1 486 ? 11.297 27.266 -1.838 1 98.88 486 ILE B C 1
ATOM 8047 O O . ILE B 1 486 ? 10.406 27.594 -2.623 1 98.88 486 ILE B O 1
ATOM 8051 N N . ASN B 1 487 ? 11.898 28.125 -1.004 1 98.75 487 ASN B N 1
ATOM 8052 C CA . ASN B 1 487 ? 11.578 29.547 -0.906 1 98.75 487 ASN B CA 1
ATOM 8053 C C . ASN B 1 487 ? 10.102 29.766 -0.588 1 98.75 487 ASN B C 1
ATOM 8055 O O . ASN B 1 487 ? 9.477 30.688 -1.125 1 98.75 487 ASN B O 1
ATOM 8059 N N . ASP B 1 488 ? 9.57 28.906 0.182 1 98.5 488 ASP B N 1
ATOM 8060 C CA . ASP B 1 488 ? 8.203 28.906 0.705 1 98.5 488 ASP B CA 1
ATOM 8061 C C . ASP B 1 488 ? 8.148 28.297 2.102 1 98.5 488 ASP B C 1
ATOM 8063 O O . ASP B 1 488 ? 9.086 27.609 2.521 1 98.5 488 ASP B O 1
ATOM 8067 N N . LYS B 1 489 ? 7.141 28.625 2.816 1 98.56 489 LYS B N 1
ATOM 8068 C CA . LYS B 1 489 ? 6.953 28.062 4.148 1 98.56 489 LYS B CA 1
ATOM 8069 C C . LYS B 1 489 ? 6.652 26.562 4.074 1 98.56 489 LYS B C 1
ATOM 8071 O O . LYS B 1 489 ? 6.098 26.094 3.08 1 98.56 489 LYS B O 1
ATOM 8076 N N . SER B 1 490 ? 6.914 25.812 5.16 1 98.38 490 SER B N 1
ATOM 8077 C CA . SER B 1 490 ? 6.828 24.359 5.184 1 98.38 490 SER B CA 1
ATOM 8078 C C . SER B 1 490 ? 5.387 23.891 5.352 1 98.38 490 SER B C 1
ATOM 8080 O O . SER B 1 490 ? 5.133 22.703 5.551 1 98.38 490 SER B O 1
ATOM 8082 N N . THR B 1 491 ? 4.398 24.719 5.395 1 98.25 491 THR B N 1
ATOM 8083 C CA . THR B 1 491 ? 2.982 24.406 5.531 1 98.25 491 THR B CA 1
ATOM 8084 C C . THR B 1 491 ? 2.211 24.828 4.285 1 98.25 491 THR B C 1
ATOM 8086 O O . THR B 1 491 ? 2.723 25.594 3.465 1 98.25 491 THR B O 1
ATOM 8089 N N . GLY B 1 492 ? 1.013 24.312 4.113 1 95.31 492 GLY B N 1
ATOM 8090 C CA . GLY B 1 492 ? 0.089 24.859 3.129 1 95.31 492 GLY B CA 1
ATOM 8091 C C . GLY B 1 492 ? -0.063 23.969 1.904 1 95.31 492 GLY B C 1
ATOM 8092 O O . GLY B 1 492 ? -0.156 24.469 0.781 1 95.31 492 GLY B O 1
ATOM 8093 N N . SER B 1 493 ? -0.033 22.672 2.148 1 97.12 493 SER B N 1
ATOM 8094 C CA . SER B 1 493 ? -0.299 21.766 1.044 1 97.12 493 SER B CA 1
ATOM 8095 C C . SER B 1 493 ? -1.724 21.922 0.525 1 97.12 493 SER B C 1
ATOM 8097 O O . SER B 1 493 ? -2.654 22.141 1.305 1 97.12 493 SER B O 1
ATOM 8099 N N . VAL B 1 494 ? -1.872 21.875 -0.794 1 98.06 494 VAL B N 1
ATOM 8100 C CA . VAL B 1 494 ? -3.166 21.938 -1.466 1 98.06 494 VAL B CA 1
ATOM 8101 C C . VAL B 1 494 ? -3.395 20.656 -2.27 1 98.06 494 VAL B C 1
ATOM 8103 O O . VAL B 1 494 ? -2.48 20.172 -2.936 1 98.06 494 VAL B O 1
ATOM 8106 N N . VAL B 1 495 ? -4.586 20.109 -2.207 1 98.5 495 VAL B N 1
ATOM 8107 C CA . VAL B 1 495 ? -4.957 18.891 -2.898 1 98.5 495 VAL B CA 1
ATOM 8108 C C . VAL B 1 495 ? -4.598 19 -4.379 1 98.5 495 VAL B C 1
ATOM 8110 O O . VAL B 1 495 ? -4.863 20.016 -5.012 1 98.5 495 VAL B O 1
ATOM 8113 N N . MET B 1 496 ? -3.953 18 -4.922 1 97.94 496 MET B N 1
ATOM 8114 C CA . MET B 1 496 ? -3.543 17.812 -6.309 1 97.94 496 MET B CA 1
ATOM 8115 C C . MET B 1 496 ? -2.414 18.766 -6.68 1 97.94 496 MET B C 1
ATOM 8117 O O . MET B 1 496 ? -1.833 18.656 -7.762 1 97.94 496 MET B O 1
ATOM 8121 N N . GLN B 1 497 ? -2.057 19.734 -5.852 1 98.44 497 GLN B N 1
ATOM 8122 C CA . GLN B 1 497 ? -0.867 20.562 -6.039 1 98.44 497 GLN B CA 1
ATOM 8123 C C . GLN B 1 497 ? 0.321 20 -5.262 1 98.44 497 GLN B C 1
ATOM 8125 O O . GLN B 1 497 ? 1.419 19.875 -5.809 1 98.44 497 GLN B O 1
ATOM 8130 N N . GLN B 1 498 ? 0.079 19.672 -4.023 1 98.44 498 GLN B N 1
ATOM 8131 C CA . GLN B 1 498 ? 1.073 19.031 -3.16 1 98.44 498 GLN B CA 1
ATOM 8132 C C . GLN B 1 498 ? 0.463 17.875 -2.369 1 98.44 498 GLN B C 1
ATOM 8134 O O . GLN B 1 498 ? 0.254 18 -1.159 1 98.44 498 GLN B O 1
ATOM 8139 N N . PRO B 1 499 ? 0.26 16.703 -3.027 1 98.44 499 PRO B N 1
ATOM 8140 C CA . PRO B 1 499 ? -0.21 15.562 -2.229 1 98.44 499 PRO B CA 1
ATOM 8141 C C . PRO B 1 499 ? 0.578 15.391 -0.933 1 98.44 499 PRO B C 1
ATOM 8143 O O . PRO B 1 499 ? 1.797 15.578 -0.917 1 98.44 499 PRO B O 1
ATOM 8146 N N . PHE B 1 500 ? -0.141 15.086 0.118 1 98.5 500 PHE B N 1
ATOM 8147 C CA . PHE B 1 500 ? 0.433 15.266 1.446 1 98.5 500 PHE B CA 1
ATOM 8148 C C . PHE B 1 500 ? 0.775 13.914 2.076 1 98.5 500 PHE B C 1
ATOM 8150 O O . PHE B 1 500 ? 0.029 12.945 1.923 1 98.5 500 PHE B O 1
ATOM 8157 N N . GLY B 1 501 ? 1.857 13.844 2.791 1 97.69 501 GLY B N 1
ATOM 8158 C CA . GLY B 1 501 ? 2.291 12.711 3.592 1 97.69 501 GLY B CA 1
ATOM 8159 C C . GLY B 1 501 ? 3.795 12.664 3.789 1 97.69 501 GLY B C 1
ATOM 8160 O O . GLY B 1 501 ? 4.547 13.297 3.045 1 97.69 501 GLY B O 1
ATOM 8161 N N . GLY B 1 502 ? 4.176 12.031 4.781 1 98.06 502 GLY B N 1
ATOM 8162 C CA . GLY B 1 502 ? 5.59 11.859 5.074 1 98.06 502 GLY B CA 1
ATOM 8163 C C . GLY B 1 502 ? 5.953 10.43 5.449 1 98.06 502 GLY B C 1
ATOM 8164 O O . GLY B 1 502 ? 5.074 9.617 5.746 1 98.06 502 GLY B O 1
ATOM 8165 N N . ALA B 1 503 ? 7.27 10.188 5.395 1 98.19 503 ALA B N 1
ATOM 8166 C CA . ALA B 1 503 ? 7.816 8.883 5.742 1 98.19 503 ALA B CA 1
ATOM 8167 C C . ALA B 1 503 ? 8.414 8.891 7.148 1 98.19 503 ALA B C 1
ATOM 8169 O O . ALA B 1 503 ? 7.938 9.609 8.023 1 98.19 503 ALA B O 1
ATOM 8170 N N . ARG B 1 504 ? 9.359 8.023 7.426 1 98.44 504 ARG B N 1
ATOM 8171 C CA . ARG B 1 504 ? 9.867 7.828 8.773 1 98.44 504 ARG B CA 1
ATOM 8172 C C . ARG B 1 504 ? 8.727 7.699 9.781 1 98.44 504 ARG B C 1
ATOM 8174 O O . ARG B 1 504 ? 7.75 6.984 9.531 1 98.44 504 ARG B O 1
ATOM 8181 N N . LEU B 1 505 ? 8.82 8.336 10.969 1 98.38 505 LEU B N 1
ATOM 8182 C CA . LEU B 1 505 ? 7.762 8.203 11.961 1 98.38 505 LEU B CA 1
ATOM 8183 C C . LEU B 1 505 ? 6.59 9.125 11.633 1 98.38 505 LEU B C 1
ATOM 8185 O O . LEU B 1 505 ? 5.57 9.102 12.32 1 98.38 505 LEU B O 1
ATOM 8189 N N . SER B 1 506 ? 6.711 9.898 10.539 1 98.69 506 SER B N 1
ATOM 8190 C CA . SER B 1 506 ? 5.613 10.758 10.125 1 98.69 506 SER B CA 1
ATOM 8191 C C . SER B 1 506 ? 4.484 9.961 9.484 1 98.69 506 SER B C 1
ATOM 8193 O O . SER B 1 506 ? 3.361 10.445 9.359 1 98.69 506 SER B O 1
ATOM 8195 N N . GLY B 1 507 ? 4.742 8.75 8.977 1 98.56 507 GLY B N 1
ATOM 8196 C CA . GLY B 1 507 ? 3.621 7.941 8.531 1 98.56 507 GLY B CA 1
ATOM 8197 C C . GLY B 1 507 ? 3.963 7.039 7.363 1 98.56 507 GLY B C 1
ATOM 8198 O O . GLY B 1 507 ? 5.141 6.801 7.082 1 98.56 507 GLY B O 1
ATOM 8199 N N . THR B 1 508 ? 2.934 6.469 6.691 1 98.38 508 THR B N 1
ATOM 8200 C CA . THR B 1 508 ? 3.086 5.504 5.609 1 98.38 508 THR B CA 1
ATOM 8201 C C . THR B 1 508 ? 3.246 6.219 4.27 1 98.38 508 THR B C 1
ATOM 8203 O O . THR B 1 508 ? 3.521 5.582 3.25 1 98.38 508 THR B O 1
ATOM 8206 N N . ASN B 1 509 ? 3.096 7.527 4.18 1 98.38 509 ASN B N 1
ATOM 8207 C CA . ASN B 1 509 ? 3.338 8.391 3.029 1 98.38 509 ASN B CA 1
ATOM 8208 C C . ASN B 1 509 ? 2.502 7.973 1.823 1 98.38 509 ASN B C 1
ATOM 8210 O O . ASN B 1 509 ? 3.025 7.844 0.714 1 98.38 509 ASN B O 1
ATOM 8214 N N . ASP B 1 510 ? 1.215 7.746 2.023 1 97.31 510 ASP B N 1
ATOM 8215 C CA . ASP B 1 510 ? 0.31 7.328 0.956 1 97.31 510 ASP B CA 1
ATOM 8216 C C . ASP B 1 510 ? -0.135 8.523 0.115 1 97.31 510 ASP B C 1
ATOM 8218 O O . ASP B 1 510 ? -0.859 8.359 -0.87 1 97.31 510 ASP B O 1
ATOM 8222 N N . LYS B 1 511 ? 0.223 9.719 0.391 1 98.19 511 LYS B N 1
ATOM 8223 C CA . LYS B 1 511 ? 0.032 10.961 -0.363 1 98.19 511 LYS B CA 1
ATOM 8224 C C . LYS B 1 511 ? -1.451 11.242 -0.588 1 98.19 511 LYS B C 1
ATOM 8226 O O . LYS B 1 511 ? -1.905 11.32 -1.731 1 98.19 511 LYS B O 1
ATOM 8231 N N . ALA B 1 512 ? -2.152 11.469 0.521 1 98.38 512 ALA B N 1
ATOM 8232 C CA . ALA B 1 512 ? -3.533 11.93 0.405 1 98.38 512 ALA B CA 1
ATOM 8233 C C . ALA B 1 512 ? -3.623 13.172 -0.476 1 98.38 512 ALA B C 1
ATOM 8235 O O . ALA B 1 512 ? -2.771 14.055 -0.395 1 98.38 512 ALA B O 1
ATOM 8236 N N . GLY B 1 513 ? -4.625 13.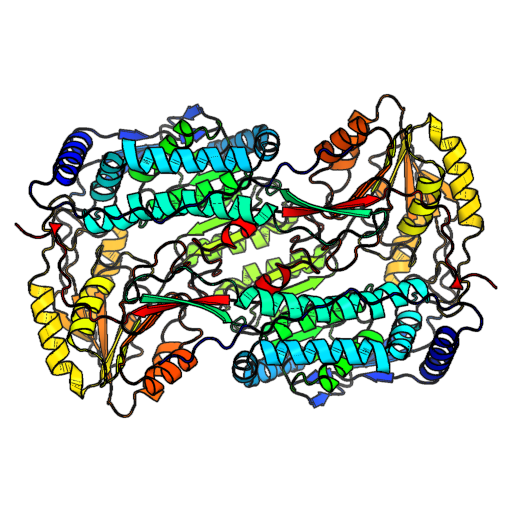258 -1.284 1 98.12 513 GLY B N 1
ATOM 8237 C CA . GLY B 1 513 ? -4.785 14.383 -2.189 1 98.12 513 GLY B CA 1
ATOM 8238 C C . GLY B 1 513 ? -4.094 14.18 -3.523 1 98.12 513 GLY B C 1
ATOM 8239 O O . GLY B 1 513 ? -4.094 15.078 -4.371 1 98.12 513 GLY B O 1
ATOM 8240 N N . GLY B 1 514 ? -3.441 13.062 -3.74 1 97.75 514 GLY B N 1
ATOM 8241 C CA . GLY B 1 514 ? -2.854 12.672 -5.012 1 97.75 514 GLY B CA 1
ATOM 8242 C C . GLY B 1 514 ? -3.646 11.602 -5.73 1 97.75 514 GLY B C 1
ATOM 8243 O O . GLY B 1 514 ? -4.582 11.031 -5.164 1 97.75 514 GLY B O 1
ATOM 8244 N N . PRO B 1 515 ? -3.209 11.289 -6.934 1 96.75 515 PRO B N 1
ATOM 8245 C CA . PRO B 1 515 ? -4.016 10.414 -7.781 1 96.75 515 PRO B CA 1
ATOM 8246 C C . PRO B 1 515 ? -3.994 8.961 -7.309 1 96.75 515 PRO B C 1
ATOM 8248 O O . PRO B 1 515 ? -4.887 8.18 -7.656 1 96.75 515 PRO B O 1
ATOM 8251 N N . HIS B 1 516 ? -3.059 8.562 -6.566 1 96.5 516 HIS B N 1
ATOM 8252 C CA . HIS B 1 516 ? -2.902 7.148 -6.25 1 96.5 516 HIS B CA 1
ATOM 8253 C C . HIS B 1 516 ? -3.506 6.816 -4.891 1 96.5 516 HIS B C 1
ATOM 8255 O O . HIS B 1 516 ? -3.555 5.648 -4.496 1 96.5 516 HIS B O 1
ATOM 8261 N N . TYR B 1 517 ? -3.998 7.844 -4.148 1 98.31 517 TYR B N 1
ATOM 8262 C CA . TYR B 1 517 ? -4.516 7.656 -2.799 1 98.31 517 TYR B CA 1
ATOM 8263 C C . TYR B 1 517 ? -5.684 6.676 -2.795 1 98.31 517 TYR B C 1
ATOM 8265 O O . TYR B 1 517 ? -5.77 5.805 -1.925 1 98.31 517 TYR B O 1
ATOM 8273 N N . VAL B 1 518 ? -6.555 6.707 -3.785 1 98.25 518 VAL B N 1
ATOM 8274 C CA . VAL B 1 518 ? -7.781 5.918 -3.832 1 98.25 518 VAL B CA 1
ATOM 8275 C C . VAL B 1 518 ? -7.438 4.445 -4.027 1 98.25 518 VAL B C 1
ATOM 8277 O O . VAL B 1 518 ? -8.219 3.562 -3.662 1 98.25 518 VAL B O 1
ATOM 8280 N N . LEU B 1 519 ? -6.25 4.133 -4.543 1 97.5 519 LEU B N 1
ATOM 8281 C CA . LEU B 1 519 ? -5.824 2.76 -4.805 1 97.5 519 LEU B CA 1
ATOM 8282 C C . LEU B 1 519 ? -5.695 1.974 -3.504 1 97.5 519 LEU B C 1
ATOM 8284 O O . LEU B 1 519 ? -5.867 0.752 -3.492 1 97.5 519 LEU B O 1
ATOM 8288 N N . LYS B 1 520 ? -5.457 2.699 -2.424 1 97.69 520 LYS B N 1
ATOM 8289 C CA . LYS B 1 520 ? -5.266 2.055 -1.128 1 97.69 520 LYS B CA 1
ATOM 8290 C C . LYS B 1 520 ? -6.539 1.351 -0.671 1 97.69 520 LYS B C 1
ATOM 8292 O O . LYS B 1 520 ? -6.488 0.423 0.139 1 97.69 520 LYS B O 1
ATOM 8297 N N . PHE B 1 521 ? -7.668 1.748 -1.253 1 98.38 521 PHE B N 1
ATOM 8298 C CA . PHE B 1 521 ? -8.938 1.267 -0.724 1 98.38 521 PHE B CA 1
ATOM 8299 C C . PHE B 1 521 ? -9.648 0.384 -1.743 1 98.38 521 PHE B C 1
ATOM 8301 O O . PHE B 1 521 ? -10.883 0.29 -1.74 1 98.38 521 PHE B O 1
ATOM 8308 N N . CYS B 1 522 ? -8.875 -0.2 -2.596 1 96.56 522 CYS B N 1
ATOM 8309 C CA . CYS B 1 522 ? -9.469 -1.123 -3.555 1 96.56 522 CYS B CA 1
ATOM 8310 C C . CYS B 1 522 ? -8.703 -2.438 -3.598 1 96.56 522 CYS B C 1
ATOM 8312 O O . CYS B 1 522 ? -7.559 -2.508 -3.139 1 96.56 522 CYS B O 1
ATOM 8314 N N . SER B 1 523 ? -9.289 -3.459 -3.994 1 97.94 523 SER B N 1
ATOM 8315 C CA . SER B 1 523 ? -8.758 -4.777 -4.32 1 97.94 523 SER B CA 1
ATOM 8316 C C . SER B 1 523 ? -9.016 -5.133 -5.781 1 97.94 523 SER B C 1
ATOM 8318 O O . SER B 1 523 ? -10.023 -5.77 -6.098 1 97.94 523 SER B O 1
ATOM 8320 N N . PRO B 1 524 ? -8.117 -4.832 -6.668 1 98.12 524 PRO B N 1
ATOM 8321 C CA . PRO B 1 524 ? -8.383 -5.008 -8.102 1 98.12 524 PRO B CA 1
ATOM 8322 C C . PRO B 1 524 ? -8.594 -6.469 -8.484 1 98.12 524 PRO B C 1
ATOM 8324 O O . PRO B 1 524 ? -8.023 -7.367 -7.859 1 98.12 524 PRO B O 1
ATOM 8327 N N . GLN B 1 525 ? -9.414 -6.656 -9.414 1 98.62 525 GLN B N 1
ATOM 8328 C CA . GLN B 1 525 ? -9.617 -7.973 -10.008 1 98.62 525 GLN B CA 1
ATOM 8329 C C . GLN B 1 525 ? -9.312 -7.953 -11.5 1 98.62 525 GLN B C 1
ATOM 8331 O O . GLN B 1 525 ? -9.875 -7.145 -12.25 1 98.62 525 GLN B O 1
ATOM 8336 N N . ALA B 1 526 ? -8.391 -8.742 -11.906 1 98.75 526 ALA B N 1
ATOM 8337 C CA . ALA B 1 526 ? -8.133 -8.969 -13.328 1 98.75 526 ALA B CA 1
ATOM 8338 C C . ALA B 1 526 ? -9.07 -10.031 -13.891 1 98.75 526 ALA B C 1
ATOM 8340 O O . ALA B 1 526 ? -9.266 -11.086 -13.281 1 98.75 526 ALA B O 1
ATOM 8341 N N . ILE B 1 527 ? -9.664 -9.766 -15.008 1 98.81 527 ILE B N 1
ATOM 8342 C CA . ILE B 1 527 ? -10.617 -10.68 -15.641 1 98.81 527 ILE B CA 1
ATOM 8343 C C . ILE B 1 527 ? -10.141 -11.023 -17.047 1 98.81 527 ILE B C 1
ATOM 8345 O O . ILE B 1 527 ? -9.812 -10.133 -17.844 1 98.81 527 ILE B O 1
ATOM 8349 N N . LYS B 1 528 ? -10.039 -12.219 -17.359 1 98.81 528 LYS B N 1
ATOM 8350 C CA . LYS B 1 528 ? -9.734 -12.719 -18.703 1 98.81 528 LYS B CA 1
ATOM 8351 C C . LYS B 1 528 ? -10.922 -13.477 -19.281 1 98.81 528 LYS B C 1
ATOM 8353 O O . LYS B 1 528 ? -11.422 -14.43 -18.672 1 98.81 528 LYS B O 1
ATOM 8358 N N . GLU B 1 529 ? -11.391 -13.109 -20.375 1 98.69 529 GLU B N 1
ATOM 8359 C CA . GLU B 1 529 ? -12.438 -13.82 -21.109 1 98.69 529 GLU B CA 1
ATOM 8360 C C . GLU B 1 529 ? -11.914 -14.359 -22.438 1 98.69 529 GLU B C 1
ATOM 8362 O O . GLU B 1 529 ? -11.453 -13.602 -23.281 1 98.69 529 GLU B O 1
ATOM 8367 N N . SER B 1 530 ? -11.969 -15.656 -22.578 1 98.5 530 SER B N 1
ATOM 8368 C CA . SER B 1 530 ? -11.578 -16.297 -23.828 1 98.5 530 SER B CA 1
ATOM 8369 C C . SER B 1 530 ? -12.773 -16.438 -24.766 1 98.5 530 SER B C 1
ATOM 8371 O O . SER B 1 530 ? -13.836 -16.906 -24.359 1 98.5 530 SER B O 1
ATOM 8373 N N . HIS B 1 531 ? -12.586 -16.125 -26.047 1 97.81 531 HIS B N 1
ATOM 8374 C CA . HIS B 1 531 ? -13.664 -16.156 -27.031 1 97.81 531 HIS B CA 1
ATOM 8375 C C . HIS B 1 531 ? -13.484 -17.297 -28.016 1 97.81 531 HIS B C 1
ATOM 8377 O O . HIS B 1 531 ? -14.266 -17.453 -28.953 1 97.81 531 HIS B O 1
ATOM 8383 N N . VAL B 1 532 ? -12.445 -18.047 -27.844 1 96.88 532 VAL B N 1
ATOM 8384 C CA . VAL B 1 532 ? -12.156 -19.203 -28.703 1 96.88 532 VAL B CA 1
ATOM 8385 C C . VAL B 1 532 ? -12.008 -20.453 -27.844 1 96.88 532 VAL B C 1
ATOM 8387 O O . VAL B 1 532 ? -11.352 -20.422 -26.797 1 96.88 532 VAL B O 1
ATOM 8390 N N . PRO B 1 533 ? -12.586 -21.531 -28.281 1 96 533 PRO B N 1
ATOM 8391 C CA . PRO B 1 533 ? -12.453 -22.766 -27.5 1 96 533 PRO B CA 1
ATOM 8392 C C . PRO B 1 533 ? -11.016 -23.281 -27.469 1 96 533 PRO B C 1
ATOM 8394 O O . PRO B 1 533 ? -10.266 -23.094 -28.422 1 96 533 PRO B O 1
ATOM 8397 N N . LEU B 1 534 ? -10.594 -23.859 -26.391 1 96.75 534 LEU B N 1
ATOM 8398 C CA . LEU B 1 534 ? -9.344 -24.594 -26.297 1 96.75 534 LEU B CA 1
ATOM 8399 C C . LEU B 1 534 ? -9.508 -26.016 -26.844 1 96.75 534 LEU B C 1
ATOM 8401 O O . LEU B 1 534 ? -10.18 -26.844 -26.234 1 96.75 534 LEU B O 1
ATOM 8405 N N . THR B 1 535 ? -8.852 -26.344 -27.875 1 96.06 535 THR B N 1
ATOM 8406 C CA . THR B 1 535 ? -9.195 -27.547 -28.609 1 96.06 535 THR B CA 1
ATOM 8407 C C . THR B 1 535 ? -8.211 -28.672 -28.281 1 96.06 535 THR B C 1
ATOM 8409 O O . THR B 1 535 ? -8.422 -29.828 -28.672 1 96.06 535 THR B O 1
ATOM 8412 N N . ASP B 1 536 ? -7.145 -28.344 -27.641 1 95.5 536 ASP B N 1
ATOM 8413 C CA . ASP B 1 536 ? -6.16 -29.359 -27.266 1 95.5 536 ASP B CA 1
ATOM 8414 C C . ASP B 1 536 ? -5.422 -28.953 -25.984 1 95.5 536 ASP B C 1
ATOM 8416 O O . ASP B 1 536 ? -5.262 -27.766 -25.703 1 95.5 536 ASP B O 1
ATOM 8420 N N . TRP B 1 537 ? -5.09 -29.953 -25.188 1 96.62 537 TRP B N 1
ATOM 8421 C CA . TRP B 1 537 ? -4.305 -29.672 -23.984 1 96.62 537 TRP B CA 1
ATOM 8422 C C . TRP B 1 537 ? -2.822 -29.922 -24.234 1 96.62 537 TRP B C 1
ATOM 8424 O O . TRP B 1 537 ? -1.972 -29.453 -23.469 1 96.62 537 TRP B O 1
ATOM 8434 N N . LYS B 1 538 ? -2.449 -30.641 -25.328 1 96.12 538 LYS B N 1
ATOM 8435 C CA . LYS B 1 538 ? -1.068 -30.969 -25.672 1 96.12 538 LYS B CA 1
ATOM 8436 C C . LYS B 1 538 ? -0.374 -29.781 -26.328 1 96.12 538 LYS B C 1
ATOM 8438 O O . LYS B 1 538 ? -1.009 -29 -27.031 1 96.12 538 LYS B O 1
ATOM 8443 N N . TYR B 1 539 ? 0.855 -29.656 -26.094 1 93.75 539 TYR B N 1
ATOM 8444 C CA . TYR B 1 539 ? 1.695 -28.641 -26.719 1 93.75 539 TYR B CA 1
ATOM 8445 C C . TYR B 1 539 ? 2.541 -29.266 -27.828 1 93.75 539 TYR B C 1
ATOM 8447 O O . TYR B 1 539 ? 2.766 -30.469 -27.844 1 93.75 539 TYR B O 1
ATOM 8455 N N . GLY B 1 540 ? 3.002 -28.344 -28.719 1 90.25 540 GLY B N 1
ATOM 8456 C CA . GLY B 1 540 ? 3.764 -28.781 -29.875 1 90.25 540 GLY B CA 1
ATOM 8457 C C . GLY B 1 540 ? 5.027 -29.531 -29.516 1 90.25 540 GLY B C 1
ATOM 8458 O O . GLY B 1 540 ? 5.41 -30.484 -30.203 1 90.25 540 GLY B O 1
ATOM 8459 N N . ASN B 1 541 ? 5.688 -29.188 -28.484 1 89.5 541 ASN B N 1
ATOM 8460 C CA . ASN B 1 541 ? 6.949 -29.797 -28.078 1 89.5 541 ASN B CA 1
ATOM 8461 C C . ASN B 1 541 ? 6.762 -31.266 -27.672 1 89.5 541 ASN B C 1
ATOM 8463 O O . ASN B 1 541 ? 7.727 -32.031 -27.625 1 89.5 541 ASN B O 1
ATOM 8467 N N . MET B 1 542 ? 5.547 -31.719 -27.297 1 91 542 MET B N 1
ATOM 8468 C CA . MET B 1 542 ? 5.297 -33.062 -26.766 1 91 542 MET B CA 1
ATOM 8469 C C . MET B 1 542 ? 5.223 -34.062 -27.891 1 91 542 MET B C 1
ATOM 8471 O O . MET B 1 542 ? 5.184 -35.281 -27.625 1 91 542 MET B O 1
ATOM 8475 N N . GLN B 1 543 ? 5.145 -33.562 -29.109 1 84.38 543 GLN B N 1
ATOM 8476 C CA . GLN B 1 543 ? 5.078 -34.469 -30.234 1 84.38 543 GLN B CA 1
ATOM 8477 C C . GLN B 1 543 ? 6.418 -35.156 -30.469 1 84.38 543 GLN B C 1
ATOM 8479 O O . GLN B 1 543 ? 7.473 -34.531 -30.391 1 84.38 543 GLN B O 1
ATOM 8484 N N . ALA B 1 544 ? 6.422 -36.625 -30.5 1 63.69 544 ALA B N 1
ATOM 8485 C CA . ALA B 1 544 ? 7.605 -37.469 -30.656 1 63.69 544 ALA B CA 1
ATOM 8486 C C . ALA B 1 544 ? 8.094 -37.469 -32.094 1 63.69 544 ALA B C 1
ATOM 8488 O O . ALA B 1 544 ? 7.297 -37.344 -33.031 1 63.69 544 ALA B O 1
#

Solvent-accessible surface area (backbone atoms only — not comparable to full-atom values): 51920 Å² total; per-residue (Å²): 113,83,73,74,77,65,77,69,65,81,67,88,78,73,77,52,79,72,82,62,47,34,80,89,34,69,67,33,51,48,30,52,51,32,36,56,57,50,72,72,42,59,50,74,42,52,21,29,45,50,64,40,76,42,77,65,73,50,69,46,71,26,36,18,13,44,36,54,83,43,59,46,28,37,33,19,38,45,53,57,68,50,49,52,49,34,51,52,40,18,59,72,45,27,68,65,53,38,64,48,54,60,69,58,41,26,49,26,34,41,41,25,24,48,43,39,70,71,74,37,36,39,55,42,31,28,33,33,15,48,34,41,11,19,23,63,68,59,16,39,51,30,49,40,23,43,27,33,27,42,32,38,49,52,31,34,34,58,39,55,54,66,66,62,61,41,54,58,53,92,57,33,51,30,39,53,48,74,36,28,49,77,44,35,32,40,15,38,28,41,46,75,34,54,20,54,34,48,41,44,40,44,51,36,37,48,35,24,25,15,26,45,29,30,52,21,71,54,27,41,63,34,46,51,52,47,52,48,41,39,43,73,34,58,53,55,70,11,36,64,18,43,41,35,45,54,66,68,52,49,52,54,48,51,52,70,38,40,45,36,27,25,38,36,37,36,48,55,51,66,59,52,49,49,53,45,27,47,41,26,72,36,53,90,57,34,52,28,64,54,40,78,44,41,42,27,43,27,62,8,31,40,40,42,44,89,59,29,59,64,60,29,51,42,24,27,47,53,46,21,18,29,46,58,25,6,49,40,59,35,21,28,30,29,33,38,33,24,48,86,49,36,67,62,50,49,52,50,41,54,57,51,58,70,65,57,38,73,39,47,21,86,41,58,55,31,58,23,23,15,40,64,40,70,67,58,39,51,55,43,50,52,50,42,52,47,38,73,67,38,91,51,36,41,73,77,40,65,65,51,69,49,66,88,53,17,28,34,54,42,64,22,39,29,44,36,83,47,82,77,39,65,76,60,34,50,68,72,67,35,23,47,32,39,35,28,67,36,62,64,91,42,52,69,63,48,45,52,45,62,43,64,48,30,69,36,3,23,18,23,16,38,29,44,66,46,52,67,57,44,54,50,48,48,64,62,35,51,80,35,16,11,31,33,19,34,48,41,41,34,48,82,73,40,66,41,34,30,30,43,40,8,33,29,52,6,20,61,33,67,24,51,44,36,74,63,34,64,58,70,36,39,43,53,28,22,35,41,36,44,76,53,82,45,88,62,64,78,57,71,27,41,53,130,115,82,74,74,78,65,79,68,65,81,66,89,78,72,77,52,78,73,83,63,49,34,78,89,34,68,67,34,52,48,29,54,51,32,38,54,56,51,71,72,43,60,49,75,44,54,21,29,44,50,63,41,75,42,77,66,74,50,71,46,70,25,38,18,12,43,37,54,85,44,59,45,28,38,33,19,37,45,52,58,67,51,49,52,48,33,52,52,38,17,58,73,47,28,67,66,53,37,64,48,52,59,68,60,42,26,49,27,34,41,40,24,25,47,43,39,70,72,72,38,34,38,54,43,32,28,33,33,14,48,35,40,12,20,24,62,68,61,15,38,51,29,49,40,23,42,27,33,27,42,34,39,48,53,29,35,35,56,38,54,54,65,66,64,61,41,53,58,56,92,57,33,50,29,40,54,49,74,36,27,50,77,45,35,31,39,14,37,28,41,45,75,35,54,21,53,35,48,40,45,41,44,51,37,38,48,36,24,26,14,26,44,29,29,54,23,69,53,26,41,63,34,46,50,51,50,53,47,42,38,44,73,35,58,54,55,70,11,36,64,19,44,42,34,44,53,64,68,52,48,52,52,48,51,51,69,37,40,45,37,28,26,38,36,38,37,48,56,51,66,58,52,50,49,53,47,27,46,42,26,72,35,54,90,56,33,52,30,65,55,41,79,43,40,43,28,44,27,62,7,31,39,39,40,44,88,58,31,59,64,60,30,50,42,25,27,45,53,44,21,18,31,45,58,24,6,50,40,58,36,20,28,30,28,34,38,34,23,48,86,50,38,66,61,49,49,51,51,42,54,56,51,56,70,66,58,37,73,41,45,21,87,41,57,56,29,56,23,24,15,38,65,40,71,67,56,39,51,55,42,50,52,50,42,53,46,38,72,68,38,91,50,35,42,74,75,37,65,64,49,69,49,66,87,53,18,28,35,55,43,64,23,39,28,43,36,82,45,82,78,39,65,77,59,34,51,66,72,67,33,24,48,31,38,34,30,69,36,63,64,90,43,52,69,62,48,46,52,46,62,41,64,48,30,69,36,4,22,19,23,15,39,29,44,65,44,51,68,56,45,55,51,48,46,64,63,34,50,80,33,16,11,31,33,20,34,48,42,41,34,48,80,73,40,66,42,34,29,29,42,40,8,34,28,53,6,19,60,34,68,24,50,43,36,75,63,36,64,58,71,34,38,43,52,29,21,36,41,36,42,76,55,81,45,88,63,66,79,59,70,26,42,55,130

Nearest PDB structures (foldseek):
  3v9i-assembly1_A  TM=9.847E-01  e=1.377E-75  Homo sapiens
  4lem-assembly2_C  TM=9.692E-01  e=2.314E-66  Mycobacterium tuberculosis H37Rv
  4idm-assembly1_A  TM=9.716E-01  e=4.248E-65  Mycobacterium tuberculosis H37Rv
  4ns3-assembly1_E  TM=9.694E-01  e=4.008E-65  Mycobacterium tuberculosis
  4lem-assembly3_E  TM=9.684E-01  e=4.357E-64  Mycobacterium tuberculosis H37Rv

InterPro domains:
  IPR005931 Delta-1-pyrroline-5-carboxylate dehydrogenase [TIGR01236] (15-542)
  IPR005931 Delta-1-pyrroline-5-carboxylate dehydrogenase [cd07123] (13-533)
  IPR015590 Aldehyde dehydrogenase domain [PF00171] (63-525)
  IPR016160 Aldehyde dehydrogenase, cysteine active site [PS00070] (322-333)
  IPR016161 Aldehyde/histidinol dehydrogenase [SSF53720] (11-528)
  IPR016162 Aldehyde dehydrogenase, N-terminal [G3DSA:3.40.605.10] (16-529)
  IPR016163 Aldehyde dehydrogenase, C-terminal [G3DSA:3.40.309.10] (297-494)
  IPR050485 Proline metabolism enzyme [PTHR42862] (12-542)

pLDDT: mean 97.1, std 7.87, range [21.94, 99.0]

Sequence (1088 aa):
MFRHLSSAATVEVENEPCLNYLKGSEERQKVEEALKEMRSKTEEIPCVIGGEEIFTGDVHYQVCPHNHQHKLAKFHYASADHIRLAIDRALAIRAGWEKRPMAERADIFLEAARLLSEKYRYKMLAATMLGQGKNIQQAEIDAAAELIDFWRWNAKHSLDLQKQQPISTEGVTNSIIYRGLEGFVAAVSPFNFTAIGGNLSGAPALMGNVVLWKPSDTAMLSSWIAYNIMREAGVPEGVINFVPADGPTFGDAITSSPHLAGINFTGSVQTFQHLWRQVGQNLGLYKTFPRLVGECGGKNYHFVHSSADLESVANGTIRSAFEYGGQKCSACSRMYVPSSMWPKLKDELLTRVKEVKMGDADDFTTFISAVIDDKSFGRIKNWLEHAKSSSNLKVIAGGNCDDSRGYFVEPTIIETSDPKEKIMQEEIFGPVLTVYPYPDEKYREVLEMVNETSPFGLTGAVFAKDVNVVKEAHEILKMSAGNFYINDKSTGSVVMQQPFGGARLSGTNDKAGGPHYVLKFCSPQAIKESHVPLTDWKYGNMQAMFRHLSSAATVEVENEPCLNYLKGSEERQKVEEALKEMRSKTEEIPCVIGGEEIFTGDVHYQVCPHNHQHKLAKFHYASADHIRLAIDRALAIRAGWEKRPMAERADIFLEAARLLSEKYRYKMLAATMLGQGKNIQQAEIDAAAELIDFWRWNAKHSLDLQKQQPISTEGVTNSIIYRGLEGFVAAVSPFNFTAIGGNLSGAPALMGNVVLWKPSDTAMLSSWIAYNIMREAGVPEGVINFVPADGPTFGDAITSSPHLAGINFTGSVQTFQHLWRQVGQNLGLYKTFPRLVGECGGKNYHFVHSSADLESVANGTIRSAFEYGGQKCSACSRMYVPSSMWPKLKDELLTRVKEVKMGDADDFTTFISAVIDDKSFGRIKNWLEHAKSSSNLKVIAGGNCDDSRGYFVEPTIIETSDPKEKIMQEEIFGPVLTVYPYPDEKYREVLEMVNETSPFGLTGAVFAKDVNVVKEAHEILKMSAGNFYINDKSTGSVVMQQPFGGARLSGTNDKAGGPHYVLKFCSPQAIKESHVPLTDWKYGNMQA